Protein AF-0000000082340743 (afdb_homodimer)

Secondary structure (DSSP, 8-state):
--EEEEEEEETTEEEEE-----GGGSSEEEEEESTTSHHHHHHHHHHHT-TTTEEEEEEEESSPPPHHHHHTTGGGGGGEEEEE--TTS-HHHHHHHHHHH-S--SEEEE----PPPP---TTTTT--HHHHHHHHHHHHHHHHHHHHHHT---SEEEEE--GGGGTTTTS---SSBPTTSPP-TTS--THHHHHHHHHHHHHHH--EEEEEE--SEE---SS-TT-HHHHHHHHHHHHHHHT--B--SB-HHHHHS-B--EEHHHHHHHHHHHHH-GGGTTEEEE---SS---HHHHHHHHHHHHT--B-PSP--GGG-EEEE-S-SS-TTSSSPPPEEEES--HHHHHT-HHHHHHHHHHHHHHT----TTSHHHHHHHHHHHHHHHS--S-B-B--HHHHHHT---EE-HHHHHHHHHHHHHHTTSSPPPS-SS-----/--EEEEEEEETTEEEEE-----GGGSSEEEEEESTTSHHHHHHHHHHHT-TTTEEEEEEEESSPPPHHHHHTTGGGGGGEEEEE--TTS-HHHHHHHHHHH-S--SEEEE----PPPP---TTTTT--HHHHHHHHHHHHHHHHHHHHHHT---SEEEEE--GGGGTTTTS---SSBPTTSPP-TTS--THHHHHHHHHHHHHHH--EEEEEE--SEE---SS-TT-HHHHHHHHHHHHHHTT--B--SB-HHHHHS-B--EEHHHHHHHHHHHHH-GGGTTEEEE---SS---HHHHHHHHHHHHT--B-PSPS-GGG-EEEE-S-SS-TTSSSPPPEEEES--HHHHHT-HHHHHHHHHHHHHHT----TTSHHHHHHHHHHHHHHHS--S-B-B--HHHHHHT---EE-HHHHHHHHHHHHHHTTSSPPPS--S-----

Radius of gyration: 28.22 Å; Cα contacts (8 Å, |Δi|>4): 1954; chains: 2; bounding box: 64×89×76 Å

Solvent-accessible surface area (backbone atoms only — not comparable to full-atom values): 45750 Å² total; per-residue (Å²): 129,71,48,74,50,57,26,31,28,51,88,67,32,30,38,30,84,64,76,72,94,42,77,90,51,31,71,34,28,35,39,30,28,23,28,67,34,51,60,19,35,27,32,48,48,50,48,35,72,34,65,74,28,38,55,38,35,39,30,27,28,64,66,80,70,58,80,59,56,51,64,73,40,54,80,27,32,79,35,51,44,80,44,76,43,55,47,85,46,57,33,67,59,43,10,52,59,45,48,74,73,50,89,70,43,42,31,36,38,44,48,64,76,65,82,68,92,64,66,68,36,68,82,32,69,67,64,62,25,61,62,41,22,52,54,40,23,44,34,51,50,26,43,52,48,6,37,56,72,40,67,55,66,41,59,32,42,34,39,61,62,31,49,66,56,49,25,57,83,49,16,48,34,61,42,47,34,52,75,73,57,68,79,46,82,88,53,63,52,32,58,54,56,34,49,51,49,50,51,51,52,25,69,74,68,68,32,33,34,34,39,38,26,33,36,71,45,40,59,61,45,90,70,43,54,77,22,40,63,57,34,50,45,47,52,41,45,42,27,28,73,69,74,37,54,48,70,46,39,17,39,63,58,23,33,58,27,48,44,52,43,14,43,2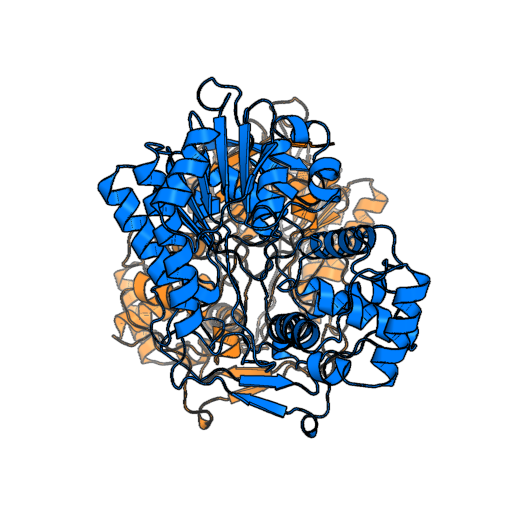2,55,60,51,20,54,50,50,53,49,46,72,75,33,76,90,38,54,68,37,65,40,43,45,49,23,64,58,81,37,21,53,49,55,45,47,58,51,51,21,54,36,40,64,39,45,64,46,74,47,77,83,61,70,87,59,48,44,80,45,67,41,88,40,89,59,18,51,53,72,57,78,68,55,27,52,27,39,28,67,55,46,54,47,64,52,58,67,35,64,71,51,49,54,45,44,52,52,51,32,63,74,64,60,40,76,60,65,61,74,42,77,67,40,27,28,40,23,21,25,42,24,32,44,68,51,32,37,50,63,59,44,44,68,37,46,62,51,47,38,74,74,64,54,55,53,30,33,47,63,68,59,51,49,51,51,27,47,47,47,25,20,72,70,19,57,42,71,69,55,70,49,87,65,85,78,75,80,105,130,72,47,74,50,57,27,30,28,52,88,69,33,30,38,30,85,63,77,74,96,42,78,89,51,31,70,34,26,34,38,31,28,23,27,67,34,51,61,20,35,27,32,48,49,50,48,35,73,34,65,74,31,37,53,39,36,40,30,28,28,64,65,79,69,59,80,60,57,50,64,74,41,54,80,27,31,80,36,51,43,81,44,76,42,56,48,85,45,56,32,67,59,43,9,52,58,45,47,74,74,50,89,71,44,42,31,36,37,44,47,65,76,65,80,69,91,65,67,68,36,69,83,31,69,69,64,61,25,60,60,40,22,52,54,40,22,44,34,50,50,26,44,52,47,6,37,56,71,40,67,55,66,41,60,32,42,34,39,60,61,31,49,65,56,49,25,56,84,50,16,46,35,60,44,46,33,49,74,74,57,68,79,46,81,88,54,63,52,32,58,55,57,36,49,51,50,49,50,52,52,24,70,73,68,68,32,33,34,32,39,37,26,32,39,68,45,41,60,62,46,90,69,41,54,78,22,41,63,57,34,49,45,47,52,40,43,43,28,29,73,70,73,37,54,48,69,47,40,18,39,65,57,22,32,59,27,48,44,51,44,15,43,21,57,59,49,20,54,49,51,53,48,45,72,72,34,75,89,38,54,67,36,65,41,44,45,51,22,65,58,79,36,22,53,48,55,46,47,57,50,49,20,53,34,38,64,38,45,63,45,73,49,76,82,60,69,86,58,48,44,80,46,68,40,88,41,86,60,18,52,53,72,57,80,68,55,26,54,28,40,30,68,54,47,55,47,62,52,58,68,35,66,70,51,48,52,44,43,52,52,50,31,63,75,66,60,41,76,60,66,60,74,43,78,66,41,28,30,41,22,20,25,42,25,30,46,68,51,32,36,50,64,58,44,45,66,35,47,62,53,46,37,74,73,63,55,56,53,30,33,49,64,69,58,52,50,52,52,26,47,48,46,24,19,74,69,20,56,42,70,69,54,69,49,90,66,85,80,74,80,104

pLDDT: mean 94.13, std 7.71, range [50.88, 98.94]

Structure (mmCIF, N/CA/C/O backbone):
data_AF-0000000082340743-model_v1
#
loop_
_entity.id
_entity.type
_entity.pdbx_description
1 polymer 'PRISE-like Rossmann-fold domain-containing protein'
#
loop_
_atom_site.group_PDB
_atom_site.id
_atom_site.type_symbol
_atom_site.label_atom_id
_atom_site.label_alt_id
_atom_site.label_comp_id
_atom_site.label_asym_id
_atom_site.label_entity_id
_atom_site.label_seq_id
_atom_site.pdbx_PDB_ins_code
_atom_site.Cartn_x
_atom_site.Cartn_y
_atom_site.Cartn_z
_atom_site.occupancy
_atom_site.B_iso_or_equiv
_atom_site.auth_seq_id
_atom_site.auth_comp_id
_atom_site.auth_asym_id
_atom_site.auth_atom_id
_atom_site.pdbx_PDB_model_num
ATOM 1 N N . MET A 1 1 ? 18.359 0.864 18.125 1 70.5 1 MET A N 1
ATOM 2 C CA . MET A 1 1 ? 19.406 1.48 17.297 1 70.5 1 MET A CA 1
ATOM 3 C C . MET A 1 1 ? 19.078 1.335 15.812 1 70.5 1 MET A C 1
ATOM 5 O O . MET A 1 1 ? 18.609 0.279 15.375 1 70.5 1 MET A O 1
ATOM 9 N N . ALA A 1 2 ? 19.344 2.42 15.07 1 81.06 2 ALA A N 1
ATOM 10 C CA . ALA A 1 2 ? 19.094 2.426 13.633 1 81.06 2 ALA A CA 1
ATOM 11 C C . ALA A 1 2 ? 20.047 1.472 12.914 1 81.06 2 ALA A C 1
ATOM 13 O O . ALA A 1 2 ? 21.219 1.361 13.273 1 81.06 2 ALA A O 1
ATOM 14 N N . THR A 1 3 ? 19.484 0.617 12 1 92.44 3 THR A N 1
ATOM 15 C CA . THR A 1 3 ? 20.266 -0.291 11.164 1 92.44 3 THR A CA 1
ATOM 16 C C . THR A 1 3 ? 20.25 0.155 9.711 1 92.44 3 THR A C 1
ATOM 18 O O . THR A 1 3 ? 19.25 0.683 9.227 1 92.44 3 THR A O 1
ATOM 21 N N . THR A 1 4 ? 21.422 0.003 9.062 1 96.38 4 THR A N 1
ATOM 22 C CA . THR A 1 4 ? 21.484 0.393 7.656 1 96.38 4 THR A CA 1
ATOM 23 C C . THR A 1 4 ? 21.562 -0.837 6.758 1 96.38 4 THR A C 1
ATOM 25 O O . THR A 1 4 ? 21.938 -1.92 7.207 1 96.38 4 THR A O 1
ATOM 28 N N . GLN A 1 5 ? 21.109 -0.731 5.578 1 96.75 5 GLN A N 1
ATOM 29 C CA . GLN A 1 5 ? 21.266 -1.769 4.566 1 96.75 5 GLN A CA 1
ATOM 30 C C . GLN A 1 5 ? 21.359 -1.161 3.168 1 96.75 5 GLN A C 1
ATOM 32 O O . GLN A 1 5 ? 20.938 -0.029 2.943 1 96.75 5 GLN A O 1
ATOM 37 N N . VAL A 1 6 ? 22 -1.84 2.271 1 97.81 6 VAL A N 1
ATOM 38 C CA . VAL A 1 6 ? 22.125 -1.426 0.877 1 97.81 6 VAL A CA 1
ATOM 39 C C . VAL A 1 6 ? 21.031 -2.105 0.045 1 97.81 6 VAL A C 1
ATOM 41 O O . VAL A 1 6 ? 20.844 -3.32 0.133 1 97.81 6 VAL A O 1
ATOM 44 N N . VAL A 1 7 ? 20.266 -1.368 -0.697 1 98.25 7 VAL A N 1
ATOM 45 C CA . VAL A 1 7 ? 19.234 -1.899 -1.58 1 98.25 7 VAL A CA 1
ATOM 46 C C . VAL A 1 7 ? 19.516 -1.465 -3.018 1 98.25 7 VAL A C 1
ATOM 48 O O . VAL A 1 7 ? 20.359 -0.599 -3.26 1 98.25 7 VAL A O 1
ATOM 51 N N . LYS A 1 8 ? 18.828 -2.104 -3.957 1 97.62 8 LYS A N 1
ATOM 52 C CA . LYS A 1 8 ? 19.047 -1.764 -5.359 1 97.62 8 LYS A CA 1
ATOM 53 C C . LYS A 1 8 ? 17.719 -1.575 -6.094 1 97.62 8 LYS A C 1
ATOM 55 O O . LYS A 1 8 ? 16.688 -2.102 -5.672 1 97.62 8 LYS A O 1
ATOM 60 N N . SER A 1 9 ? 17.719 -0.746 -7.062 1 96.94 9 SER A N 1
ATOM 61 C CA . SER A 1 9 ? 16.594 -0.548 -7.969 1 96.94 9 SER A CA 1
ATOM 62 C C . SER A 1 9 ? 16.922 -1.014 -9.383 1 96.94 9 SER A C 1
ATOM 64 O O . SER A 1 9 ? 18.047 -0.833 -9.852 1 96.94 9 SER A O 1
ATOM 66 N N . ASP A 1 10 ? 15.969 -1.646 -9.977 1 95.06 10 ASP A N 1
ATOM 67 C CA . ASP A 1 10 ? 16.109 -2.15 -11.336 1 95.06 10 ASP A CA 1
ATOM 68 C C . ASP A 1 10 ? 14.805 -2.027 -12.109 1 95.06 10 ASP A C 1
ATOM 70 O O . ASP A 1 10 ? 13.922 -2.879 -11.984 1 95.06 10 ASP A O 1
ATOM 74 N N . GLY A 1 11 ? 14.727 -1.03 -12.961 1 91.75 11 GLY A N 1
ATOM 75 C CA . GLY A 1 11 ? 13.5 -0.811 -13.719 1 91.75 11 GLY A CA 1
ATOM 76 C C . GLY A 1 11 ? 12.297 -0.532 -12.836 1 91.75 11 GLY A C 1
ATOM 77 O O . GLY A 1 11 ? 12.328 0.383 -12.008 1 91.75 11 GLY A O 1
ATOM 78 N N . PRO A 1 12 ? 11.25 -1.41 -12.969 1 93.44 12 PRO A N 1
ATOM 79 C CA . PRO A 1 12 ? 10.023 -1.192 -12.195 1 93.44 12 PRO A CA 1
ATOM 80 C C . PRO A 1 12 ? 10.164 -1.596 -10.734 1 93.44 12 PRO A C 1
ATOM 82 O O . PRO A 1 12 ? 9.234 -1.409 -9.945 1 93.44 12 PRO A O 1
ATOM 85 N N . PHE A 1 13 ? 11.281 -2.123 -10.383 1 97.75 13 PHE A N 1
ATOM 86 C CA . PHE A 1 13 ? 11.477 -2.635 -9.031 1 97.75 13 PHE A CA 1
ATOM 87 C C . PHE A 1 13 ? 12.367 -1.702 -8.219 1 97.75 13 PHE A C 1
ATOM 89 O O . PHE A 1 13 ? 13.453 -1.333 -8.672 1 97.75 13 PHE A O 1
ATOM 96 N N . GLN A 1 14 ? 11.867 -1.305 -7.059 1 98.12 14 GLN A N 1
ATOM 97 C CA . GLN A 1 14 ? 12.641 -0.458 -6.148 1 98.12 14 GLN A CA 1
ATOM 98 C C . GLN A 1 14 ? 12.859 -1.15 -4.809 1 98.12 14 GLN A C 1
ATOM 100 O O . GLN A 1 14 ? 12.016 -1.921 -4.352 1 98.12 14 GLN A O 1
ATOM 105 N N . GLY A 1 15 ? 14.008 -0.91 -4.234 1 98.38 15 GLY A N 1
ATOM 106 C CA . GLY A 1 15 ? 14.273 -1.371 -2.881 1 98.38 15 GLY A CA 1
ATOM 107 C C . GLY A 1 15 ? 14.578 -2.855 -2.807 1 98.38 15 GLY A C 1
ATOM 108 O O . GLY A 1 15 ? 14.336 -3.492 -1.778 1 98.38 15 GLY A O 1
ATOM 109 N N . LEU A 1 16 ? 15.086 -3.48 -3.885 1 98.56 16 LEU A N 1
ATOM 110 C CA . LEU A 1 16 ? 15.43 -4.898 -3.895 1 98.56 16 LEU A CA 1
ATOM 111 C C . LEU A 1 16 ? 16.625 -5.176 -2.977 1 98.56 16 LEU A C 1
ATOM 113 O O . LEU A 1 16 ? 17.484 -4.316 -2.803 1 98.56 16 LEU A O 1
ATOM 117 N N . PRO A 1 17 ? 16.641 -6.375 -2.441 1 97.5 17 PRO A N 1
ATOM 118 C CA . PRO A 1 17 ? 17.75 -6.707 -1.543 1 97.5 17 PRO A CA 1
ATOM 119 C C . PRO A 1 17 ? 19.078 -6.855 -2.279 1 97.5 17 PRO A C 1
ATOM 121 O O . PRO A 1 17 ? 19.109 -7.18 -3.469 1 97.5 17 PRO A O 1
ATOM 124 N N . THR A 1 18 ? 20.109 -6.551 -1.598 1 96.94 18 THR A N 1
ATOM 125 C CA . THR A 1 18 ? 21.469 -6.887 -2.018 1 96.94 18 THR A CA 1
ATOM 126 C C . THR A 1 18 ? 22.109 -7.879 -1.046 1 96.94 18 THR A C 1
ATOM 128 O O . THR A 1 18 ? 21.656 -8.008 0.095 1 96.94 18 THR A O 1
ATOM 131 N N . TYR A 1 19 ? 23.062 -8.609 -1.512 1 96.19 19 TYR A N 1
ATOM 132 C CA . TYR A 1 19 ? 23.734 -9.625 -0.709 1 96.19 19 TYR A CA 1
ATOM 133 C C . TYR A 1 19 ? 25.234 -9.445 -0.757 1 96.19 19 TYR A C 1
ATOM 135 O O . TYR A 1 19 ? 25.812 -9.211 -1.826 1 96.19 19 TYR A O 1
ATOM 143 N N . PRO A 1 20 ? 25.859 -9.484 0.362 1 91.44 20 PRO A N 1
ATOM 144 C CA . PRO A 1 20 ? 27.328 -9.398 0.336 1 91.44 20 PRO A CA 1
ATOM 145 C C . PRO A 1 20 ? 27.969 -10.602 -0.34 1 91.44 20 PRO A C 1
ATOM 147 O O . PRO A 1 20 ? 27.391 -11.688 -0.38 1 91.44 20 PRO A O 1
ATOM 150 N N . ASP A 1 21 ? 29.141 -10.391 -0.856 1 89.5 21 ASP A N 1
ATOM 151 C CA . ASP A 1 21 ? 29.922 -11.484 -1.43 1 89.5 21 ASP A CA 1
ATOM 152 C C . ASP A 1 21 ? 30.688 -12.242 -0.346 1 89.5 21 ASP A C 1
ATOM 154 O O . ASP A 1 21 ? 31.844 -11.922 -0.058 1 89.5 21 ASP A O 1
ATOM 158 N N . THR A 1 22 ? 30.047 -13.117 0.235 1 91.31 22 THR A N 1
ATOM 159 C CA . THR A 1 22 ? 30.641 -13.914 1.297 1 91.31 22 THR A CA 1
ATOM 160 C C . THR A 1 22 ? 30.594 -15.398 0.953 1 91.31 22 THR A C 1
ATOM 162 O O . THR A 1 22 ? 29.844 -15.812 0.073 1 91.31 22 THR A O 1
ATOM 165 N N . GLU A 1 23 ? 31.328 -16.141 1.64 1 90.38 23 GLU A N 1
ATOM 166 C CA . GLU A 1 23 ? 31.391 -17.578 1.412 1 90.38 23 GLU A CA 1
ATOM 167 C C . GLU A 1 23 ? 30.047 -18.25 1.722 1 90.38 23 GLU A C 1
ATOM 169 O O . GLU A 1 23 ? 29.656 -19.203 1.054 1 90.38 23 GLU A O 1
ATOM 174 N N . GLY A 1 24 ? 29.375 -17.703 2.654 1 92.06 24 GLY A N 1
ATOM 175 C CA . GLY A 1 24 ? 28.094 -18.266 3.051 1 92.06 24 GLY A CA 1
ATOM 176 C C . GLY A 1 24 ? 26.984 -18.016 2.043 1 92.06 24 GLY A C 1
ATOM 177 O O . GLY A 1 24 ? 25.953 -18.688 2.059 1 92.06 24 GLY A O 1
ATOM 178 N N . LEU A 1 25 ? 27.219 -17.125 1.175 1 96.38 25 LEU A N 1
ATOM 179 C CA . LEU A 1 25 ? 26.219 -16.766 0.177 1 96.38 25 LEU A CA 1
ATOM 180 C C . LEU A 1 25 ? 26.766 -16.969 -1.234 1 96.38 25 LEU A C 1
ATOM 182 O O . LEU A 1 25 ? 26.438 -16.188 -2.143 1 96.38 25 LEU A O 1
ATOM 186 N N . SER A 1 26 ? 27.625 -17.938 -1.369 1 96.38 26 SER A N 1
ATOM 187 C CA . SER A 1 26 ? 28.203 -18.297 -2.664 1 96.38 26 SER A CA 1
ATOM 188 C C . SER A 1 26 ? 28.109 -19.797 -2.922 1 96.38 26 SER A C 1
ATOM 190 O O . SER A 1 26 ? 28.016 -20.578 -1.979 1 96.38 26 SER A O 1
ATOM 192 N N . ASN A 1 27 ? 28.062 -20.141 -4.184 1 96.69 27 ASN A N 1
ATOM 193 C CA . ASN A 1 27 ? 28.078 -21.531 -4.625 1 96.69 27 ASN A CA 1
ATOM 194 C C . ASN A 1 27 ? 26.891 -22.297 -4.055 1 96.69 27 ASN A C 1
ATOM 196 O O . ASN A 1 27 ? 27.047 -23.438 -3.598 1 96.69 27 ASN A O 1
ATOM 200 N N . LEU A 1 28 ? 25.781 -21.625 -4.008 1 98.31 28 LEU A N 1
ATOM 201 C CA . LEU A 1 28 ? 24.562 -22.234 -3.488 1 98.31 28 LEU A CA 1
ATOM 202 C C . LEU A 1 28 ? 23.844 -23.031 -4.578 1 98.31 28 LEU A C 1
ATOM 204 O O . LEU A 1 28 ? 24.016 -22.75 -5.766 1 98.31 28 LEU A O 1
ATOM 208 N N . THR A 1 29 ? 23.062 -24.016 -4.164 1 98.62 29 THR A N 1
ATOM 209 C CA . THR A 1 29 ? 22.266 -24.828 -5.074 1 98.62 29 THR A CA 1
ATOM 210 C C . THR A 1 29 ? 20.797 -24.812 -4.66 1 98.62 29 THR A C 1
ATOM 212 O O . THR A 1 29 ? 20.484 -24.719 -3.475 1 98.62 29 THR A O 1
ATOM 215 N N . ALA A 1 30 ? 19.922 -24.859 -5.645 1 98.81 30 ALA A N 1
ATOM 216 C CA . ALA A 1 30 ? 18.484 -24.797 -5.355 1 98.81 30 ALA A CA 1
ATOM 217 C C . ALA A 1 30 ? 17.719 -25.781 -6.223 1 98.81 30 ALA A C 1
ATOM 219 O O . ALA A 1 30 ? 18.062 -26 -7.387 1 98.81 30 ALA A O 1
ATOM 220 N N . ILE A 1 31 ? 16.719 -26.406 -5.633 1 98.88 31 ILE A N 1
ATOM 221 C CA . ILE A 1 31 ? 15.703 -27.156 -6.371 1 98.88 31 ILE A CA 1
ATOM 222 C C . ILE A 1 31 ? 14.453 -26.297 -6.527 1 98.88 31 ILE A C 1
ATOM 224 O O . ILE A 1 31 ? 13.93 -25.75 -5.543 1 98.88 31 ILE A O 1
ATOM 228 N N . ILE A 1 32 ? 14.023 -26.125 -7.715 1 98.81 32 ILE A N 1
ATOM 229 C CA . ILE A 1 32 ? 12.789 -25.406 -8.023 1 98.81 32 ILE A CA 1
ATOM 230 C C . ILE A 1 32 ? 11.781 -26.359 -8.648 1 98.81 32 ILE A C 1
ATOM 232 O O . ILE A 1 32 ? 11.945 -26.781 -9.797 1 98.81 32 ILE A O 1
ATOM 236 N N . THR A 1 33 ? 10.703 -26.688 -7.91 1 98.25 33 THR A N 1
ATOM 237 C CA . THR A 1 33 ? 9.641 -27.484 -8.508 1 98.25 33 THR A CA 1
ATOM 238 C C . THR A 1 33 ? 8.633 -26.594 -9.227 1 98.25 33 THR A C 1
ATOM 240 O O . THR A 1 33 ? 8.5 -25.406 -8.914 1 98.25 33 THR A O 1
ATOM 243 N N . GLY A 1 34 ? 7.914 -27.125 -10.172 1 95.44 34 GLY A N 1
ATOM 244 C CA . GLY A 1 34 ? 7.004 -26.312 -10.961 1 95.44 34 GLY A CA 1
ATOM 245 C C . GLY A 1 34 ? 7.707 -25.219 -11.742 1 95.44 34 GLY A C 1
ATOM 246 O O . GLY A 1 34 ? 7.199 -24.094 -11.852 1 95.44 34 GLY A O 1
ATOM 247 N N . ALA A 1 35 ? 8.859 -25.5 -12.289 1 95.25 35 ALA A N 1
ATOM 248 C CA . ALA A 1 35 ? 9.742 -24.5 -12.875 1 95.25 35 ALA A CA 1
ATOM 249 C C . ALA A 1 35 ? 9.164 -23.953 -14.172 1 95.25 35 ALA A C 1
ATOM 251 O O . ALA A 1 35 ? 9.516 -22.844 -14.594 1 95.25 35 ALA A O 1
ATOM 252 N N . ASN A 1 36 ? 8.273 -24.656 -14.789 1 92.62 36 ASN A N 1
ATOM 253 C CA . ASN A 1 36 ? 7.684 -24.219 -16.047 1 92.62 36 ASN A CA 1
ATOM 254 C C . ASN A 1 36 ? 6.543 -23.234 -15.828 1 92.62 36 ASN A C 1
ATOM 256 O O . ASN A 1 36 ? 6.105 -22.562 -16.766 1 92.62 36 ASN A O 1
ATOM 260 N N . GLY A 1 37 ? 6.078 -23.219 -14.586 1 93.19 37 GLY A N 1
ATOM 261 C CA . GLY A 1 37 ? 4.977 -22.328 -14.266 1 93.19 37 GLY A CA 1
ATOM 262 C C . GLY A 1 37 ? 5.418 -20.891 -14.008 1 93.19 37 GLY A C 1
ATOM 263 O O . GLY A 1 37 ? 6.613 -20.594 -14.039 1 93.19 37 GLY A O 1
ATOM 264 N N . MET A 1 38 ? 4.516 -20.109 -13.742 1 94 38 MET A N 1
ATOM 265 C CA . MET A 1 38 ? 4.73 -18.672 -13.57 1 94 38 MET A CA 1
ATOM 266 C C . MET A 1 38 ? 5.676 -18.406 -12.406 1 94 38 MET A C 1
ATOM 268 O O . MET A 1 38 ? 6.695 -17.734 -12.57 1 94 38 MET A O 1
ATOM 272 N N . SER A 1 39 ? 5.344 -18.891 -11.234 1 96.5 39 SER A N 1
ATOM 273 C CA . SER A 1 39 ? 6.168 -18.641 -10.055 1 96.5 39 SER A CA 1
ATOM 274 C C . SER A 1 39 ? 7.535 -19.312 -10.188 1 96.5 39 SER A C 1
ATOM 276 O O . SER A 1 39 ? 8.562 -18.672 -9.93 1 96.5 39 SER A O 1
ATOM 278 N N . GLY A 1 40 ? 7.508 -20.578 -10.648 1 97.12 40 GLY A N 1
ATOM 279 C CA . GLY A 1 40 ? 8.758 -21.328 -10.758 1 97.12 40 GLY A CA 1
ATOM 280 C C . GLY A 1 40 ? 9.734 -20.703 -11.742 1 97.12 40 GLY A C 1
ATOM 281 O O . GLY A 1 40 ? 10.914 -20.531 -11.43 1 97.12 40 GLY A O 1
ATOM 282 N N . TYR A 1 41 ? 9.234 -20.344 -12.883 1 96.88 41 TYR A N 1
ATOM 283 C CA . TYR A 1 41 ? 10.109 -19.812 -13.922 1 96.88 41 TYR A CA 1
ATOM 284 C C . TYR A 1 41 ? 10.727 -18.484 -13.477 1 96.88 41 TYR A C 1
ATOM 286 O O . TYR A 1 41 ? 11.906 -18.234 -13.734 1 96.88 41 TYR A O 1
ATOM 294 N N . HIS A 1 42 ? 9.977 -17.656 -12.867 1 97.75 42 HIS A N 1
ATOM 295 C CA . HIS A 1 42 ? 10.5 -16.359 -12.469 1 97.75 42 HIS A CA 1
ATOM 296 C C . HIS A 1 42 ? 11.477 -16.5 -11.297 1 97.75 42 HIS A C 1
ATOM 298 O O . HIS A 1 42 ? 12.406 -15.695 -11.164 1 97.75 42 HIS A O 1
ATOM 304 N N . MET A 1 43 ? 11.227 -17.531 -10.461 1 98.62 43 MET A N 1
ATOM 305 C CA . MET A 1 43 ? 12.242 -17.844 -9.461 1 98.62 43 MET A CA 1
ATOM 306 C C . MET A 1 43 ? 13.555 -18.25 -10.125 1 98.62 43 MET A C 1
ATOM 308 O O . MET A 1 43 ? 14.625 -17.797 -9.719 1 98.62 43 MET A O 1
ATOM 312 N N . VAL A 1 44 ? 13.461 -19.062 -11.133 1 98.62 44 VAL A N 1
ATOM 313 C CA . VAL A 1 44 ? 14.641 -19.5 -11.867 1 98.62 44 VAL A CA 1
ATOM 314 C C . VAL A 1 44 ? 15.352 -18.297 -12.484 1 98.62 44 VAL A C 1
ATOM 316 O O . VAL A 1 44 ? 16.578 -18.203 -12.445 1 98.62 44 VAL A O 1
ATOM 319 N N . ARG A 1 45 ? 14.578 -17.359 -13.016 1 98.19 45 ARG A N 1
ATOM 320 C CA . ARG A 1 45 ? 15.148 -16.156 -13.617 1 98.19 45 ARG A CA 1
ATOM 321 C C . ARG A 1 45 ? 15.945 -15.352 -12.586 1 98.19 45 ARG A C 1
ATOM 323 O O . ARG A 1 45 ? 17.047 -14.875 -12.875 1 98.19 45 ARG A O 1
ATOM 330 N N . VAL A 1 46 ? 15.406 -15.211 -11.414 1 98.38 46 VAL A N 1
ATOM 331 C CA . VAL A 1 46 ? 16.062 -14.445 -10.359 1 98.38 46 VAL A CA 1
ATOM 332 C C . VAL A 1 46 ? 17.375 -15.133 -9.961 1 98.38 46 VAL A C 1
ATOM 334 O O . VAL A 1 46 ? 18.422 -14.492 -9.883 1 98.38 46 VAL A O 1
ATOM 337 N N . LEU A 1 47 ? 17.312 -16.453 -9.75 1 98.69 47 LEU A N 1
ATOM 338 C CA . LEU A 1 47 ? 18.5 -17.188 -9.312 1 98.69 47 LEU A CA 1
ATOM 339 C C . LEU A 1 47 ? 19.562 -17.219 -10.406 1 98.69 47 LEU A C 1
ATOM 341 O O . LEU A 1 47 ? 20.75 -17.062 -10.133 1 98.69 47 LEU A O 1
ATOM 345 N N . ALA A 1 48 ? 19.109 -17.359 -11.633 1 98.38 48 ALA A N 1
ATOM 346 C CA . ALA A 1 48 ? 20.031 -17.469 -12.766 1 98.38 48 ALA A CA 1
ATOM 347 C C . ALA A 1 48 ? 20.734 -16.141 -13.023 1 98.38 48 ALA A C 1
ATOM 349 O O . ALA A 1 48 ? 21.828 -16.125 -13.602 1 98.38 48 ALA A O 1
ATOM 350 N N . ALA A 1 49 ? 20.188 -15.086 -12.617 1 96.75 49 ALA A N 1
ATOM 351 C CA . ALA A 1 49 ? 20.75 -13.766 -12.836 1 96.75 49 ALA A CA 1
ATOM 352 C C . ALA A 1 49 ? 21.859 -13.461 -11.828 1 96.75 49 ALA A C 1
ATOM 354 O O . ALA A 1 49 ? 22.547 -12.445 -11.93 1 96.75 49 ALA A O 1
ATOM 355 N N . ALA A 1 50 ? 22.125 -14.383 -10.867 1 96.75 50 ALA A N 1
ATOM 356 C CA . ALA A 1 50 ? 23.109 -14.156 -9.828 1 96.75 50 ALA A CA 1
ATOM 357 C C . ALA A 1 50 ? 24.156 -15.281 -9.805 1 96.75 50 ALA A C 1
ATOM 359 O O . ALA A 1 50 ? 24.234 -16.047 -8.844 1 96.75 50 ALA A O 1
ATOM 360 N N . PRO A 1 51 ? 25 -15.297 -10.789 1 96.06 51 PRO A N 1
ATOM 361 C CA . PRO A 1 51 ? 25.969 -16.391 -10.898 1 96.06 51 PRO A CA 1
ATOM 362 C C . PRO A 1 51 ? 26.953 -16.438 -9.727 1 96.06 51 PRO A C 1
ATOM 364 O O . PRO A 1 51 ? 27.5 -17.484 -9.422 1 96.06 51 PRO A O 1
ATOM 367 N N . GLU A 1 52 ? 27.141 -15.32 -9.062 1 94.94 52 GLU A N 1
ATOM 368 C CA . GLU A 1 52 ? 28.047 -15.266 -7.93 1 94.94 52 GLU A CA 1
ATOM 369 C C . GLU A 1 52 ? 27.484 -16.016 -6.723 1 94.94 52 GLU A C 1
ATOM 371 O O . GLU A 1 52 ? 28.234 -16.391 -5.82 1 94.94 52 GLU A O 1
ATOM 376 N N . ARG A 1 53 ? 26.203 -16.25 -6.73 1 97.69 53 ARG A N 1
ATOM 377 C CA . ARG A 1 53 ? 25.547 -16.828 -5.562 1 97.69 53 ARG A CA 1
ATOM 378 C C . ARG A 1 53 ? 25.078 -18.25 -5.844 1 97.69 53 ARG A C 1
ATOM 380 O O . ARG A 1 53 ? 25.234 -19.141 -5 1 97.69 53 ARG A O 1
ATOM 387 N N . TRP A 1 54 ? 24.531 -18.375 -7.008 1 98.19 54 TRP A N 1
ATOM 388 C CA . TRP A 1 54 ? 23.906 -19.656 -7.32 1 98.19 54 TRP A CA 1
ATOM 389 C C . TRP A 1 54 ? 24.719 -20.422 -8.367 1 98.19 54 TRP A C 1
ATOM 391 O O . TRP A 1 54 ? 24.781 -20.016 -9.523 1 98.19 54 TRP A O 1
ATOM 401 N N . SER A 1 55 ? 25.25 -21.609 -7.957 1 97.81 55 SER A N 1
ATOM 402 C CA . SER A 1 55 ? 26.125 -22.359 -8.844 1 97.81 55 SER A CA 1
ATOM 403 C C . SER A 1 55 ? 25.344 -23.375 -9.672 1 97.81 55 SER A C 1
ATOM 405 O O . SER A 1 55 ? 25.734 -23.703 -10.789 1 97.81 55 SER A O 1
ATOM 407 N N . LYS A 1 56 ? 24.203 -23.875 -9.039 1 98.19 56 LYS A N 1
ATOM 408 C CA . LYS A 1 56 ? 23.375 -24.844 -9.742 1 98.19 56 LYS A CA 1
ATOM 409 C C . LYS A 1 56 ? 21.906 -24.672 -9.359 1 98.19 56 LYS A C 1
ATOM 411 O O . LYS A 1 56 ? 21.578 -24.484 -8.188 1 98.19 56 LYS A O 1
ATOM 416 N N . ILE A 1 57 ? 21.078 -24.719 -10.336 1 98.75 57 ILE A N 1
ATOM 417 C CA . ILE A 1 57 ? 19.641 -24.641 -10.164 1 98.75 57 ILE A CA 1
ATOM 418 C C . ILE A 1 57 ? 18.969 -25.828 -10.836 1 98.75 57 ILE A C 1
ATOM 420 O O . ILE A 1 57 ? 19.047 -26 -12.055 1 98.75 57 ILE A O 1
ATOM 424 N N . TYR A 1 58 ? 18.359 -26.672 -10.047 1 98.69 58 TYR A N 1
ATOM 425 C CA . TYR A 1 58 ? 17.688 -27.875 -10.547 1 98.69 58 TYR A CA 1
ATOM 426 C C . TYR A 1 58 ? 16.188 -27.625 -10.695 1 98.69 58 TYR A C 1
ATOM 428 O O . TYR A 1 58 ? 15.484 -27.422 -9.703 1 98.69 58 TYR A O 1
ATOM 436 N N . CYS A 1 59 ? 15.703 -27.703 -11.883 1 98.25 59 CYS A N 1
ATOM 437 C CA . CYS A 1 59 ? 14.305 -27.422 -12.195 1 98.25 59 CYS A CA 1
ATOM 438 C C . CYS A 1 59 ? 13.531 -28.719 -12.391 1 98.25 59 CYS A C 1
ATOM 440 O O . CYS A 1 59 ? 13.844 -29.516 -13.281 1 98.25 59 CYS A O 1
ATOM 442 N N . LEU A 1 60 ? 12.562 -28.906 -11.562 1 97.69 60 LEU A N 1
ATOM 443 C CA . LEU A 1 60 ? 11.75 -30.109 -11.656 1 97.69 60 LEU A CA 1
ATOM 444 C C . LEU A 1 60 ? 10.375 -29.812 -12.234 1 97.69 60 LEU A C 1
ATOM 446 O O . LEU A 1 60 ? 9.68 -28.922 -11.742 1 97.69 60 LEU A O 1
ATOM 450 N N . SER A 1 61 ? 10.016 -30.422 -13.203 1 93.38 61 SER A N 1
ATOM 451 C CA . SER A 1 61 ? 8.68 -30.438 -13.781 1 93.38 61 SER A CA 1
ATOM 452 C C . SER A 1 61 ? 8.43 -31.703 -14.594 1 93.38 61 SER A C 1
ATOM 454 O O . SER A 1 61 ? 9.383 -32.344 -15.047 1 93.38 61 SER A O 1
ATOM 456 N N . ARG A 1 62 ? 7.172 -32.062 -14.727 1 89.19 62 ARG A N 1
ATOM 457 C CA . ARG A 1 62 ? 6.836 -33.25 -15.492 1 89.19 62 ARG A CA 1
ATOM 458 C C . ARG A 1 62 ? 7.164 -33.062 -16.969 1 89.19 62 ARG A C 1
ATOM 460 O O . ARG A 1 62 ? 7.801 -33.906 -17.578 1 89.19 62 ARG A O 1
ATOM 467 N N . ARG A 1 63 ? 6.727 -31.969 -17.531 1 89.31 63 ARG A N 1
ATOM 468 C CA . ARG A 1 63 ? 6.938 -31.641 -18.938 1 89.31 63 ARG A CA 1
ATOM 469 C C . ARG A 1 63 ? 8.258 -30.906 -19.141 1 89.31 63 ARG A C 1
ATOM 471 O O . ARG A 1 63 ? 8.672 -30.125 -18.281 1 89.31 63 ARG A O 1
ATOM 478 N N . PRO A 1 64 ? 8.859 -31.156 -20.266 1 91.56 64 PRO A N 1
ATOM 479 C CA . PRO A 1 64 ? 10.055 -30.375 -20.578 1 91.56 64 PRO A CA 1
ATOM 480 C C . PRO A 1 64 ? 9.773 -28.891 -20.703 1 91.56 64 PRO A C 1
ATOM 482 O O . PRO A 1 64 ? 8.68 -28.5 -21.141 1 91.56 64 PRO A O 1
ATOM 485 N N . PRO A 1 65 ? 10.75 -28.047 -20.359 1 92.69 65 PRO A N 1
ATOM 486 C CA . PRO A 1 65 ? 10.562 -26.609 -20.5 1 92.69 65 PRO A CA 1
ATOM 487 C C . PRO A 1 65 ? 10.359 -26.188 -21.953 1 92.69 65 PRO A C 1
ATOM 489 O O . PRO A 1 65 ? 10.891 -26.828 -22.875 1 92.69 65 PRO A O 1
ATOM 492 N N . PRO A 1 66 ? 9.609 -25.172 -22.141 1 90.44 66 PRO A N 1
ATOM 493 C CA . PRO A 1 66 ? 9.461 -24.656 -23.5 1 90.44 66 PRO A CA 1
ATOM 494 C C . PRO A 1 66 ? 10.758 -24.062 -24.047 1 90.44 66 PRO A C 1
ATOM 496 O O . PRO A 1 66 ? 11.703 -23.828 -23.297 1 90.44 66 PRO A O 1
ATOM 499 N N . SER A 1 67 ? 10.773 -23.812 -25.312 1 86.81 67 SER A N 1
ATOM 500 C CA . SER A 1 67 ? 11.984 -23.406 -26.016 1 86.81 67 SER A CA 1
ATOM 501 C C . SER A 1 67 ? 12.531 -22.094 -25.469 1 86.81 67 SER A C 1
ATOM 503 O O . SER A 1 67 ? 13.742 -21.891 -25.391 1 86.81 67 SER A O 1
ATOM 505 N N . ASN A 1 68 ? 11.703 -21.219 -25.094 1 90.94 68 ASN A N 1
ATOM 506 C CA . ASN A 1 68 ? 12.141 -19.891 -24.656 1 90.94 68 ASN A CA 1
ATOM 507 C C . ASN A 1 68 ? 12.711 -19.938 -23.234 1 90.94 68 ASN A C 1
ATOM 509 O O . ASN A 1 68 ? 13.375 -19 -22.812 1 90.94 68 ASN A O 1
ATOM 513 N N . PHE A 1 69 ? 12.461 -21.016 -22.562 1 93.75 69 PHE A N 1
ATOM 514 C CA . PHE A 1 69 ? 12.836 -21.141 -21.172 1 93.75 69 PHE A CA 1
ATOM 515 C C . PHE A 1 69 ? 14.328 -20.891 -20.984 1 93.75 69 PHE A C 1
ATOM 517 O O . PHE A 1 69 ? 14.727 -19.953 -20.281 1 93.75 69 PHE A O 1
ATOM 524 N N . PHE A 1 70 ? 15.148 -21.625 -21.656 1 95.12 70 PHE A N 1
ATOM 525 C CA . PHE A 1 70 ? 16.594 -21.516 -21.516 1 95.12 70 PHE A CA 1
ATOM 526 C C . PHE A 1 70 ? 17.125 -20.297 -22.266 1 95.12 70 PHE A C 1
ATOM 528 O O . PHE A 1 70 ? 18.047 -19.625 -21.781 1 95.12 70 PHE A O 1
ATOM 535 N N . ALA A 1 71 ? 16.516 -19.969 -23.375 1 94.81 71 ALA A N 1
ATOM 536 C CA . ALA A 1 71 ? 16.953 -18.828 -24.172 1 94.81 71 ALA A CA 1
ATOM 537 C C . ALA A 1 71 ? 16.828 -17.531 -23.391 1 94.81 71 ALA A C 1
ATOM 539 O O . ALA A 1 71 ? 17.703 -16.672 -23.438 1 94.81 71 ALA A O 1
ATOM 540 N N . ASP A 1 72 ? 15.781 -17.406 -22.625 1 94.62 72 ASP A N 1
ATOM 541 C CA . ASP A 1 72 ? 15.492 -16.172 -21.891 1 94.62 72 ASP A CA 1
ATOM 542 C C . ASP A 1 72 ? 16.422 -16.031 -20.688 1 94.62 72 ASP A C 1
ATOM 544 O O . ASP A 1 72 ? 16.547 -14.938 -20.109 1 94.62 72 ASP A O 1
ATOM 548 N N . LEU A 1 73 ? 17.062 -17.109 -20.281 1 97.06 73 LEU A N 1
ATOM 549 C CA . LEU A 1 73 ? 17.938 -17.078 -19.109 1 97.06 73 LEU A CA 1
ATOM 550 C C . LEU A 1 73 ? 19.328 -16.594 -19.484 1 97.06 73 LEU A C 1
ATOM 552 O O . LEU A 1 73 ? 20.172 -16.359 -18.609 1 97.06 73 LEU A O 1
ATOM 556 N N . GLY A 1 74 ? 19.625 -16.5 -20.812 1 96.06 74 GLY A N 1
ATOM 557 C CA . GLY A 1 74 ? 20.938 -16.078 -21.266 1 96.06 74 GLY A CA 1
ATOM 558 C C . GLY A 1 74 ? 22.047 -16.984 -20.766 1 96.06 74 GLY A C 1
ATOM 559 O O . GLY A 1 74 ? 21.953 -18.219 -20.859 1 96.06 74 GLY A O 1
ATOM 560 N N . GLU A 1 75 ? 23.109 -16.406 -20.219 1 96.69 75 GLU A N 1
ATOM 561 C CA . GLU A 1 75 ? 24.266 -17.141 -19.719 1 96.69 75 GLU A CA 1
ATOM 562 C C . GLU A 1 75 ? 23.891 -17.969 -18.484 1 96.69 75 GLU A C 1
ATOM 564 O O . GLU A 1 75 ? 24.531 -19 -18.219 1 96.69 75 GLU A O 1
ATOM 569 N N . GLY A 1 76 ? 22.828 -17.531 -17.859 1 97.25 76 GLY A N 1
ATOM 570 C CA . GLY A 1 76 ? 22.406 -18.234 -16.656 1 97.25 76 GLY A CA 1
ATOM 571 C C . GLY A 1 76 ? 21.891 -19.641 -16.938 1 97.25 76 GLY A C 1
ATOM 572 O O . GLY A 1 76 ? 21.891 -20.5 -16.047 1 97.25 76 GLY A O 1
ATOM 573 N N . ALA A 1 77 ? 21.547 -19.875 -18.188 1 97.5 77 ALA A N 1
ATOM 574 C CA . ALA A 1 77 ? 21.016 -21.172 -18.594 1 97.5 77 ALA A CA 1
ATOM 575 C C . ALA A 1 77 ? 22.016 -22.281 -18.297 1 97.5 77 ALA A C 1
ATOM 577 O O . ALA A 1 77 ? 21.625 -23.422 -18.016 1 97.5 77 ALA A O 1
ATOM 578 N N . GLN A 1 78 ? 23.297 -21.984 -18.297 1 97.5 78 GLN A N 1
ATOM 579 C CA . GLN A 1 78 ? 24.359 -22.984 -18.109 1 97.5 78 GLN A CA 1
ATOM 580 C C . GLN A 1 78 ? 24.312 -23.594 -16.719 1 97.5 78 GLN A C 1
ATOM 582 O O . GLN A 1 78 ? 24.812 -24.688 -16.484 1 97.5 78 GLN A O 1
ATOM 587 N N . ARG A 1 79 ? 23.688 -22.875 -15.805 1 98.06 79 ARG A N 1
ATOM 588 C CA . ARG A 1 79 ? 23.656 -23.328 -14.422 1 98.06 79 ARG A CA 1
ATOM 589 C C . ARG A 1 79 ? 22.297 -23.938 -14.086 1 98.06 79 ARG A C 1
ATOM 591 O O . ARG A 1 79 ? 22.031 -24.281 -12.93 1 98.06 79 ARG A O 1
ATOM 598 N N . VAL A 1 80 ? 21.453 -24.094 -15.086 1 98.19 80 VAL A N 1
ATOM 599 C CA . VAL A 1 80 ? 20.109 -24.625 -14.875 1 98.19 80 VAL A CA 1
ATOM 600 C C . VAL A 1 80 ? 20.016 -26.016 -15.484 1 98.19 80 VAL A C 1
ATOM 602 O O . VAL A 1 80 ? 20.391 -26.234 -16.641 1 98.19 80 VAL A O 1
ATOM 605 N N . THR A 1 81 ? 19.594 -26.953 -14.688 1 97.75 81 THR A N 1
ATOM 606 C CA . THR A 1 81 ? 19.391 -28.328 -15.141 1 97.75 81 THR A CA 1
ATOM 607 C C . THR A 1 81 ? 17.938 -28.75 -14.953 1 97.75 81 THR A C 1
ATOM 609 O O . THR A 1 81 ? 17.391 -28.625 -13.852 1 97.75 81 THR A O 1
ATOM 612 N N . HIS A 1 82 ? 17.344 -29.188 -16 1 97.5 82 HIS A N 1
ATOM 613 C CA . HIS A 1 82 ? 15.984 -29.719 -15.914 1 97.5 82 HIS A CA 1
ATOM 614 C C . HIS A 1 82 ? 15.992 -31.203 -15.562 1 97.5 82 HIS A C 1
ATOM 616 O O . HIS A 1 82 ? 16.781 -31.969 -16.125 1 97.5 82 HIS A O 1
ATOM 622 N N . ILE A 1 83 ? 15.234 -31.609 -14.617 1 97.31 83 ILE A N 1
ATOM 623 C CA . ILE A 1 83 ? 15.016 -33 -14.219 1 97.31 83 ILE A CA 1
ATOM 624 C C . ILE A 1 83 ? 13.539 -33.344 -14.359 1 97.31 83 ILE A C 1
ATOM 626 O O . ILE A 1 83 ? 12.703 -32.844 -13.602 1 97.31 83 ILE A O 1
ATOM 630 N N . PRO A 1 84 ? 13.164 -34.188 -15.312 1 95.88 84 PRO A N 1
ATOM 631 C CA . PRO A 1 84 ? 11.758 -34.594 -15.43 1 95.88 84 PRO A CA 1
ATOM 632 C C . PRO A 1 84 ? 11.289 -35.438 -14.258 1 95.88 84 PRO A C 1
ATOM 634 O O . PRO A 1 84 ? 11.805 -36.531 -14.039 1 95.88 84 PRO A O 1
ATOM 637 N N . VAL A 1 85 ? 10.398 -35 -13.523 1 95.62 85 VAL A N 1
ATOM 638 C CA . VAL A 1 85 ? 9.898 -35.688 -12.352 1 95.62 85 VAL A CA 1
ATOM 639 C C . VAL A 1 85 ? 8.375 -35.625 -12.312 1 95.62 85 VAL A C 1
ATOM 641 O O . VAL A 1 85 ? 7.805 -34.531 -12.492 1 95.62 85 VAL A O 1
ATOM 644 N N . ASP A 1 86 ? 7.723 -36.688 -12.125 1 94.38 86 ASP A N 1
ATOM 645 C CA . ASP A 1 86 ? 6.293 -36.75 -11.844 1 94.38 86 ASP A CA 1
ATOM 646 C C . ASP A 1 86 ? 6.035 -36.938 -10.344 1 94.38 86 ASP A C 1
ATOM 648 O O . ASP A 1 86 ? 6.305 -38 -9.781 1 94.38 86 ASP A O 1
ATOM 652 N N . PHE A 1 87 ? 5.402 -35.938 -9.727 1 94.31 87 PHE A N 1
ATOM 653 C CA . PHE A 1 87 ? 5.25 -35.969 -8.273 1 94.31 87 PHE A CA 1
ATOM 654 C C . PHE A 1 87 ? 4.082 -36.844 -7.867 1 94.31 87 PHE A C 1
ATOM 656 O O . PHE A 1 87 ? 3.867 -37.094 -6.68 1 94.31 87 PHE A O 1
ATOM 663 N N . LEU A 1 88 ? 3.367 -37.375 -8.852 1 92.69 88 LEU A N 1
ATOM 664 C CA . LEU A 1 88 ? 2.326 -38.344 -8.539 1 92.69 88 LEU A CA 1
ATOM 665 C C . LEU A 1 88 ? 2.871 -39.75 -8.609 1 92.69 88 LEU A C 1
ATOM 667 O O . LEU A 1 88 ? 2.17 -40.719 -8.273 1 92.69 88 LEU A O 1
ATOM 671 N N . ALA A 1 89 ? 4.09 -39.875 -9.023 1 91.94 89 ALA A N 1
ATOM 672 C CA . ALA A 1 89 ? 4.754 -41.156 -9.031 1 91.94 89 ALA A CA 1
ATOM 673 C C . ALA A 1 89 ? 5.125 -41.594 -7.613 1 91.94 89 ALA A C 1
ATOM 675 O O . ALA A 1 89 ? 4.977 -40.812 -6.66 1 91.94 89 ALA A O 1
ATOM 676 N N . ASP A 1 90 ? 5.625 -42.875 -7.559 1 94 90 ASP A N 1
ATOM 677 C CA . ASP A 1 90 ? 6.113 -43.375 -6.289 1 94 90 ASP A CA 1
ATOM 678 C C . ASP A 1 90 ? 7.305 -42.594 -5.777 1 94 90 ASP A C 1
ATOM 680 O O . ASP A 1 90 ? 8.18 -42.188 -6.555 1 94 90 ASP A O 1
ATOM 684 N N . SER A 1 91 ? 7.305 -42.344 -4.438 1 96 91 SER A N 1
ATOM 685 C CA . SER A 1 91 ? 8.359 -41.531 -3.824 1 96 91 SER A CA 1
ATOM 686 C C . SER A 1 91 ? 9.734 -42.125 -4.121 1 96 91 SER A C 1
ATOM 688 O O . SER A 1 91 ? 10.711 -41.375 -4.258 1 96 91 SER A O 1
ATOM 690 N N . ALA A 1 92 ? 9.836 -43.438 -4.273 1 96.75 92 ALA A N 1
ATOM 691 C CA . ALA A 1 92 ? 11.117 -44.062 -4.59 1 96.75 92 ALA A CA 1
ATOM 692 C C . ALA A 1 92 ? 11.602 -43.656 -5.977 1 96.75 92 ALA A C 1
ATOM 694 O O . ALA A 1 92 ? 12.805 -43.5 -6.195 1 96.75 92 ALA A O 1
ATOM 695 N N . GLU A 1 93 ? 10.688 -43.562 -6.871 1 96.88 93 GLU A N 1
ATOM 696 C CA . GLU A 1 93 ? 11.023 -43.125 -8.211 1 96.88 93 GLU A CA 1
ATOM 697 C C . GLU A 1 93 ? 11.508 -41.656 -8.195 1 96.88 93 GLU A C 1
ATOM 699 O O . GLU A 1 93 ? 12.469 -41.312 -8.883 1 96.88 93 GLU A O 1
ATOM 704 N N . ILE A 1 94 ? 10.797 -40.844 -7.449 1 97.56 94 ILE A N 1
ATOM 705 C CA . ILE A 1 94 ? 11.203 -39.469 -7.293 1 97.56 94 ILE A CA 1
ATOM 706 C C . ILE A 1 94 ? 12.609 -39.375 -6.703 1 97.56 94 ILE A C 1
ATOM 708 O O . ILE A 1 94 ? 13.469 -38.656 -7.211 1 97.56 94 ILE A O 1
ATOM 712 N N . ALA A 1 95 ? 12.867 -40.156 -5.695 1 97.81 95 ALA A N 1
ATOM 713 C CA . ALA A 1 95 ? 14.164 -40.219 -5.023 1 97.81 95 ALA A CA 1
ATOM 714 C C . ALA A 1 95 ? 15.273 -40.594 -5.996 1 97.81 95 ALA A C 1
ATOM 716 O O . ALA A 1 95 ? 16.359 -40 -5.984 1 97.81 95 ALA A O 1
ATOM 717 N N . ASP A 1 96 ? 15.016 -41.594 -6.801 1 97.19 96 ASP A N 1
ATOM 718 C CA . ASP A 1 96 ? 16 -42.094 -7.758 1 97.19 96 ASP A CA 1
ATOM 719 C C . ASP A 1 96 ? 16.375 -41 -8.766 1 97.19 96 ASP A C 1
ATOM 721 O O . ASP A 1 96 ? 17.547 -40.844 -9.109 1 97.19 96 ASP A O 1
ATOM 725 N N . LYS A 1 97 ? 15.367 -40.281 -9.211 1 96.81 97 LYS A N 1
ATOM 726 C CA . LYS A 1 97 ? 15.602 -39.219 -10.164 1 96.81 97 LYS A CA 1
ATOM 727 C C . LYS A 1 97 ? 16.438 -38.094 -9.539 1 96.81 97 LYS A C 1
ATOM 729 O O . LYS A 1 97 ? 17.344 -37.562 -10.18 1 96.81 97 LYS A O 1
ATOM 734 N N . LEU A 1 98 ? 16.141 -37.75 -8.336 1 97.56 98 LEU A N 1
ATOM 735 C CA . LEU A 1 98 ? 16.859 -36.688 -7.641 1 97.56 98 LEU A CA 1
ATOM 736 C C . LEU A 1 98 ? 18.312 -37.094 -7.383 1 97.56 98 LEU A C 1
ATOM 738 O O . LEU A 1 98 ? 19.234 -36.312 -7.676 1 97.56 98 LEU A O 1
ATOM 742 N N . LYS A 1 99 ? 18.484 -38.25 -6.883 1 95 99 LYS A N 1
ATOM 743 C CA . LYS A 1 99 ? 19.797 -38.719 -6.473 1 95 99 LYS A CA 1
ATOM 744 C C . LYS A 1 99 ? 20.719 -38.906 -7.68 1 95 99 LYS A C 1
ATOM 746 O O . LYS A 1 99 ? 21.938 -38.75 -7.574 1 95 99 LYS A O 1
ATOM 751 N N . SER A 1 100 ? 20.125 -39.219 -8.789 1 96.06 100 SER A N 1
ATOM 752 C CA . SER A 1 100 ? 20.906 -39.469 -9.992 1 96.06 100 SER A CA 1
ATOM 753 C C . SER A 1 100 ? 21.531 -38.219 -10.531 1 96.06 100 SER A C 1
ATOM 755 O O . SER A 1 100 ? 22.531 -38.25 -11.258 1 96.06 100 SER A O 1
ATOM 757 N N . VAL A 1 101 ? 21.016 -37.062 -10.172 1 96.62 101 VAL A N 1
ATOM 758 C CA . VAL A 1 101 ? 21.453 -35.812 -10.797 1 96.62 101 VAL A CA 1
ATOM 759 C C . VAL A 1 101 ? 22 -34.875 -9.727 1 96.62 101 VAL A C 1
ATOM 761 O O . VAL A 1 101 ? 22.969 -34.156 -9.961 1 96.62 101 VAL A O 1
ATOM 764 N N . ILE A 1 102 ? 21.406 -34.875 -8.562 1 97.62 102 ILE A N 1
ATOM 765 C CA . ILE A 1 102 ? 21.688 -33.844 -7.566 1 97.62 102 ILE A CA 1
ATOM 766 C C . ILE A 1 102 ? 22.625 -34.406 -6.496 1 97.62 102 ILE A C 1
ATOM 768 O O . ILE A 1 102 ? 22.281 -35.375 -5.82 1 97.62 102 ILE A O 1
ATOM 772 N N . GLU A 1 103 ? 23.734 -33.781 -6.32 1 94.56 103 GLU A N 1
ATOM 773 C CA . GLU A 1 103 ? 24.688 -34.188 -5.293 1 94.56 103 GLU A CA 1
ATOM 774 C C . GLU A 1 103 ? 24.391 -33.531 -3.961 1 94.56 103 GLU A C 1
ATOM 776 O O . GLU A 1 103 ? 24.484 -34.156 -2.904 1 94.56 103 GLU A O 1
ATOM 781 N N . LYS A 1 104 ? 24.094 -32.281 -4.062 1 94.75 104 LYS A N 1
ATOM 782 C CA . LYS A 1 104 ? 23.812 -31.469 -2.881 1 94.75 104 LYS A CA 1
ATOM 783 C C . LYS A 1 104 ? 22.75 -30.406 -3.182 1 94.75 104 LYS A C 1
ATOM 785 O O . LYS A 1 104 ? 22.656 -29.922 -4.312 1 94.75 104 LYS A O 1
ATOM 790 N N . VAL A 1 105 ? 22.016 -30.125 -2.107 1 97.56 105 VAL A N 1
ATOM 791 C CA . VAL A 1 105 ? 21.016 -29.078 -2.285 1 97.56 105 VAL A CA 1
ATOM 792 C C . VAL A 1 105 ? 21 -28.172 -1.061 1 97.56 105 VAL A C 1
ATOM 794 O O . VAL A 1 105 ? 21 -28.641 0.077 1 97.56 105 VAL A O 1
ATOM 797 N N . ASP A 1 106 ? 21.047 -26.859 -1.232 1 98.56 106 ASP A N 1
ATOM 798 C CA . ASP A 1 106 ? 21 -25.891 -0.141 1 98.56 106 ASP A CA 1
ATOM 799 C C . ASP A 1 106 ? 19.562 -25.438 0.116 1 98.56 106 ASP A C 1
ATOM 801 O O . ASP A 1 106 ? 19.141 -25.281 1.268 1 98.56 106 ASP A O 1
ATOM 805 N N . TYR A 1 107 ? 18.828 -25.234 -0.929 1 98.88 107 TYR A N 1
ATOM 806 C CA . TYR A 1 107 ? 17.484 -24.672 -0.781 1 98.88 107 TYR A CA 1
ATOM 807 C C . TYR A 1 107 ? 16.5 -25.359 -1.719 1 98.88 107 TYR A C 1
ATOM 809 O O . TYR A 1 107 ? 16.875 -25.812 -2.803 1 98.88 107 TYR A O 1
ATOM 817 N N . VAL A 1 108 ? 15.25 -25.469 -1.288 1 98.88 108 VAL A N 1
ATOM 818 C CA . VAL A 1 108 ? 14.156 -26.031 -2.084 1 98.88 108 VAL A CA 1
ATOM 819 C C . VAL A 1 108 ? 13.008 -25.031 -2.145 1 98.88 108 VAL A C 1
ATOM 821 O O . VAL A 1 108 ? 12.617 -24.469 -1.121 1 98.88 108 VAL A O 1
ATOM 824 N N . CYS A 1 109 ? 12.516 -24.781 -3.316 1 98.94 109 CYS A N 1
ATOM 825 C CA . CYS A 1 109 ? 11.297 -24.016 -3.521 1 98.94 109 CYS A CA 1
ATOM 826 C C . CYS A 1 109 ? 10.227 -24.844 -4.211 1 98.94 109 CYS A C 1
ATOM 828 O O . CYS A 1 109 ? 10.445 -25.359 -5.312 1 98.94 109 CYS A O 1
ATOM 830 N N . PHE A 1 110 ? 9.133 -24.984 -3.598 1 98.81 110 PHE A N 1
ATOM 831 C CA . PHE A 1 110 ? 8.047 -25.781 -4.133 1 98.81 110 PHE A CA 1
ATOM 832 C C . PHE A 1 110 ? 6.949 -24.891 -4.715 1 98.81 110 PHE A C 1
ATOM 834 O O . PHE A 1 110 ? 6.238 -24.219 -3.973 1 98.81 110 PHE A O 1
ATOM 841 N N . PHE A 1 111 ? 6.758 -24.953 -6.051 1 97.25 111 PHE A N 1
ATOM 842 C CA . PHE A 1 111 ? 5.773 -24.141 -6.758 1 97.25 111 PHE A CA 1
ATOM 843 C C . PHE A 1 111 ? 4.793 -25.031 -7.52 1 97.25 111 PHE A C 1
ATOM 845 O O . PHE A 1 111 ? 3.904 -24.516 -8.211 1 97.25 111 PHE A O 1
ATOM 852 N N . SER A 1 112 ? 4.918 -26.312 -7.414 1 95.5 112 SER A N 1
ATOM 853 C CA . SER A 1 112 ? 4.094 -27.234 -8.195 1 95.5 112 SER A CA 1
ATOM 854 C C . SER A 1 112 ? 2.629 -27.141 -7.777 1 95.5 112 SER A C 1
ATOM 856 O O . SER A 1 112 ? 2.324 -27.016 -6.59 1 95.5 112 SER A O 1
ATOM 858 N N . TYR A 1 113 ? 1.854 -27.125 -8.703 1 90.44 113 TYR A N 1
ATOM 859 C CA . TYR A 1 113 ? 0.408 -27.047 -8.531 1 90.44 113 TYR A CA 1
ATOM 860 C C . TYR A 1 113 ? -0.312 -27.797 -9.641 1 90.44 113 TYR A C 1
ATOM 862 O O . TYR A 1 113 ? 0.097 -27.75 -10.805 1 90.44 113 TYR A O 1
ATOM 870 N N . MET A 1 114 ? -1.238 -28.531 -9.328 1 86.25 114 MET A N 1
ATOM 871 C CA . MET A 1 114 ? -2.092 -29.203 -10.312 1 86.25 114 MET A CA 1
ATOM 872 C C . MET A 1 114 ? -3.547 -28.781 -10.141 1 86.25 114 MET A C 1
ATOM 874 O O . MET A 1 114 ? -4.102 -28.891 -9.047 1 86.25 114 MET A O 1
ATOM 878 N N . GLN A 1 115 ? -4.074 -28.25 -11.234 1 79.5 115 GLN A N 1
ATOM 879 C CA . GLN A 1 115 ? -5.469 -27.828 -11.242 1 79.5 115 GLN A CA 1
ATOM 880 C C . GLN A 1 115 ? -6.379 -28.922 -11.781 1 79.5 115 GLN A C 1
ATOM 882 O O . GLN A 1 115 ? -6.25 -29.328 -12.938 1 79.5 115 GLN A O 1
ATOM 887 N N . PRO A 1 116 ? -7.309 -29.359 -10.945 1 73.5 116 PRO A N 1
ATOM 888 C CA . PRO A 1 116 ? -8.312 -30.266 -11.5 1 73.5 116 PRO A CA 1
ATOM 889 C C . PRO A 1 116 ? -9.242 -29.578 -12.492 1 73.5 116 PRO A C 1
ATOM 891 O O . PRO A 1 116 ? -9.336 -28.344 -12.508 1 73.5 116 PRO A O 1
ATOM 894 N N . PRO A 1 117 ? -9.82 -30.375 -13.406 1 67.56 117 PRO A N 1
ATOM 895 C CA . PRO A 1 117 ? -10.75 -29.781 -14.375 1 67.56 117 PRO A CA 1
ATOM 896 C C . PRO A 1 117 ? -11.812 -28.906 -13.719 1 67.56 117 PRO A C 1
ATOM 898 O O . PRO A 1 117 ? -12.32 -29.25 -12.641 1 67.56 117 PRO A O 1
ATOM 901 N N . GLN A 1 118 ? -11.844 -27.672 -14.258 1 63.75 118 GLN A N 1
ATOM 902 C CA . GLN A 1 118 ? -12.742 -26.688 -13.664 1 63.75 118 GLN A CA 1
ATOM 903 C C . GLN A 1 118 ? -14.023 -26.547 -14.484 1 63.75 118 GLN A C 1
ATOM 905 O O . GLN A 1 118 ? -14.008 -26.719 -15.703 1 63.75 118 GLN A O 1
ATOM 910 N N . GLU A 1 119 ? -15.125 -26.578 -13.734 1 59.41 119 GLU A N 1
ATOM 911 C CA . GLU A 1 119 ? -16.359 -26.172 -14.391 1 59.41 119 GLU A CA 1
ATOM 912 C C . GLU A 1 119 ? -16.531 -24.656 -14.375 1 59.41 119 GLU A C 1
ATOM 914 O O . GLU A 1 119 ? -16.078 -23.984 -13.438 1 59.41 119 GLU A O 1
ATOM 919 N N . GLY A 1 120 ? -16.438 -23.875 -15.359 1 55.78 120 GLY A N 1
ATOM 920 C CA . GLY A 1 120 ? -16.531 -22.453 -15.633 1 55.78 120 GLY A CA 1
ATOM 921 C C . GLY A 1 120 ? -17.688 -21.781 -14.914 1 55.78 120 GLY A C 1
ATOM 922 O O . GLY A 1 120 ? -18.812 -22.281 -14.93 1 55.78 120 GLY A O 1
ATOM 923 N N . ASN A 1 121 ? -17.484 -21.016 -13.602 1 58.69 121 ASN A N 1
ATOM 924 C CA . ASN A 1 121 ? -18.422 -20.078 -12.969 1 58.69 121 ASN A CA 1
ATOM 925 C C . ASN A 1 121 ? -17.672 -19.016 -12.164 1 58.69 121 ASN A C 1
ATOM 927 O O . ASN A 1 121 ? -16.562 -19.25 -11.688 1 58.69 121 ASN A O 1
ATOM 931 N N . ILE A 1 122 ? -18.219 -17.734 -12.242 1 52.22 122 ILE A N 1
ATOM 932 C CA . ILE A 1 122 ? -17.609 -16.547 -11.648 1 52.22 122 ILE A CA 1
ATOM 933 C C . ILE A 1 122 ? -17.125 -16.875 -10.234 1 52.22 122 ILE A C 1
ATOM 935 O O . ILE A 1 122 ? -16.062 -16.422 -9.812 1 52.22 122 ILE A O 1
ATOM 939 N N . LEU A 1 123 ? -17.781 -17.516 -9.508 1 55.28 123 LEU A N 1
ATOM 940 C CA . LEU A 1 123 ? -17.406 -17.844 -8.141 1 55.28 123 LEU A CA 1
ATOM 941 C C . LEU A 1 123 ? -17.125 -19.328 -7.988 1 55.28 123 LEU A C 1
ATOM 943 O O . LEU A 1 123 ? -16.953 -19.828 -6.875 1 55.28 123 LEU A O 1
ATOM 947 N N . GLY A 1 124 ? -16.922 -19.922 -9.133 1 57.56 124 GLY A N 1
ATOM 948 C CA . GLY A 1 124 ? -16.891 -21.375 -9.078 1 57.56 124 GLY A CA 1
ATOM 949 C C . GLY A 1 124 ? -15.5 -21.953 -9.305 1 57.56 124 GLY A C 1
ATOM 950 O O . GLY A 1 124 ? -15.289 -23.156 -9.133 1 57.56 124 GLY A O 1
ATOM 951 N N . MET A 1 125 ? -14.602 -21.156 -9.656 1 53.56 125 MET A N 1
ATOM 952 C CA . MET A 1 125 ? -13.297 -21.672 -10.078 1 53.56 125 MET A CA 1
ATOM 953 C C . MET A 1 125 ? -12.703 -22.578 -9.016 1 53.56 125 MET A C 1
ATOM 955 O O . MET A 1 125 ? -12.016 -23.547 -9.344 1 53.56 125 MET A O 1
ATOM 959 N N . TRP A 1 126 ? -13.086 -22.375 -7.77 1 57.72 126 TRP A N 1
ATOM 960 C CA . TRP A 1 126 ? -12.438 -23.141 -6.707 1 57.72 126 TRP A CA 1
ATOM 961 C C . TRP A 1 126 ? -13.438 -24.047 -5.992 1 57.72 126 TRP A C 1
ATOM 963 O O . TRP A 1 126 ? -13.289 -24.328 -4.801 1 57.72 126 TRP A O 1
ATOM 973 N N . SER A 1 127 ? -14.328 -24.5 -6.77 1 61.06 127 SER A N 1
ATOM 974 C CA . SER A 1 127 ? -15.484 -25.172 -6.172 1 61.06 127 SER A CA 1
ATOM 975 C C . SER A 1 127 ? -15.141 -26.594 -5.734 1 61.06 127 SER A C 1
ATOM 977 O O . SER A 1 127 ? -15.688 -27.094 -4.75 1 61.06 127 SER A O 1
ATOM 979 N N . ASP A 1 128 ? -14.227 -27.188 -6.457 1 75.12 128 ASP A N 1
ATOM 980 C CA . ASP A 1 128 ? -13.898 -28.531 -5.988 1 75.12 128 ASP A CA 1
ATOM 981 C C . ASP A 1 128 ? -12.727 -28.5 -5.008 1 75.12 128 ASP A C 1
ATOM 983 O O . ASP A 1 128 ? -11.68 -29.109 -5.258 1 75.12 128 ASP A O 1
ATOM 987 N N . ALA A 1 129 ? -12.93 -28.016 -3.877 1 80.88 129 ALA A N 1
ATOM 988 C CA . ALA A 1 129 ? -11.922 -27.703 -2.871 1 80.88 129 ALA A CA 1
ATOM 989 C C . ALA A 1 129 ? -11.305 -28.969 -2.295 1 80.88 129 ALA A C 1
ATOM 991 O O . ALA A 1 129 ? -10.102 -29.031 -2.039 1 80.88 129 ALA A O 1
ATOM 992 N N . ALA A 1 130 ? -12.07 -30 -2.131 1 84.06 130 ALA A N 1
ATOM 993 C CA . ALA A 1 130 ? -11.578 -31.234 -1.542 1 84.06 130 ALA A CA 1
ATOM 994 C C . ALA A 1 130 ? -10.602 -31.938 -2.482 1 84.06 130 ALA A C 1
ATOM 996 O O . ALA A 1 130 ? -9.562 -32.438 -2.051 1 84.06 130 ALA A O 1
ATOM 997 N N . GLU A 1 131 ? -10.969 -31.953 -3.715 1 84.62 131 GLU A N 1
ATOM 998 C CA . GLU A 1 131 ? -10.094 -32.594 -4.695 1 84.62 131 GLU A CA 1
ATOM 999 C C . GLU A 1 131 ? -8.805 -31.812 -4.887 1 84.62 131 GLU A C 1
ATOM 1001 O O . GLU A 1 131 ? -7.73 -32.406 -5.043 1 84.62 131 GLU A O 1
ATOM 1006 N N . LEU A 1 132 ? -8.922 -30.516 -4.848 1 85.88 132 LEU A N 1
ATOM 1007 C CA . LEU A 1 132 ? -7.75 -29.656 -4.918 1 85.88 132 LEU A CA 1
ATOM 1008 C C . LEU A 1 132 ? -6.812 -29.922 -3.744 1 85.88 132 LEU A C 1
ATOM 1010 O O . LEU A 1 132 ? -5.594 -29.984 -3.922 1 85.88 132 LEU A O 1
ATOM 1014 N N . ALA A 1 133 ? -7.391 -30.125 -2.609 1 88.56 133 ALA A N 1
ATOM 1015 C CA . ALA A 1 133 ? -6.605 -30.359 -1.4 1 88.56 133 ALA A CA 1
ATOM 1016 C C . ALA A 1 133 ? -5.91 -31.719 -1.453 1 88.56 133 ALA A C 1
ATOM 1018 O O . ALA A 1 133 ? -4.738 -31.828 -1.085 1 88.56 133 ALA A O 1
ATOM 1019 N N . ARG A 1 134 ? -6.594 -32.656 -1.93 1 89.88 134 ARG A N 1
ATOM 1020 C CA . ARG A 1 134 ? -6.043 -34.031 -2.004 1 89.88 134 ARG A CA 1
ATOM 1021 C C . ARG A 1 134 ? -4.871 -34.062 -2.979 1 89.88 134 ARG A C 1
ATOM 1023 O O . ARG A 1 134 ? -3.775 -34.5 -2.615 1 89.88 134 ARG A O 1
ATOM 1030 N N . VAL A 1 135 ? -5.078 -33.562 -4.145 1 90.5 135 VAL A N 1
ATOM 1031 C CA . VAL A 1 135 ? -4.098 -33.719 -5.211 1 90.5 135 VAL A CA 1
ATOM 1032 C C . VAL A 1 135 ? -2.857 -32.875 -4.887 1 90.5 135 VAL A C 1
ATOM 1034 O O . VAL A 1 135 ? -1.731 -33.375 -4.973 1 90.5 135 VAL A O 1
ATOM 1037 N N . ASN A 1 136 ? -3.055 -31.672 -4.492 1 92.94 136 ASN A N 1
ATOM 1038 C CA . ASN A 1 136 ? -1.914 -30.781 -4.254 1 92.94 136 ASN A CA 1
ATOM 1039 C C . ASN A 1 136 ? -1.195 -31.141 -2.955 1 92.94 136 ASN A C 1
ATOM 1041 O O . ASN A 1 136 ? 0.021 -30.984 -2.848 1 92.94 136 ASN A O 1
ATOM 1045 N N . GLY A 1 137 ? -1.939 -31.656 -1.973 1 94.25 137 GLY A N 1
ATOM 1046 C CA . GLY A 1 137 ? -1.284 -32.219 -0.8 1 94.25 137 GLY A CA 1
ATOM 1047 C C . GLY A 1 137 ? -0.396 -33.406 -1.12 1 94.25 137 GLY A C 1
ATOM 1048 O O . GLY A 1 137 ? 0.717 -33.5 -0.601 1 94.25 137 GLY A O 1
ATOM 1049 N N . THR A 1 138 ? -0.912 -34.219 -1.986 1 94.44 138 THR A N 1
ATOM 1050 C CA . THR A 1 138 ? -0.189 -35.438 -2.379 1 94.44 138 THR A CA 1
ATOM 1051 C C . THR A 1 138 ? 1.1 -35.062 -3.113 1 94.44 138 THR A C 1
ATOM 1053 O O . THR A 1 138 ? 2.141 -35.688 -2.891 1 94.44 138 THR A O 1
ATOM 1056 N N . LEU A 1 139 ? 1.037 -34.062 -3.965 1 95.94 139 LEU A N 1
ATOM 1057 C CA . LEU A 1 139 ? 2.219 -33.625 -4.707 1 95.94 139 LEU A CA 1
ATOM 1058 C C . LEU A 1 139 ? 3.359 -33.281 -3.756 1 95.94 139 LEU A C 1
ATOM 1060 O O . LEU A 1 139 ? 4.488 -33.75 -3.938 1 95.94 139 LEU A O 1
ATOM 1064 N N . LEU A 1 140 ? 3.031 -32.5 -2.746 1 97.75 140 LEU A N 1
ATOM 1065 C CA . LEU A 1 140 ? 4.07 -32.031 -1.823 1 97.75 140 LEU A CA 1
ATOM 1066 C C . LEU A 1 140 ? 4.562 -33.188 -0.958 1 97.75 140 LEU A C 1
ATOM 1068 O O . LEU A 1 140 ? 5.762 -33.344 -0.725 1 97.75 140 LEU A O 1
ATOM 1072 N N . LYS A 1 141 ? 3.686 -34.031 -0.486 1 97.5 141 LYS A N 1
ATOM 1073 C CA . LYS A 1 141 ? 4.059 -35.156 0.356 1 97.5 141 LYS A CA 1
ATOM 1074 C C . LYS A 1 141 ? 4.977 -36.125 -0.39 1 97.5 141 LYS A C 1
ATOM 1076 O O . LYS A 1 141 ? 5.953 -36.625 0.174 1 97.5 141 LYS A O 1
ATOM 1081 N N . ASN A 1 142 ? 4.617 -36.406 -1.63 1 97.69 142 ASN A N 1
ATOM 1082 C CA . ASN A 1 142 ? 5.449 -37.281 -2.447 1 97.69 142 ASN A CA 1
ATOM 1083 C C . ASN A 1 142 ? 6.84 -36.688 -2.66 1 97.69 142 ASN A C 1
ATOM 1085 O O . ASN A 1 142 ? 7.84 -37.406 -2.588 1 97.69 142 ASN A O 1
ATOM 1089 N N . PHE A 1 143 ? 6.855 -35.438 -2.951 1 98.19 143 PHE A N 1
ATOM 1090 C CA . PHE A 1 143 ? 8.141 -34.781 -3.145 1 98.19 143 PHE A CA 1
ATOM 1091 C C . PHE A 1 143 ? 8.984 -34.875 -1.878 1 98.19 143 PHE A C 1
ATOM 1093 O O . PHE A 1 143 ? 10.172 -35.188 -1.936 1 98.19 143 PHE A O 1
ATOM 1100 N N . ILE A 1 144 ? 8.375 -34.531 -0.714 1 98.5 144 ILE A N 1
ATOM 1101 C CA . ILE A 1 144 ? 9.07 -34.562 0.567 1 98.5 144 ILE A CA 1
ATOM 1102 C C . ILE A 1 144 ? 9.594 -35.969 0.816 1 98.5 144 ILE A C 1
ATOM 1104 O O . ILE A 1 144 ? 10.75 -36.156 1.214 1 98.5 144 ILE A O 1
ATOM 1108 N N . ALA A 1 145 ? 8.789 -36.969 0.541 1 98.06 145 ALA A N 1
ATOM 1109 C CA . ALA A 1 145 ? 9.203 -38.375 0.717 1 98.06 145 ALA A CA 1
ATOM 1110 C C . ALA A 1 145 ? 10.383 -38.719 -0.195 1 98.06 145 ALA A C 1
ATOM 1112 O O . ALA A 1 145 ? 11.336 -39.375 0.229 1 98.06 145 ALA A O 1
ATOM 1113 N N . GLY A 1 146 ? 10.234 -38.281 -1.451 1 97.94 146 GLY A N 1
ATOM 1114 C CA . GLY A 1 146 ? 11.328 -38.469 -2.389 1 97.94 146 GLY A CA 1
ATOM 1115 C C . GLY A 1 146 ? 12.609 -37.781 -1.962 1 97.94 146 GLY A C 1
ATOM 1116 O O . GLY A 1 146 ? 13.695 -38.375 -2.094 1 97.94 146 GLY A O 1
ATOM 1117 N N . LEU A 1 147 ? 12.453 -36.562 -1.492 1 97.81 147 LEU A N 1
ATOM 1118 C CA . LEU A 1 147 ? 13.594 -35.812 -0.999 1 97.81 147 LEU A CA 1
ATOM 1119 C C . LEU A 1 147 ? 14.281 -36.531 0.151 1 97.81 147 LEU A C 1
ATOM 1121 O O . LEU A 1 147 ? 15.508 -36.656 0.166 1 97.81 147 LEU A O 1
ATOM 1125 N N . GLN A 1 148 ? 13.523 -37.031 1.062 1 97.31 148 GLN A N 1
ATOM 1126 C CA . GLN A 1 148 ? 14.047 -37.75 2.215 1 97.31 148 GLN A CA 1
ATOM 1127 C C . GLN A 1 148 ? 14.75 -39.031 1.783 1 97.31 148 GLN A C 1
ATOM 1129 O O . GLN A 1 148 ? 15.844 -39.344 2.258 1 97.31 148 GLN A O 1
ATOM 1134 N N . GLN A 1 149 ? 14.133 -39.781 0.889 1 97.62 149 GLN A N 1
ATOM 1135 C CA . GLN A 1 149 ? 14.656 -41.062 0.432 1 97.62 149 GLN A CA 1
ATOM 1136 C C . GLN A 1 149 ? 15.93 -40.875 -0.392 1 97.62 149 GLN A C 1
ATOM 1138 O O . GLN A 1 149 ? 16.75 -41.781 -0.484 1 97.62 149 GLN A O 1
ATOM 1143 N N . SER A 1 150 ? 16.078 -39.719 -1.012 1 97.19 150 SER A N 1
ATOM 1144 C CA . SER A 1 150 ? 17.266 -39.438 -1.819 1 97.19 150 SER A CA 1
ATOM 1145 C C . SER A 1 150 ? 18.469 -39.094 -0.942 1 97.19 150 SER A C 1
ATOM 1147 O O . SER A 1 150 ? 19.609 -39.094 -1.414 1 97.19 150 SER A O 1
ATOM 1149 N N . GLY A 1 151 ? 18.234 -38.781 0.304 1 96.06 151 GLY A N 1
ATOM 1150 C CA . GLY A 1 151 ? 19.297 -38.375 1.214 1 96.06 151 GLY A CA 1
ATOM 1151 C C . GLY A 1 151 ? 19.656 -36.906 1.114 1 96.06 151 GLY A C 1
ATOM 1152 O O . GLY A 1 151 ? 20.547 -36.438 1.815 1 96.06 151 GLY A O 1
ATOM 1153 N N . LEU A 1 152 ? 18.922 -36.156 0.313 1 97.38 152 LEU A N 1
ATOM 1154 C CA . LEU A 1 152 ? 19.141 -34.719 0.182 1 97.38 152 LEU A CA 1
ATOM 1155 C C . LEU A 1 152 ? 18.453 -33.969 1.314 1 97.38 152 LEU A C 1
ATOM 1157 O O . LEU A 1 152 ? 17.297 -34.25 1.642 1 97.38 152 LEU A O 1
ATOM 1161 N N . GLN A 1 153 ? 19.109 -33.094 1.937 1 97.69 153 GLN A N 1
ATOM 1162 C CA . GLN A 1 153 ? 18.547 -32.281 3.014 1 97.69 153 GLN A CA 1
ATOM 1163 C C . GLN A 1 153 ? 18.891 -30.797 2.828 1 97.69 153 GLN A C 1
ATOM 1165 O O . GLN A 1 153 ? 20.031 -30.391 3.068 1 97.69 153 GLN A O 1
ATOM 1170 N N . PRO A 1 154 ? 17.953 -30.016 2.473 1 98.56 154 PRO A N 1
ATOM 1171 C CA . PRO A 1 154 ? 18.203 -28.594 2.299 1 98.56 154 PRO A CA 1
ATOM 1172 C C . PRO A 1 154 ? 18.328 -27.844 3.629 1 98.56 154 PRO A C 1
ATOM 1174 O O . PRO A 1 154 ? 17.984 -28.406 4.68 1 98.56 154 PRO A O 1
ATOM 1177 N N . LYS A 1 155 ? 18.875 -26.578 3.527 1 98.19 155 LYS A N 1
ATOM 1178 C CA . LYS A 1 155 ? 18.891 -25.688 4.676 1 98.19 155 LYS A CA 1
ATOM 1179 C C . LYS A 1 155 ? 17.516 -25.094 4.93 1 98.19 155 LYS A C 1
ATOM 1181 O O . LYS A 1 155 ? 17.125 -24.875 6.078 1 98.19 155 LYS A O 1
ATOM 1186 N N . ARG A 1 156 ? 16.797 -24.781 3.924 1 98.62 156 ARG A N 1
ATOM 1187 C CA . ARG A 1 156 ? 15.492 -24.141 3.959 1 98.62 156 ARG A CA 1
ATOM 1188 C C . ARG A 1 156 ? 14.586 -24.688 2.867 1 98.62 156 ARG A C 1
ATOM 1190 O O . ARG A 1 156 ? 15.039 -24.969 1.755 1 98.62 156 ARG A O 1
ATOM 1197 N N . PHE A 1 157 ? 13.359 -24.938 3.205 1 98.94 157 PHE A N 1
ATOM 1198 C CA . PHE A 1 157 ? 12.305 -25.359 2.297 1 98.94 157 PHE A CA 1
ATOM 1199 C C . PHE A 1 157 ? 11.219 -24.297 2.191 1 98.94 157 PHE A C 1
ATOM 1201 O O . PHE A 1 157 ? 10.508 -24.031 3.164 1 98.94 157 PHE A O 1
ATOM 1208 N N . LEU A 1 158 ? 11.102 -23.719 1.01 1 98.94 158 LEU A N 1
ATOM 1209 C CA . LEU A 1 158 ? 10.102 -22.688 0.792 1 98.94 158 LEU A CA 1
ATOM 1210 C C . LEU A 1 158 ? 8.898 -23.234 0.043 1 98.94 158 LEU A C 1
ATOM 1212 O O . LEU A 1 158 ? 9.047 -23.875 -1.003 1 98.94 158 LEU A O 1
ATOM 1216 N N . LEU A 1 159 ? 7.715 -23.047 0.602 1 98.94 159 LEU A N 1
ATOM 1217 C CA . LEU A 1 159 ? 6.434 -23.375 -0.009 1 98.94 159 LEU A CA 1
ATOM 1218 C C . LEU A 1 159 ? 5.66 -22.109 -0.372 1 98.94 159 LEU A C 1
ATOM 1220 O O . LEU A 1 159 ? 5.426 -21.266 0.484 1 98.94 159 LEU A O 1
ATOM 1224 N N . GLN A 1 160 ? 5.312 -22 -1.647 1 98.69 160 GLN A N 1
ATOM 1225 C CA . GLN A 1 160 ? 4.426 -20.891 -2.021 1 98.69 160 GLN A CA 1
ATOM 1226 C C . GLN A 1 160 ? 2.963 -21.328 -1.952 1 98.69 160 GLN A C 1
ATOM 1228 O O . GLN A 1 160 ? 2.574 -22.328 -2.561 1 98.69 160 GLN A O 1
ATOM 1233 N N . THR A 1 161 ? 2.225 -20.641 -1.211 1 98 161 THR A N 1
ATOM 1234 C CA . THR A 1 161 ? 0.771 -20.75 -1.192 1 98 161 THR A CA 1
ATOM 1235 C C . THR A 1 161 ? 0.122 -19.516 -1.807 1 98 161 THR A C 1
ATOM 1237 O O . THR A 1 161 ? 0.282 -19.25 -3 1 98 161 THR A O 1
ATOM 1240 N N . GLY A 1 162 ? -0.751 -18.828 -0.974 1 96.94 162 GLY A N 1
ATOM 1241 C CA . GLY A 1 162 ? -1.353 -17.625 -1.54 1 96.94 162 GLY A CA 1
ATOM 1242 C C . GLY A 1 162 ? -2.428 -17.031 -0.656 1 96.94 162 GLY A C 1
ATOM 1243 O O . GLY A 1 162 ? -2.639 -17.484 0.471 1 96.94 162 GLY A O 1
ATOM 1244 N N . ALA A 1 163 ? -3.125 -16.078 -1.184 1 95.44 163 ALA A N 1
ATOM 1245 C CA . ALA A 1 163 ? -4.07 -15.273 -0.424 1 95.44 163 ALA A CA 1
ATOM 1246 C C . ALA A 1 163 ? -5.328 -16.062 -0.084 1 95.44 163 ALA A C 1
ATOM 1248 O O . ALA A 1 163 ? -6.105 -15.672 0.787 1 95.44 163 ALA A O 1
ATOM 1249 N N . LYS A 1 164 ? -5.598 -17.188 -0.766 1 93.81 164 LYS A N 1
ATOM 1250 C CA . LYS A 1 164 ? -6.723 -18.047 -0.402 1 93.81 164 LYS A CA 1
ATOM 1251 C C . LYS A 1 164 ? -6.617 -18.5 1.052 1 93.81 164 LYS A C 1
ATOM 1253 O O . LYS A 1 164 ? -7.609 -18.953 1.641 1 93.81 164 LYS A O 1
ATOM 1258 N N . HIS A 1 165 ? -5.402 -18.438 1.554 1 96.81 165 HIS A N 1
ATOM 1259 C CA . HIS A 1 165 ? -5.16 -18.766 2.955 1 96.81 165 HIS A CA 1
ATOM 1260 C C . HIS A 1 165 ? -6.141 -18.031 3.867 1 96.81 165 HIS A C 1
ATOM 1262 O O . HIS A 1 165 ? -6.559 -18.578 4.898 1 96.81 165 HIS A O 1
ATOM 1268 N N . TYR A 1 166 ? -6.559 -16.844 3.436 1 96.5 166 TYR A N 1
ATOM 1269 C CA . TYR A 1 166 ? -7.336 -15.961 4.305 1 96.5 166 TYR A CA 1
ATOM 1270 C C . TYR A 1 166 ? -8.812 -16.016 3.955 1 96.5 166 TYR A C 1
ATOM 1272 O O . TYR A 1 166 ? -9.633 -15.328 4.57 1 96.5 166 TYR A O 1
ATOM 1280 N N . GLY A 1 167 ? -9.164 -16.734 2.91 1 92.88 167 GLY A N 1
ATOM 1281 C CA . GLY A 1 167 ? -10.562 -16.984 2.594 1 92.88 167 GLY A CA 1
ATOM 1282 C C . GLY A 1 167 ? -11.18 -15.906 1.727 1 92.88 167 GLY A C 1
ATOM 1283 O O . GLY A 1 167 ? -12.406 -15.781 1.649 1 92.88 167 GLY A O 1
ATOM 1284 N N . PHE A 1 168 ? -10.438 -15.133 0.99 1 90.06 168 PHE A N 1
ATOM 1285 C CA . PHE A 1 168 ? -10.961 -14.047 0.177 1 90.06 168 PHE A CA 1
ATOM 1286 C C . PHE A 1 168 ? -11.836 -14.578 -0.949 1 90.06 168 PHE A C 1
ATOM 1288 O O . PHE A 1 168 ? -12.695 -13.867 -1.462 1 90.06 168 PHE A O 1
ATOM 1295 N N . HIS A 1 169 ? -11.625 -15.828 -1.36 1 86.75 169 HIS A N 1
ATOM 1296 C CA . HIS A 1 169 ? -12.359 -16.406 -2.482 1 86.75 169 HIS A CA 1
ATOM 1297 C C . HIS A 1 169 ? -13.766 -16.812 -2.072 1 86.75 169 HIS A C 1
ATOM 1299 O O . HIS A 1 169 ? -14.602 -17.125 -2.926 1 86.75 169 HIS A O 1
ATOM 1305 N N . ILE A 1 170 ? -14.078 -16.75 -0.755 1 88.06 170 ILE A N 1
ATOM 1306 C CA . ILE A 1 170 ? -15.406 -17.219 -0.352 1 88.06 170 ILE A CA 1
ATOM 1307 C C . ILE A 1 170 ? -16.188 -16.062 0.254 1 88.06 170 ILE A C 1
ATOM 1309 O O . ILE A 1 170 ? -17.359 -16.219 0.611 1 88.06 170 ILE A O 1
ATOM 1313 N N . GLY A 1 171 ? -15.609 -14.906 0.487 1 90.56 171 GLY A N 1
ATOM 1314 C CA . GLY A 1 171 ? -16.328 -13.75 1.008 1 90.56 171 GLY A CA 1
ATOM 1315 C C . GLY A 1 171 ? -15.406 -12.734 1.669 1 90.56 171 GLY A C 1
ATOM 1316 O O . GLY A 1 171 ? -14.18 -12.852 1.591 1 90.56 171 GLY A O 1
ATOM 1317 N N . PRO A 1 172 ? -16.047 -11.68 2.262 1 93.25 172 PRO A N 1
ATOM 1318 C CA . PRO A 1 172 ? -15.25 -10.672 2.965 1 93.25 172 PRO A CA 1
ATOM 1319 C C . PRO A 1 172 ? -14.398 -11.258 4.09 1 93.25 172 PRO A C 1
ATOM 1321 O O . PRO A 1 172 ? -14.938 -11.891 5.008 1 93.25 172 PRO A O 1
ATOM 1324 N N . ALA A 1 173 ? -13.125 -11.117 3.984 1 94.38 173 ALA A N 1
ATOM 1325 C CA . ALA A 1 173 ? -12.148 -11.594 4.961 1 94.38 173 ALA A CA 1
ATOM 1326 C C . ALA A 1 173 ? -11.539 -10.422 5.738 1 94.38 173 ALA A C 1
ATOM 1328 O O . ALA A 1 173 ? -11.812 -9.258 5.438 1 94.38 173 ALA A O 1
ATOM 1329 N N . THR A 1 174 ? -10.812 -10.766 6.766 1 95.12 174 THR A N 1
ATOM 1330 C CA . THR A 1 174 ? -10.102 -9.719 7.484 1 95.12 174 THR A CA 1
ATOM 1331 C C . THR A 1 174 ? -9.109 -9.008 6.566 1 95.12 174 THR A C 1
ATOM 1333 O O . THR A 1 174 ? -8.266 -9.656 5.938 1 95.12 174 THR A O 1
ATOM 1336 N N . ASN A 1 175 ? -9.258 -7.676 6.41 1 95.81 175 ASN A N 1
ATOM 1337 C CA . ASN A 1 175 ? -8.484 -6.859 5.484 1 95.81 175 ASN A CA 1
ATOM 1338 C C . ASN A 1 175 ? -7.895 -5.633 6.18 1 95.81 175 ASN A C 1
ATOM 1340 O O . ASN A 1 175 ? -8.594 -4.949 6.934 1 95.81 175 ASN A O 1
ATOM 1344 N N . PRO A 1 176 ? -6.605 -5.34 5.988 1 96.88 176 PRO A N 1
ATOM 1345 C CA . PRO A 1 176 ? -5.609 -6.211 5.355 1 96.88 176 PRO A CA 1
ATOM 1346 C C . PRO A 1 176 ? -5.336 -7.48 6.16 1 96.88 176 PRO A C 1
ATOM 1348 O O . PRO A 1 176 ? -5.453 -7.473 7.387 1 96.88 176 PRO A O 1
ATOM 1351 N N . SER A 1 177 ? -4.953 -8.531 5.449 1 97.69 177 SER A N 1
ATOM 1352 C CA . SER A 1 177 ? -4.656 -9.789 6.117 1 97.69 177 SER A CA 1
ATOM 1353 C C . SER A 1 177 ? -3.238 -9.797 6.684 1 97.69 177 SER A C 1
ATOM 1355 O O . SER A 1 177 ? -2.305 -9.32 6.035 1 97.69 177 SER A O 1
ATOM 1357 N N . PHE A 1 178 ? -3.131 -10.273 7.902 1 97.56 178 PHE A N 1
ATOM 1358 C CA . PHE A 1 178 ? -1.845 -10.484 8.562 1 97.56 178 PHE A CA 1
ATOM 1359 C C . PHE A 1 178 ? -1.462 -11.953 8.555 1 97.56 178 PHE A C 1
ATOM 1361 O O . PHE A 1 178 ? -2.332 -12.828 8.586 1 97.56 178 PHE A O 1
ATOM 1368 N N . GLU A 1 179 ? -0.147 -12.234 8.555 1 97.88 179 GLU A N 1
ATOM 1369 C CA . GLU A 1 179 ? 0.315 -13.617 8.516 1 97.88 179 GLU A CA 1
ATOM 1370 C C . GLU A 1 179 ? -0.138 -14.383 9.75 1 97.88 179 GLU A C 1
ATOM 1372 O O . GLU A 1 179 ? -0.275 -15.609 9.719 1 97.88 179 GLU A O 1
ATOM 1377 N N . SER A 1 180 ? -0.487 -13.641 10.805 1 96.38 180 SER A N 1
ATOM 1378 C CA . SER A 1 180 ? -0.893 -14.258 12.062 1 96.38 180 SER A CA 1
ATOM 1379 C C . SER A 1 180 ? -2.385 -14.578 12.07 1 96.38 180 SER A C 1
ATOM 1381 O O . SER A 1 180 ? -2.881 -15.234 12.984 1 96.38 180 SER A O 1
ATOM 1383 N N . ASP A 1 181 ? -3.141 -14.102 11.062 1 96.81 181 ASP A N 1
ATOM 1384 C CA . ASP A 1 181 ? -4.566 -14.406 11.016 1 96.81 181 ASP A CA 1
ATOM 1385 C C . ASP A 1 181 ? -4.797 -15.914 10.938 1 96.81 181 ASP A C 1
ATOM 1387 O O . ASP A 1 181 ? -4.02 -16.641 10.312 1 96.81 181 ASP A O 1
ATOM 1391 N N . PRO A 1 182 ? -5.863 -16.375 11.492 1 95.31 182 PRO A N 1
ATOM 1392 C CA . PRO A 1 182 ? -6.094 -17.812 11.547 1 95.31 182 PRO A CA 1
ATOM 1393 C C . PRO A 1 182 ? -6.496 -18.406 10.195 1 95.31 182 PRO A C 1
ATOM 1395 O O . PRO A 1 182 ? -6.969 -17.672 9.32 1 95.31 182 PRO A O 1
ATOM 1398 N N . ARG A 1 183 ? -6.277 -19.703 10.07 1 96.56 183 ARG A N 1
ATOM 1399 C CA . ARG A 1 183 ? -6.82 -20.453 8.945 1 96.56 183 ARG A CA 1
ATOM 1400 C C . ARG A 1 183 ? -8.336 -20.344 8.898 1 96.56 183 ARG A C 1
ATOM 1402 O O . ARG A 1 183 ? -8.984 -20.125 9.922 1 96.56 183 ARG A O 1
ATOM 1409 N N . ILE A 1 184 ? -8.875 -20.391 7.762 1 95.12 184 ILE A N 1
ATOM 1410 C CA . ILE A 1 184 ? -10.312 -20.359 7.551 1 95.12 184 ILE A CA 1
ATOM 1411 C C . ILE A 1 184 ? -10.82 -21.766 7.238 1 95.12 184 ILE A C 1
ATOM 1413 O O . ILE A 1 184 ? -10.664 -22.25 6.113 1 95.12 184 ILE A O 1
ATOM 1417 N N . ASP A 1 185 ? -11.555 -22.359 8.117 1 91.19 185 ASP A N 1
ATOM 1418 C CA . ASP A 1 185 ? -11.906 -23.781 7.992 1 91.19 185 ASP A CA 1
ATOM 1419 C C . ASP A 1 185 ? -13.328 -23.938 7.465 1 91.19 185 ASP A C 1
ATOM 1421 O O . ASP A 1 185 ? -13.961 -24.984 7.684 1 91.19 185 ASP A O 1
ATOM 1425 N N . LEU A 1 186 ? -13.797 -22.938 6.844 1 89 186 LEU A N 1
ATOM 1426 C CA . LEU A 1 186 ? -15.148 -23.016 6.301 1 89 186 LEU A CA 1
ATOM 1427 C C . LEU A 1 186 ? -15.211 -23.984 5.129 1 89 186 LEU A C 1
ATOM 1429 O O . LEU A 1 186 ? -16.281 -24.516 4.812 1 89 186 LEU A O 1
ATOM 1433 N N . GLU A 1 187 ? -14.094 -24.188 4.398 1 86.69 187 GLU A N 1
ATOM 1434 C CA . GLU A 1 187 ? -13.93 -25.172 3.334 1 86.69 187 GLU A CA 1
ATOM 1435 C C . GLU A 1 187 ? -12.5 -25.703 3.271 1 86.69 187 GLU A C 1
ATOM 1437 O O . GLU A 1 187 ? -11.594 -25.125 3.875 1 86.69 187 GLU A O 1
ATOM 1442 N N . ALA A 1 188 ? -12.43 -26.781 2.549 1 88.81 188 ALA A N 1
ATOM 1443 C CA . ALA A 1 188 ? -11.086 -27.344 2.389 1 88.81 188 ALA A CA 1
ATOM 1444 C C . ALA A 1 188 ? -10.172 -26.375 1.643 1 88.81 188 ALA A C 1
ATOM 1446 O O . ALA A 1 188 ? -10.602 -25.719 0.684 1 88.81 188 ALA A O 1
ATOM 1447 N N . ASN A 1 189 ? -9.031 -26.203 2.143 1 92.5 189 ASN A N 1
ATOM 1448 C CA . ASN A 1 189 ? -7.977 -25.406 1.52 1 92.5 189 ASN A CA 1
ATOM 1449 C C . ASN A 1 189 ? -6.688 -26.219 1.354 1 92.5 189 ASN A C 1
ATOM 1451 O O . ASN A 1 189 ? -6.082 -26.625 2.342 1 92.5 189 ASN A O 1
ATOM 1455 N N . PHE A 1 190 ? -6.254 -26.406 0.147 1 92.75 190 PHE A N 1
ATOM 1456 C CA . PHE A 1 190 ? -5.133 -27.297 -0.113 1 92.75 190 PHE A CA 1
ATOM 1457 C C . PHE A 1 190 ? -3.844 -26.734 0.466 1 92.75 190 PHE A C 1
ATOM 1459 O O . PHE A 1 190 ? -2.863 -27.469 0.638 1 92.75 190 PHE A O 1
ATOM 1466 N N . TYR A 1 191 ? -3.805 -25.453 0.794 1 96.44 191 TYR A N 1
ATOM 1467 C CA . TYR A 1 191 ? -2.635 -24.859 1.429 1 96.44 191 TYR A CA 1
ATOM 1468 C C . TYR A 1 191 ? -2.355 -25.5 2.779 1 96.44 191 TYR A C 1
ATOM 1470 O O . TYR A 1 191 ? -1.197 -25.672 3.166 1 96.44 191 TYR A O 1
ATOM 1478 N N . TYR A 1 192 ? -3.451 -25.859 3.469 1 96.31 192 TYR A N 1
ATOM 1479 C CA . TYR A 1 192 ? -3.311 -26.266 4.859 1 96.31 192 TYR A CA 1
ATOM 1480 C C . TYR A 1 192 ? -2.654 -27.641 4.953 1 96.31 192 TYR A C 1
ATOM 1482 O O . TYR A 1 192 ? -1.658 -27.812 5.66 1 96.31 192 TYR A O 1
ATOM 1490 N N . PRO A 1 193 ? -3.09 -28.609 4.207 1 95.81 193 PRO A N 1
ATOM 1491 C CA . PRO A 1 193 ? -2.381 -29.891 4.25 1 95.81 193 PRO A CA 1
ATOM 1492 C C . PRO A 1 193 ? -0.945 -29.781 3.742 1 95.81 193 PRO A C 1
ATOM 1494 O O . PRO A 1 193 ? -0.067 -30.516 4.215 1 95.81 193 PRO A O 1
ATOM 1497 N N . GLN A 1 194 ? -0.688 -28.922 2.807 1 98.25 194 GLN A N 1
ATOM 1498 C CA . GLN A 1 194 ? 0.677 -28.703 2.338 1 98.25 194 GLN A CA 1
ATOM 1499 C C . GLN A 1 194 ? 1.555 -28.125 3.441 1 98.25 194 GLN A C 1
ATOM 1501 O O . GLN A 1 194 ? 2.67 -28.594 3.67 1 98.25 194 GLN A O 1
ATOM 1506 N N . GLU A 1 195 ? 1.049 -27.125 4.082 1 98.44 195 GLU A N 1
ATOM 1507 C CA . GLU A 1 195 ? 1.785 -26.531 5.195 1 98.44 195 GLU A CA 1
ATOM 1508 C C . GLU A 1 195 ? 2.039 -27.562 6.301 1 98.44 195 GLU A C 1
ATOM 1510 O O . GLU A 1 195 ? 3.143 -27.625 6.844 1 98.44 195 GLU A O 1
ATOM 1515 N N . ASP A 1 196 ? 1.006 -28.312 6.609 1 98 196 ASP A N 1
ATOM 1516 C CA . ASP A 1 196 ? 1.148 -29.312 7.66 1 98 196 ASP A CA 1
ATOM 1517 C C . ASP A 1 196 ? 2.248 -30.312 7.312 1 98 196 ASP A C 1
ATOM 1519 O O . ASP A 1 196 ? 3.066 -30.672 8.164 1 98 196 ASP A O 1
ATOM 1523 N N . ALA A 1 197 ? 2.24 -30.766 6.07 1 98.38 197 ALA A N 1
ATOM 1524 C CA . ALA A 1 197 ? 3.268 -31.703 5.617 1 98.38 197 ALA A CA 1
ATOM 1525 C C . ALA A 1 197 ? 4.656 -31.062 5.695 1 98.38 197 ALA A C 1
ATOM 1527 O O . ALA A 1 197 ? 5.617 -31.719 6.117 1 98.38 197 ALA A O 1
ATOM 1528 N N . LEU A 1 198 ? 4.738 -29.844 5.289 1 98.81 198 LEU A N 1
ATOM 1529 C CA . LEU A 1 198 ? 5.996 -29.109 5.348 1 98.81 198 LEU A CA 1
ATOM 1530 C C . LEU A 1 198 ? 6.496 -29 6.785 1 98.81 198 LEU A C 1
ATOM 1532 O O . LEU A 1 198 ? 7.668 -29.25 7.062 1 98.81 198 LEU A O 1
ATOM 1536 N N . PHE A 1 199 ? 5.629 -28.609 7.707 1 98.75 199 PHE A N 1
ATOM 1537 C CA . PHE A 1 199 ? 5.996 -28.406 9.109 1 98.75 199 PHE A CA 1
ATOM 1538 C C . PHE A 1 199 ? 6.449 -29.719 9.734 1 98.75 199 PHE A C 1
ATOM 1540 O O . PHE A 1 199 ? 7.418 -29.75 10.492 1 98.75 199 PHE A O 1
ATOM 1547 N N . GLU A 1 200 ? 5.738 -30.75 9.406 1 98.56 200 GLU A N 1
ATOM 1548 C CA . GLU A 1 200 ? 6.113 -32.062 9.914 1 98.56 200 GLU A CA 1
ATOM 1549 C C . GLU A 1 200 ? 7.512 -32.469 9.453 1 98.56 200 GLU A C 1
ATOM 1551 O O . GLU A 1 200 ? 8.336 -32.906 10.258 1 98.56 200 GLU A O 1
ATOM 1556 N N . TYR A 1 201 ? 7.785 -32.312 8.219 1 98.62 201 TYR A N 1
ATOM 1557 C CA . TYR A 1 201 ? 9.094 -32.625 7.645 1 98.62 201 TYR A CA 1
ATOM 1558 C C . TYR A 1 201 ? 10.188 -31.797 8.32 1 98.62 201 TYR A C 1
ATOM 1560 O O . TYR A 1 201 ? 11.227 -32.344 8.711 1 98.62 201 TYR A O 1
ATOM 1568 N N . CYS A 1 202 ? 9.922 -30.484 8.422 1 98.75 202 CYS A N 1
ATOM 1569 C CA . CYS A 1 202 ? 10.906 -29.562 8.977 1 98.75 202 CYS A CA 1
ATOM 1570 C C . CYS A 1 202 ? 11.164 -29.859 10.445 1 98.75 202 CYS A C 1
ATOM 1572 O O . CYS A 1 202 ? 12.297 -29.797 10.914 1 98.75 202 CYS A O 1
ATOM 1574 N N . ASN A 1 203 ? 10.086 -30.203 11.172 1 98.38 203 ASN A N 1
ATOM 1575 C CA . ASN A 1 203 ? 10.234 -30.562 12.578 1 98.38 203 ASN A CA 1
ATOM 1576 C C . ASN A 1 203 ? 11.078 -31.828 12.742 1 98.38 203 ASN A C 1
ATOM 1578 O O . ASN A 1 203 ? 11.859 -31.938 13.68 1 98.38 203 ASN A O 1
ATOM 1582 N N . ALA A 1 204 ? 10.953 -32.719 11.844 1 98 204 ALA A N 1
ATOM 1583 C CA . ALA A 1 204 ? 11.617 -34.031 11.938 1 98 204 ALA A CA 1
ATOM 1584 C C . ALA A 1 204 ? 13.078 -33.906 11.531 1 98 204 ALA A C 1
ATOM 1586 O O . ALA A 1 204 ? 13.922 -34.688 12 1 98 204 ALA A O 1
ATOM 1587 N N . THR A 1 205 ? 13.445 -33 10.711 1 98.31 205 THR A N 1
ATOM 1588 C CA . THR A 1 205 ? 14.758 -33.031 10.078 1 98.31 205 THR A CA 1
ATOM 1589 C C . THR A 1 205 ? 15.609 -31.859 10.555 1 98.31 205 THR A C 1
ATOM 1591 O O . THR A 1 205 ? 16.828 -31.859 10.375 1 98.31 205 THR A O 1
ATOM 1594 N N . GLY A 1 206 ? 14.984 -30.812 11.07 1 98.06 206 GLY A N 1
ATOM 1595 C CA . GLY A 1 206 ? 15.695 -29.594 11.445 1 98.06 206 GLY A CA 1
ATOM 1596 C C . GLY A 1 206 ? 15.805 -28.594 10.312 1 98.06 206 GLY A C 1
ATOM 1597 O O . GLY A 1 206 ? 16.281 -27.484 10.508 1 98.06 206 GLY A O 1
ATOM 1598 N N . VAL A 1 207 ? 15.375 -29.016 9.094 1 98.75 207 VAL A N 1
ATOM 1599 C CA . VAL A 1 207 ? 15.273 -28.094 7.977 1 98.75 207 VAL A CA 1
ATOM 1600 C C . VAL A 1 207 ? 14.336 -26.938 8.344 1 98.75 207 VAL A C 1
ATOM 1602 O O . VAL A 1 207 ? 13.289 -27.156 8.969 1 98.75 207 VAL A O 1
ATOM 1605 N N . THR A 1 208 ? 14.734 -25.641 8.062 1 98.88 208 THR A N 1
ATOM 1606 C CA . THR A 1 208 ? 13.844 -24.516 8.312 1 98.88 208 THR A CA 1
ATOM 1607 C C . THR A 1 208 ? 12.914 -24.281 7.125 1 98.88 208 THR A C 1
ATOM 1609 O O . THR A 1 208 ? 13.125 -24.844 6.047 1 98.88 208 THR A O 1
ATOM 1612 N N . TRP A 1 209 ? 11.836 -23.516 7.355 1 98.88 209 TRP A N 1
ATOM 1613 C CA . TRP A 1 209 ? 10.844 -23.375 6.301 1 98.88 209 TRP A CA 1
ATOM 1614 C C . TRP A 1 209 ? 10.453 -21.906 6.102 1 98.88 209 TRP A C 1
ATOM 1616 O O . TRP A 1 209 ? 10.68 -21.078 6.98 1 98.88 209 TRP A O 1
ATOM 1626 N N . ASN A 1 210 ? 9.977 -21.609 4.969 1 98.94 210 ASN A N 1
ATOM 1627 C CA . ASN A 1 210 ? 9.195 -20.422 4.668 1 98.94 210 ASN A CA 1
ATOM 1628 C C . ASN A 1 210 ? 7.891 -20.766 3.959 1 98.94 210 ASN A C 1
ATOM 1630 O O . ASN A 1 210 ? 7.855 -21.688 3.127 1 98.94 210 ASN A O 1
ATOM 1634 N N . VAL A 1 211 ? 6.828 -20.141 4.336 1 98.88 211 VAL A N 1
ATOM 1635 C CA . VAL A 1 211 ? 5.602 -20.094 3.549 1 98.88 211 VAL A CA 1
ATOM 1636 C C . VAL A 1 211 ? 5.375 -18.688 3.012 1 98.88 211 VAL A C 1
ATOM 1638 O O . VAL A 1 211 ? 5.367 -17.719 3.775 1 98.88 211 VAL A O 1
ATOM 1641 N N . VAL A 1 212 ? 5.266 -18.562 1.7 1 98.88 212 VAL A N 1
ATOM 1642 C CA . VAL A 1 212 ? 5.055 -17.25 1.085 1 98.88 212 VAL A CA 1
ATOM 1643 C C . VAL A 1 212 ? 3.668 -17.203 0.443 1 98.88 212 VAL A C 1
ATOM 1645 O O . VAL A 1 212 ? 3.275 -18.125 -0.275 1 98.88 212 VAL A O 1
ATOM 1648 N N . ARG A 1 213 ? 2.936 -16.172 0.714 1 98.75 213 ARG A N 1
ATOM 1649 C CA . ARG A 1 213 ? 1.536 -16.062 0.316 1 98.75 213 ARG A CA 1
ATOM 1650 C C . ARG A 1 213 ? 1.323 -14.867 -0.616 1 98.75 213 ARG A C 1
ATOM 1652 O O . ARG A 1 213 ? 0.954 -13.781 -0.169 1 98.75 213 ARG A O 1
ATOM 1659 N N . PRO A 1 214 ? 1.551 -15.055 -1.907 1 98.12 214 PRO A N 1
ATOM 1660 C CA . PRO A 1 214 ? 1.199 -14.016 -2.881 1 98.12 214 PRO A CA 1
ATOM 1661 C C . PRO A 1 214 ? -0.29 -14.008 -3.217 1 98.12 214 PRO A C 1
ATOM 1663 O O . PRO A 1 214 ? -1.039 -14.867 -2.752 1 98.12 214 PRO A O 1
ATOM 1666 N N . SER A 1 215 ? -0.659 -12.969 -3.902 1 95.88 215 SER A N 1
ATOM 1667 C CA . SER A 1 215 ? -2.002 -12.859 -4.461 1 95.88 215 SER A CA 1
ATOM 1668 C C . SER A 1 215 ? -1.977 -12.914 -5.984 1 95.88 215 SER A C 1
ATOM 1670 O O . SER A 1 215 ? -0.982 -13.336 -6.578 1 95.88 215 SER A O 1
ATOM 1672 N N . TYR A 1 216 ? -2.998 -12.852 -6.711 1 94.62 216 TYR A N 1
ATOM 1673 C CA . TYR A 1 216 ? -3.139 -12.828 -8.164 1 94.62 216 TYR A CA 1
ATOM 1674 C C . TYR A 1 216 ? -1.8 -12.555 -8.836 1 94.62 216 TYR A C 1
ATOM 1676 O O . TYR A 1 216 ? -1.522 -11.422 -9.242 1 94.62 216 TYR A O 1
ATOM 1684 N N . ILE A 1 217 ? -1.002 -13.625 -9.055 1 97 217 ILE A N 1
ATOM 1685 C CA . ILE A 1 217 ? 0.354 -13.516 -9.586 1 97 217 ILE A CA 1
ATOM 1686 C C . ILE A 1 217 ? 0.301 -13.219 -11.078 1 97 217 ILE A C 1
ATOM 1688 O O . ILE A 1 217 ? -0.466 -13.836 -11.82 1 97 217 ILE A O 1
ATOM 1692 N N . ILE A 1 218 ? 1.072 -12.227 -11.508 1 97.56 218 ILE A N 1
ATOM 1693 C CA . ILE A 1 218 ? 1.157 -11.93 -12.938 1 97.56 218 ILE A CA 1
ATOM 1694 C C . ILE A 1 218 ? 2.594 -12.125 -13.414 1 97.56 218 ILE A C 1
ATOM 1696 O O . ILE A 1 218 ? 3.543 -11.922 -12.656 1 97.56 218 ILE A O 1
ATOM 1700 N N . GLY A 1 219 ? 2.77 -12.555 -14.539 1 96.75 219 GLY A N 1
ATOM 1701 C CA . GLY A 1 219 ? 4.031 -12.828 -15.211 1 96.75 219 GLY A CA 1
ATOM 1702 C C . GLY A 1 219 ? 3.854 -13.477 -16.562 1 96.75 219 GLY A C 1
ATOM 1703 O O . GLY A 1 219 ? 2.754 -13.914 -16.906 1 96.75 219 GLY A O 1
ATOM 1704 N N . ALA A 1 220 ? 4.867 -13.5 -17.312 1 95.5 220 ALA A N 1
ATOM 1705 C CA . ALA A 1 220 ? 4.754 -14 -18.688 1 95.5 220 ALA A CA 1
ATOM 1706 C C . ALA A 1 220 ? 5.387 -15.383 -18.812 1 95.5 220 ALA A C 1
ATOM 1708 O O . ALA A 1 220 ? 6.598 -15.539 -18.641 1 95.5 220 ALA A O 1
ATOM 1709 N N . VAL A 1 221 ? 4.602 -16.312 -18.984 1 93.5 221 VAL A N 1
ATOM 1710 C CA . VAL A 1 221 ? 4.988 -17.656 -19.375 1 93.5 221 VAL A CA 1
ATOM 1711 C C . VAL A 1 221 ? 4.016 -18.188 -20.422 1 93.5 221 VAL A C 1
ATOM 1713 O O . VAL A 1 221 ? 2.91 -17.656 -20.578 1 93.5 221 VAL A O 1
ATOM 1716 N N . ARG A 1 222 ? 4.363 -19.188 -21.141 1 86.38 222 ARG A N 1
ATOM 1717 C CA . ARG A 1 222 ? 3.523 -19.719 -22.203 1 86.38 222 ARG A CA 1
ATOM 1718 C C . ARG A 1 222 ? 2.307 -20.453 -21.641 1 86.38 222 ARG A C 1
ATOM 1720 O O . ARG A 1 222 ? 1.203 -20.328 -22.172 1 86.38 222 ARG A O 1
ATOM 1727 N N . ASP A 1 223 ? 2.574 -21.188 -20.547 1 78.25 223 ASP A N 1
ATOM 1728 C CA . ASP A 1 223 ? 1.454 -21.844 -19.875 1 78.25 223 ASP A CA 1
ATOM 1729 C C . ASP A 1 223 ? 0.916 -20.984 -18.734 1 78.25 223 ASP A C 1
ATOM 1731 O O . ASP A 1 223 ? 1.292 -21.156 -17.578 1 78.25 223 ASP A O 1
ATOM 1735 N N . SER A 1 224 ? 0.056 -20.031 -19.094 1 66.31 224 SER A N 1
ATOM 1736 C CA . SER A 1 224 ? -0.291 -18.938 -18.203 1 66.31 224 SER A CA 1
ATOM 1737 C C . SER A 1 224 ? -1.769 -18.969 -17.828 1 66.31 224 SER A C 1
ATOM 1739 O O . SER A 1 224 ? -2.385 -17.938 -17.594 1 66.31 224 SER A O 1
ATOM 1741 N N . ALA A 1 225 ? -2.312 -20.062 -17.547 1 68.06 225 ALA A N 1
ATOM 1742 C CA . ALA A 1 225 ? -3.771 -20.125 -17.484 1 68.06 225 ALA A CA 1
ATOM 1743 C C . ALA A 1 225 ? -4.289 -19.453 -16.203 1 68.06 225 ALA A C 1
ATOM 1745 O O . ALA A 1 225 ? -5.43 -18.984 -16.172 1 68.06 225 ALA A O 1
ATOM 1746 N N . LEU A 1 226 ? -3.525 -19.281 -15.156 1 76.88 226 LEU A N 1
ATOM 1747 C CA . LEU A 1 226 ? -4.008 -18.656 -13.93 1 76.88 226 LEU A CA 1
ATOM 1748 C C . LEU A 1 226 ? -3.547 -17.203 -13.844 1 76.88 226 LEU A C 1
ATOM 1750 O O . LEU A 1 226 ? -3.518 -16.609 -12.758 1 76.88 226 LEU A O 1
ATOM 1754 N N . ASN A 1 227 ? -3.281 -16.609 -14.961 1 91.19 227 ASN A N 1
ATOM 1755 C CA . ASN A 1 227 ? -2.855 -15.227 -15.109 1 91.19 227 ASN A CA 1
ATOM 1756 C C . ASN A 1 227 ? -3.967 -14.352 -15.68 1 91.19 227 ASN A C 1
ATOM 1758 O O . ASN A 1 227 ? -4.27 -14.438 -16.875 1 91.19 227 ASN A O 1
ATOM 1762 N N . HIS A 1 228 ? -4.52 -13.453 -14.914 1 95.5 228 HIS A N 1
ATOM 1763 C CA . HIS A 1 228 ? -5.668 -12.672 -15.359 1 95.5 228 HIS A CA 1
ATOM 1764 C C . HIS A 1 228 ? -5.254 -11.617 -16.375 1 95.5 228 HIS A C 1
ATOM 1766 O O . HIS A 1 228 ? -6.105 -11.039 -17.062 1 95.5 228 HIS A O 1
ATOM 1772 N N . MET A 1 229 ? -3.941 -11.422 -16.609 1 97.19 229 MET A N 1
ATOM 1773 C CA . MET A 1 229 ? -3.48 -10.508 -17.641 1 97.19 229 MET A CA 1
ATOM 1774 C C . MET A 1 229 ? -3.793 -11.055 -19.031 1 97.19 229 MET A C 1
ATOM 1776 O O . MET A 1 229 ? -3.994 -10.281 -19.969 1 97.19 229 MET A O 1
ATOM 1780 N N . VAL A 1 230 ? -3.83 -12.398 -19.156 1 97.25 230 VAL A N 1
ATOM 1781 C CA . VAL A 1 230 ? -4.094 -13.023 -20.453 1 97.25 230 VAL A CA 1
ATOM 1782 C C . VAL A 1 230 ? -5.52 -12.695 -20.906 1 97.25 230 VAL A C 1
ATOM 1784 O O . VAL A 1 230 ? -5.73 -12.195 -22.016 1 97.25 230 VAL A O 1
ATOM 1787 N N . GLY A 1 231 ? -6.488 -12.953 -20 1 97.25 231 GLY A N 1
ATOM 1788 C CA . GLY A 1 231 ? -7.871 -12.648 -20.328 1 97.25 231 GLY A CA 1
ATOM 1789 C C . GLY A 1 231 ? -8.109 -11.172 -20.594 1 97.25 231 GLY A C 1
ATOM 1790 O O . GLY A 1 231 ? -8.867 -10.812 -21.5 1 97.25 231 GLY A O 1
ATOM 1791 N N . LEU A 1 232 ? -7.469 -10.344 -19.859 1 98.38 232 LEU A N 1
ATOM 1792 C CA . LEU A 1 232 ? -7.633 -8.906 -20.016 1 98.38 232 LEU A CA 1
ATOM 1793 C C . LEU A 1 232 ? -7.043 -8.438 -21.344 1 98.38 232 LEU A C 1
ATOM 1795 O O . LEU A 1 232 ? -7.605 -7.562 -22 1 98.38 232 LEU A O 1
ATOM 1799 N N . SER A 1 233 ? -5.887 -8.992 -21.703 1 98.25 233 SER A N 1
ATOM 1800 C CA . SER A 1 233 ? -5.258 -8.648 -22.984 1 98.25 233 SER A CA 1
ATOM 1801 C C . SER A 1 233 ? -6.129 -9.062 -24.156 1 98.25 233 SER A C 1
ATOM 1803 O O . SER A 1 233 ? -6.258 -8.32 -25.141 1 98.25 233 SER A O 1
ATOM 1805 N N . ILE A 1 234 ? -6.691 -10.242 -24.031 1 98.12 234 ILE A N 1
ATOM 1806 C CA . ILE A 1 234 ? -7.559 -10.742 -25.094 1 98.12 234 ILE A CA 1
ATOM 1807 C C . ILE A 1 234 ? -8.797 -9.859 -25.219 1 98.12 234 ILE A C 1
ATOM 1809 O O . ILE A 1 234 ? -9.164 -9.438 -26.312 1 98.12 234 ILE A O 1
ATOM 1813 N N . TYR A 1 235 ? -9.438 -9.57 -24.109 1 98.69 235 TYR A N 1
ATOM 1814 C CA . TYR A 1 235 ? -10.617 -8.719 -24.078 1 98.69 235 TYR A CA 1
ATOM 1815 C C . TYR A 1 235 ? -10.328 -7.363 -24.719 1 98.69 235 TYR A C 1
ATOM 1817 O O . TYR A 1 235 ? -11.062 -6.91 -25.594 1 98.69 235 TYR A O 1
ATOM 1825 N N . ALA A 1 236 ? -9.219 -6.738 -24.328 1 98.88 236 ALA A N 1
ATOM 1826 C CA . ALA A 1 236 ? -8.883 -5.395 -24.797 1 98.88 236 ALA A CA 1
ATOM 1827 C C . ALA A 1 236 ? -8.57 -5.391 -26.297 1 98.88 236 ALA A C 1
ATOM 1829 O O . ALA A 1 236 ? -9 -4.496 -27.016 1 98.88 236 ALA A O 1
ATOM 1830 N N . SER A 1 237 ? -7.836 -6.371 -26.766 1 98.75 237 SER A N 1
ATOM 1831 C CA . SER A 1 237 ? -7.445 -6.418 -28.172 1 98.75 237 SER A CA 1
ATOM 1832 C C . SER A 1 237 ? -8.648 -6.684 -29.062 1 98.75 237 SER A C 1
ATOM 1834 O O . SER A 1 237 ? -8.758 -6.098 -30.156 1 98.75 237 SER A O 1
ATOM 1836 N N . VAL A 1 238 ? -9.508 -7.57 -28.625 1 98.81 238 VAL A N 1
ATOM 1837 C CA . VAL A 1 238 ? -10.695 -7.887 -29.406 1 98.81 238 VAL A CA 1
ATOM 1838 C C . VAL A 1 238 ? -11.609 -6.668 -29.469 1 98.81 238 VAL A C 1
ATOM 1840 O O . VAL A 1 238 ? -12.125 -6.32 -30.531 1 98.81 238 VAL A O 1
ATOM 1843 N N . GLN A 1 239 ? -11.836 -6.016 -28.281 1 98.81 239 GLN A N 1
ATOM 1844 C CA . GLN A 1 239 ? -12.664 -4.812 -28.266 1 98.81 239 GLN A CA 1
ATOM 1845 C C . GLN A 1 239 ? -12.094 -3.74 -29.172 1 98.81 239 GLN A C 1
ATOM 1847 O O . GLN A 1 239 ? -12.844 -3.059 -29.891 1 98.81 239 GLN A O 1
ATOM 1852 N N . ALA A 1 240 ? -10.805 -3.582 -29.125 1 98.81 240 ALA A N 1
ATOM 1853 C CA . ALA A 1 240 ? -10.156 -2.619 -30.016 1 98.81 240 ALA A CA 1
ATOM 1854 C C . ALA A 1 240 ? -10.406 -2.975 -31.484 1 98.81 240 ALA A C 1
ATOM 1856 O O . ALA A 1 240 ? -10.711 -2.102 -32.281 1 98.81 240 ALA A O 1
ATOM 1857 N N . HIS A 1 241 ? -10.258 -4.258 -31.812 1 98.69 241 HIS A N 1
ATOM 1858 C CA . HIS A 1 241 ? -10.461 -4.746 -33.156 1 98.69 241 HIS A CA 1
ATOM 1859 C C . HIS A 1 241 ? -11.898 -4.504 -33.625 1 98.69 241 HIS A C 1
ATOM 1861 O O . HIS A 1 241 ? -12.133 -4.18 -34.781 1 98.69 241 HIS A O 1
ATOM 1867 N N . LEU A 1 242 ? -12.844 -4.652 -32.719 1 98.62 242 LEU A N 1
ATOM 1868 C CA . LEU A 1 242 ? -14.266 -4.492 -33.031 1 98.62 242 LEU A CA 1
ATOM 1869 C C . LEU A 1 242 ? -14.688 -3.033 -32.906 1 98.62 242 LEU A C 1
ATOM 1871 O O . LEU A 1 242 ? -15.852 -2.697 -33.156 1 98.62 242 LEU A O 1
ATOM 1875 N N . LYS A 1 243 ? -13.797 -2.139 -32.5 1 98.38 243 LYS A N 1
ATOM 1876 C CA . LYS A 1 243 ? -14.055 -0.714 -32.281 1 98.38 243 LYS A CA 1
ATOM 1877 C C . LYS A 1 243 ? -15.133 -0.491 -31.234 1 98.38 243 LYS A C 1
ATOM 1879 O O . LYS A 1 243 ? -16.047 0.305 -31.438 1 98.38 243 LYS A O 1
ATOM 1884 N N . GLU A 1 244 ? -15.023 -1.251 -30.234 1 98.44 244 GLU A N 1
ATOM 1885 C CA . GLU A 1 244 ? -15.906 -1.149 -29.078 1 98.44 244 GLU A CA 1
ATOM 1886 C C . GLU A 1 244 ? -15.133 -0.751 -27.812 1 98.44 244 GLU A C 1
ATOM 1888 O O . GLU A 1 244 ? -13.961 -1.089 -27.672 1 98.44 244 GLU A O 1
ATOM 1893 N N . PRO A 1 245 ? -15.727 -0.042 -26.891 1 98.56 245 PRO A N 1
ATOM 1894 C CA . PRO A 1 245 ? -15.047 0.322 -25.641 1 98.56 245 PRO A CA 1
ATOM 1895 C C . PRO A 1 245 ? -14.875 -0.864 -24.703 1 98.56 245 PRO A C 1
ATOM 1897 O O . PRO A 1 245 ? -15.578 -1.869 -24.828 1 98.56 245 PRO A O 1
ATOM 1900 N N . LEU A 1 246 ? -13.945 -0.74 -23.812 1 98.69 246 LEU A N 1
ATOM 1901 C CA . LEU A 1 246 ? -13.828 -1.696 -22.719 1 98.69 246 LEU A CA 1
ATOM 1902 C C . LEU A 1 246 ? -14.883 -1.43 -21.641 1 98.69 246 LEU A C 1
ATOM 1904 O O . LEU A 1 246 ? -14.664 -0.626 -20.734 1 98.69 246 LEU A O 1
ATOM 1908 N N . ALA A 1 247 ? -15.945 -2.15 -21.734 1 98.44 247 ALA A N 1
ATOM 1909 C CA . ALA A 1 247 ? -16.938 -2.102 -20.672 1 98.44 247 ALA A CA 1
ATOM 1910 C C . ALA A 1 247 ? -16.438 -2.834 -19.422 1 98.44 247 ALA A C 1
ATOM 1912 O O . ALA A 1 247 ? -15.789 -3.879 -19.531 1 98.44 247 ALA A O 1
ATOM 1913 N N . PHE A 1 248 ? -16.672 -2.285 -18.25 1 98.12 248 PHE A N 1
ATOM 1914 C CA . PHE A 1 248 ? -16.312 -2.926 -17 1 98.12 248 PHE A CA 1
ATOM 1915 C C . PHE A 1 248 ? -17.422 -3.85 -16.516 1 98.12 248 PHE A C 1
ATOM 1917 O O . PHE A 1 248 ? -18.578 -3.43 -16.391 1 98.12 248 PHE A O 1
ATOM 1924 N N . PRO A 1 249 ? -17.094 -5.078 -16.297 1 97.75 249 PRO A N 1
ATOM 1925 C CA . PRO A 1 249 ? -18.156 -6.035 -15.984 1 97.75 249 PRO A CA 1
ATOM 1926 C C . PRO A 1 249 ? -18.719 -5.855 -14.57 1 97.75 249 PRO A C 1
ATOM 1928 O O . PRO A 1 249 ? -19.859 -6.234 -14.305 1 97.75 249 PRO A O 1
ATOM 1931 N N . GLY A 1 250 ? -17.938 -5.352 -13.641 1 96.94 250 GLY A N 1
ATOM 1932 C CA . GLY A 1 250 ? -18.359 -5.195 -12.25 1 96.94 250 GLY A CA 1
ATOM 1933 C C . GLY A 1 250 ? -18.984 -3.85 -11.969 1 96.94 250 GLY A C 1
ATOM 1934 O O . GLY A 1 250 ? -19.219 -3.061 -12.883 1 96.94 250 GLY A O 1
ATOM 1935 N N . ASP A 1 251 ? -19.406 -3.596 -10.68 1 96.25 251 ASP A N 1
ATOM 1936 C CA . ASP A 1 251 ? -20 -2.332 -10.25 1 96.25 251 ASP A CA 1
ATOM 1937 C C . ASP A 1 251 ? -18.938 -1.411 -9.648 1 96.25 251 ASP A C 1
ATOM 1939 O O . ASP A 1 251 ? -17.734 -1.645 -9.812 1 96.25 251 ASP A O 1
ATOM 1943 N N . TYR A 1 252 ? -19.375 -0.324 -9.008 1 94.19 252 TYR A N 1
ATOM 1944 C CA . TYR A 1 252 ? -18.438 0.671 -8.5 1 94.19 252 TYR A CA 1
ATOM 1945 C C . TYR A 1 252 ? -17.719 0.154 -7.262 1 94.19 252 TYR A C 1
ATOM 1947 O O . TYR A 1 252 ? -16.625 0.64 -6.918 1 94.19 252 TYR A O 1
ATOM 1955 N N . ALA A 1 253 ? -18.312 -0.856 -6.504 1 93.19 253 ALA A N 1
ATOM 1956 C CA . ALA A 1 253 ? -17.578 -1.5 -5.43 1 93.19 253 ALA A CA 1
ATOM 1957 C C . ALA A 1 253 ? -16.328 -2.191 -5.965 1 93.19 253 ALA A C 1
ATOM 1959 O O . ALA A 1 253 ? -15.242 -2.066 -5.391 1 93.19 253 ALA A O 1
ATOM 1960 N N . ALA A 1 254 ? -16.5 -2.875 -7.078 1 95.56 254 ALA A N 1
ATOM 1961 C CA . ALA A 1 254 ? -15.375 -3.553 -7.715 1 95.56 254 ALA A CA 1
ATOM 1962 C C . ALA A 1 254 ? -14.422 -2.549 -8.344 1 95.56 254 ALA A C 1
ATOM 1964 O O . ALA A 1 254 ? -13.195 -2.719 -8.281 1 95.56 254 ALA A O 1
ATOM 1965 N N . TRP A 1 255 ? -14.945 -1.467 -8.906 1 96.56 255 TRP A N 1
ATOM 1966 C CA . TRP A 1 255 ? -14.203 -0.431 -9.609 1 96.56 255 TRP A CA 1
ATOM 1967 C C . TRP A 1 255 ? -13.242 0.287 -8.664 1 96.56 255 TRP A C 1
ATOM 1969 O O . TRP A 1 255 ? -12.102 0.572 -9.031 1 96.56 255 TRP A O 1
ATOM 1979 N N . ASP A 1 256 ? -13.688 0.458 -7.414 1 94.31 256 ASP A N 1
ATOM 1980 C CA . ASP A 1 256 ? -12.992 1.374 -6.512 1 94.31 256 ASP A CA 1
ATOM 1981 C C . ASP A 1 256 ? -12.234 0.611 -5.43 1 94.31 256 ASP A C 1
ATOM 1983 O O . ASP A 1 256 ? -11.398 1.187 -4.727 1 94.31 256 ASP A O 1
ATOM 1987 N N . ARG A 1 257 ? -12.43 -0.664 -5.305 1 94.25 257 ARG A N 1
ATOM 1988 C CA . ARG A 1 257 ? -11.797 -1.393 -4.211 1 94.25 257 ARG A CA 1
ATOM 1989 C C . ARG A 1 257 ? -10.289 -1.499 -4.426 1 94.25 257 ARG A C 1
ATOM 1991 O O . ARG A 1 257 ? -9.828 -1.632 -5.562 1 94.25 257 ARG A O 1
ATOM 1998 N N . GLU A 1 258 ? -9.578 -1.469 -3.293 1 95.38 258 GLU A N 1
ATOM 1999 C CA . GLU A 1 258 ? -8.164 -1.82 -3.379 1 95.38 258 GLU A CA 1
ATOM 2000 C C . GLU A 1 258 ? -7.977 -3.303 -3.691 1 95.38 258 GLU A C 1
ATOM 2002 O O . GLU A 1 258 ? -8.727 -4.145 -3.188 1 95.38 258 GLU A O 1
ATOM 2007 N N . PHE A 1 259 ? -7.062 -3.557 -4.539 1 95.25 259 PHE A N 1
ATOM 2008 C CA . PHE A 1 259 ? -6.691 -4.895 -4.988 1 95.25 259 PHE A CA 1
ATOM 2009 C C . PHE A 1 259 ? -5.176 -5.055 -5.016 1 95.25 259 PHE A C 1
ATOM 2011 O O . PHE A 1 259 ? -4.457 -4.129 -5.395 1 95.25 259 PHE A O 1
ATOM 2018 N N . CYS A 1 260 ? -4.695 -6.117 -4.418 1 95.06 260 CYS A N 1
ATOM 2019 C CA . CYS A 1 260 ? -3.244 -6.258 -4.457 1 95.06 260 CYS A CA 1
ATOM 2020 C C . CYS A 1 260 ? -2.82 -7.27 -5.516 1 95.06 260 CYS A C 1
ATOM 2022 O O . CYS A 1 260 ? -3.5 -8.273 -5.723 1 95.06 260 CYS A O 1
ATOM 2024 N N . GLN A 1 261 ? -1.805 -6.91 -6.262 1 96.12 261 GLN A N 1
ATOM 2025 C CA . GLN A 1 261 ? -1.166 -7.727 -7.289 1 96.12 261 GLN A CA 1
ATOM 2026 C C . GLN A 1 261 ? 0.211 -8.203 -6.836 1 96.12 261 GLN A C 1
ATOM 2028 O O . GLN A 1 261 ? 0.905 -7.5 -6.098 1 96.12 261 GLN A O 1
ATOM 2033 N N . SER A 1 262 ? 0.521 -9.422 -7.168 1 97.94 262 SER A N 1
ATOM 2034 C CA . SER A 1 262 ? 1.856 -9.961 -6.926 1 97.94 262 SER A CA 1
ATOM 2035 C C . SER A 1 262 ? 2.58 -10.25 -8.234 1 97.94 262 SER A C 1
ATOM 2037 O O . SER A 1 262 ? 2.213 -11.18 -8.961 1 97.94 262 SER A O 1
ATOM 2039 N N . THR A 1 263 ? 3.578 -9.43 -8.516 1 98.38 263 THR A N 1
ATOM 2040 C CA . THR A 1 263 ? 4.398 -9.625 -9.703 1 98.38 263 THR A CA 1
ATOM 2041 C C . THR A 1 263 ? 5.371 -10.789 -9.508 1 98.38 263 THR A C 1
ATOM 2043 O O . THR A 1 263 ? 6.156 -10.789 -8.555 1 98.38 263 THR A O 1
ATOM 2046 N N . ALA A 1 264 ? 5.336 -11.734 -10.438 1 98.06 264 ALA A N 1
ATOM 2047 C CA . ALA A 1 264 ? 6.074 -12.984 -10.273 1 98.06 264 ALA A CA 1
ATOM 2048 C C . ALA A 1 264 ? 7.559 -12.719 -10.047 1 98.06 264 ALA A C 1
ATOM 2050 O O . ALA A 1 264 ? 8.195 -13.367 -9.211 1 98.06 264 ALA A O 1
ATOM 2051 N N . LEU A 1 265 ? 8.109 -11.805 -10.797 1 98.31 265 LEU A N 1
ATOM 2052 C CA . LEU A 1 265 ? 9.531 -11.508 -10.664 1 98.31 265 LEU A CA 1
ATOM 2053 C C . LEU A 1 265 ? 9.836 -10.914 -9.289 1 98.31 265 LEU A C 1
ATOM 2055 O O . LEU A 1 265 ? 10.844 -11.258 -8.672 1 98.31 265 LEU A O 1
ATOM 2059 N N . LEU A 1 266 ? 8.984 -9.984 -8.812 1 98.75 266 LEU A N 1
ATOM 2060 C CA . LEU A 1 266 ? 9.172 -9.453 -7.473 1 98.75 266 LEU A CA 1
ATOM 2061 C C . LEU A 1 266 ? 9.062 -10.562 -6.43 1 98.75 266 LEU A C 1
ATOM 2063 O O . LEU A 1 266 ? 9.805 -10.57 -5.441 1 98.75 266 LEU A O 1
ATOM 2067 N N . ASN A 1 267 ? 8.062 -11.461 -6.629 1 98.81 267 ASN A N 1
ATOM 2068 C CA . ASN A 1 267 ? 7.961 -12.617 -5.742 1 98.81 267 ASN A CA 1
ATOM 2069 C C . ASN A 1 267 ? 9.273 -13.398 -5.691 1 98.81 267 ASN A C 1
ATOM 2071 O O . ASN A 1 267 ? 9.688 -13.859 -4.625 1 98.81 267 ASN A O 1
ATOM 2075 N N . GLY A 1 268 ? 9.883 -13.578 -6.883 1 98.75 268 GLY A N 1
ATOM 2076 C CA . GLY A 1 268 ? 11.164 -14.266 -6.93 1 98.75 268 GLY A CA 1
ATOM 2077 C C . GLY A 1 268 ? 12.234 -13.594 -6.082 1 98.75 268 GLY A C 1
ATOM 2078 O O . GLY A 1 268 ? 12.938 -14.258 -5.324 1 98.75 268 GLY A O 1
ATOM 2079 N N . TYR A 1 269 ? 12.352 -12.234 -6.203 1 98.75 269 TYR A N 1
ATOM 2080 C CA . TYR A 1 269 ? 13.312 -11.484 -5.395 1 98.75 269 TYR A CA 1
ATOM 2081 C C . TYR A 1 269 ? 13.016 -11.641 -3.91 1 98.75 269 TYR A C 1
ATOM 2083 O O . TYR A 1 269 ? 13.93 -11.789 -3.098 1 98.75 269 TYR A O 1
ATOM 2091 N N . PHE A 1 270 ? 11.797 -11.617 -3.578 1 98.88 270 PHE A N 1
ATOM 2092 C CA . PHE A 1 270 ? 11.359 -11.75 -2.195 1 98.88 270 PHE A CA 1
ATOM 2093 C C . PHE A 1 270 ? 11.711 -13.133 -1.65 1 98.88 270 PHE A C 1
ATOM 2095 O O . PHE A 1 270 ? 12.203 -13.258 -0.527 1 98.88 270 PHE A O 1
ATOM 2102 N N . GLU A 1 271 ? 11.352 -14.125 -2.424 1 98.94 271 GLU A N 1
ATOM 2103 C CA . GLU A 1 271 ? 11.562 -15.5 -1.984 1 98.94 271 GLU A CA 1
ATOM 2104 C C . GLU A 1 271 ? 13.055 -15.812 -1.865 1 98.94 271 GLU A C 1
ATOM 2106 O O . GLU A 1 271 ? 13.461 -16.547 -0.966 1 98.94 271 GLU A O 1
ATOM 2111 N N . GLU A 1 272 ? 13.891 -15.305 -2.787 1 98.88 272 GLU A N 1
ATOM 2112 C CA . GLU A 1 272 ? 15.328 -15.43 -2.598 1 98.88 272 GLU A CA 1
ATOM 2113 C C . GLU A 1 272 ? 15.773 -14.789 -1.285 1 98.88 272 GLU A C 1
ATOM 2115 O O . GLU A 1 272 ? 16.562 -15.367 -0.541 1 98.88 272 GLU A O 1
ATOM 2120 N N . TRP A 1 273 ? 15.25 -13.57 -1.016 1 98.81 273 TRP A N 1
ATOM 2121 C CA . TRP A 1 273 ? 15.547 -12.875 0.23 1 98.81 273 TRP A CA 1
ATOM 2122 C C . TRP A 1 273 ? 15.148 -13.719 1.437 1 98.81 273 TRP A C 1
ATOM 2124 O O . TRP A 1 273 ? 15.898 -13.82 2.406 1 98.81 273 TRP A O 1
ATOM 2134 N N . ALA A 1 274 ? 13.953 -14.297 1.406 1 98.81 274 ALA A N 1
ATOM 2135 C CA . ALA A 1 274 ? 13.469 -15.109 2.514 1 98.81 274 ALA A CA 1
ATOM 2136 C C . ALA A 1 274 ? 14.375 -16.312 2.752 1 98.81 274 ALA A C 1
ATOM 2138 O O . ALA A 1 274 ? 14.633 -16.688 3.898 1 98.81 274 ALA A O 1
ATOM 2139 N N . LEU A 1 275 ? 14.859 -16.922 1.674 1 98.62 275 LEU A N 1
ATOM 2140 C CA . LEU A 1 275 ? 15.75 -18.078 1.77 1 98.62 275 LEU A CA 1
ATOM 2141 C C . LEU A 1 275 ? 17.062 -17.688 2.447 1 98.62 275 LEU A C 1
ATOM 2143 O O . LEU A 1 275 ? 17.594 -18.453 3.264 1 98.62 275 LEU A O 1
ATOM 2147 N N . LEU A 1 276 ? 17.594 -16.531 2.148 1 98.25 276 LEU A N 1
ATOM 2148 C CA . LEU A 1 276 ? 18.969 -16.188 2.475 1 98.25 276 LEU A CA 1
ATOM 2149 C C . LEU A 1 276 ? 19.031 -15.391 3.771 1 98.25 276 LEU A C 1
ATOM 2151 O O . LEU A 1 276 ? 20.125 -15.125 4.281 1 98.25 276 LEU A O 1
ATOM 2155 N N . THR A 1 277 ? 17.875 -14.992 4.324 1 97.25 277 THR A N 1
ATOM 2156 C CA . THR A 1 277 ? 17.828 -14.195 5.543 1 97.25 277 THR A CA 1
ATOM 2157 C C . THR A 1 277 ? 17.625 -15.086 6.762 1 97.25 277 THR A C 1
ATOM 2159 O O . THR A 1 277 ? 16.547 -15.664 6.938 1 97.25 277 THR A O 1
ATOM 2162 N N . ASP A 1 278 ? 18.562 -15.141 7.621 1 97 278 ASP A N 1
ATOM 2163 C CA . ASP A 1 278 ? 18.516 -16.016 8.781 1 97 278 ASP A CA 1
ATOM 2164 C C . ASP A 1 278 ? 17.281 -15.719 9.641 1 97 278 ASP A C 1
ATOM 2166 O O . ASP A 1 278 ? 16.594 -16.641 10.078 1 97 278 ASP A O 1
ATOM 2170 N N . ALA A 1 279 ? 16.969 -14.453 9.797 1 96.94 279 ALA A N 1
ATOM 2171 C CA . ALA A 1 279 ? 15.859 -14.047 10.664 1 96.94 279 ALA A CA 1
ATOM 2172 C C . ALA A 1 279 ? 14.516 -14.445 10.055 1 96.94 279 ALA A C 1
ATOM 2174 O O . ALA A 1 279 ? 13.484 -14.43 10.742 1 96.94 279 ALA A O 1
ATOM 2175 N N . ALA A 1 280 ? 14.484 -14.852 8.789 1 98.19 280 ALA A N 1
ATOM 2176 C CA . ALA A 1 280 ? 13.242 -15.219 8.109 1 98.19 280 ALA A CA 1
ATOM 2177 C C . ALA A 1 280 ? 12.938 -16.703 8.289 1 98.19 280 ALA A C 1
ATOM 2179 O O . ALA A 1 280 ? 11.883 -17.172 7.875 1 98.19 280 ALA A O 1
ATOM 2180 N N . ALA A 1 281 ? 13.828 -17.453 8.922 1 98.56 281 ALA A N 1
ATOM 2181 C CA . ALA A 1 281 ? 13.633 -18.891 9.102 1 98.56 281 ALA A CA 1
ATOM 2182 C C . ALA A 1 281 ? 12.359 -19.172 9.891 1 98.56 281 ALA A C 1
ATOM 2184 O O . ALA A 1 281 ? 12.086 -18.516 10.891 1 98.56 281 ALA A O 1
ATOM 2185 N N . ASN A 1 282 ? 11.594 -20.109 9.406 1 98.56 282 ASN A N 1
ATOM 2186 C CA . ASN A 1 282 ? 10.375 -20.609 10.039 1 98.56 282 ASN A CA 1
ATOM 2187 C C . ASN A 1 282 ? 9.32 -19.5 10.164 1 98.56 282 ASN A C 1
ATOM 2189 O O . ASN A 1 282 ? 8.711 -19.344 11.219 1 98.56 282 ASN A O 1
ATOM 2193 N N . GLU A 1 283 ? 9.219 -18.719 9.062 1 98.38 283 GLU A N 1
ATOM 2194 C CA . GLU A 1 283 ? 8.227 -17.641 9.016 1 98.38 283 GLU A CA 1
ATOM 2195 C C . GLU A 1 283 ? 7.363 -17.75 7.758 1 98.38 283 GLU A C 1
ATOM 2197 O O . GLU A 1 283 ? 7.855 -18.125 6.691 1 98.38 283 GLU A O 1
ATOM 2202 N N . ALA A 1 284 ? 6.078 -17.422 7.895 1 98.62 284 ALA A N 1
ATOM 2203 C CA . ALA A 1 284 ? 5.199 -17.156 6.758 1 98.62 284 ALA A CA 1
ATOM 2204 C C . ALA A 1 284 ? 5.18 -15.672 6.41 1 98.62 284 ALA A C 1
ATOM 2206 O O . ALA A 1 284 ? 5.262 -14.82 7.301 1 98.62 284 ALA A O 1
ATOM 2207 N N . PHE A 1 285 ? 5.137 -15.383 5.145 1 98.75 285 PHE A N 1
ATOM 2208 C CA . PHE A 1 285 ? 5.125 -13.992 4.703 1 98.75 285 PHE A CA 1
ATOM 2209 C C . PHE A 1 285 ? 4.059 -13.766 3.639 1 98.75 285 PHE A C 1
ATOM 2211 O O . PHE A 1 285 ? 3.85 -14.617 2.773 1 98.75 285 PHE A O 1
ATOM 2218 N N . ASN A 1 286 ? 3.354 -12.648 3.748 1 98.62 286 ASN A N 1
ATOM 2219 C CA . ASN A 1 286 ? 2.615 -12.102 2.613 1 98.62 286 ASN A CA 1
ATOM 2220 C C . ASN A 1 286 ? 3.545 -11.406 1.621 1 98.62 286 ASN A C 1
ATOM 2222 O O . ASN A 1 286 ? 4.574 -10.852 2.01 1 98.62 286 ASN A O 1
ATOM 2226 N N . ILE A 1 287 ? 3.191 -11.492 0.34 1 98.69 287 ILE A N 1
ATOM 2227 C CA . ILE A 1 287 ? 3.949 -10.711 -0.636 1 98.69 287 ILE A CA 1
ATOM 2228 C C . ILE A 1 287 ? 3.002 -10.133 -1.683 1 98.69 287 ILE A C 1
ATOM 2230 O O . ILE A 1 287 ? 2.127 -10.836 -2.195 1 98.69 287 ILE A O 1
ATOM 2234 N N . GLN A 1 288 ? 2.992 -8.898 -1.898 1 98.12 288 GLN A N 1
ATOM 2235 C CA . GLN A 1 288 ? 2.344 -8.156 -2.979 1 98.12 288 GLN A CA 1
ATOM 2236 C C . GLN A 1 288 ? 3.209 -6.996 -3.449 1 98.12 288 GLN A C 1
ATOM 2238 O O . GLN A 1 288 ? 4.289 -6.758 -2.902 1 98.12 288 GLN A O 1
ATOM 2243 N N . ASP A 1 289 ? 2.828 -6.254 -4.398 1 98 289 ASP A N 1
ATOM 2244 C CA . ASP A 1 289 ? 3.668 -5.301 -5.113 1 98 289 ASP A CA 1
ATOM 2245 C C . ASP A 1 289 ? 4.035 -4.117 -4.227 1 98 289 ASP A C 1
ATOM 2247 O O . ASP A 1 289 ? 5.039 -3.439 -4.465 1 98 289 ASP A O 1
ATOM 2251 N N . GLY A 1 290 ? 3.258 -3.703 -3.242 1 96.06 290 GLY A N 1
ATOM 2252 C CA . GLY A 1 290 ? 3.648 -2.723 -2.24 1 96.06 290 GLY A CA 1
ATOM 2253 C C . GLY A 1 290 ? 3.1 -1.336 -2.518 1 96.06 290 GLY A C 1
ATOM 2254 O O . GLY A 1 290 ? 3.414 -0.384 -1.802 1 96.06 290 GLY A O 1
ATOM 2255 N N . LEU A 1 291 ? 2.275 -1.181 -3.584 1 95.62 291 LEU A N 1
ATOM 2256 C CA . LEU A 1 291 ? 1.683 0.104 -3.941 1 95.62 291 LEU A CA 1
ATOM 2257 C C . LEU A 1 291 ? 0.19 -0.045 -4.219 1 95.62 291 LEU A C 1
ATOM 2259 O O . LEU A 1 291 ? -0.264 -1.109 -4.645 1 95.62 291 LEU A O 1
ATOM 2263 N N . PRO A 1 292 ? -0.591 1.007 -3.996 1 96.25 292 PRO A N 1
ATOM 2264 C CA . PRO A 1 292 ? -2.039 0.907 -4.191 1 96.25 292 PRO A CA 1
ATOM 2265 C C . PRO A 1 292 ? -2.424 0.652 -5.645 1 96.25 292 PRO A C 1
ATOM 2267 O O . PRO A 1 292 ? -1.769 1.162 -6.559 1 96.25 292 PRO A O 1
ATOM 2270 N N . PHE A 1 293 ? -3.422 -0.068 -5.82 1 97.06 293 PHE A N 1
ATOM 2271 C CA . PHE A 1 293 ? -3.928 -0.461 -7.129 1 97.06 293 PHE A CA 1
ATOM 2272 C C . PHE A 1 293 ? -5.445 -0.614 -7.098 1 97.06 293 PHE A C 1
ATOM 2274 O O . PHE A 1 293 ? -6 -1.172 -6.152 1 97.06 293 PHE A O 1
ATOM 2281 N N . THR A 1 294 ? -6.164 -0.148 -8.125 1 97.25 294 THR A N 1
ATOM 2282 C CA . THR A 1 294 ? -7.586 -0.384 -8.352 1 97.25 294 THR A CA 1
ATOM 2283 C C . THR A 1 294 ? -7.844 -0.742 -9.812 1 97.25 294 THR A C 1
ATOM 2285 O O . THR A 1 294 ? -7.082 -0.345 -10.703 1 97.25 294 THR A O 1
ATOM 2288 N N . TRP A 1 295 ? -8.898 -1.465 -10.039 1 97.75 295 TRP A N 1
ATOM 2289 C CA . TRP A 1 295 ? -9.281 -1.809 -11.406 1 97.7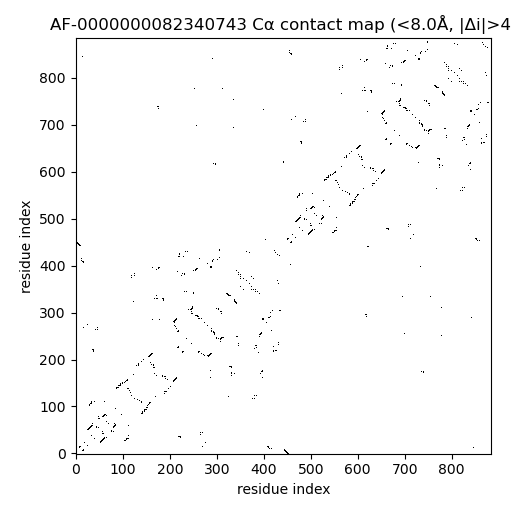5 295 TRP A CA 1
ATOM 2290 C C . TRP A 1 295 ? -9.719 -0.568 -12.18 1 97.75 295 TRP A C 1
ATOM 2292 O O . TRP A 1 295 ? -9.484 -0.468 -13.383 1 97.75 295 TRP A O 1
ATOM 2302 N N . GLY A 1 296 ? -10.336 0.363 -11.484 1 96.88 296 GLY A N 1
ATOM 2303 C CA . GLY A 1 296 ? -10.742 1.593 -12.148 1 96.88 296 GLY A CA 1
ATOM 2304 C C . GLY A 1 296 ? -9.586 2.33 -12.789 1 96.88 296 GLY A C 1
ATOM 2305 O O . GLY A 1 296 ? -9.672 2.742 -13.953 1 96.88 296 GLY A O 1
ATOM 2306 N N . ARG A 1 297 ? -8.547 2.51 -12.039 1 96.06 297 ARG A N 1
ATOM 2307 C CA . ARG A 1 297 ? -7.359 3.158 -12.578 1 96.06 297 ARG A CA 1
ATOM 2308 C C . ARG A 1 297 ? -6.73 2.309 -13.68 1 96.06 297 ARG A C 1
ATOM 2310 O O . ARG A 1 297 ? -6.312 2.832 -14.711 1 96.06 297 ARG A O 1
ATOM 2317 N N . PHE A 1 298 ? -6.648 1.03 -13.531 1 97.69 298 PHE A N 1
ATOM 2318 C CA . PHE A 1 298 ? -6.035 0.114 -14.484 1 97.69 298 PHE A CA 1
ATOM 2319 C C . PHE A 1 298 ? -6.809 0.105 -15.797 1 97.69 298 PHE A C 1
ATOM 2321 O O . PHE A 1 298 ? -6.215 0.004 -16.875 1 97.69 298 PHE A O 1
ATOM 2328 N N . TRP A 1 299 ? -8.117 0.18 -15.641 1 98.31 299 TRP A N 1
ATOM 2329 C CA . TRP A 1 299 ? -8.992 0.024 -16.797 1 98.31 299 TRP A CA 1
ATOM 2330 C C . TRP A 1 299 ? -8.703 1.096 -17.844 1 98.31 29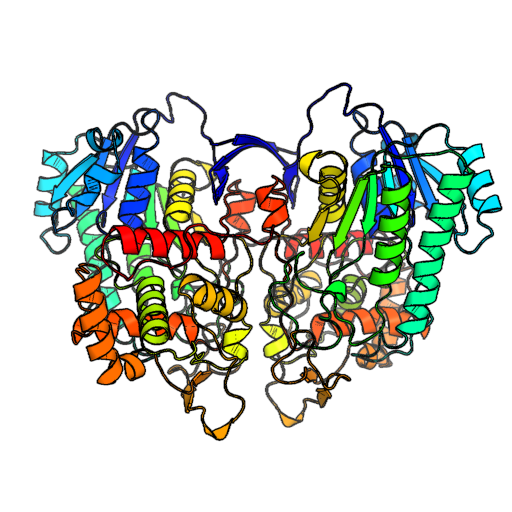9 TRP A C 1
ATOM 2332 O O . TRP A 1 299 ? -8.711 0.817 -19.047 1 98.31 299 TRP A O 1
ATOM 2342 N N . THR A 1 300 ? -8.414 2.283 -17.422 1 96.06 300 THR A N 1
ATOM 2343 C CA . THR A 1 300 ? -8.094 3.381 -18.344 1 96.06 300 THR A CA 1
ATOM 2344 C C . THR A 1 300 ? -6.762 3.135 -19.031 1 96.06 300 THR A C 1
ATOM 2346 O O . THR A 1 300 ? -6.621 3.4 -20.234 1 96.06 300 THR A O 1
ATOM 2349 N N . TYR A 1 301 ? -5.793 2.598 -18.359 1 97.12 301 TYR A N 1
ATOM 2350 C CA . TYR A 1 301 ? -4.496 2.238 -18.922 1 97.12 301 TYR A CA 1
ATOM 2351 C C . TYR A 1 301 ? -4.645 1.12 -19.953 1 97.12 301 TYR A C 1
ATOM 2353 O O . TYR A 1 301 ? -4.055 1.182 -21.031 1 97.12 301 TYR A O 1
ATOM 2361 N N . LEU A 1 302 ? -5.477 0.155 -19.531 1 98.5 302 LEU A N 1
ATOM 2362 C CA . LEU A 1 302 ? -5.672 -0.988 -20.422 1 98.5 302 LEU A CA 1
ATOM 2363 C C . LEU A 1 302 ? -6.223 -0.541 -21.781 1 98.5 302 LEU A C 1
ATOM 2365 O O . LEU A 1 302 ? -5.75 -0.99 -22.828 1 98.5 302 LEU A O 1
ATOM 2369 N N . ALA A 1 303 ? -7.238 0.319 -21.719 1 98.5 303 ALA A N 1
ATOM 2370 C CA . ALA A 1 303 ? -7.82 0.846 -22.953 1 98.5 303 ALA A CA 1
ATOM 2371 C C . ALA A 1 303 ? -6.777 1.588 -23.781 1 98.5 303 ALA A C 1
ATOM 2373 O O . ALA A 1 303 ? -6.672 1.375 -25 1 98.5 303 ALA A O 1
ATOM 2374 N N . GLU A 1 304 ? -6.016 2.389 -23.125 1 97.44 304 GLU A N 1
ATOM 2375 C CA . GLU A 1 304 ? -4.977 3.16 -23.812 1 97.44 304 GLU A CA 1
ATOM 2376 C C . GLU A 1 304 ? -3.926 2.242 -24.422 1 97.44 304 GLU A C 1
ATOM 2378 O O . GLU A 1 304 ? -3.488 2.469 -25.562 1 97.44 304 GLU A O 1
ATOM 2383 N N . TRP A 1 305 ? -3.51 1.229 -23.719 1 98.38 305 TRP A N 1
ATOM 2384 C CA . TRP A 1 305 ? -2.445 0.328 -24.156 1 98.38 305 TRP A CA 1
ATOM 2385 C C . TRP A 1 305 ? -2.844 -0.412 -25.438 1 98.38 305 TRP A C 1
ATOM 2387 O O . TRP A 1 305 ? -1.989 -0.748 -26.25 1 98.38 305 TRP A O 1
ATOM 2397 N N . TYR A 1 306 ? -4.145 -0.644 -25.641 1 98.62 306 TYR A N 1
ATOM 2398 C CA . TYR A 1 306 ? -4.586 -1.413 -26.797 1 98.62 306 TYR A CA 1
ATOM 2399 C C . TYR A 1 306 ? -5.266 -0.514 -27.828 1 98.62 306 TYR A C 1
ATOM 2401 O O . TYR A 1 306 ? -5.73 -0.988 -28.859 1 98.62 306 TYR A O 1
ATOM 2409 N N . GLY A 1 307 ? -5.316 0.764 -27.516 1 98 307 GLY A N 1
ATOM 2410 C CA . GLY A 1 307 ? -5.797 1.739 -28.484 1 98 307 GLY A CA 1
ATOM 2411 C C . GLY A 1 307 ? -7.305 1.745 -28.625 1 98 307 GLY A C 1
ATOM 2412 O O . GLY A 1 307 ? -7.824 1.835 -29.734 1 98 307 GLY A O 1
ATOM 2413 N N . THR A 1 308 ? -8.055 1.558 -27.594 1 98.44 308 THR A N 1
ATOM 2414 C CA . THR A 1 308 ? -9.508 1.674 -27.594 1 98.44 308 THR A CA 1
ATOM 2415 C C . THR A 1 308 ? -9.969 2.59 -26.453 1 98.44 308 THR A C 1
ATOM 2417 O O . THR A 1 308 ? -9.164 3.33 -25.891 1 98.44 308 THR A O 1
ATOM 2420 N N . THR A 1 309 ? -11.258 2.715 -26.188 1 98.44 309 THR A N 1
ATOM 2421 C CA . THR A 1 309 ? -11.836 3.535 -25.125 1 98.44 309 THR A CA 1
ATOM 2422 C C . THR A 1 309 ? -12.445 2.658 -24.031 1 98.44 309 THR A C 1
ATOM 2424 O O . THR A 1 309 ? -12.336 1.432 -24.078 1 98.44 309 THR A O 1
ATOM 2427 N N . TRP A 1 310 ? -12.891 3.262 -23 1 98.38 310 TRP A N 1
ATOM 2428 C CA . TRP A 1 310 ? -13.5 2.525 -21.906 1 98.38 310 TRP A CA 1
ATOM 2429 C C . TRP A 1 310 ? -14.773 3.217 -21.422 1 98.38 310 TRP A C 1
ATOM 2431 O O . TRP A 1 310 ? -15.016 4.383 -21.75 1 98.38 310 TRP A O 1
ATOM 2441 N N . THR A 1 311 ? -15.625 2.494 -20.75 1 98 311 THR A N 1
ATOM 2442 C CA . THR A 1 311 ? -16.781 3.049 -20.062 1 98 311 THR A CA 1
ATOM 2443 C C . THR A 1 311 ? -16.734 2.744 -18.562 1 98 311 THR A C 1
ATOM 2445 O O . THR A 1 311 ? -16.234 1.686 -18.156 1 98 311 THR A O 1
ATOM 2448 N N . PRO A 1 312 ? -17.141 3.688 -17.719 1 96.62 312 PRO A N 1
ATOM 2449 C CA . PRO A 1 312 ? -17.281 3.361 -16.297 1 96.62 312 PRO A CA 1
ATOM 2450 C C . PRO A 1 312 ? -18.359 2.314 -16.031 1 96.62 312 PRO A C 1
ATOM 2452 O O . PRO A 1 312 ? -19.062 1.896 -16.953 1 96.62 312 PRO A O 1
ATOM 2455 N N . PRO A 1 313 ? -18.438 1.869 -14.789 1 97.06 313 PRO A N 1
ATOM 2456 C CA . PRO A 1 313 ? -19.484 0.884 -14.469 1 97.06 313 PRO A CA 1
ATOM 2457 C C . PRO A 1 313 ? -20.875 1.349 -14.867 1 97.06 313 PRO A C 1
ATOM 2459 O O . PRO A 1 313 ? -21.156 2.549 -14.844 1 97.06 313 PRO A O 1
ATOM 2462 N N . GLU A 1 314 ? -21.688 0.377 -15.18 1 96.31 314 GLU A N 1
ATOM 2463 C CA . GLU A 1 314 ? -23.062 0.591 -15.625 1 96.31 314 GLU A CA 1
ATOM 2464 C C . GLU A 1 314 ? -23.859 1.38 -14.594 1 96.31 314 GLU A C 1
ATOM 2466 O O . GLU A 1 314 ? -23.734 1.15 -13.391 1 96.31 314 GLU A O 1
ATOM 2471 N N . THR A 1 315 ? -24.656 2.373 -15.062 1 92.69 315 THR A N 1
ATOM 2472 C CA . THR A 1 315 ? -25.422 3.219 -14.164 1 92.69 315 THR A CA 1
ATOM 2473 C C . THR A 1 315 ? -26.812 2.621 -13.922 1 92.69 315 THR A C 1
ATOM 2475 O O . THR A 1 315 ? -27.422 2.869 -12.875 1 92.69 315 THR A O 1
ATOM 2478 N N . ASP A 1 316 ? -27.328 1.851 -14.883 1 95.25 316 ASP A N 1
ATOM 2479 C CA . ASP A 1 316 ? -28.641 1.226 -14.758 1 95.25 316 ASP A CA 1
ATOM 2480 C C . ASP A 1 316 ? -28.594 0.03 -13.805 1 95.25 316 ASP A C 1
ATOM 2482 O O . ASP A 1 316 ? -28.172 -1.062 -14.195 1 95.25 316 ASP A O 1
ATOM 2486 N N . GLU A 1 317 ? -29.156 0.162 -12.703 1 94.19 317 GLU A N 1
ATOM 2487 C CA . GLU A 1 317 ? -29.125 -0.841 -11.641 1 94.19 317 GLU A CA 1
ATOM 2488 C C . GLU A 1 317 ? -29.828 -2.123 -12.07 1 94.19 317 GLU A C 1
ATOM 2490 O O . GLU A 1 317 ? -29.469 -3.215 -11.633 1 94.19 317 GLU A O 1
ATOM 2495 N N . ALA A 1 318 ? -30.797 -1.987 -12.945 1 96.38 318 ALA A N 1
ATOM 2496 C CA . ALA A 1 318 ? -31.625 -3.117 -13.359 1 96.38 318 ALA A CA 1
ATOM 2497 C C . ALA A 1 318 ? -30.828 -4.098 -14.211 1 96.38 318 ALA A C 1
ATOM 2499 O O . ALA A 1 318 ? -31.234 -5.254 -14.383 1 96.38 318 ALA A O 1
ATOM 2500 N N . LYS A 1 319 ? -29.656 -3.66 -14.68 1 97.12 319 LYS A N 1
ATOM 2501 C CA . LYS A 1 319 ? -28.859 -4.496 -15.578 1 97.12 319 LYS A CA 1
ATOM 2502 C C . LYS A 1 319 ? -27.922 -5.414 -14.797 1 97.12 319 LYS A C 1
ATOM 2504 O O . LYS A 1 319 ? -27.344 -6.344 -15.359 1 97.12 319 LYS A O 1
ATOM 2509 N N . TYR A 1 320 ? -27.766 -5.199 -13.516 1 97.44 320 TYR A N 1
ATOM 2510 C CA . TYR A 1 320 ? -26.828 -5.98 -12.711 1 97.44 320 TYR A CA 1
ATOM 2511 C C . TYR A 1 320 ? -27.469 -7.289 -12.258 1 97.44 320 TYR A C 1
ATOM 2513 O O . TYR A 1 320 ? -28.625 -7.309 -11.828 1 97.44 320 TYR A O 1
ATOM 2521 N N . ARG A 1 321 ? -26.75 -8.305 -12.43 1 95.56 321 ARG A N 1
ATOM 2522 C CA . ARG A 1 321 ? -27.031 -9.562 -11.75 1 95.56 321 ARG A CA 1
ATOM 2523 C C . ARG A 1 321 ? -26.234 -9.664 -10.445 1 95.56 321 ARG A C 1
ATOM 2525 O O . ARG A 1 321 ? -25.062 -9.281 -10.391 1 95.56 321 ARG A O 1
ATOM 2532 N N . VAL A 1 322 ? -26.891 -10.219 -9.422 1 93.38 322 VAL A N 1
ATOM 2533 C CA . VAL A 1 322 ? -26.266 -10.312 -8.102 1 93.38 322 VAL A CA 1
ATOM 2534 C C . VAL A 1 322 ? -25.938 -11.773 -7.793 1 93.38 322 VAL A C 1
ATOM 2536 O O . VAL A 1 322 ? -26.766 -12.664 -7.973 1 93.38 322 VAL A O 1
ATOM 2539 N N . SER A 1 323 ? -24.672 -11.984 -7.473 1 88.44 323 SER A N 1
ATOM 2540 C CA . SER A 1 323 ? -24.234 -13.289 -7 1 88.44 323 SER A CA 1
ATOM 2541 C C . SER A 1 323 ? -23.797 -13.227 -5.539 1 88.44 323 SER A C 1
ATOM 2543 O O . SER A 1 323 ? -23.078 -12.297 -5.137 1 88.44 323 SER A O 1
ATOM 2545 N N . THR A 1 324 ? -24.266 -14.188 -4.77 1 87.81 324 THR A N 1
ATOM 2546 C CA . THR A 1 324 ? -23.922 -14.234 -3.352 1 87.81 324 THR A CA 1
ATOM 2547 C C . THR A 1 324 ? -22.969 -15.383 -3.066 1 87.81 324 THR A C 1
ATOM 2549 O O . THR A 1 324 ? -23.078 -16.453 -3.664 1 87.81 324 THR A O 1
ATOM 2552 N N . SER A 1 325 ? -22.062 -15.078 -2.158 1 80.38 325 SER A N 1
ATOM 2553 C CA . SER A 1 325 ? -21.078 -16.094 -1.777 1 80.38 325 SER A CA 1
ATOM 2554 C C . SER A 1 325 ? -21.781 -17.344 -1.227 1 80.38 325 SER A C 1
ATOM 2556 O O . SER A 1 325 ? -22.875 -17.25 -0.674 1 80.38 325 SER A O 1
ATOM 2558 N N . ARG A 1 326 ? -21.219 -18.438 -1.43 1 72.5 326 ARG A N 1
ATOM 2559 C CA . ARG A 1 326 ? -21.797 -19.75 -1.118 1 72.5 326 ARG A CA 1
ATOM 2560 C C . ARG A 1 326 ? -21.875 -19.953 0.389 1 72.5 326 ARG A C 1
ATOM 2562 O O . ARG A 1 326 ? -22.688 -20.75 0.863 1 72.5 326 ARG A O 1
ATOM 2569 N N . TYR A 1 327 ? -21.062 -19.281 1.133 1 72.31 327 TYR A N 1
ATOM 2570 C CA . TYR A 1 327 ? -21.016 -19.609 2.553 1 72.31 327 TYR A CA 1
ATOM 2571 C C . TYR A 1 327 ? -21.891 -18.672 3.365 1 72.31 327 TYR A C 1
ATOM 2573 O O . TYR A 1 327 ? -22.016 -17.484 3.029 1 72.31 327 TYR A O 1
ATOM 2581 N N . VAL A 1 328 ? -22.344 -19.359 4.352 1 67.75 328 VAL A N 1
ATOM 2582 C CA . VAL A 1 328 ? -23.266 -18.656 5.234 1 67.75 328 VAL A CA 1
ATOM 2583 C C . VAL A 1 328 ? -22.5 -17.734 6.176 1 67.75 328 VAL A C 1
ATOM 2585 O O . VAL A 1 328 ? -23 -16.703 6.605 1 67.75 328 VAL A O 1
ATOM 2588 N N . GLU A 1 329 ? -21.281 -18.109 6.355 1 86.5 329 GLU A N 1
ATOM 2589 C CA . GLU A 1 329 ? -20.438 -17.281 7.219 1 86.5 329 GLU A CA 1
ATOM 2590 C C . GLU A 1 329 ? -19.312 -16.641 6.43 1 86.5 329 GLU A C 1
ATOM 2592 O O . GLU A 1 329 ? -18.875 -17.172 5.41 1 86.5 329 GLU A O 1
ATOM 2597 N N . THR A 1 330 ? -19.016 -15.477 6.906 1 91.06 330 THR A N 1
ATOM 2598 C CA . THR A 1 330 ? -17.875 -14.812 6.277 1 91.06 330 THR A CA 1
ATOM 2599 C C . THR A 1 330 ? -16.562 -15.336 6.844 1 91.06 330 THR A C 1
ATOM 2601 O O . THR A 1 330 ? -16.5 -15.758 8 1 91.06 330 THR A O 1
ATOM 2604 N N . PRO A 1 331 ? -15.5 -15.305 6.031 1 92.88 331 PRO A N 1
ATOM 2605 C CA . PRO A 1 331 ? -14.188 -15.727 6.531 1 92.88 331 PRO A CA 1
ATOM 2606 C C . PRO A 1 331 ? -13.734 -14.914 7.75 1 92.88 331 PRO A C 1
ATOM 2608 O O . PRO A 1 331 ? -13.031 -15.445 8.617 1 92.88 331 PRO A O 1
ATOM 2611 N N . ARG A 1 332 ? -14.133 -13.664 7.859 1 94.06 332 ARG A N 1
ATOM 2612 C CA . ARG A 1 332 ? -13.703 -12.852 8.992 1 94.06 332 ARG A CA 1
ATOM 2613 C C . ARG A 1 332 ? -14.531 -13.164 10.234 1 94.06 332 ARG A C 1
ATOM 2615 O O . ARG A 1 332 ? -14.227 -12.68 11.328 1 94.06 332 ARG A O 1
ATOM 2622 N N . GLY A 1 333 ? -15.617 -13.922 10.141 1 92.75 333 GLY A N 1
ATOM 2623 C CA . GLY A 1 333 ? -16.359 -14.406 11.289 1 92.75 333 GLY A CA 1
ATOM 2624 C C . GLY A 1 333 ? -17.531 -13.516 11.664 1 92.75 333 GLY A C 1
ATOM 2625 O O . GLY A 1 333 ? -18.266 -13.82 12.602 1 92.75 333 GLY A O 1
ATOM 2626 N N . TYR A 1 334 ? -17.719 -12.367 10.969 1 92.94 334 TYR A N 1
ATOM 2627 C CA . TYR A 1 334 ? -18.844 -11.477 11.227 1 92.94 334 TYR A CA 1
ATOM 2628 C C . TYR A 1 334 ? -19.219 -10.695 9.969 1 92.94 334 TYR A C 1
ATOM 2630 O O . TYR A 1 334 ? -18.484 -10.711 8.977 1 92.94 334 TYR A O 1
ATOM 2638 N N . GLY A 1 335 ? -20.375 -10.086 10.023 1 91.5 335 GLY A N 1
ATOM 2639 C CA . GLY A 1 335 ? -20.812 -9.258 8.914 1 91.5 335 GLY A CA 1
ATOM 2640 C C . GLY A 1 335 ? -21.641 -10.008 7.895 1 91.5 335 GLY A C 1
ATOM 2641 O O . GLY A 1 335 ? -21.984 -11.18 8.102 1 91.5 335 GLY A O 1
ATOM 2642 N N . THR A 1 336 ? -21.891 -9.344 6.805 1 87.94 336 THR A N 1
ATOM 2643 C CA . THR A 1 336 ? -22.766 -9.891 5.773 1 87.94 336 THR A CA 1
ATOM 2644 C C . THR A 1 336 ? -21.984 -10.734 4.781 1 87.94 336 THR A C 1
ATOM 2646 O O . THR A 1 336 ? -20.781 -10.508 4.578 1 87.94 336 THR A O 1
ATOM 2649 N N . VAL A 1 337 ? -22.672 -11.664 4.195 1 88.56 337 VAL A N 1
ATOM 2650 C CA . VAL A 1 337 ? -22.047 -12.523 3.189 1 88.56 337 VAL A CA 1
ATOM 2651 C C . VAL A 1 337 ? -21.625 -11.68 1.988 1 88.56 337 VAL A C 1
ATOM 2653 O O . VAL A 1 337 ? -22.141 -10.586 1.773 1 88.56 337 VAL A O 1
ATOM 2656 N N . GLY A 1 338 ? -20.672 -12.242 1.256 1 87.69 338 GLY A N 1
ATOM 2657 C CA . GLY A 1 338 ? -20.172 -11.523 0.094 1 87.69 338 GLY A CA 1
ATOM 2658 C C . GLY A 1 338 ? -21.156 -11.5 -1.063 1 87.69 338 GLY A C 1
ATOM 2659 O O . GLY A 1 338 ? -21.797 -12.508 -1.357 1 87.69 338 GLY A O 1
ATOM 2660 N N . THR A 1 339 ? -21.281 -10.352 -1.618 1 89.44 339 THR A N 1
ATOM 2661 C CA . THR A 1 339 ? -22.109 -10.203 -2.816 1 89.44 339 THR A CA 1
ATOM 2662 C C . THR A 1 339 ? -21.297 -9.555 -3.941 1 89.44 339 THR A C 1
ATOM 2664 O O . THR A 1 339 ? -20.5 -8.656 -3.699 1 89.44 339 THR A O 1
ATOM 2667 N N . THR A 1 340 ? -21.438 -10.062 -5.133 1 91.06 340 THR A N 1
ATOM 2668 C CA . THR A 1 340 ? -20.828 -9.5 -6.332 1 91.06 340 THR A CA 1
ATOM 2669 C C . THR A 1 340 ? -21.891 -9.133 -7.363 1 91.06 340 THR A C 1
ATOM 2671 O O . THR A 1 340 ? -22.891 -9.844 -7.504 1 91.06 340 THR A O 1
ATOM 2674 N N . ARG A 1 341 ? -21.734 -8.047 -7.992 1 94.75 341 ARG A N 1
ATOM 2675 C CA . ARG A 1 341 ? -22.656 -7.578 -9.023 1 94.75 341 ARG A CA 1
ATOM 2676 C C . ARG A 1 341 ? -21.953 -7.457 -10.367 1 94.75 341 ARG A C 1
ATOM 2678 O O . ARG A 1 341 ? -20.828 -6.953 -10.445 1 94.75 341 ARG A O 1
ATOM 2685 N N . SER A 1 342 ? -22.547 -7.941 -11.398 1 96.88 342 SER A N 1
ATOM 2686 C CA . SER A 1 342 ? -21.953 -7.891 -12.734 1 96.88 342 SER A CA 1
ATOM 2687 C C . SER A 1 342 ? -23.031 -7.742 -13.805 1 96.88 342 SER A C 1
ATOM 2689 O O . SER A 1 342 ? -24.156 -8.203 -13.633 1 96.88 342 SER A O 1
ATOM 2691 N N . THR A 1 343 ? -22.734 -7.043 -14.883 1 97.81 343 THR A N 1
ATOM 2692 C CA . THR A 1 343 ? -23.641 -6.918 -16.016 1 97.81 343 THR A CA 1
ATOM 2693 C C . THR A 1 343 ? -23.312 -7.961 -17.078 1 97.81 343 THR A C 1
ATOM 2695 O O . THR A 1 343 ? -24.141 -8.242 -17.953 1 97.81 343 THR A O 1
ATOM 2698 N N . PHE A 1 344 ? -22.125 -8.484 -17.078 1 97.12 344 PHE A N 1
ATOM 2699 C CA . PHE A 1 344 ? -21.641 -9.594 -17.906 1 97.12 344 PHE A CA 1
ATOM 2700 C C . PHE A 1 344 ? -20.375 -10.188 -17.312 1 97.12 344 PHE A C 1
ATOM 2702 O O . PHE A 1 344 ? -19.859 -9.688 -16.297 1 97.12 344 PHE A O 1
ATOM 2709 N N . SER A 1 345 ? -19.953 -11.336 -17.766 1 96.19 345 SER A N 1
ATOM 2710 C CA . SER A 1 345 ? -18.656 -11.898 -17.469 1 96.19 345 SER A CA 1
ATOM 2711 C C . SER A 1 345 ? -17.812 -12.062 -18.719 1 96.19 345 SER A C 1
ATOM 2713 O O . SER A 1 345 ? -18.344 -12.148 -19.828 1 96.19 345 SER A O 1
ATOM 2715 N N . LEU A 1 346 ? -16.562 -12.023 -18.547 1 96.69 346 LEU A N 1
ATOM 2716 C CA . LEU A 1 346 ? -15.695 -12.242 -19.703 1 96.69 346 LEU A CA 1
ATOM 2717 C C . LEU A 1 346 ? -15.875 -13.648 -20.266 1 96.69 346 LEU A C 1
ATOM 2719 O O . LEU A 1 346 ? -15.719 -13.867 -21.469 1 96.69 346 LEU A O 1
ATOM 2723 N N . GLN A 1 347 ? -16.219 -14.57 -19.406 1 94.56 347 GLN A N 1
ATOM 2724 C CA . GLN A 1 347 ? -16.547 -15.906 -19.891 1 94.56 347 GLN A CA 1
ATOM 2725 C C . GLN A 1 347 ? -17.734 -15.852 -20.859 1 94.56 347 GLN A C 1
ATOM 2727 O O . GLN A 1 347 ? -17.672 -16.438 -21.953 1 94.56 347 GLN A O 1
ATOM 2732 N N . GLU A 1 348 ? -18.797 -15.164 -20.469 1 95.19 348 GLU A N 1
ATOM 2733 C CA . GLU A 1 348 ? -19.953 -14.984 -21.328 1 95.19 348 GLU A CA 1
ATOM 2734 C C . GLU A 1 348 ? -19.562 -14.242 -22.609 1 95.19 348 GLU A C 1
ATOM 2736 O O . GLU A 1 348 ? -19.984 -14.625 -23.703 1 95.19 348 GLU A O 1
ATOM 2741 N N . TRP A 1 349 ? -18.812 -13.219 -22.406 1 97.5 349 TRP A N 1
ATOM 2742 C CA . TRP A 1 349 ? -18.328 -12.422 -23.531 1 97.5 349 TRP A CA 1
ATOM 2743 C C . TRP A 1 349 ? -17.578 -13.289 -24.531 1 97.5 349 TRP A C 1
ATOM 2745 O O . TRP A 1 349 ? -17.766 -13.148 -25.734 1 97.5 349 TRP A O 1
ATOM 2755 N N . SER A 1 350 ? -16.812 -14.203 -24.078 1 96.81 350 SER A N 1
ATOM 2756 C CA . SER A 1 350 ? -15.953 -15.039 -24.906 1 96.81 350 SER A CA 1
ATOM 2757 C C . SER A 1 350 ? -16.781 -16.016 -25.766 1 96.81 350 SER A C 1
ATOM 2759 O O . SER A 1 350 ? -16.266 -16.594 -26.719 1 96.81 350 SER A O 1
ATOM 2761 N N . GLU A 1 351 ? -18 -16.172 -25.438 1 95.88 351 GLU A N 1
ATOM 2762 C CA . GLU A 1 351 ? -18.859 -17.125 -26.141 1 95.88 351 GLU A CA 1
ATOM 2763 C C . GLU A 1 351 ? -19.484 -16.484 -27.375 1 95.88 351 GLU A C 1
ATOM 2765 O O . GLU A 1 351 ? -20.031 -17.188 -28.234 1 95.88 351 GLU A O 1
ATOM 2770 N N . ARG A 1 352 ? -19.344 -15.219 -27.516 1 97.25 352 ARG A N 1
ATOM 2771 C CA . ARG A 1 352 ? -19.953 -14.516 -28.641 1 97.25 352 ARG A CA 1
ATOM 2772 C C . ARG A 1 352 ? -19.234 -14.836 -29.938 1 97.25 352 ARG A C 1
ATOM 2774 O O . ARG A 1 352 ? -18.016 -14.867 -29.984 1 97.25 352 ARG A O 1
ATOM 2781 N N . ARG A 1 353 ? -20.016 -15.016 -31 1 97.44 353 ARG A N 1
ATOM 2782 C CA . ARG A 1 353 ? -19.453 -15.398 -32.281 1 97.44 353 ARG A CA 1
ATOM 2783 C C . ARG A 1 353 ? -18.547 -14.312 -32.844 1 97.44 353 ARG A C 1
ATOM 2785 O O . ARG A 1 353 ? -17.469 -14.602 -33.375 1 97.44 353 ARG A O 1
ATOM 2792 N N . GLU A 1 354 ? -19 -13.109 -32.719 1 98 354 GLU A N 1
ATOM 2793 C CA . GLU A 1 354 ? -18.219 -12 -33.25 1 98 354 GLU A CA 1
ATOM 2794 C C . GLU A 1 354 ? -16.875 -11.883 -32.531 1 98 354 GLU A C 1
ATOM 2796 O O . GLU A 1 354 ? -15.875 -11.477 -33.125 1 98 354 GLU A O 1
ATOM 2801 N N . VAL A 1 355 ? -16.859 -12.242 -31.266 1 98.44 355 VAL A N 1
ATOM 2802 C CA . VAL A 1 355 ? -15.648 -12.211 -30.453 1 98.44 355 VAL A CA 1
ATOM 2803 C C . VAL A 1 355 ? -14.688 -13.297 -30.938 1 98.44 355 VAL A C 1
ATOM 2805 O O . VAL A 1 355 ? -13.5 -13.039 -31.125 1 98.44 355 VAL A O 1
ATOM 2808 N N . GLN A 1 356 ? -15.188 -14.445 -31.172 1 97.75 356 GLN A N 1
ATOM 2809 C CA . GLN A 1 356 ? -14.367 -15.57 -31.625 1 97.75 356 GLN A CA 1
ATOM 2810 C C . GLN A 1 356 ? -13.805 -15.312 -33.031 1 97.75 356 GLN A C 1
ATOM 2812 O O . GLN A 1 356 ? -12.648 -15.633 -33.312 1 97.75 356 GLN A O 1
ATOM 2817 N N . ASP A 1 357 ? -14.633 -14.766 -33.875 1 98.06 357 ASP A N 1
ATOM 2818 C CA . ASP A 1 357 ? -14.18 -14.438 -35.219 1 98.06 357 ASP A CA 1
ATOM 2819 C C . ASP A 1 357 ? -13.078 -13.383 -35.188 1 98.06 357 ASP A C 1
ATOM 2821 O O . ASP A 1 357 ? -12.094 -13.484 -35.938 1 98.06 357 ASP A O 1
ATOM 2825 N N . ALA A 1 358 ? -13.305 -12.406 -34.344 1 98.5 358 ALA A N 1
ATOM 2826 C CA . ALA A 1 358 ? -12.297 -11.352 -34.219 1 98.5 358 ALA A CA 1
ATOM 2827 C C . ALA A 1 358 ? -10.961 -11.914 -33.75 1 98.5 358 ALA A C 1
ATOM 2829 O O . ALA A 1 358 ? -9.906 -11.547 -34.25 1 98.5 358 ALA A O 1
ATOM 2830 N N . TRP A 1 359 ? -10.984 -12.805 -32.781 1 98.31 359 TRP A N 1
ATOM 2831 C CA . TRP A 1 359 ? -9.75 -13.383 -32.281 1 98.31 359 TRP A CA 1
ATOM 2832 C C . TRP A 1 359 ? -9.055 -14.211 -33.344 1 98.31 359 TRP A C 1
ATOM 2834 O O . TRP A 1 359 ? -7.824 -14.203 -33.438 1 98.31 359 TRP A O 1
ATOM 2844 N N . LYS A 1 360 ? -9.852 -14.945 -34.094 1 97.31 360 LYS A N 1
ATOM 2845 C CA . LYS A 1 360 ? -9.273 -15.734 -35.188 1 97.31 360 LYS A CA 1
ATOM 2846 C C . LYS A 1 360 ? -8.477 -14.867 -36.156 1 97.31 360 LYS A C 1
ATOM 2848 O O . LYS A 1 360 ? -7.387 -15.242 -36.562 1 97.31 360 LYS A O 1
ATOM 2853 N N . GLU A 1 361 ? -9.039 -13.766 -36.438 1 98.38 361 GLU A N 1
ATOM 2854 C CA . GLU A 1 361 ? -8.352 -12.828 -37.312 1 98.38 361 GLU A CA 1
ATOM 2855 C C . GLU A 1 361 ? -7.07 -12.305 -36.688 1 98.38 361 GLU A C 1
ATOM 2857 O O . GLU A 1 361 ? -6.023 -12.242 -37.312 1 98.38 361 GLU A O 1
ATOM 2862 N N . LEU A 1 362 ? -7.184 -11.922 -35.438 1 98.56 362 LEU A N 1
ATOM 2863 C CA . LEU A 1 362 ? -6.043 -11.383 -34.688 1 98.56 362 LEU A CA 1
ATOM 2864 C C . LEU A 1 362 ? -4.949 -12.43 -34.531 1 98.56 362 LEU A C 1
ATOM 2866 O O . LEU A 1 362 ? -3.764 -12.125 -34.688 1 98.56 362 LEU A O 1
ATOM 2870 N N . ALA A 1 363 ? -5.379 -13.648 -34.25 1 98 363 ALA A N 1
ATOM 2871 C CA . ALA A 1 363 ? -4.43 -14.742 -34.062 1 98 363 ALA A CA 1
ATOM 2872 C C . ALA A 1 363 ? -3.654 -15.016 -35.344 1 98 363 ALA A C 1
ATOM 2874 O O . ALA A 1 363 ? -2.447 -15.266 -35.312 1 98 363 ALA A O 1
ATOM 2875 N N . ALA A 1 364 ? -4.363 -14.984 -36.469 1 98 364 ALA A N 1
ATOM 2876 C CA . ALA A 1 364 ? -3.725 -15.18 -37.75 1 98 364 ALA A CA 1
ATOM 2877 C C . ALA A 1 364 ? -2.756 -14.039 -38.062 1 98 364 ALA A C 1
ATOM 2879 O O . ALA A 1 364 ? -1.631 -14.281 -38.5 1 98 364 ALA A O 1
ATOM 2880 N N . LYS A 1 365 ? -3.176 -12.891 -37.812 1 98.25 365 LYS A N 1
ATOM 2881 C CA . LYS A 1 365 ? -2.389 -11.703 -38.125 1 98.25 365 LYS A CA 1
ATOM 2882 C C . LYS A 1 365 ? -1.095 -11.672 -37.312 1 98.25 365 LYS A C 1
ATOM 2884 O O . LYS A 1 365 ? -0.052 -11.25 -37.812 1 98.25 365 LYS A O 1
ATOM 2889 N N . HIS A 1 366 ? -1.155 -12.102 -36.094 1 98 366 HIS A N 1
ATOM 2890 C CA . HIS A 1 366 ? -0.018 -11.922 -35.188 1 98 366 HIS A CA 1
ATOM 2891 C C . HIS A 1 366 ? 0.677 -13.242 -34.906 1 98 366 HIS A C 1
ATOM 2893 O O . HIS A 1 366 ? 1.617 -13.297 -34.094 1 98 366 HIS A O 1
ATOM 2899 N N . GLY A 1 367 ? 0.232 -14.312 -35.469 1 97.38 367 GLY A N 1
ATOM 2900 C CA . GLY A 1 367 ? 0.852 -15.609 -35.281 1 97.38 367 GLY A CA 1
ATOM 2901 C C . GLY A 1 367 ? 0.759 -16.109 -33.844 1 97.38 367 GLY A C 1
ATOM 2902 O O . GLY A 1 367 ? 1.753 -16.562 -33.281 1 97.38 367 GLY A O 1
ATOM 2903 N N . LEU A 1 368 ? -0.436 -16.016 -33.281 1 96.31 368 LEU A N 1
ATOM 2904 C CA . LEU A 1 368 ? -0.607 -16.359 -31.875 1 96.31 368 LEU A CA 1
ATOM 2905 C C . LEU A 1 368 ? -0.729 -17.859 -31.688 1 96.31 368 LEU A C 1
ATOM 2907 O O . LEU A 1 368 ? -1.273 -18.562 -32.531 1 96.31 368 LEU A O 1
ATOM 2911 N N . SER A 1 369 ? -0.259 -18.359 -30.562 1 89.5 369 SER A N 1
ATOM 2912 C CA . SER A 1 369 ? -0.189 -19.797 -30.281 1 89.5 369 SER A CA 1
ATOM 2913 C C . SER A 1 369 ? -1.359 -20.234 -29.406 1 89.5 369 SER A C 1
ATOM 2915 O O . SER A 1 369 ? -1.686 -21.422 -29.375 1 89.5 369 SER A O 1
ATOM 2917 N N . LEU A 1 370 ? -2.01 -19.375 -28.781 1 90.62 370 LEU A N 1
ATOM 2918 C CA . LEU A 1 370 ? -3.047 -19.703 -27.812 1 90.62 370 LEU A CA 1
ATOM 2919 C C . LEU A 1 370 ? -4.422 -19.719 -28.469 1 90.62 370 LEU A C 1
ATOM 2921 O O . LEU A 1 370 ? -4.758 -18.812 -29.234 1 90.62 370 LEU A O 1
ATOM 2925 N N . ASP A 1 371 ? -5.172 -20.734 -28.266 1 92.31 371 ASP A N 1
ATOM 2926 C CA . ASP A 1 371 ? -6.609 -20.703 -28.5 1 92.31 371 ASP A CA 1
ATOM 2927 C C . ASP A 1 371 ? -7.387 -20.547 -27.203 1 92.31 371 ASP A C 1
ATOM 2929 O O . ASP A 1 371 ? -7.645 -21.531 -26.5 1 92.31 371 ASP A O 1
ATOM 2933 N N . PRO A 1 372 ? -7.805 -19.359 -26.953 1 93.94 372 PRO A N 1
ATOM 2934 C CA . PRO A 1 372 ? -8.422 -19.109 -25.656 1 93.94 372 PRO A CA 1
ATOM 2935 C C . PRO A 1 372 ? -9.859 -19.609 -25.578 1 93.94 372 PRO A C 1
ATOM 2937 O O . PRO A 1 372 ? -10.453 -19.625 -24.484 1 93.94 372 PRO A O 1
ATOM 2940 N N . PHE A 1 373 ? -10.375 -20.125 -26.672 1 93.88 373 PHE A N 1
ATOM 2941 C CA . PHE A 1 373 ? -11.82 -20.359 -26.688 1 93.88 373 PHE A CA 1
ATOM 2942 C C . PHE A 1 373 ? -12.133 -21.844 -26.703 1 93.88 373 PHE A C 1
ATOM 2944 O O . PHE A 1 373 ? -13.297 -22.234 -26.844 1 93.88 373 PHE A O 1
ATOM 2951 N N . THR A 1 374 ? -11.078 -22.719 -26.531 1 90.31 374 THR A N 1
ATOM 2952 C CA . THR A 1 374 ? -11.414 -24.109 -26.219 1 90.31 374 THR A CA 1
ATOM 2953 C C . THR A 1 374 ? -12.18 -24.203 -24.906 1 90.31 374 THR A C 1
ATOM 2955 O O . THR A 1 374 ? -12.078 -23.312 -24.047 1 90.31 374 THR A O 1
ATOM 2958 N N . PRO A 1 375 ? -12.977 -25.234 -24.719 1 84.75 375 PRO A N 1
ATOM 2959 C CA . PRO A 1 375 ? -13.742 -25.328 -23.469 1 84.75 375 PRO A CA 1
ATOM 2960 C C . PRO A 1 375 ? -12.852 -25.219 -22.219 1 84.75 375 PRO A C 1
ATOM 2962 O O . PRO A 1 375 ? -13.195 -24.516 -21.281 1 84.75 375 PRO A O 1
ATOM 2965 N N . LYS A 1 376 ? -11.734 -25.797 -22.281 1 84.31 376 LYS A N 1
ATOM 2966 C CA . LYS A 1 376 ? -10.82 -25.797 -21.141 1 84.31 376 LYS A CA 1
ATOM 2967 C C . LYS A 1 376 ? -10.211 -24.406 -20.938 1 84.31 376 LYS A C 1
ATOM 2969 O O . LYS A 1 376 ? -10.258 -23.859 -19.844 1 84.31 376 LYS A O 1
ATOM 2974 N N . ASN A 1 377 ? -9.695 -23.859 -22.016 1 89.5 377 ASN A N 1
ATOM 2975 C CA . ASN A 1 377 ? -9 -22.578 -21.922 1 89.5 377 ASN A CA 1
ATOM 2976 C C . ASN A 1 377 ? -9.961 -21.453 -21.547 1 89.5 377 ASN A C 1
ATOM 2978 O O . ASN A 1 377 ? -9.609 -20.562 -20.781 1 89.5 377 ASN A O 1
ATOM 2982 N N . ARG A 1 378 ? -11.164 -21.594 -22.078 1 91.5 378 ARG A N 1
ATOM 2983 C CA . ARG A 1 378 ? -12.141 -20.531 -21.859 1 91.5 378 ARG A CA 1
ATOM 2984 C C . ARG A 1 378 ? -12.484 -20.391 -20.391 1 91.5 378 ARG A C 1
ATOM 2986 O O . ARG A 1 378 ? -12.438 -19.297 -19.828 1 91.5 378 ARG A O 1
ATOM 2993 N N . ALA A 1 379 ? -12.758 -21.531 -19.812 1 88.12 379 ALA A N 1
ATOM 2994 C CA . ALA A 1 379 ? -13.141 -21.547 -18.406 1 88.12 379 ALA A CA 1
ATOM 2995 C C . ALA A 1 379 ? -11.984 -21.078 -17.516 1 88.12 379 ALA A C 1
ATOM 2997 O O . ALA A 1 379 ? -12.18 -20.312 -16.578 1 88.12 379 ALA A O 1
ATOM 2998 N N . GLN A 1 380 ? -10.82 -21.5 -17.828 1 88.69 380 GLN A N 1
ATOM 2999 C CA . GLN A 1 380 ? -9.656 -21.188 -17 1 88.69 380 GLN A CA 1
ATOM 3000 C C . GLN A 1 380 ? -9.25 -19.719 -17.141 1 88.69 380 GLN A C 1
ATOM 3002 O O . GLN A 1 380 ? -9.031 -19.031 -16.156 1 88.69 380 GLN A O 1
ATOM 3007 N N . ILE A 1 381 ? -9.188 -19.266 -18.406 1 92.62 381 ILE A N 1
ATOM 3008 C CA . ILE A 1 381 ? -8.664 -17.938 -18.703 1 92.62 381 ILE A CA 1
ATOM 3009 C C . ILE A 1 381 ? -9.664 -16.875 -18.219 1 92.62 381 ILE A C 1
ATOM 3011 O O . ILE A 1 381 ? -9.305 -15.977 -17.453 1 92.62 381 ILE A O 1
ATOM 3015 N N . PHE A 1 382 ? -10.859 -17.047 -18.641 1 94.31 382 PHE A N 1
ATOM 3016 C CA . PHE A 1 382 ? -11.82 -15.977 -18.391 1 94.31 382 PHE A CA 1
ATOM 3017 C C . PHE A 1 382 ? -12.453 -16.141 -17.016 1 94.31 382 PHE A C 1
ATOM 3019 O O . PHE A 1 382 ? -12.891 -15.156 -16.406 1 94.31 382 PHE A O 1
ATOM 3026 N N . GLY A 1 383 ? -12.477 -17.391 -16.484 1 90.5 383 GLY A N 1
ATOM 3027 C CA . GLY A 1 383 ? -12.875 -17.562 -15.094 1 90.5 383 GLY A CA 1
ATOM 3028 C C . GLY A 1 383 ? -11.945 -16.875 -14.117 1 90.5 383 GLY A C 1
ATOM 3029 O O . GLY A 1 383 ? -12.406 -16.219 -13.172 1 90.5 383 GLY A O 1
ATOM 3030 N N . MET A 1 384 ? -10.656 -17.016 -14.367 1 91 384 MET A N 1
ATOM 3031 C CA . MET A 1 384 ? -9.648 -16.359 -13.547 1 91 384 MET A CA 1
ATOM 3032 C C . MET A 1 384 ? -9.758 -14.836 -13.656 1 91 384 MET A C 1
ATOM 3034 O O . MET A 1 384 ? -9.695 -14.133 -12.648 1 91 384 MET A O 1
ATOM 3038 N N . THR A 1 385 ? -9.969 -14.391 -14.828 1 95.19 385 THR A N 1
ATOM 3039 C CA . THR A 1 385 ? -10.055 -12.953 -15.07 1 95.19 385 THR A CA 1
ATOM 3040 C C . THR A 1 385 ? -11.289 -12.359 -14.406 1 95.19 385 THR A C 1
ATOM 3042 O O . THR A 1 385 ? -11.219 -11.312 -13.766 1 95.19 385 THR A O 1
ATOM 3045 N N . ASP A 1 386 ? -12.43 -13.062 -14.562 1 95 386 ASP A N 1
ATOM 3046 C CA . ASP A 1 386 ? -13.672 -12.625 -13.938 1 95 386 ASP A CA 1
ATOM 3047 C C . ASP A 1 386 ? -13.539 -12.578 -12.414 1 95 386 ASP A C 1
ATOM 3049 O O . ASP A 1 386 ? -14.023 -11.641 -11.773 1 95 386 ASP A O 1
ATOM 3053 N N . SER A 1 387 ? -12.852 -13.547 -11.883 1 91.75 387 SER A N 1
ATOM 3054 C CA . SER A 1 387 ? -12.68 -13.594 -10.43 1 91.75 387 SER A CA 1
ATOM 3055 C C . SER A 1 387 ? -11.875 -12.398 -9.93 1 91.75 387 SER A C 1
ATOM 3057 O O . SER A 1 387 ? -12.102 -11.914 -8.82 1 91.75 387 SER A O 1
ATOM 3059 N N . ALA A 1 388 ? -10.984 -11.93 -10.734 1 93.75 388 ALA A N 1
ATOM 3060 C CA . ALA A 1 388 ? -10.141 -10.805 -10.359 1 93.75 388 ALA A CA 1
ATOM 3061 C C . ALA A 1 388 ? -10.906 -9.492 -10.445 1 93.75 388 ALA A C 1
ATOM 3063 O O . ALA A 1 388 ? -10.797 -8.641 -9.555 1 93.75 388 ALA A O 1
ATOM 3064 N N . VAL A 1 389 ? -11.766 -9.32 -11.43 1 95.56 389 VAL A N 1
ATOM 3065 C CA . VAL A 1 389 ? -12.289 -8.008 -11.789 1 95.56 389 VAL A CA 1
ATOM 3066 C C . VAL A 1 389 ? -13.672 -7.812 -11.172 1 95.56 389 VAL A C 1
ATOM 3068 O O . VAL A 1 389 ? -14.031 -6.695 -10.789 1 95.56 389 VAL A O 1
ATOM 3071 N N . ILE A 1 390 ? -14.539 -8.852 -11.078 1 93.12 390 ILE A N 1
ATOM 3072 C CA . ILE A 1 390 ? -15.938 -8.742 -10.672 1 93.12 390 ILE A CA 1
ATOM 3073 C C . ILE A 1 390 ? -16.047 -8.914 -9.164 1 93.12 390 ILE A C 1
ATOM 3075 O O . ILE A 1 390 ? -17.109 -8.68 -8.586 1 93.12 390 ILE A O 1
ATOM 3079 N N . GLY A 1 391 ? -14.992 -9.047 -8.43 1 84.06 391 GLY A N 1
ATOM 3080 C CA . GLY A 1 391 ? -15.047 -9.211 -6.984 1 84.06 391 GLY A CA 1
ATOM 3081 C C . GLY A 1 391 ? -15.648 -8.008 -6.277 1 84.06 391 GLY A C 1
ATOM 3082 O O . GLY A 1 391 ? -15.641 -6.898 -6.809 1 84.06 391 GLY A O 1
ATOM 3083 N N . GLY A 1 392 ? -16.312 -8.234 -5.027 1 84.81 392 GLY A N 1
ATOM 3084 C CA . GLY A 1 392 ? -17.078 -7.191 -4.363 1 84.81 392 GLY A CA 1
ATOM 3085 C C . GLY A 1 392 ? -16.391 -6.656 -3.119 1 84.81 392 GLY A C 1
ATOM 3086 O O . GLY A 1 392 ? -16.922 -5.762 -2.451 1 84.81 392 GLY A O 1
ATOM 3087 N N . TRP A 1 393 ? -15.25 -7.242 -2.699 1 91.12 393 TRP A N 1
ATOM 3088 C CA . TRP A 1 393 ? -14.594 -6.785 -1.479 1 91.12 393 TRP A CA 1
ATOM 3089 C C . TRP A 1 393 ? -13.094 -6.617 -1.7 1 91.12 393 TRP A C 1
ATOM 3091 O O . TRP A 1 393 ? -12.523 -7.199 -2.629 1 91.12 393 TRP A O 1
ATOM 3101 N N . ALA A 1 394 ? -12.531 -5.746 -0.915 1 93.25 394 ALA A N 1
ATOM 3102 C CA . ALA A 1 394 ? -11.117 -5.406 -1.032 1 93.25 394 ALA A CA 1
ATOM 3103 C C . ALA A 1 394 ? -10.234 -6.602 -0.683 1 93.25 394 ALA A C 1
ATOM 3105 O O . ALA A 1 394 ? -10.656 -7.504 0.042 1 93.25 394 ALA A O 1
ATOM 3106 N N . LEU A 1 395 ? -9.078 -6.652 -1.265 1 95.94 395 LEU A N 1
ATOM 3107 C CA . LEU A 1 395 ? -8.055 -7.656 -1.023 1 95.94 395 LEU A CA 1
ATOM 3108 C C . LEU A 1 395 ? -6.684 -7.008 -0.858 1 95.94 395 LEU A C 1
ATOM 3110 O O . LEU A 1 395 ? -6.121 -6.48 -1.821 1 95.94 395 LEU A O 1
ATOM 3114 N N . SER A 1 396 ? -6.215 -6.961 0.352 1 96.75 396 SER A N 1
ATOM 3115 C CA . SER A 1 396 ? -4.887 -6.43 0.639 1 96.75 396 SER A CA 1
ATOM 3116 C C . SER A 1 396 ? -4.129 -7.328 1.612 1 96.75 396 SER A C 1
ATOM 3118 O O . SER A 1 396 ? -4.715 -7.852 2.564 1 96.75 396 SER A O 1
ATOM 3120 N N . LEU A 1 397 ? -2.912 -7.559 1.315 1 97.81 397 LEU A N 1
ATOM 3121 C CA . LEU A 1 397 ? -2.01 -8.336 2.158 1 97.81 397 LEU A CA 1
ATOM 3122 C C . LEU A 1 397 ? -1.004 -7.43 2.859 1 97.81 397 LEU A C 1
ATOM 3124 O O . LEU A 1 397 ? -0.311 -6.645 2.209 1 97.81 397 LEU A O 1
ATOM 3128 N N . SER A 1 398 ? -0.917 -7.551 4.117 1 97.25 398 SER A N 1
ATOM 3129 C CA . SER A 1 398 ? 0.016 -6.711 4.863 1 97.25 398 SER A CA 1
ATOM 3130 C C . SER A 1 398 ? 1.457 -7.16 4.645 1 97.25 398 SER A C 1
ATOM 3132 O O . SER A 1 398 ? 1.762 -8.352 4.723 1 97.25 398 SER A O 1
ATOM 3134 N N . MET A 1 399 ? 2.34 -6.242 4.449 1 97.12 399 MET A N 1
ATOM 3135 C CA . MET A 1 399 ? 3.764 -6.516 4.277 1 97.12 399 MET A CA 1
ATOM 3136 C C . MET A 1 399 ? 4.559 -6.031 5.484 1 97.12 399 MET A C 1
ATOM 3138 O O . MET A 1 399 ? 5.785 -5.91 5.422 1 97.12 399 MET A O 1
ATOM 3142 N N . ARG A 1 400 ? 3.875 -5.734 6.582 1 96.25 400 ARG A N 1
ATOM 3143 C CA . ARG A 1 400 ? 4.504 -5.137 7.758 1 96.25 400 ARG A CA 1
ATOM 3144 C C . ARG A 1 400 ? 5.637 -6.016 8.273 1 96.25 400 ARG A C 1
ATOM 3146 O O . ARG A 1 400 ? 6.695 -5.512 8.656 1 96.25 400 ARG A O 1
ATOM 3153 N N . LYS A 1 401 ? 5.426 -7.332 8.336 1 97.38 401 LYS A N 1
ATOM 3154 C CA . LYS A 1 401 ? 6.434 -8.266 8.836 1 97.38 401 LYS A CA 1
ATOM 3155 C C . LYS A 1 401 ? 7.676 -8.258 7.949 1 97.38 401 LYS A C 1
ATOM 3157 O O . LYS A 1 401 ? 8.797 -8.219 8.445 1 97.38 401 LYS A O 1
ATOM 3162 N N . ALA A 1 402 ? 7.465 -8.336 6.609 1 97.88 402 ALA A N 1
ATOM 3163 C CA . ALA A 1 402 ? 8.57 -8.32 5.656 1 97.88 402 ALA A CA 1
ATOM 3164 C C . ALA A 1 402 ? 9.359 -7.016 5.754 1 97.88 402 ALA A C 1
ATOM 3166 O O . ALA A 1 402 ? 10.594 -7.027 5.75 1 97.88 402 ALA A O 1
ATOM 3167 N N . ARG A 1 403 ? 8.609 -5.859 5.848 1 97.38 403 ARG A N 1
ATOM 3168 C CA . ARG A 1 403 ? 9.273 -4.566 5.965 1 97.38 403 ARG A CA 1
ATOM 3169 C C . ARG A 1 403 ? 10.133 -4.504 7.227 1 97.38 403 ARG A C 1
ATOM 3171 O O . ARG A 1 403 ? 11.273 -4.051 7.184 1 97.38 403 ARG A O 1
ATOM 3178 N N . ARG A 1 404 ? 9.57 -4.984 8.312 1 95.75 404 ARG A N 1
ATOM 3179 C CA . ARG A 1 404 ? 10.273 -4.965 9.594 1 95.75 404 ARG A CA 1
ATOM 3180 C C . ARG A 1 404 ? 11.555 -5.793 9.531 1 95.75 404 ARG A C 1
ATOM 3182 O O . ARG A 1 404 ? 12.555 -5.449 10.164 1 95.75 404 ARG A O 1
ATOM 3189 N N . LEU A 1 405 ? 11.555 -6.828 8.711 1 96.69 405 LEU A N 1
ATOM 3190 C CA . LEU A 1 405 ? 12.703 -7.723 8.625 1 96.69 405 LEU A CA 1
ATOM 3191 C C . LEU A 1 405 ? 13.672 -7.266 7.547 1 96.69 405 LEU A C 1
ATOM 3193 O O . LEU A 1 405 ? 14.734 -7.867 7.363 1 96.69 405 LEU A O 1
ATOM 3197 N N . GLY A 1 406 ? 13.281 -6.23 6.785 1 96.44 406 GLY A N 1
ATOM 3198 C CA . GLY A 1 406 ? 14.281 -5.59 5.949 1 96.44 406 GLY A CA 1
ATOM 3199 C C . GLY A 1 406 ? 14 -5.727 4.465 1 96.44 406 GLY A C 1
ATOM 3200 O O . GLY A 1 406 ? 14.734 -5.191 3.637 1 96.44 406 GLY A O 1
ATOM 3201 N N . PHE A 1 407 ? 12.977 -6.496 4.07 1 98.38 407 PHE A N 1
ATOM 3202 C CA . PHE A 1 407 ? 12.641 -6.508 2.652 1 98.38 407 PHE A CA 1
ATOM 3203 C C . PHE A 1 407 ? 11.906 -5.23 2.258 1 98.38 407 PHE A C 1
ATOM 3205 O O . PHE A 1 407 ? 10.773 -5.004 2.688 1 98.38 407 PHE A O 1
ATOM 3212 N N . LEU A 1 408 ? 12.445 -4.469 1.349 1 98.44 408 LEU A N 1
ATOM 3213 C CA . LEU A 1 408 ? 11.883 -3.176 0.977 1 98.44 408 LEU A CA 1
ATOM 3214 C C . LEU A 1 408 ? 11.43 -3.178 -0.479 1 98.44 408 LEU A C 1
ATOM 3216 O O . LEU A 1 408 ? 10.977 -2.152 -0.995 1 98.44 408 LEU A O 1
ATOM 3220 N N . GLY A 1 409 ? 11.523 -4.359 -1.164 1 98.5 409 GLY A N 1
ATOM 3221 C CA . GLY A 1 409 ? 11.195 -4.449 -2.578 1 98.5 409 GLY A CA 1
ATOM 3222 C C . GLY A 1 409 ? 9.766 -4.031 -2.885 1 98.5 409 GLY A C 1
ATOM 3223 O O . GLY A 1 409 ? 8.844 -4.375 -2.15 1 98.5 409 GLY A O 1
ATOM 3224 N N . THR A 1 410 ? 9.57 -3.213 -3.924 1 98.25 410 THR A N 1
ATOM 3225 C CA . THR A 1 410 ? 8.273 -2.746 -4.406 1 98.25 410 THR A CA 1
ATOM 3226 C C . THR A 1 410 ? 8.227 -2.758 -5.93 1 98.25 410 THR A C 1
ATOM 3228 O O . THR A 1 410 ? 9.258 -2.615 -6.59 1 98.25 410 THR A O 1
ATOM 3231 N N . ALA A 1 411 ? 7.078 -2.967 -6.422 1 97.56 411 ALA A N 1
ATOM 3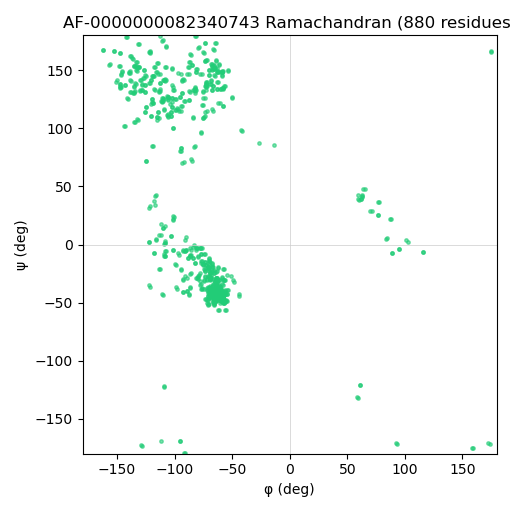232 C CA . ALA A 1 411 ? 6.844 -2.865 -7.859 1 97.56 411 ALA A CA 1
ATOM 3233 C C . ALA A 1 411 ? 5.641 -1.974 -8.156 1 97.56 411 ALA A C 1
ATOM 3235 O O . ALA A 1 411 ? 4.672 -1.953 -7.395 1 97.56 411 ALA A O 1
ATOM 3236 N N . ASP A 1 412 ? 5.711 -1.189 -9.195 1 95.56 412 ASP A N 1
ATOM 3237 C CA . ASP A 1 412 ? 4.535 -0.521 -9.742 1 95.56 412 ASP A CA 1
ATOM 3238 C C . ASP A 1 412 ? 3.646 -1.507 -10.5 1 95.56 412 ASP A C 1
ATOM 3240 O O . ASP A 1 412 ? 3.979 -1.919 -11.617 1 95.56 412 ASP A O 1
ATOM 3244 N N . SER A 1 413 ? 2.484 -1.804 -9.945 1 96.88 413 SER A N 1
ATOM 3245 C CA . SER A 1 413 ? 1.616 -2.84 -10.492 1 96.88 413 SER A CA 1
ATOM 3246 C C . SER A 1 413 ? 1.143 -2.477 -11.898 1 96.88 413 SER A C 1
ATOM 3248 O O . SER A 1 413 ? 0.888 -3.359 -12.719 1 96.88 413 SER A O 1
ATOM 3250 N N . TYR A 1 414 ? 0.991 -1.187 -12.219 1 97.19 414 TYR A N 1
ATOM 3251 C CA . TYR A 1 414 ? 0.563 -0.769 -13.555 1 97.19 414 TYR A CA 1
ATOM 3252 C C . TYR A 1 414 ? 1.663 -1.009 -14.578 1 97.19 414 TYR A C 1
ATOM 3254 O O . TYR A 1 414 ? 1.406 -1.545 -15.656 1 97.19 414 TYR A O 1
ATOM 3262 N N . GLU A 1 415 ? 2.861 -0.642 -14.195 1 97.44 415 GLU A N 1
ATOM 3263 C CA . GLU A 1 415 ? 3.992 -0.887 -15.086 1 97.44 415 GLU A CA 1
ATOM 3264 C C . GLU A 1 415 ? 4.254 -2.383 -15.25 1 97.44 415 GLU A C 1
ATOM 3266 O O . GLU A 1 415 ? 4.578 -2.846 -16.344 1 97.44 415 GLU A O 1
ATOM 3271 N N . SER A 1 416 ? 4.152 -3.117 -14.141 1 97.12 416 SER A N 1
ATOM 3272 C CA . SER A 1 416 ? 4.355 -4.559 -14.203 1 97.12 416 SER A CA 1
ATOM 3273 C C . SER A 1 416 ? 3.32 -5.227 -15.102 1 97.12 416 SER A C 1
ATOM 3275 O O . SER A 1 416 ? 3.635 -6.184 -15.812 1 97.12 416 SER A O 1
ATOM 3277 N N . ALA A 1 417 ? 2.062 -4.75 -15.023 1 97.81 417 ALA A N 1
ATOM 3278 C CA . ALA A 1 417 ? 1.021 -5.285 -15.898 1 97.81 417 ALA A CA 1
ATOM 3279 C C . ALA A 1 417 ? 1.341 -5.004 -17.359 1 97.81 417 ALA A C 1
ATOM 3281 O O . ALA A 1 417 ? 1.221 -5.895 -18.219 1 97.81 417 ALA A O 1
ATOM 3282 N N . PHE A 1 418 ? 1.76 -3.805 -17.641 1 98.38 418 PHE A N 1
ATOM 3283 C CA . PHE A 1 418 ? 2.158 -3.434 -19 1 98.38 418 PHE A CA 1
ATOM 3284 C C . PHE A 1 418 ? 3.268 -4.348 -19.5 1 98.38 418 PHE A C 1
ATOM 3286 O O . PHE A 1 418 ? 3.174 -4.895 -20.609 1 98.38 418 PHE A O 1
ATOM 3293 N N . ASN A 1 419 ? 4.305 -4.504 -18.688 1 97.69 419 ASN A N 1
ATOM 3294 C CA . ASN A 1 419 ? 5.441 -5.34 -19.062 1 97.69 419 ASN A CA 1
ATOM 3295 C C . ASN A 1 419 ? 5.027 -6.797 -19.25 1 97.69 419 ASN A C 1
ATOM 3297 O O . ASN A 1 419 ? 5.535 -7.473 -20.156 1 97.69 419 ASN A O 1
ATOM 3301 N N . THR A 1 420 ? 4.16 -7.242 -18.391 1 97.56 420 THR A N 1
ATOM 3302 C CA . THR A 1 420 ? 3.67 -8.609 -18.5 1 97.56 420 THR A CA 1
ATOM 3303 C C . THR A 1 420 ? 2.957 -8.82 -19.844 1 97.56 420 THR A C 1
ATOM 3305 O O . THR A 1 420 ? 3.223 -9.797 -20.547 1 97.56 420 THR A O 1
ATOM 3308 N N . MET A 1 421 ? 2.059 -7.906 -20.219 1 97.88 421 MET A N 1
ATOM 3309 C CA . MET A 1 421 ? 1.325 -8.016 -21.469 1 97.88 421 MET A CA 1
ATOM 3310 C C . MET A 1 421 ? 2.271 -7.934 -22.672 1 97.88 421 MET A C 1
ATOM 3312 O O . MET A 1 421 ? 2.109 -8.656 -23.656 1 97.88 421 MET A O 1
ATOM 3316 N N . ARG A 1 422 ? 3.227 -7.066 -22.547 1 97.94 422 ARG A N 1
ATOM 3317 C CA . ARG A 1 422 ? 4.238 -6.949 -23.594 1 97.94 422 ARG A CA 1
ATOM 3318 C C . ARG A 1 422 ? 5 -8.258 -23.766 1 97.94 422 ARG A C 1
ATOM 3320 O O . ARG A 1 422 ? 5.219 -8.711 -24.906 1 97.94 422 ARG A O 1
ATOM 3327 N N . ASP A 1 423 ? 5.402 -8.844 -22.688 1 96.38 423 ASP A N 1
ATOM 3328 C CA . ASP A 1 423 ? 6.176 -10.086 -22.734 1 96.38 423 ASP A CA 1
ATOM 3329 C C . ASP A 1 423 ? 5.316 -11.25 -23.203 1 96.38 423 ASP A C 1
ATOM 3331 O O . ASP A 1 423 ? 5.805 -12.156 -23.875 1 96.38 423 ASP A O 1
ATOM 3335 N N . LEU A 1 424 ? 4.039 -11.281 -22.781 1 96.75 424 LEU A N 1
ATOM 3336 C CA . LEU A 1 424 ? 3.121 -12.297 -23.281 1 96.75 424 LEU A CA 1
ATOM 3337 C C . LEU A 1 424 ? 2.982 -12.211 -24.797 1 96.75 424 LEU A C 1
ATOM 3339 O O . LEU A 1 424 ? 2.887 -13.227 -25.484 1 96.75 424 LEU A O 1
ATOM 3343 N N . ALA A 1 425 ? 2.943 -11.008 -25.281 1 97.19 425 ALA A N 1
ATOM 3344 C CA . ALA A 1 425 ? 2.875 -10.797 -26.734 1 97.19 425 ALA A CA 1
ATOM 3345 C C . ALA A 1 425 ? 4.137 -11.312 -27.422 1 97.19 425 ALA A C 1
ATOM 3347 O O . ALA A 1 425 ? 4.062 -11.93 -28.484 1 97.19 425 ALA A O 1
ATOM 3348 N N . ARG A 1 426 ? 5.246 -11.031 -26.797 1 95.5 426 ARG A N 1
ATOM 3349 C CA . ARG A 1 426 ? 6.512 -11.531 -27.328 1 95.5 426 ARG A CA 1
ATOM 3350 C C . ARG A 1 426 ? 6.5 -13.055 -27.422 1 95.5 426 ARG A C 1
ATOM 3352 O O . ARG A 1 426 ? 7.07 -13.625 -28.359 1 95.5 426 ARG A O 1
ATOM 3359 N N . LEU A 1 427 ? 5.84 -13.703 -26.516 1 94.44 427 LEU A N 1
ATOM 3360 C CA . LEU A 1 427 ? 5.746 -15.156 -26.469 1 94.44 427 LEU A CA 1
ATOM 3361 C C . LEU A 1 427 ? 4.629 -15.656 -27.391 1 94.44 427 LEU A C 1
ATOM 3363 O O . LEU A 1 427 ? 4.324 -16.844 -27.406 1 94.44 427 LEU A O 1
ATOM 3367 N N . LYS A 1 428 ? 3.928 -14.742 -28.031 1 95.38 428 LYS A N 1
ATOM 3368 C CA . LYS A 1 428 ? 2.879 -15.031 -29.016 1 95.38 428 LYS A CA 1
ATOM 3369 C C . LYS A 1 428 ? 1.642 -15.609 -28.328 1 95.38 428 LYS A C 1
ATOM 3371 O O . LYS A 1 428 ? 0.93 -16.422 -28.922 1 95.38 428 LYS A O 1
ATOM 3376 N N . VAL A 1 429 ? 1.458 -15.219 -27.078 1 95.44 429 VAL A N 1
ATOM 3377 C CA . VAL A 1 429 ? 0.292 -15.68 -26.344 1 95.44 429 VAL A CA 1
ATOM 3378 C C . VAL A 1 429 ? -0.873 -14.719 -26.562 1 95.44 429 VAL A C 1
ATOM 3380 O O . VAL A 1 429 ? -2.025 -15.141 -26.656 1 95.44 429 VAL A O 1
ATOM 3383 N N . VAL A 1 430 ? -0.593 -13.445 -26.578 1 97.12 430 VAL A N 1
ATOM 3384 C CA . VAL A 1 430 ? -1.632 -12.438 -26.734 1 97.12 430 VAL A CA 1
ATOM 3385 C C . VAL A 1 430 ? -1.217 -11.438 -27.812 1 97.12 430 VAL A C 1
ATOM 3387 O O . VAL A 1 430 ? -0.102 -11.508 -28.344 1 97.12 430 VAL A O 1
ATOM 3390 N N . VAL A 1 431 ? -2.141 -10.555 -28.172 1 98.31 431 VAL A N 1
ATOM 3391 C CA . VAL A 1 431 ? -1.928 -9.531 -29.188 1 98.31 431 VAL A CA 1
ATOM 3392 C C . VAL A 1 431 ? -1.003 -8.445 -28.641 1 98.31 431 VAL A C 1
ATOM 3394 O O . VAL A 1 431 ? -1.124 -8.039 -27.484 1 98.31 431 VAL A O 1
ATOM 3397 N N . PRO A 1 432 ? -0.02 -7.988 -29.453 1 98.25 432 PRO A N 1
ATOM 3398 C CA . PRO A 1 432 ? 0.851 -6.898 -29 1 98.25 432 PRO A CA 1
ATOM 3399 C C . PRO A 1 432 ? 0.078 -5.625 -28.656 1 98.25 432 PRO A C 1
ATOM 3401 O O . PRO A 1 432 ? -0.912 -5.305 -29.312 1 98.25 432 PRO A O 1
ATOM 3404 N N . LEU A 1 433 ? 0.578 -4.914 -27.641 1 98.44 433 LEU A N 1
ATOM 3405 C CA . LEU A 1 433 ? 0.032 -3.604 -27.312 1 98.44 433 LEU A CA 1
ATOM 3406 C C . LEU A 1 433 ? 0.324 -2.594 -28.422 1 98.44 433 LEU A C 1
ATOM 3408 O O . LEU A 1 433 ? 1.291 -2.75 -29.172 1 98.44 433 LEU A O 1
ATOM 3412 N N . VAL A 1 434 ? -0.511 -1.578 -28.531 1 97.94 434 VAL A N 1
ATOM 3413 C CA . VAL A 1 434 ? -0.251 -0.519 -29.5 1 97.94 434 VAL A CA 1
ATOM 3414 C C . VAL A 1 434 ? 0.77 0.464 -28.938 1 97.94 434 VAL A C 1
ATOM 3416 O O . VAL A 1 434 ? 1.545 1.065 -29.688 1 97.94 434 VAL A O 1
ATOM 3419 N N . LYS A 1 435 ? 0.776 0.572 -27.594 1 96.31 435 LYS A N 1
ATOM 3420 C CA . LYS A 1 435 ? 1.793 1.392 -26.953 1 96.31 435 LYS A CA 1
ATOM 3421 C C . LYS A 1 435 ? 3.102 0.624 -26.797 1 96.31 435 LYS A C 1
ATOM 3423 O O . LYS A 1 435 ? 3.113 -0.499 -26.281 1 96.31 435 LYS A O 1
ATOM 3428 N N . GLU A 1 436 ? 4.152 1.208 -27.125 1 92.69 436 GLU A N 1
ATOM 3429 C CA . GLU A 1 436 ? 5.441 0.522 -27.125 1 92.69 436 GLU A CA 1
ATOM 3430 C C . GLU A 1 436 ? 6.102 0.573 -25.75 1 92.69 436 GLU A C 1
ATOM 3432 O O . GLU A 1 436 ? 6.844 -0.339 -25.391 1 92.69 436 GLU A O 1
ATOM 3437 N N . GLU A 1 437 ? 5.922 1.663 -25.141 1 93.06 437 GLU A N 1
ATOM 3438 C CA . GLU A 1 437 ? 6.539 1.848 -23.828 1 93.06 437 GLU A CA 1
ATOM 3439 C C . GLU A 1 437 ? 5.508 2.268 -22.797 1 93.06 437 GLU A C 1
ATOM 3441 O O . GLU A 1 437 ? 4.504 2.906 -23.125 1 93.06 437 GLU A O 1
ATOM 3446 N N . PHE A 1 438 ? 5.758 1.885 -21.594 1 94.25 438 PHE A N 1
ATOM 3447 C CA . PHE A 1 438 ? 4.918 2.342 -20.5 1 94.25 438 PHE A CA 1
ATOM 3448 C C . PHE A 1 438 ? 5.172 3.812 -20.203 1 94.25 438 PHE A C 1
ATOM 3450 O O . PHE A 1 438 ? 6.301 4.203 -19.891 1 94.25 438 PHE A O 1
ATOM 3457 N N . ALA A 1 439 ? 4.266 4.609 -20.391 1 87.75 439 ALA A N 1
ATOM 3458 C CA . ALA A 1 439 ? 4.367 6.027 -20.062 1 87.75 439 ALA A CA 1
ATOM 3459 C C . ALA A 1 439 ? 3.775 6.309 -18.688 1 87.75 439 ALA A C 1
ATOM 3461 O O . ALA A 1 439 ? 2.592 6.637 -18.562 1 87.75 439 ALA A O 1
ATOM 3462 N N . GLY A 1 440 ? 4.629 6.016 -17.688 1 80.06 440 GLY A N 1
ATOM 3463 C CA . GLY A 1 440 ? 4.121 6.281 -16.359 1 80.06 440 GLY A CA 1
ATOM 3464 C C . GLY A 1 440 ? 3.939 7.758 -16.062 1 80.06 440 GLY A C 1
ATOM 3465 O O . GLY A 1 440 ? 4.641 8.602 -16.641 1 80.06 440 GLY A O 1
ATOM 3466 N N . ASP A 1 441 ? 2.898 8.102 -15.375 1 78.62 441 ASP A N 1
ATOM 3467 C CA . ASP A 1 441 ? 2.637 9.477 -14.961 1 78.62 441 ASP A CA 1
ATOM 3468 C C . ASP A 1 441 ? 3.352 9.805 -13.656 1 78.62 441 ASP A C 1
ATOM 3470 O O . ASP A 1 441 ? 2.744 9.766 -12.578 1 78.62 441 ASP A O 1
ATOM 3474 N N . TYR A 1 442 ? 4.738 9.961 -13.867 1 82.88 442 TYR A N 1
ATOM 3475 C CA . TYR A 1 442 ? 5.531 10.258 -12.68 1 82.88 442 TYR A CA 1
ATOM 3476 C C . TYR A 1 442 ? 5.836 11.75 -12.586 1 82.88 442 TYR A C 1
ATOM 3478 O O . TYR A 1 442 ? 5.965 12.43 -13.609 1 82.88 442 TYR A O 1
ATOM 3486 N N . MET B 1 1 ? 20.172 0.495 -16.062 1 70.94 1 MET B N 1
ATOM 3487 C CA . MET B 1 1 ? 21.156 -0.075 -15.148 1 70.94 1 MET B CA 1
ATOM 3488 C C . MET B 1 1 ? 20.672 0.035 -13.703 1 70.94 1 MET B C 1
ATOM 3490 O O . MET B 1 1 ? 20.094 1.052 -13.312 1 70.94 1 MET B O 1
ATOM 3494 N N . ALA B 1 2 ? 20.938 -1.047 -12.945 1 82.5 2 ALA B N 1
ATOM 3495 C CA . ALA B 1 2 ? 20.547 -1.079 -11.539 1 82.5 2 ALA B CA 1
ATOM 3496 C C . ALA B 1 2 ? 21.359 -0.07 -10.727 1 82.5 2 ALA B C 1
ATOM 3498 O O . ALA B 1 2 ? 22.547 0.126 -10.969 1 82.5 2 ALA B O 1
ATOM 3499 N N . THR B 1 3 ? 20.641 0.739 -9.867 1 92.56 3 THR B N 1
ATOM 3500 C CA . THR B 1 3 ? 21.281 1.692 -8.961 1 92.56 3 THR B CA 1
ATOM 3501 C C . THR B 1 3 ? 21.141 1.243 -7.512 1 92.56 3 THR B C 1
ATOM 3503 O O . THR B 1 3 ? 20.125 0.641 -7.145 1 92.56 3 THR B O 1
ATOM 3506 N N . THR B 1 4 ? 22.219 1.474 -6.738 1 96.5 4 THR B N 1
ATOM 3507 C CA . THR B 1 4 ? 22.156 1.084 -5.336 1 96.5 4 THR B CA 1
ATOM 3508 C C . THR B 1 4 ? 22.062 2.312 -4.438 1 96.5 4 THR B C 1
ATOM 3510 O O . THR B 1 4 ? 22.406 3.422 -4.852 1 96.5 4 THR B O 1
ATOM 3513 N N . GLN B 1 5 ? 21.484 2.166 -3.309 1 96.75 5 GLN B N 1
ATOM 3514 C CA . GLN B 1 5 ? 21.453 3.209 -2.289 1 96.75 5 GLN B CA 1
ATOM 3515 C C . GLN B 1 5 ? 21.453 2.605 -0.886 1 96.75 5 GLN B C 1
ATOM 3517 O O . GLN B 1 5 ? 21.078 1.444 -0.705 1 96.75 5 GLN B O 1
ATOM 3522 N N . VAL B 1 6 ? 21.938 3.32 0.068 1 97.81 6 VAL B N 1
ATOM 3523 C CA . VAL B 1 6 ? 21.938 2.91 1.469 1 97.81 6 VAL B CA 1
ATOM 3524 C C . VAL B 1 6 ? 20.719 3.51 2.178 1 97.81 6 VAL B C 1
ATOM 3526 O O . VAL B 1 6 ? 20.453 4.707 2.064 1 97.81 6 VAL B O 1
ATOM 3529 N N . VAL B 1 7 ? 19.938 2.721 2.836 1 98.25 7 VAL B N 1
ATOM 3530 C CA . VAL B 1 7 ? 18.781 3.176 3.604 1 98.25 7 VAL B CA 1
ATOM 3531 C C . VAL B 1 7 ? 18.922 2.754 5.062 1 98.25 7 VAL B C 1
ATOM 3533 O O . VAL B 1 7 ? 19.797 1.945 5.395 1 98.25 7 VAL B O 1
ATOM 3536 N N . LYS B 1 8 ? 18.094 3.342 5.922 1 97.56 8 LYS B N 1
ATOM 3537 C CA . LYS B 1 8 ? 18.188 3.006 7.336 1 97.56 8 LYS B CA 1
ATOM 3538 C C . LYS B 1 8 ? 16.812 2.73 7.93 1 97.56 8 LYS B C 1
ATOM 3540 O O . LYS B 1 8 ? 15.805 3.188 7.398 1 97.56 8 LYS B O 1
ATOM 3545 N N . SER B 1 9 ? 16.766 1.897 8.898 1 96.94 9 SER B N 1
ATOM 3546 C CA . SER B 1 9 ? 15.562 1.625 9.688 1 96.94 9 SER B CA 1
ATOM 3547 C C . SER B 1 9 ? 15.719 2.113 11.117 1 96.94 9 SER B C 1
ATOM 3549 O O . SER B 1 9 ? 16.797 2.01 11.703 1 96.94 9 SER B O 1
ATOM 3551 N N . ASP B 1 10 ? 14.664 2.686 11.609 1 95.19 10 ASP B N 1
ATOM 3552 C CA . ASP B 1 10 ? 14.633 3.197 12.977 1 95.19 10 ASP B CA 1
ATOM 3553 C C . ASP B 1 10 ? 13.258 2.977 13.617 1 95.19 10 ASP B C 1
ATOM 3555 O O . ASP B 1 10 ? 12.336 3.762 13.398 1 95.19 10 ASP B O 1
ATOM 3559 N N . GLY B 1 11 ? 13.172 1.967 14.461 1 91.75 11 GLY B N 1
ATOM 3560 C CA . GLY B 1 11 ? 11.898 1.655 15.086 1 91.75 11 GLY B CA 1
ATOM 3561 C C . GLY B 1 11 ? 10.812 1.294 14.086 1 91.75 11 GLY B C 1
ATOM 3562 O O . GLY B 1 11 ? 10.992 0.387 13.273 1 91.75 11 GLY B O 1
ATOM 3563 N N . PRO B 1 12 ? 9.703 2.1 14.109 1 93.38 12 PRO B N 1
ATOM 3564 C CA . PRO B 1 12 ? 8.578 1.796 13.219 1 93.38 12 PRO B CA 1
ATOM 3565 C C . PRO B 1 12 ? 8.836 2.213 11.773 1 93.38 12 PRO B C 1
ATOM 3567 O O . PRO B 1 12 ? 8.008 1.963 10.898 1 93.38 12 PRO B O 1
ATOM 3570 N N . PHE B 1 13 ? 9.938 2.822 11.523 1 97.75 13 PHE B N 1
ATOM 3571 C CA . PHE B 1 13 ? 10.227 3.348 10.195 1 97.75 13 PHE B CA 1
ATOM 3572 C C . PHE B 1 13 ? 11.266 2.484 9.484 1 97.75 13 PHE B C 1
ATOM 3574 O O . PHE B 1 13 ? 12.328 2.195 10.047 1 97.75 13 PHE B O 1
ATOM 3581 N N . GLN B 1 14 ? 10.922 2.051 8.273 1 98.19 14 GLN B N 1
ATOM 3582 C CA . GLN B 1 14 ? 11.836 1.262 7.457 1 98.19 14 GLN B CA 1
ATOM 3583 C C . GLN B 1 14 ? 12.156 1.973 6.148 1 98.19 14 GLN B C 1
ATOM 3585 O O . GLN B 1 14 ? 11.312 2.686 5.598 1 98.19 14 GLN B O 1
ATOM 3590 N N . GLY B 1 15 ? 13.367 1.813 5.695 1 98.38 15 GLY B N 1
ATOM 3591 C CA . GLY B 1 15 ? 13.75 2.295 4.379 1 98.38 15 GLY B CA 1
ATOM 3592 C C . GLY B 1 15 ? 13.961 3.797 4.328 1 98.38 15 GLY B C 1
ATOM 3593 O O . GLY B 1 15 ? 13.789 4.418 3.279 1 98.38 15 GLY B O 1
ATOM 3594 N N . LEU B 1 16 ? 14.305 4.457 5.453 1 98.62 16 LEU B N 1
ATOM 3595 C CA . LEU B 1 16 ? 14.539 5.895 5.496 1 98.62 16 LEU B CA 1
ATOM 3596 C C . LEU B 1 16 ? 15.797 6.258 4.707 1 98.62 16 LEU B C 1
ATOM 3598 O O . LEU B 1 16 ? 16.734 5.465 4.633 1 98.62 16 LEU B O 1
ATOM 3602 N N . PRO B 1 17 ? 15.797 7.457 4.168 1 97.5 17 PRO B N 1
ATOM 3603 C CA . PRO B 1 17 ? 16.969 7.871 3.393 1 97.5 17 PRO B CA 1
ATOM 3604 C C . PRO B 1 17 ? 18.203 8.109 4.266 1 97.5 17 PRO B C 1
ATOM 3606 O O . PRO B 1 17 ? 18.062 8.43 5.453 1 97.5 17 PRO B O 1
ATOM 3609 N N . THR B 1 18 ? 19.312 7.883 3.701 1 96.94 18 THR B N 1
ATOM 3610 C CA . THR B 1 18 ? 20.594 8.312 4.262 1 96.94 18 THR B CA 1
ATOM 3611 C C . THR B 1 18 ? 21.25 9.352 3.363 1 96.94 18 THR B C 1
ATOM 3613 O O . THR B 1 18 ? 20.922 9.461 2.182 1 96.94 18 THR B O 1
ATOM 3616 N N . TYR B 1 19 ? 22.094 10.148 3.924 1 96.12 19 TYR B N 1
ATOM 3617 C CA . TYR B 1 19 ? 22.766 11.219 3.197 1 96.12 19 TYR B CA 1
ATOM 3618 C C . TYR B 1 19 ? 24.266 11.141 3.398 1 96.12 19 TYR B C 1
ATOM 3620 O O . TYR B 1 19 ? 24.75 10.938 4.52 1 96.12 19 TYR B O 1
ATOM 3628 N N . PRO B 1 20 ? 25 11.242 2.352 1 91.44 20 PRO B N 1
ATOM 3629 C CA . PRO B 1 20 ? 26.453 11.258 2.527 1 91.44 20 PRO B CA 1
ATOM 3630 C C . PRO B 1 20 ? 26.953 12.492 3.277 1 91.44 20 PRO B C 1
ATOM 3632 O O . PRO B 1 20 ? 26.281 13.539 3.252 1 91.44 20 PRO B O 1
ATOM 3635 N N . ASP B 1 21 ? 28.062 12.352 3.908 1 89.56 21 ASP B N 1
ATOM 3636 C CA . ASP B 1 21 ? 28.703 13.484 4.57 1 89.56 21 ASP B CA 1
ATOM 3637 C C . ASP B 1 21 ? 29.516 14.305 3.584 1 89.56 21 ASP B C 1
ATOM 3639 O O . ASP B 1 21 ? 30.719 14.062 3.412 1 89.56 21 ASP B O 1
ATOM 3643 N N . THR B 1 22 ? 28.875 15.164 2.953 1 91.38 22 THR B N 1
ATOM 3644 C CA . THR B 1 22 ? 29.531 16.016 1.97 1 91.38 22 THR B CA 1
ATOM 3645 C C . THR B 1 22 ? 29.359 17.484 2.32 1 91.38 22 THR B C 1
ATOM 3647 O O . THR B 1 22 ? 28.484 17.844 3.121 1 91.38 22 THR B O 1
ATOM 3650 N N . GLU B 1 23 ? 30.109 18.281 1.718 1 90.38 23 GLU B N 1
ATOM 3651 C CA . GLU B 1 23 ? 30.047 19.719 1.961 1 90.38 23 GLU B CA 1
ATOM 3652 C C . GLU B 1 23 ? 28.703 20.297 1.51 1 90.38 23 GLU B C 1
ATOM 3654 O O . GLU B 1 23 ? 28.172 21.203 2.135 1 90.38 23 GLU B O 1
ATOM 3659 N N . GLY B 1 24 ? 28.172 19.719 0.509 1 92 24 GLY B N 1
ATOM 3660 C CA . GLY B 1 24 ? 26.906 20.203 -0.022 1 92 24 GLY B CA 1
ATOM 3661 C C . GLY B 1 24 ? 25.719 19.859 0.857 1 92 24 GLY B C 1
ATOM 3662 O O . GLY B 1 24 ? 24.656 20.453 0.731 1 92 24 GLY B O 1
ATOM 3663 N N . LEU B 1 25 ? 25.922 18.969 1.737 1 96.38 25 LEU B N 1
ATOM 3664 C CA . LEU B 1 25 ? 24.844 18.531 2.621 1 96.38 25 LEU B CA 1
ATOM 3665 C C . LEU B 1 25 ? 25.219 18.75 4.082 1 96.38 25 LEU B C 1
ATOM 3667 O O . LEU B 1 25 ? 24.859 17.953 4.949 1 96.38 25 LEU B O 1
ATOM 3671 N N . SER B 1 26 ? 25.984 19.797 4.312 1 96.44 26 SER B N 1
ATOM 3672 C CA . SER B 1 26 ? 26.375 20.172 5.664 1 96.44 26 SER B CA 1
ATOM 3673 C C . SER B 1 26 ? 26.156 21.672 5.91 1 96.44 26 SER B C 1
ATOM 3675 O O . SER B 1 26 ? 26.125 22.453 4.969 1 96.44 26 SER B O 1
ATOM 3677 N N . ASN B 1 27 ? 25.938 22 7.164 1 96.69 27 ASN B N 1
ATOM 3678 C CA . ASN B 1 27 ? 25.797 23.375 7.605 1 96.69 27 ASN B CA 1
ATOM 3679 C C . ASN B 1 27 ? 24.641 24.078 6.906 1 96.69 27 ASN B C 1
ATOM 3681 O O . ASN B 1 27 ? 24.781 25.219 6.465 1 96.69 27 ASN B O 1
ATOM 3685 N N . LEU B 1 28 ? 23.594 23.312 6.738 1 98.31 28 LEU B N 1
ATOM 3686 C CA . LEU B 1 28 ? 22.406 23.844 6.082 1 98.31 28 LEU B CA 1
ATOM 3687 C C . LEU B 1 28 ? 21.516 24.578 7.082 1 98.31 28 LEU B C 1
ATOM 3689 O O . LEU B 1 28 ? 21.562 24.312 8.281 1 98.31 28 LEU B O 1
ATOM 3693 N N . THR B 1 29 ? 20.719 25.516 6.578 1 98.62 29 THR B N 1
ATOM 3694 C CA . THR B 1 29 ? 19.766 26.266 7.395 1 98.62 29 THR B CA 1
ATOM 3695 C C . THR B 1 29 ? 18.359 26.141 6.816 1 98.62 29 THR B C 1
ATOM 3697 O O . THR B 1 29 ? 18.188 26.047 5.602 1 98.62 29 THR B O 1
ATOM 3700 N N . ALA B 1 30 ? 17.375 26.109 7.699 1 98.81 30 ALA B N 1
ATOM 3701 C CA . ALA B 1 30 ? 15.992 25.953 7.25 1 98.81 30 ALA B CA 1
ATOM 3702 C C . ALA B 1 30 ? 15.055 26.875 8.031 1 98.81 30 ALA B C 1
ATOM 3704 O O . ALA B 1 30 ? 15.242 27.094 9.227 1 98.81 30 ALA B O 1
ATOM 3705 N N . ILE B 1 31 ? 14.102 27.438 7.328 1 98.88 31 ILE B N 1
ATOM 3706 C CA . ILE B 1 31 ? 12.953 28.109 7.949 1 98.88 31 ILE B CA 1
ATOM 3707 C C . ILE B 1 31 ? 11.758 27.156 7.965 1 98.88 31 ILE B C 1
ATOM 3709 O O . ILE B 1 31 ? 11.391 26.594 6.934 1 98.88 31 ILE B O 1
ATOM 3713 N N . ILE B 1 32 ? 11.211 26.953 9.094 1 98.81 32 ILE B N 1
ATOM 3714 C CA . ILE B 1 32 ? 10.008 26.141 9.266 1 98.81 32 ILE B CA 1
ATOM 3715 C C . ILE B 1 32 ? 8.867 27.016 9.773 1 98.81 32 ILE B C 1
ATOM 3717 O O . ILE B 1 32 ? 8.875 27.453 10.93 1 98.81 32 ILE B O 1
ATOM 3721 N N . THR B 1 33 ? 7.855 27.266 8.922 1 98.25 33 THR B N 1
ATOM 3722 C CA . THR B 1 33 ? 6.684 27.984 9.406 1 98.25 33 THR B CA 1
ATOM 3723 C C . THR B 1 33 ? 5.664 27.031 10.008 1 98.25 33 THR B C 1
ATOM 3725 O O . THR B 1 33 ? 5.66 25.828 9.688 1 98.25 33 THR B O 1
ATOM 3728 N N . GLY B 1 34 ? 4.809 27.5 10.875 1 95.44 34 GLY B N 1
ATOM 3729 C CA . GLY B 1 34 ? 3.879 26.625 11.562 1 95.44 34 GLY B CA 1
ATOM 3730 C C . GLY B 1 34 ? 4.566 25.578 12.422 1 95.44 34 GLY B C 1
ATOM 3731 O O . GLY B 1 34 ? 4.129 24.422 12.477 1 95.44 34 GLY B O 1
ATOM 3732 N N . ALA B 1 35 ? 5.625 25.938 13.078 1 95.25 35 ALA B N 1
ATOM 3733 C CA . ALA B 1 35 ? 6.512 25 13.766 1 95.25 35 ALA B CA 1
ATOM 3734 C C . ALA B 1 35 ? 5.836 24.406 14.992 1 95.25 35 ALA B C 1
ATOM 3736 O O . ALA B 1 35 ? 6.211 23.328 15.453 1 95.25 35 ALA B O 1
ATOM 3737 N N . ASN B 1 36 ? 4.836 25.047 15.508 1 92.75 36 ASN B N 1
ATOM 3738 C CA . ASN B 1 36 ? 4.145 24.562 16.703 1 92.75 36 ASN B CA 1
ATOM 3739 C C . ASN B 1 36 ? 3.115 23.5 16.359 1 92.75 36 ASN B C 1
ATOM 3741 O O . ASN B 1 36 ? 2.627 22.797 17.234 1 92.75 36 ASN B O 1
ATOM 3745 N N . GLY B 1 37 ? 2.791 23.453 15.07 1 93.25 37 GLY B N 1
ATOM 3746 C CA . GLY B 1 37 ? 1.793 22.5 14.625 1 93.25 37 GLY B CA 1
ATOM 3747 C C . GLY B 1 37 ? 2.359 21.109 14.414 1 93.25 37 GLY B C 1
ATOM 3748 O O . GLY B 1 37 ? 3.562 20.891 14.57 1 93.25 37 GLY B O 1
ATOM 3749 N N . MET B 1 38 ? 1.552 20.25 14.047 1 94.06 38 MET B N 1
ATOM 3750 C CA . MET B 1 38 ? 1.883 18.844 13.906 1 94.06 38 MET B CA 1
ATOM 3751 C C . MET B 1 38 ? 2.965 18.641 12.852 1 94.06 38 MET B C 1
ATOM 3753 O O . MET B 1 38 ? 4.008 18.047 13.125 1 94.06 38 MET B O 1
ATOM 3757 N N . SER B 1 39 ? 2.736 19.109 11.641 1 96.56 39 SER B N 1
ATOM 3758 C CA . SER B 1 39 ? 3.699 18.922 10.562 1 96.56 39 SER B CA 1
ATOM 3759 C C . SER B 1 39 ? 4.992 19.688 10.844 1 96.56 39 SER B C 1
ATOM 3761 O O . SER B 1 39 ? 6.086 19.125 10.703 1 96.56 39 SER B O 1
ATOM 3763 N N . GLY B 1 40 ? 4.828 20.953 11.289 1 97.19 40 GLY B N 1
ATOM 3764 C CA . GLY B 1 40 ? 5.996 21.781 11.539 1 97.19 40 GLY B CA 1
ATOM 3765 C C . GLY B 1 40 ? 6.902 21.234 12.617 1 97.19 40 GLY B C 1
ATOM 3766 O O . GLY B 1 40 ? 8.117 21.141 12.438 1 97.19 40 GLY B O 1
ATOM 3767 N N . TYR B 1 41 ? 6.309 20.828 13.703 1 96.94 41 TYR B N 1
ATOM 3768 C CA . TYR B 1 41 ? 7.102 20.344 14.836 1 96.94 41 TYR B CA 1
ATOM 3769 C C . TYR B 1 41 ? 7.855 19.078 14.469 1 96.94 41 TYR B C 1
ATOM 3771 O O . TYR B 1 41 ? 9.016 18.906 14.844 1 96.94 41 TYR B O 1
ATOM 3779 N N . HIS B 1 42 ? 7.23 18.188 13.781 1 97.75 42 HIS B N 1
ATOM 3780 C CA . HIS B 1 42 ? 7.887 16.938 13.445 1 97.75 42 HIS B CA 1
ATOM 3781 C C . HIS B 1 42 ? 8.969 17.141 12.391 1 97.75 42 HIS B C 1
ATOM 3783 O O . HIS B 1 42 ? 9.969 16.422 12.367 1 97.75 42 HIS B O 1
ATOM 3789 N N . MET B 1 43 ? 8.742 18.172 11.523 1 98.62 43 MET B N 1
ATOM 3790 C CA . MET B 1 43 ? 9.844 18.547 10.641 1 98.62 43 MET B CA 1
ATOM 3791 C C . MET B 1 43 ? 11.039 19.047 11.445 1 98.62 43 MET B C 1
ATOM 3793 O O . MET B 1 43 ? 12.18 18.672 11.164 1 98.62 43 MET B O 1
ATOM 3797 N N . VAL B 1 44 ? 10.781 19.844 12.43 1 98.62 44 VAL B N 1
ATOM 3798 C CA . VAL B 1 44 ? 11.836 20.359 13.297 1 98.62 44 VAL B CA 1
ATOM 3799 C C . VAL B 1 44 ? 12.555 19.203 13.984 1 98.62 44 VAL B C 1
ATOM 3801 O O . VAL B 1 44 ? 13.781 19.203 14.086 1 98.62 44 VAL B O 1
ATOM 3804 N N . ARG B 1 45 ? 11.797 18.203 14.438 1 98.19 45 ARG B N 1
ATOM 3805 C CA . ARG B 1 45 ? 12.383 17.031 15.094 1 98.19 45 ARG B CA 1
ATOM 3806 C C . ARG B 1 45 ? 13.344 16.312 14.156 1 98.19 45 ARG B C 1
ATOM 3808 O O . ARG B 1 45 ? 14.43 15.898 14.57 1 98.19 45 ARG B O 1
ATOM 3815 N N . VAL B 1 46 ? 12.953 16.141 12.93 1 98.38 46 VAL B N 1
ATOM 3816 C CA . VAL B 1 46 ? 13.773 15.438 11.953 1 98.38 46 VAL B CA 1
ATOM 3817 C C . VAL B 1 46 ? 15.062 16.203 11.711 1 98.38 46 VAL B C 1
ATOM 3819 O O . VAL B 1 46 ? 16.156 15.641 11.75 1 98.38 46 VAL B O 1
ATOM 3822 N N . LEU B 1 47 ? 14.945 17.516 11.492 1 98.69 47 LEU B N 1
ATOM 3823 C CA . LEU B 1 47 ? 16.109 18.344 11.188 1 98.69 47 LEU B CA 1
ATOM 3824 C C . LEU B 1 47 ? 17.031 18.438 12.391 1 98.69 47 LEU B C 1
ATOM 3826 O O . LEU B 1 47 ? 18.266 18.375 12.25 1 98.69 47 LEU B O 1
ATOM 3830 N N . ALA B 1 48 ? 16.453 18.547 13.555 1 98.38 48 ALA B N 1
ATOM 3831 C CA . ALA B 1 48 ? 17.219 18.703 14.781 1 98.38 48 ALA B CA 1
ATOM 3832 C C . ALA B 1 48 ? 17.984 17.438 15.125 1 98.38 48 ALA B C 1
ATOM 3834 O O . ALA B 1 48 ? 19.016 17.484 15.812 1 98.38 48 ALA B O 1
ATOM 3835 N N . ALA B 1 49 ? 17.562 16.344 14.656 1 96.75 49 ALA B N 1
ATOM 3836 C CA . ALA B 1 49 ? 18.188 15.055 14.945 1 96.75 49 ALA B CA 1
ATOM 3837 C C . ALA B 1 49 ? 19.422 14.844 14.062 1 96.75 49 ALA B C 1
ATOM 3839 O O . ALA B 1 49 ? 20.156 13.867 14.242 1 96.75 49 ALA B O 1
ATOM 3840 N N . ALA B 1 50 ? 19.719 15.789 13.148 1 96.75 50 ALA B N 1
ATOM 3841 C CA . ALA B 1 50 ? 20.844 15.641 12.227 1 96.75 50 ALA B CA 1
ATOM 3842 C C . ALA B 1 50 ? 21.797 16.828 12.32 1 96.75 50 ALA B C 1
ATOM 3844 O O . ALA B 1 50 ? 21.922 17.609 11.375 1 96.75 50 ALA B O 1
ATOM 3845 N N . PRO B 1 51 ? 22.531 16.906 13.398 1 96.06 51 PRO B N 1
ATOM 3846 C CA . PRO B 1 51 ? 23.391 18.078 13.609 1 96.06 51 PRO B CA 1
ATOM 3847 C C . PRO B 1 51 ? 24.484 18.203 12.555 1 96.06 51 PRO B C 1
ATOM 3849 O O . PRO B 1 51 ? 25 19.297 12.312 1 96.06 51 PRO B O 1
ATOM 3852 N N . GLU B 1 52 ? 24.844 17.109 11.922 1 95 52 GLU B N 1
ATOM 3853 C CA . GLU B 1 52 ? 25.875 17.125 10.891 1 95 52 GLU B CA 1
ATOM 3854 C C . GLU B 1 52 ? 25.391 17.844 9.633 1 95 52 GLU B C 1
ATOM 3856 O O . GLU B 1 52 ? 26.203 18.297 8.82 1 95 52 GLU B O 1
ATOM 3861 N N . ARG B 1 53 ? 24.109 17.969 9.5 1 97.69 53 ARG B N 1
ATOM 3862 C CA . ARG B 1 53 ? 23.531 18.5 8.266 1 97.69 53 ARG B CA 1
ATOM 3863 C C . ARG B 1 53 ? 22.938 19.891 8.484 1 97.69 53 ARG B C 1
ATOM 3865 O O . ARG B 1 53 ? 23.125 20.781 7.66 1 97.69 53 ARG B O 1
ATOM 3872 N N . TRP B 1 54 ? 22.266 19.984 9.57 1 98.19 54 TRP B N 1
ATOM 3873 C CA . TRP B 1 54 ? 21.516 21.203 9.812 1 98.19 54 TRP B CA 1
ATOM 3874 C C . TRP B 1 54 ? 22.141 22.031 10.938 1 98.19 54 TRP B C 1
ATOM 3876 O O . TRP B 1 54 ? 22.094 21.609 12.102 1 98.19 54 TRP B O 1
ATOM 3886 N N . SER B 1 55 ? 22.625 23.234 10.586 1 97.81 55 SER B N 1
ATOM 3887 C CA . SER B 1 55 ? 23.344 24.031 11.57 1 97.81 55 SER B CA 1
ATOM 3888 C C . SER B 1 55 ? 22.406 24.984 12.297 1 97.81 55 SER B C 1
ATOM 3890 O O . SER B 1 55 ? 22.641 25.359 13.453 1 97.81 55 SER B O 1
ATOM 3892 N N . LYS B 1 56 ? 21.312 25.406 11.547 1 98.25 56 LYS B N 1
ATOM 3893 C CA . LYS B 1 56 ? 20.344 26.312 12.148 1 98.25 56 LYS B CA 1
ATOM 3894 C C . LYS B 1 56 ? 18.938 26.047 11.609 1 98.25 56 LYS B C 1
ATOM 3896 O O . LYS B 1 56 ? 18.766 25.844 10.406 1 98.25 56 LYS B O 1
ATOM 3901 N N . ILE B 1 57 ? 18.016 26.031 12.484 1 98.75 57 ILE B N 1
ATOM 3902 C CA . ILE B 1 57 ? 16.609 25.859 12.156 1 98.75 57 ILE B CA 1
ATOM 3903 C C . ILE B 1 57 ? 15.781 27 12.742 1 98.75 57 ILE B C 1
ATOM 3905 O O . ILE B 1 57 ? 15.727 27.156 13.969 1 98.75 57 ILE B O 1
ATOM 3909 N N . TYR B 1 58 ? 15.211 27.812 11.891 1 98.75 58 TYR B N 1
ATOM 3910 C CA . TYR B 1 58 ? 14.406 28.938 12.312 1 98.75 58 TYR B CA 1
ATOM 3911 C C . TYR B 1 58 ? 12.922 28.594 12.289 1 98.75 58 TYR B C 1
ATOM 3913 O O . TYR B 1 58 ? 12.352 28.344 11.227 1 98.75 58 TYR B O 1
ATOM 3921 N N . CYS B 1 59 ? 12.297 28.625 13.43 1 98.31 59 CYS B N 1
ATOM 3922 C CA . CYS B 1 59 ? 10.898 28.25 13.586 1 98.31 59 CYS B CA 1
ATOM 3923 C C . CYS B 1 59 ? 10.008 29.484 13.688 1 98.31 59 CYS B C 1
ATOM 3925 O O . CYS B 1 59 ? 10.172 30.297 14.602 1 98.31 59 CYS B O 1
ATOM 3927 N N . LEU B 1 60 ? 9.125 29.609 12.766 1 97.69 60 LEU B N 1
ATOM 3928 C CA . LEU B 1 60 ? 8.234 30.75 12.758 1 97.69 60 LEU B CA 1
ATOM 3929 C C . LEU B 1 60 ? 6.824 30.344 13.195 1 97.69 60 LEU B C 1
ATOM 3931 O O . LEU B 1 60 ? 6.246 29.406 12.641 1 97.69 60 LEU B O 1
ATOM 3935 N N . SER B 1 61 ? 6.32 30.938 14.109 1 93.31 61 SER B N 1
ATOM 3936 C CA . SER B 1 61 ? 4.93 30.844 14.547 1 93.31 61 SER B CA 1
ATOM 3937 C C . SER B 1 61 ? 4.512 32.094 15.328 1 93.31 61 SER B C 1
ATOM 3939 O O . SER B 1 61 ? 5.355 32.781 15.875 1 93.31 61 SER B O 1
ATOM 3941 N N . ARG B 1 62 ? 3.236 32.375 15.32 1 89.25 62 ARG B N 1
ATOM 3942 C CA . ARG B 1 62 ? 2.732 33.531 16.047 1 89.25 62 ARG B CA 1
ATOM 3943 C C . ARG B 1 62 ? 2.904 33.344 17.547 1 89.25 62 ARG B C 1
ATOM 3945 O O . ARG B 1 62 ? 3.402 34.25 18.234 1 89.25 62 ARG B O 1
ATOM 3952 N N . ARG B 1 63 ? 2.49 32.219 18.047 1 89 63 ARG B N 1
ATOM 3953 C CA . ARG B 1 63 ? 2.566 31.906 19.469 1 89 63 ARG B CA 1
ATOM 3954 C C . ARG B 1 63 ? 3.902 31.25 19.812 1 89 63 ARG B C 1
ATOM 3956 O O . ARG B 1 63 ? 4.457 30.5 19.016 1 89 63 ARG B O 1
ATOM 3963 N N . PRO B 1 64 ? 4.344 31.547 21 1 91.75 64 PRO B N 1
ATOM 3964 C CA . PRO B 1 64 ? 5.551 30.859 21.453 1 91.75 64 PRO B CA 1
ATOM 3965 C C . PRO B 1 64 ? 5.355 29.344 21.547 1 91.75 64 PRO B C 1
ATOM 3967 O O . PRO B 1 64 ? 4.258 28.875 21.844 1 91.75 64 PRO B O 1
ATOM 3970 N N . PRO B 1 65 ? 6.418 28.578 21.312 1 92.88 65 PRO B N 1
ATOM 3971 C CA . PRO B 1 65 ? 6.32 27.125 21.438 1 92.88 65 PRO B CA 1
ATOM 3972 C C . PRO B 1 65 ? 5.988 26.688 22.859 1 92.88 65 PRO B C 1
ATOM 3974 O O . PRO B 1 65 ? 6.371 27.344 23.828 1 92.88 65 PRO B O 1
ATOM 3977 N N . PRO B 1 66 ? 5.293 25.625 22.953 1 90.56 66 PRO B N 1
ATOM 3978 C CA . PRO B 1 66 ? 5.039 25.078 24.281 1 90.56 66 PRO B CA 1
ATOM 3979 C C . PRO B 1 66 ? 6.309 24.578 24.969 1 90.56 66 PRO B C 1
ATOM 3981 O O . PRO B 1 66 ? 7.344 24.422 24.312 1 90.56 66 PRO B O 1
ATOM 3984 N N . SER B 1 67 ? 6.207 24.312 26.234 1 87 67 SER B N 1
ATOM 3985 C CA . SER B 1 67 ? 7.363 23.969 27.062 1 87 67 SER B CA 1
ATOM 3986 C C . SER B 1 67 ? 8.047 22.703 26.562 1 87 67 SER B C 1
ATOM 3988 O O . SER B 1 67 ? 9.281 22.594 26.609 1 87 67 SER B O 1
ATOM 3990 N N . ASN B 1 68 ? 7.332 21.781 26.109 1 91.12 68 ASN B N 1
ATOM 3991 C CA . ASN B 1 68 ? 7.898 20.484 25.719 1 91.12 68 ASN B CA 1
ATOM 3992 C C . ASN B 1 68 ? 8.617 20.578 24.375 1 91.12 68 ASN B C 1
ATOM 3994 O O . ASN B 1 68 ? 9.391 19.688 24.016 1 91.12 68 ASN B O 1
ATOM 3998 N N . PHE B 1 69 ? 8.359 21.656 23.688 1 93.94 69 PHE B N 1
ATOM 3999 C CA . PHE B 1 69 ? 8.883 21.812 22.328 1 93.94 69 PHE B CA 1
ATOM 4000 C C . PHE B 1 69 ? 10.406 21.672 22.328 1 93.94 69 PHE B C 1
ATOM 4002 O O . PHE B 1 69 ? 10.945 20.781 21.672 1 93.94 69 PHE B O 1
ATOM 4009 N N . PHE B 1 70 ? 11.086 22.453 23.094 1 95.25 70 PHE B N 1
ATOM 4010 C CA . PHE B 1 70 ? 12.547 22.453 23.109 1 95.25 70 PHE B CA 1
ATOM 4011 C C . PHE B 1 70 ? 13.07 21.266 23.906 1 95.25 70 PHE B C 1
ATOM 4013 O O . PHE B 1 70 ? 14.086 20.672 23.547 1 95.25 70 PHE B O 1
ATOM 4020 N N . ALA B 1 71 ? 12.359 20.891 24.953 1 94.94 71 ALA B N 1
ATOM 4021 C CA . ALA B 1 71 ? 12.789 19.781 25.797 1 94.94 71 ALA B CA 1
ATOM 4022 C C . ALA B 1 71 ? 12.844 18.484 25 1 94.94 71 ALA B C 1
ATOM 4024 O O . ALA B 1 71 ? 13.781 17.688 25.156 1 94.94 71 ALA B O 1
ATOM 4025 N N . ASP B 1 72 ? 11.906 18.281 24.125 1 94.75 72 ASP B N 1
ATOM 4026 C CA . ASP B 1 72 ? 11.789 17.031 23.375 1 94.75 72 ASP B CA 1
ATOM 4027 C C . ASP B 1 72 ? 12.859 16.969 22.281 1 94.75 72 ASP B C 1
ATOM 4029 O O . ASP B 1 72 ? 13.125 15.891 21.734 1 94.75 72 ASP B O 1
ATOM 4033 N N . LEU B 1 73 ? 13.461 18.094 21.953 1 97.12 73 LEU B N 1
ATOM 4034 C CA . LEU B 1 73 ? 14.461 18.141 20.891 1 97.12 73 LEU B CA 1
ATOM 4035 C C . LEU B 1 73 ? 15.836 17.75 21.422 1 97.12 73 LEU B C 1
ATOM 4037 O O . LEU B 1 73 ? 16.781 17.594 20.641 1 97.12 73 LEU B O 1
ATOM 4041 N N . GLY B 1 74 ? 15.977 17.672 22.766 1 96.12 74 GLY B N 1
ATOM 4042 C CA . GLY B 1 74 ? 17.266 17.344 23.375 1 96.12 74 GLY B CA 1
ATOM 4043 C C . GLY B 1 74 ? 18.359 18.328 22.984 1 96.12 74 GLY B C 1
ATOM 4044 O O . GLY B 1 74 ? 18.172 19.547 23.078 1 96.12 74 GLY B O 1
ATOM 4045 N N . GLU B 1 75 ? 19.516 17.812 22.562 1 96.69 75 GLU B N 1
ATOM 4046 C CA . GLU B 1 75 ? 20.656 18.625 22.188 1 96.69 75 GLU B CA 1
ATOM 4047 C C . GLU B 1 75 ? 20.375 19.438 20.938 1 96.69 75 GLU B C 1
ATOM 4049 O O . GLU B 1 75 ? 20.953 20.516 20.734 1 96.69 75 GLU B O 1
ATOM 4054 N N . GLY B 1 76 ? 19.422 18.938 20.188 1 97.25 76 GLY B N 1
ATOM 4055 C CA . GLY B 1 76 ? 19.078 19.625 18.938 1 97.25 76 GLY B CA 1
ATOM 4056 C C . GLY B 1 76 ? 18.453 20.984 19.156 1 97.25 76 GLY B C 1
ATOM 4057 O O . GLY B 1 76 ? 18.484 21.828 18.266 1 97.25 76 GLY B O 1
ATOM 4058 N N . ALA B 1 77 ? 17.953 21.188 20.359 1 97.5 77 ALA B N 1
ATOM 4059 C CA . ALA B 1 77 ? 17.281 22.438 20.703 1 97.5 77 ALA B CA 1
ATOM 4060 C C . ALA B 1 77 ? 18.234 23.625 20.516 1 97.5 77 ALA B C 1
ATOM 4062 O O . ALA B 1 77 ? 17.797 24.734 20.172 1 97.5 77 ALA B O 1
ATOM 4063 N N . GLN B 1 78 ? 19.531 23.422 20.656 1 97.5 78 GLN B N 1
ATOM 4064 C CA . GLN B 1 78 ? 20.516 24.5 20.594 1 97.5 78 GLN B CA 1
ATOM 4065 C C . GLN B 1 78 ? 20.594 25.094 19.188 1 97.5 78 GLN B C 1
ATOM 4067 O O . GLN B 1 78 ? 21.047 26.234 19.016 1 97.5 78 GLN B O 1
ATOM 4072 N N . ARG B 1 79 ? 20.125 24.344 18.219 1 98.06 79 ARG B N 1
ATOM 4073 C CA . ARG B 1 79 ? 20.203 24.797 16.844 1 98.06 79 ARG B CA 1
ATOM 4074 C C . ARG B 1 79 ? 18.859 25.312 16.344 1 98.06 79 ARG B C 1
ATOM 4076 O O . ARG B 1 79 ? 18.703 25.625 15.164 1 98.06 79 ARG B O 1
ATOM 4083 N N . VAL B 1 80 ? 17.906 25.406 17.25 1 98.25 80 VAL B N 1
ATOM 4084 C CA . VAL B 1 80 ? 16.562 25.844 16.891 1 98.25 80 VAL B CA 1
ATOM 4085 C C . VAL B 1 80 ? 16.297 27.219 17.484 1 98.25 80 VAL B C 1
ATOM 4087 O O . VAL B 1 80 ? 16.531 27.453 18.672 1 98.25 80 VAL B O 1
ATOM 4090 N N . THR B 1 81 ? 15.898 28.141 16.641 1 97.81 81 THR B N 1
ATOM 4091 C CA . THR B 1 81 ? 15.547 29.5 17.062 1 97.81 81 THR B CA 1
ATOM 4092 C C . THR B 1 81 ? 14.094 29.812 16.719 1 97.81 81 THR B C 1
ATOM 4094 O O . THR B 1 81 ? 13.68 29.656 15.57 1 97.81 81 THR B O 1
ATOM 4097 N N . HIS B 1 82 ? 13.359 30.203 17.703 1 97.5 82 HIS B N 1
ATOM 4098 C CA . HIS B 1 82 ? 11.984 30.625 17.453 1 97.5 82 HIS B CA 1
ATOM 4099 C C . HIS B 1 82 ? 11.93 32.125 17.109 1 97.5 82 HIS B C 1
ATOM 4101 O O . HIS B 1 82 ? 12.594 32.938 17.75 1 97.5 82 HIS B O 1
ATOM 4107 N N . ILE B 1 83 ? 11.258 32.469 16.094 1 97.38 83 ILE B N 1
ATOM 4108 C CA . ILE B 1 83 ? 10.992 33.844 15.672 1 97.38 83 ILE B CA 1
ATOM 4109 C C . ILE B 1 83 ? 9.484 34.094 15.648 1 97.38 83 ILE B C 1
ATOM 4111 O O . ILE B 1 83 ? 8.773 33.562 14.805 1 97.38 83 ILE B O 1
ATOM 4115 N N . PRO B 1 84 ? 8.953 34.906 16.562 1 95.81 84 PRO B N 1
ATOM 4116 C CA . PRO B 1 84 ? 7.52 35.219 16.516 1 95.81 84 PRO B CA 1
ATOM 4117 C C . PRO B 1 84 ? 7.121 36.031 15.297 1 95.81 84 PRO B C 1
ATOM 4119 O O . PRO B 1 84 ? 7.582 37.156 15.133 1 95.81 84 PRO B O 1
ATOM 4122 N N . VAL B 1 85 ? 6.359 35.5 14.469 1 95.69 85 VAL B N 1
ATOM 4123 C CA . VAL B 1 85 ? 5.938 36.188 13.25 1 95.69 85 VAL B CA 1
ATOM 4124 C C . VAL B 1 85 ? 4.438 36 13.039 1 95.69 85 VAL B C 1
ATOM 4126 O O . VAL B 1 85 ? 3.928 34.875 13.164 1 95.69 85 VAL B O 1
ATOM 4129 N N . ASP B 1 86 ? 3.746 37.031 12.781 1 94.44 86 ASP B N 1
ATOM 4130 C CA . ASP B 1 86 ? 2.354 37 12.344 1 94.44 86 ASP B CA 1
ATOM 4131 C C . ASP B 1 86 ? 2.252 37.156 10.828 1 94.44 86 ASP B C 1
ATOM 4133 O O . ASP B 1 86 ? 2.5 38.25 10.289 1 94.44 86 ASP B O 1
ATOM 4137 N N . PHE B 1 87 ? 1.756 36.125 10.148 1 94.38 87 PHE B N 1
ATOM 4138 C CA . PHE B 1 87 ? 1.761 36.125 8.695 1 94.38 87 PHE B CA 1
ATOM 4139 C C . PHE B 1 87 ? 0.588 36.938 8.156 1 94.38 87 PHE B C 1
ATOM 4141 O O . PHE B 1 87 ? 0.49 37.188 6.949 1 94.38 87 PHE B O 1
ATOM 4148 N N . LEU B 1 88 ? -0.264 37.406 9.047 1 92.69 88 LEU B N 1
ATOM 4149 C CA . LEU B 1 88 ? -1.33 38.312 8.617 1 92.69 88 LEU B CA 1
ATOM 4150 C C . LEU B 1 88 ? -0.897 39.75 8.742 1 92.69 88 LEU B C 1
ATOM 4152 O O . LEU B 1 88 ? -1.621 40.656 8.32 1 92.69 88 LEU B O 1
ATOM 4156 N N . ALA B 1 89 ? 0.258 39.938 9.281 1 91.88 89 ALA B N 1
ATOM 4157 C CA . ALA B 1 89 ? 0.825 41.281 9.359 1 91.88 89 ALA B CA 1
ATOM 4158 C C . ALA B 1 89 ? 1.316 41.75 7.992 1 91.88 89 ALA B C 1
ATOM 4160 O O . ALA B 1 89 ? 1.335 40.969 7.035 1 91.88 89 ALA B O 1
ATOM 4161 N N . ASP B 1 90 ? 1.721 43.062 7.992 1 93.94 90 ASP B N 1
ATOM 4162 C CA . ASP B 1 90 ? 2.309 43.625 6.785 1 93.94 90 ASP B CA 1
ATOM 4163 C C . ASP B 1 90 ? 3.604 42.906 6.414 1 93.94 90 ASP B C 1
ATOM 4165 O O . ASP B 1 90 ? 4.41 42.594 7.285 1 93.94 90 ASP B O 1
ATOM 4169 N N . SER B 1 91 ? 3.775 42.688 5.074 1 96 91 SER B N 1
ATOM 4170 C CA . SER B 1 91 ? 4.941 41.969 4.586 1 96 91 SER B CA 1
ATOM 4171 C C . SER B 1 91 ? 6.238 42.625 5.031 1 96 91 SER B C 1
ATOM 4173 O O . SER B 1 91 ? 7.238 41.938 5.277 1 96 91 SER B O 1
ATOM 4175 N N . ALA B 1 92 ? 6.234 43.938 5.199 1 96.75 92 ALA B N 1
ATOM 4176 C CA . ALA B 1 92 ? 7.418 44.656 5.656 1 96.75 92 ALA B CA 1
ATOM 4177 C C . ALA B 1 92 ? 7.773 44.281 7.09 1 96.75 92 ALA B C 1
ATOM 4179 O O . ALA B 1 92 ? 8.953 44.188 7.445 1 96.75 92 ALA B O 1
ATOM 4180 N N . GLU B 1 93 ? 6.762 44.125 7.871 1 96.88 93 GLU B N 1
ATOM 4181 C CA . GLU B 1 93 ? 6.98 43.688 9.242 1 96.88 93 GLU B CA 1
ATOM 4182 C C . GLU B 1 93 ? 7.559 42.25 9.281 1 96.88 93 GLU B C 1
ATOM 4184 O O . GLU B 1 93 ? 8.461 41.969 10.078 1 96.88 93 GLU B O 1
ATOM 4189 N N . ILE B 1 94 ? 7.004 41.406 8.453 1 97.56 94 ILE B N 1
ATOM 4190 C CA . ILE B 1 94 ? 7.52 40.031 8.344 1 97.56 94 ILE B CA 1
ATOM 4191 C C . ILE B 1 94 ? 8.984 40.094 7.918 1 97.56 94 ILE B C 1
ATOM 4193 O O . ILE B 1 94 ? 9.828 39.406 8.516 1 97.56 94 ILE B O 1
ATOM 4197 N N . ALA B 1 95 ? 9.305 40.875 6.949 1 97.81 95 ALA B N 1
ATOM 4198 C CA . ALA B 1 95 ? 10.656 41.031 6.422 1 97.81 95 ALA B CA 1
ATOM 4199 C C . ALA B 1 95 ? 11.625 41.469 7.512 1 97.81 95 ALA B C 1
ATOM 4201 O O . ALA B 1 95 ? 12.742 40.969 7.621 1 97.81 95 ALA B O 1
ATOM 4202 N N . ASP B 1 96 ? 11.195 42.469 8.281 1 97.19 96 ASP B N 1
ATOM 4203 C CA . ASP B 1 96 ? 12.039 43 9.344 1 97.19 96 ASP B CA 1
ATOM 4204 C C . ASP B 1 96 ? 12.367 41.938 10.391 1 97.19 96 ASP B C 1
ATOM 4206 O O . ASP B 1 96 ? 13.508 41.844 10.859 1 97.19 96 ASP B O 1
ATOM 4210 N N . LYS B 1 97 ? 11.383 41.156 10.727 1 96.88 97 LYS B N 1
ATOM 4211 C CA . LYS B 1 97 ? 11.586 40.094 11.703 1 96.88 97 LYS B CA 1
ATOM 4212 C C . LYS B 1 97 ? 12.555 39.031 11.172 1 96.88 97 LYS B C 1
ATOM 4214 O O . LYS B 1 97 ? 13.422 38.562 11.906 1 96.88 97 LYS B O 1
ATOM 4219 N N . LEU B 1 98 ? 12.414 38.688 9.93 1 97.56 98 LEU B N 1
ATOM 4220 C CA . LEU B 1 98 ? 13.281 37.688 9.328 1 97.56 98 LEU B CA 1
ATOM 4221 C C . LEU B 1 98 ? 14.719 38.188 9.227 1 97.56 98 LEU B C 1
ATOM 4223 O O . LEU B 1 98 ? 15.656 37.469 9.625 1 97.56 98 LEU B O 1
ATOM 4227 N N . LYS B 1 99 ? 14.859 39.375 8.758 1 95.06 99 LYS B N 1
ATOM 4228 C CA . LYS B 1 99 ? 16.188 39.938 8.5 1 95.06 99 LYS B CA 1
ATOM 4229 C C . LYS B 1 99 ? 16.938 40.188 9.805 1 95.06 99 LYS B C 1
ATOM 4231 O O . LYS B 1 99 ? 18.172 40.094 9.828 1 95.06 99 LYS B O 1
ATOM 4236 N N . SER B 1 100 ? 16.219 40.438 10.828 1 96.12 100 SER B N 1
ATOM 4237 C CA . SER B 1 100 ? 16.844 40.75 12.109 1 96.12 100 SER B CA 1
ATOM 4238 C C . SER B 1 100 ? 17.5 39.531 12.727 1 96.12 100 SER B C 1
ATOM 4240 O O . SER B 1 100 ? 18.406 39.625 13.547 1 96.12 100 SER B O 1
ATOM 4242 N N . VAL B 1 101 ? 17.109 38.344 12.297 1 96.69 101 VAL B N 1
ATOM 4243 C CA . VAL B 1 101 ? 17.562 37.125 12.969 1 96.69 101 VAL B CA 1
ATOM 4244 C C . VAL B 1 101 ? 18.281 36.219 11.969 1 96.69 101 VAL B C 1
ATOM 4246 O O . VAL B 1 101 ? 19.266 35.594 12.312 1 96.69 101 VAL B O 1
ATOM 4249 N N . ILE B 1 102 ? 17.828 36.219 10.75 1 97.62 102 ILE B N 1
ATOM 4250 C CA . ILE B 1 102 ? 18.281 35.219 9.789 1 97.62 102 ILE B CA 1
ATOM 4251 C C . ILE B 1 102 ? 19.281 35.844 8.828 1 97.62 102 ILE B C 1
ATOM 4253 O O . ILE B 1 102 ? 18.969 36.781 8.117 1 97.62 102 ILE B O 1
ATOM 4257 N N . GLU B 1 103 ? 20.469 35.312 8.781 1 94.5 103 GLU B N 1
ATOM 4258 C CA . GLU B 1 103 ? 21.484 35.781 7.863 1 94.5 103 GLU B CA 1
ATOM 4259 C C . GLU B 1 103 ? 21.391 35.094 6.504 1 94.5 103 GLU B C 1
ATOM 4261 O O . GLU B 1 103 ? 21.547 35.75 5.465 1 94.5 103 GLU B O 1
ATOM 4266 N N . LYS B 1 104 ? 21.172 33.812 6.578 1 94.75 104 LYS B N 1
ATOM 4267 C CA . LYS B 1 104 ? 21.078 33 5.371 1 94.75 104 LYS B CA 1
ATOM 4268 C C . LYS B 1 104 ? 20.078 31.875 5.555 1 94.75 104 LYS B C 1
ATOM 4270 O O . LYS B 1 104 ? 19.891 31.375 6.672 1 94.75 104 LYS B O 1
ATOM 4275 N N . VAL B 1 105 ? 19.469 31.547 4.406 1 97.69 105 VAL B N 1
ATOM 4276 C CA . VAL B 1 105 ? 18.547 30.422 4.477 1 97.69 105 VAL B CA 1
ATOM 4277 C C . VAL B 1 105 ? 18.719 29.516 3.258 1 97.69 105 VAL B C 1
ATOM 4279 O O . VAL B 1 105 ? 18.812 30 2.127 1 97.69 105 VAL B O 1
ATOM 4282 N N . ASP B 1 106 ? 18.844 28.219 3.436 1 98.56 106 ASP B N 1
ATOM 4283 C CA . ASP B 1 106 ? 18.969 27.266 2.344 1 98.56 106 ASP B CA 1
ATOM 4284 C C . ASP B 1 106 ? 17.609 26.719 1.929 1 98.56 106 ASP B C 1
ATOM 4286 O O . ASP B 1 106 ? 17.344 26.547 0.738 1 98.56 106 ASP B O 1
ATOM 4290 N N . TYR B 1 107 ? 16.781 26.438 2.885 1 98.88 107 TYR B N 1
ATOM 4291 C CA . TYR B 1 107 ? 15.516 25.781 2.586 1 98.88 107 TYR B CA 1
ATOM 4292 C C . TYR B 1 107 ? 14.383 26.391 3.406 1 98.88 107 TYR B C 1
ATOM 4294 O O . TYR B 1 107 ? 14.602 26.875 4.523 1 98.88 107 TYR B O 1
ATOM 4302 N N . VAL B 1 108 ? 13.188 26.422 2.842 1 98.88 108 VAL B N 1
ATOM 4303 C CA . VAL B 1 108 ? 11.977 26.891 3.512 1 98.88 108 VAL B CA 1
ATOM 4304 C C . VAL B 1 108 ? 10.898 25.812 3.443 1 98.88 108 VAL B C 1
ATOM 4306 O O . VAL B 1 108 ? 10.664 25.234 2.385 1 98.88 108 VAL B O 1
ATOM 4309 N N . CYS B 1 109 ? 10.305 25.531 4.555 1 98.94 109 CYS B N 1
ATOM 4310 C CA . CYS B 1 109 ? 9.133 24.672 4.625 1 98.94 109 CYS B CA 1
ATOM 4311 C C . CYS B 1 109 ? 7.934 25.422 5.191 1 98.94 109 CYS B C 1
ATOM 4313 O O . CYS B 1 109 ? 7.988 25.938 6.312 1 98.94 109 CYS B O 1
ATOM 4315 N N . PHE B 1 110 ? 6.91 25.484 4.465 1 98.81 110 PHE B N 1
ATOM 4316 C CA . PHE B 1 110 ? 5.711 26.203 4.875 1 98.81 110 PHE B CA 1
ATOM 4317 C C . PHE B 1 110 ? 4.625 25.234 5.332 1 98.81 110 PHE B C 1
ATOM 4319 O O . PHE B 1 110 ? 4.051 24.516 4.52 1 98.81 110 PHE B O 1
ATOM 4326 N N . PHE B 1 111 ? 4.281 25.281 6.633 1 97.31 111 PHE B N 1
ATOM 4327 C CA . PHE B 1 111 ? 3.285 24.406 7.23 1 97.31 111 PHE B CA 1
ATOM 4328 C C . PHE B 1 111 ? 2.168 25.203 7.879 1 97.31 111 PHE B C 1
ATOM 4330 O O . PHE B 1 111 ? 1.241 24.641 8.461 1 97.31 111 PHE B O 1
ATOM 4337 N N . SER B 1 112 ? 2.209 26.516 7.797 1 95.56 112 SER B N 1
ATOM 4338 C CA . SER B 1 112 ? 1.237 27.359 8.484 1 95.56 112 SER B CA 1
ATOM 4339 C C . SER B 1 112 ? -0.161 27.172 7.902 1 95.56 112 SER B C 1
ATOM 4341 O O . SER B 1 112 ? -0.322 27.016 6.691 1 95.56 112 SER B O 1
ATOM 4343 N N . TYR B 1 113 ? -1.036 27.078 8.734 1 90.56 113 TYR B N 1
ATOM 4344 C CA . TYR B 1 113 ? -2.445 26.906 8.398 1 90.56 113 TYR B CA 1
ATOM 4345 C C . TYR B 1 113 ? -3.336 27.609 9.43 1 90.56 113 TYR B C 1
ATOM 4347 O O . TYR B 1 113 ? -3.055 27.562 10.625 1 90.56 113 TYR B O 1
ATOM 4355 N N . MET B 1 114 ? -4.258 28.266 9.016 1 86.19 114 MET B N 1
ATOM 4356 C CA . MET B 1 114 ? -5.258 28.875 9.891 1 86.19 114 MET B CA 1
ATOM 4357 C C . MET B 1 114 ? -6.652 28.359 9.562 1 86.19 114 MET B C 1
ATOM 4359 O O . MET B 1 114 ? -7.094 28.438 8.406 1 86.19 114 MET B O 1
ATOM 4363 N N . GLN B 1 115 ? -7.262 27.766 10.586 1 79.38 115 GLN B N 1
ATOM 4364 C CA . GLN B 1 115 ? -8.617 27.25 10.438 1 79.38 115 GLN B CA 1
ATOM 4365 C C . GLN B 1 115 ? -9.656 28.281 10.875 1 79.38 115 GLN B C 1
ATOM 4367 O O . GLN B 1 115 ? -9.688 28.672 12.039 1 79.38 115 GLN B O 1
ATOM 4372 N N . PRO B 1 116 ? -10.492 28.656 9.93 1 73.62 116 PRO B N 1
ATOM 4373 C CA . PRO B 1 116 ? -11.609 29.484 10.367 1 73.62 116 PRO B CA 1
ATOM 4374 C C . PRO B 1 116 ? -12.602 28.734 11.25 1 73.62 116 PRO B C 1
ATOM 4376 O O . PRO B 1 116 ? -12.617 27.5 11.258 1 73.62 116 PRO B O 1
ATOM 4379 N N . PRO B 1 117 ? -13.336 29.5 12.078 1 67.69 117 PRO B N 1
ATOM 4380 C CA . PRO B 1 117 ? -14.328 28.844 12.938 1 67.69 117 PRO B CA 1
ATOM 4381 C C . PRO B 1 117 ? -15.25 27.906 12.164 1 67.69 117 PRO B C 1
ATOM 4383 O O . PRO B 1 117 ? -15.648 28.234 11.039 1 67.69 117 PRO B O 1
ATOM 4386 N N . GLN B 1 118 ? -15.289 26.688 12.688 1 63.91 118 GLN B N 1
ATOM 4387 C CA . GLN B 1 118 ? -16.047 25.641 12 1 63.91 118 GLN B CA 1
ATOM 4388 C C . GLN B 1 118 ? -17.406 25.422 12.68 1 63.91 118 GLN B C 1
ATOM 4390 O O . GLN B 1 118 ? -17.531 25.594 13.891 1 63.91 118 GLN B O 1
ATOM 4395 N N . GLU B 1 119 ? -18.422 25.375 11.836 1 59.16 119 GLU B N 1
ATOM 4396 C CA . GLU B 1 119 ? -19.703 24.906 12.352 1 59.16 119 GLU B CA 1
ATOM 4397 C C . GLU B 1 119 ? -19.766 23.375 12.32 1 59.16 119 GLU B C 1
ATOM 4399 O O . GLU B 1 119 ? -19.172 22.734 11.445 1 59.16 119 GLU B O 1
ATOM 4404 N N . GLY B 1 120 ? -19.75 22.594 13.289 1 55.19 120 GLY B N 1
ATOM 4405 C CA . GLY B 1 120 ? -19.797 21.172 13.578 1 55.19 120 GLY B CA 1
ATOM 4406 C C . GLY B 1 120 ? -20.797 20.406 12.727 1 55.19 120 GLY B C 1
ATOM 4407 O O . GLY B 1 120 ? -21.938 20.859 12.555 1 55.19 120 GLY B O 1
ATOM 4408 N N . ASN B 1 121 ? -20.391 19.625 11.461 1 58.81 121 ASN B N 1
ATOM 4409 C CA . ASN B 1 121 ? -21.156 18.641 10.727 1 58.81 121 ASN B CA 1
ATOM 4410 C C . ASN B 1 121 ? -20.25 17.625 10.023 1 58.81 121 ASN B C 1
ATOM 4412 O O . ASN B 1 121 ? -19.109 17.953 9.672 1 58.81 121 ASN B O 1
ATOM 4416 N N . ILE B 1 122 ? -20.719 16.328 10.078 1 50.88 122 ILE B N 1
ATOM 4417 C CA . ILE B 1 122 ? -19.953 15.188 9.57 1 50.88 122 ILE B CA 1
ATOM 4418 C C . ILE B 1 122 ? -19.344 15.539 8.219 1 50.88 122 ILE B C 1
ATOM 4420 O O . ILE B 1 122 ? -18.219 15.133 7.91 1 50.88 122 ILE B O 1
ATOM 4424 N N . LEU B 1 123 ? -20 16.094 7.414 1 55.09 123 LEU B N 1
ATOM 4425 C CA . LEU B 1 123 ? -19.5 16.438 6.086 1 55.09 123 LEU B CA 1
ATOM 4426 C C . LEU B 1 123 ? -19.281 17.938 5.961 1 55.09 123 LEU B C 1
ATOM 4428 O O . LEU B 1 123 ? -19.031 18.438 4.863 1 55.09 123 LEU B O 1
ATOM 4432 N N . GLY B 1 124 ? -19.25 18.562 7.086 1 57.03 124 GLY B N 1
ATOM 4433 C CA . GLY B 1 124 ? -19.281 20.016 7.031 1 57.03 124 GLY B CA 1
ATOM 4434 C C . GLY B 1 124 ? -17.969 20.656 7.406 1 57.03 124 GLY B C 1
ATOM 4435 O O . GLY B 1 124 ? -17.797 21.875 7.281 1 57.03 124 GLY B O 1
ATOM 4436 N N . MET B 1 125 ? -17.078 19.953 7.883 1 52.84 125 MET B N 1
ATOM 4437 C CA . MET B 1 125 ? -15.859 20.516 8.438 1 52.84 125 MET B CA 1
ATOM 4438 C C . MET B 1 125 ? -15.203 21.484 7.449 1 52.84 125 MET B C 1
ATOM 4440 O O . MET B 1 125 ? -14.594 22.469 7.852 1 52.84 125 MET B O 1
ATOM 4444 N N . TRP B 1 126 ? -15.453 21.266 6.164 1 57.47 126 TRP B N 1
ATOM 4445 C CA . TRP B 1 126 ? -14.75 22.094 5.188 1 57.47 126 TRP B CA 1
ATOM 4446 C C . TRP B 1 126 ? -15.719 22.922 4.367 1 57.47 126 TRP B C 1
ATOM 4448 O O . TRP B 1 126 ? -15.477 23.203 3.191 1 57.47 126 TRP B O 1
ATOM 4458 N N . SER B 1 127 ? -16.719 23.359 5.047 1 60.75 127 SER B N 1
ATOM 4459 C CA . SER B 1 127 ? -17.828 23.953 4.332 1 60.75 127 SER B CA 1
ATOM 4460 C C . SER B 1 127 ? -17.531 25.391 3.93 1 60.75 127 SER B C 1
ATOM 4462 O O . SER B 1 127 ? -18 25.875 2.9 1 60.75 127 SER B O 1
ATOM 4464 N N . ASP B 1 128 ? -16.719 26.062 4.723 1 74.88 128 ASP B N 1
ATOM 4465 C CA . ASP B 1 128 ? -16.438 27.422 4.293 1 74.88 128 ASP B CA 1
ATOM 4466 C C . ASP B 1 128 ? -15.172 27.484 3.447 1 74.88 128 ASP B C 1
ATOM 4468 O O . ASP B 1 128 ? -14.203 28.156 3.812 1 74.88 128 ASP B O 1
ATOM 4472 N N . ALA B 1 129 ? -15.203 26.984 2.301 1 80.81 129 ALA B N 1
ATOM 4473 C CA . ALA B 1 129 ? -14.07 26.75 1.414 1 80.81 129 ALA B CA 1
ATOM 4474 C C . ALA B 1 129 ? -13.484 28.062 0.907 1 80.81 129 ALA B C 1
ATOM 4476 O O . ALA B 1 129 ? -12.266 28.188 0.783 1 80.81 129 ALA B O 1
ATOM 4477 N N . ALA B 1 130 ? -14.305 29.031 0.662 1 83.88 130 ALA B N 1
ATOM 4478 C CA . ALA B 1 130 ? -13.828 30.297 0.128 1 83.88 130 ALA B CA 1
ATOM 4479 C C . ALA B 1 130 ? -13.016 31.062 1.17 1 83.88 130 ALA B C 1
ATOM 4481 O O . ALA B 1 130 ? -11.969 31.641 0.854 1 83.88 130 ALA B O 1
ATOM 4482 N N . GLU B 1 131 ? -13.523 31.047 2.363 1 84.62 131 GLU B N 1
ATOM 4483 C CA . GLU B 1 131 ? -12.812 31.75 3.432 1 84.62 131 GLU B CA 1
ATOM 4484 C C . GLU B 1 131 ? -11.5 31.047 3.768 1 84.62 131 GLU B C 1
ATOM 4486 O O . GLU B 1 131 ? -10.492 31.703 4.039 1 84.62 131 GLU B O 1
ATOM 4491 N N . LEU B 1 132 ? -11.531 29.75 3.721 1 85.75 132 LEU B N 1
ATOM 4492 C CA . LEU B 1 132 ? -10.312 28.969 3.92 1 85.75 132 LEU B CA 1
ATOM 4493 C C . LEU B 1 132 ? -9.273 29.312 2.857 1 85.75 132 LEU B C 1
ATOM 4495 O O . LEU B 1 132 ? -8.086 29.453 3.168 1 85.75 132 LEU B O 1
ATOM 4499 N N . ALA B 1 133 ? -9.727 29.469 1.665 1 88.5 133 ALA B N 1
ATOM 4500 C CA . ALA B 1 133 ? -8.836 29.766 0.548 1 88.5 133 ALA B CA 1
ATOM 4501 C C . ALA B 1 133 ? -8.242 31.156 0.673 1 88.5 133 ALA B C 1
ATOM 4503 O O . ALA B 1 133 ? -7.047 31.359 0.436 1 88.5 133 ALA B O 1
ATOM 4504 N N . ARG B 1 134 ? -9.039 32.062 1.062 1 89.94 134 ARG B N 1
ATOM 4505 C CA . ARG B 1 134 ? -8.594 33.438 1.193 1 89.94 134 ARG B CA 1
ATOM 4506 C C . ARG B 1 134 ? -7.543 33.594 2.291 1 89.94 134 ARG B C 1
ATOM 4508 O O . ARG B 1 134 ? -6.441 34.094 2.047 1 89.94 134 ARG B O 1
ATOM 4515 N N . VAL B 1 135 ? -7.844 33.062 3.43 1 90.62 135 VAL B N 1
ATOM 4516 C CA . VAL B 1 135 ? -6.996 33.281 4.602 1 90.62 135 VAL B CA 1
ATOM 4517 C C . VAL B 1 135 ? -5.672 32.531 4.418 1 90.62 135 VAL B C 1
ATOM 4519 O O . VAL B 1 135 ? -4.602 33.094 4.625 1 90.62 135 VAL B O 1
ATOM 4522 N N . ASN B 1 136 ? -5.738 31.297 4 1 93.06 136 ASN B N 1
ATOM 4523 C CA . ASN B 1 136 ? -4.523 30.5 3.891 1 93.06 136 ASN B CA 1
ATOM 4524 C C . ASN B 1 136 ? -3.691 30.922 2.68 1 93.06 136 ASN B C 1
ATOM 4526 O O . ASN B 1 136 ? -2.461 30.828 2.709 1 93.06 136 ASN B O 1
ATOM 4530 N N . GLY B 1 137 ? -4.348 31.391 1.622 1 94.31 137 GLY B N 1
ATOM 4531 C CA . GLY B 1 137 ? -3.607 32 0.529 1 94.31 137 GLY B CA 1
ATOM 4532 C C . GLY B 1 137 ? -2.844 33.25 0.946 1 94.31 137 GLY B C 1
ATOM 4533 O O . GLY B 1 137 ? -1.693 33.438 0.548 1 94.31 137 GLY B O 1
ATOM 4534 N N . THR B 1 138 ? -3.518 34.031 1.742 1 94.56 138 THR B N 1
ATOM 4535 C CA . THR B 1 138 ? -2.93 35.281 2.213 1 94.56 138 THR B CA 1
ATOM 4536 C C . THR B 1 138 ? -1.708 35 3.086 1 94.56 138 THR B C 1
ATOM 4538 O O . THR B 1 138 ? -0.694 35.688 2.979 1 94.56 138 THR B O 1
ATOM 4541 N N . LEU B 1 139 ? -1.798 33.969 3.93 1 95.94 139 LEU B N 1
ATOM 4542 C CA . LEU B 1 139 ? -0.677 33.625 4.797 1 95.94 139 LEU B CA 1
ATOM 4543 C C . LEU B 1 139 ? 0.583 33.375 3.979 1 95.94 139 LEU B C 1
ATOM 4545 O O . LEU B 1 139 ? 1.649 33.906 4.285 1 95.94 139 LEU B O 1
ATOM 4549 N N . LEU B 1 140 ? 0.424 32.562 2.939 1 97.81 140 LEU B N 1
ATOM 4550 C CA . LEU B 1 140 ? 1.586 32.188 2.137 1 97.81 140 LEU B CA 1
ATOM 4551 C C . LEU B 1 140 ? 2.088 33.375 1.33 1 97.81 140 LEU B C 1
ATOM 4553 O O . LEU B 1 140 ? 3.297 33.594 1.229 1 97.81 140 LEU B O 1
ATOM 4557 N N . LYS B 1 141 ? 1.215 34.156 0.763 1 97.5 141 LYS B N 1
ATOM 4558 C CA . LYS B 1 141 ? 1.596 35.312 -0.036 1 97.5 141 LYS B CA 1
ATOM 4559 C C . LYS B 1 141 ? 2.357 36.344 0.806 1 97.5 141 LYS B C 1
ATOM 4561 O O . LYS B 1 141 ? 3.352 36.906 0.351 1 97.5 141 LYS B O 1
ATOM 4566 N N . ASN B 1 142 ? 1.842 36.562 1.99 1 97.75 142 ASN B N 1
ATOM 4567 C CA . ASN B 1 142 ? 2.516 37.5 2.893 1 97.75 142 ASN B CA 1
ATOM 4568 C C . ASN B 1 142 ? 3.912 37 3.26 1 97.75 142 ASN B C 1
ATOM 4570 O O . ASN B 1 142 ? 4.863 37.781 3.299 1 97.75 142 ASN B O 1
ATOM 4574 N N . PHE B 1 143 ? 3.992 35.781 3.551 1 98.12 143 PHE B N 1
ATOM 4575 C CA . PHE B 1 143 ? 5.293 35.219 3.889 1 98.12 143 PHE B CA 1
ATOM 4576 C C . PHE B 1 143 ? 6.266 35.344 2.723 1 98.12 143 PHE B C 1
ATOM 4578 O O . PHE B 1 143 ? 7.414 35.75 2.912 1 98.12 143 PHE B O 1
ATOM 4585 N N . ILE B 1 144 ? 5.805 34.969 1.508 1 98.56 144 ILE B N 1
ATOM 4586 C CA . ILE B 1 144 ? 6.633 35.062 0.311 1 98.56 144 ILE B CA 1
ATOM 4587 C C . ILE B 1 144 ? 7.082 36.531 0.121 1 98.56 144 ILE B C 1
ATOM 4589 O O . ILE B 1 144 ? 8.258 36.781 -0.146 1 98.56 144 ILE B O 1
ATOM 4593 N N . ALA B 1 145 ? 6.18 37.469 0.302 1 98.12 145 ALA B N 1
ATOM 4594 C CA . ALA B 1 145 ? 6.516 38.875 0.171 1 98.12 145 ALA B CA 1
ATOM 4595 C C . ALA B 1 145 ? 7.555 39.281 1.209 1 98.12 145 ALA B C 1
ATOM 4597 O O . ALA B 1 145 ? 8.5 40 0.895 1 98.12 145 ALA B O 1
ATOM 4598 N N . GLY B 1 146 ? 7.297 38.844 2.439 1 97.94 146 GLY B N 1
ATOM 4599 C CA . GLY B 1 146 ? 8.266 39.094 3.492 1 97.94 146 GLY B CA 1
ATOM 4600 C C . GLY B 1 146 ? 9.633 38.531 3.211 1 97.94 146 GLY B C 1
ATOM 4601 O O . GLY B 1 146 ? 10.656 39.156 3.467 1 97.94 146 GLY B O 1
ATOM 4602 N N . LEU B 1 147 ? 9.609 37.281 2.727 1 97.81 147 LEU B N 1
ATOM 4603 C CA . LEU B 1 147 ? 10.852 36.625 2.363 1 97.81 147 LEU B CA 1
ATOM 4604 C C . LEU B 1 147 ? 11.609 37.406 1.296 1 97.81 147 LEU B C 1
ATOM 4606 O O . LEU B 1 147 ? 12.812 37.594 1.417 1 97.81 147 LEU B O 1
ATOM 4610 N N . GLN B 1 148 ? 10.93 37.844 0.307 1 97.31 148 GLN B N 1
ATOM 4611 C CA . GLN B 1 148 ? 11.523 38.594 -0.781 1 97.31 148 GLN B CA 1
ATOM 4612 C C . GLN B 1 148 ? 12.078 39.938 -0.277 1 97.31 148 GLN B C 1
ATOM 4614 O O . GLN B 1 148 ? 13.195 40.312 -0.625 1 97.31 148 GLN B O 1
ATOM 4619 N N . GLN B 1 149 ? 11.32 40.625 0.54 1 97.62 149 GLN B N 1
ATOM 4620 C CA . GLN B 1 149 ? 11.703 41.938 1.052 1 97.62 149 GLN B CA 1
ATOM 4621 C C . GLN B 1 149 ? 12.883 41.812 2.012 1 97.62 149 GLN B C 1
ATOM 4623 O O . GLN B 1 149 ? 13.625 42.781 2.197 1 97.62 149 GLN B O 1
ATOM 4628 N N . SER B 1 150 ? 13.031 40.719 2.652 1 97.19 150 SER B N 1
ATOM 4629 C CA . SER B 1 150 ? 14.133 40.5 3.588 1 97.19 150 SER B CA 1
ATOM 4630 C C . SER B 1 150 ? 15.445 40.25 2.852 1 97.19 150 SER B C 1
ATOM 4632 O O . SER B 1 150 ? 16.516 40.312 3.447 1 97.19 150 SER B O 1
ATOM 4634 N N . GLY B 1 151 ? 15.383 39.906 1.584 1 96.06 151 GLY B N 1
ATOM 4635 C CA . GLY B 1 151 ? 16.562 39.594 0.8 1 96.06 151 GLY B CA 1
ATOM 4636 C C . GLY B 1 151 ? 17.016 38.156 0.948 1 96.06 151 GLY B C 1
ATOM 4637 O O . GLY B 1 151 ? 18.031 37.75 0.365 1 96.06 151 GLY B O 1
ATOM 4638 N N . LEU B 1 152 ? 16.25 37.344 1.665 1 97.44 152 LEU B N 1
ATOM 4639 C CA . LEU B 1 152 ? 16.547 35.938 1.824 1 97.44 152 LEU B CA 1
ATOM 4640 C C . LEU B 1 152 ? 16.047 35.125 0.626 1 97.44 152 LEU B C 1
ATOM 4642 O O . LEU B 1 152 ? 14.914 35.312 0.185 1 97.44 152 LEU B O 1
ATOM 4646 N N . GLN B 1 153 ? 16.844 34.312 0.062 1 97.75 153 GLN B N 1
ATOM 4647 C CA . GLN B 1 153 ? 16.469 33.469 -1.068 1 97.75 153 GLN B CA 1
ATOM 4648 C C . GLN B 1 153 ? 16.891 32.031 -0.846 1 97.75 153 GLN B C 1
ATOM 4650 O O . GLN B 1 153 ? 18.078 31.688 -0.962 1 97.75 153 GLN B O 1
ATOM 4655 N N . PRO B 1 154 ? 15.961 31.188 -0.588 1 98.56 154 PRO B N 1
ATOM 4656 C CA . PRO B 1 154 ? 16.297 29.781 -0.388 1 98.56 154 PRO B CA 1
ATOM 4657 C C . PRO B 1 154 ? 16.625 29.062 -1.696 1 98.56 154 PRO B C 1
ATOM 4659 O O . PRO B 1 154 ? 16.359 29.594 -2.777 1 98.56 154 PRO B O 1
ATOM 4662 N N . LYS B 1 155 ? 17.266 27.844 -1.552 1 98.12 155 LYS B N 1
ATOM 4663 C CA . LYS B 1 155 ? 17.469 26.953 -2.693 1 98.12 155 LYS B CA 1
ATOM 4664 C C . LYS B 1 155 ? 16.172 26.266 -3.104 1 98.12 155 LYS B C 1
ATOM 4666 O O . LYS B 1 155 ? 15.922 26.047 -4.293 1 98.12 155 LYS B O 1
ATOM 4671 N N . ARG B 1 156 ? 15.352 25.891 -2.154 1 98.75 156 ARG B N 1
ATOM 4672 C CA . ARG B 1 156 ? 14.102 25.156 -2.332 1 98.75 156 ARG B CA 1
ATOM 4673 C C . ARG B 1 156 ? 13.039 25.641 -1.347 1 98.75 156 ARG B C 1
ATOM 4675 O O . ARG B 1 156 ? 13.352 25.938 -0.194 1 98.75 156 ARG B O 1
ATOM 4682 N N . PHE B 1 157 ? 11.859 25.797 -1.839 1 98.94 157 PHE B N 1
ATOM 4683 C CA . PHE B 1 157 ? 10.688 26.141 -1.052 1 98.94 157 PHE B CA 1
ATOM 4684 C C . PHE B 1 157 ? 9.672 25 -1.065 1 98.94 157 PHE B C 1
ATOM 4686 O O . PHE B 1 157 ? 9.102 24.688 -2.113 1 98.94 157 PHE B O 1
ATOM 4693 N N . LEU B 1 158 ? 9.461 24.406 0.099 1 98.94 158 LEU B N 1
ATOM 4694 C CA . LEU B 1 158 ? 8.523 23.297 0.205 1 98.94 158 LEU B CA 1
ATOM 4695 C C . LEU B 1 158 ? 7.199 23.75 0.815 1 98.94 158 LEU B C 1
ATOM 4697 O O . LEU B 1 158 ? 7.188 24.391 1.871 1 98.94 158 LEU B O 1
ATOM 4701 N N . LEU B 1 159 ? 6.105 23.484 0.135 1 98.94 159 LEU B N 1
ATOM 4702 C CA . LEU B 1 159 ? 4.746 23.734 0.601 1 98.94 159 LEU B CA 1
ATOM 4703 C C . LEU B 1 159 ? 4.027 22.406 0.879 1 98.94 159 LEU B C 1
ATOM 4705 O O . LEU B 1 159 ? 3.949 21.547 0.006 1 98.94 159 LEU B O 1
ATOM 4709 N N . GLN B 1 160 ? 3.543 22.25 2.104 1 98.69 160 GLN B N 1
ATOM 4710 C CA . GLN B 1 160 ? 2.699 21.094 2.379 1 98.69 160 GLN B CA 1
ATOM 4711 C C . GLN B 1 160 ? 1.227 21.422 2.143 1 98.69 160 GLN B C 1
ATOM 4713 O O . GLN B 1 160 ? 0.701 22.391 2.701 1 98.69 160 GLN B O 1
ATOM 4718 N N . THR B 1 161 ? 0.634 20.688 1.327 1 98 161 THR B N 1
ATOM 4719 C CA . THR B 1 161 ? -0.813 20.688 1.144 1 98 161 THR B CA 1
ATOM 4720 C C . THR B 1 161 ? -1.438 19.406 1.688 1 98 161 THR B C 1
ATOM 4722 O O . THR B 1 161 ? -1.379 19.156 2.891 1 98 161 THR B O 1
ATOM 4725 N N . GLY B 1 162 ? -2.172 18.688 0.771 1 96.94 162 GLY B N 1
ATOM 4726 C CA . GLY B 1 162 ? -2.75 17.453 1.273 1 96.94 162 GLY B CA 1
ATOM 4727 C C . GLY B 1 162 ? -3.672 16.781 0.276 1 96.94 162 GLY B C 1
ATOM 4728 O O . GLY B 1 162 ? -3.795 17.219 -0.866 1 96.94 162 GLY B O 1
ATOM 4729 N N . ALA B 1 163 ? -4.355 15.766 0.725 1 95.44 163 ALA B N 1
ATOM 4730 C CA . ALA B 1 163 ? -5.148 14.891 -0.134 1 95.44 163 ALA B CA 1
ATOM 4731 C C . ALA B 1 163 ? -6.414 15.594 -0.614 1 95.44 163 ALA B C 1
ATOM 4733 O O . ALA B 1 163 ? -7.055 15.148 -1.566 1 95.44 163 ALA B O 1
ATOM 4734 N N . LYS B 1 164 ? -6.836 16.703 0.036 1 93.69 164 LYS B N 1
ATOM 4735 C CA . LYS B 1 164 ? -7.977 17.469 -0.454 1 93.69 164 LYS B CA 1
ATOM 4736 C C . LYS B 1 164 ? -7.742 17.938 -1.887 1 93.69 164 LYS B C 1
ATOM 4738 O O . LYS B 1 164 ? -8.688 18.312 -2.584 1 93.69 164 LYS B O 1
ATOM 4743 N N . HIS B 1 165 ? -6.48 17.969 -2.25 1 96.75 165 HIS B N 1
ATOM 4744 C CA . HIS B 1 165 ? -6.105 18.312 -3.617 1 96.75 165 HIS B CA 1
ATOM 4745 C C . HIS B 1 165 ? -6.922 17.531 -4.633 1 96.75 165 HIS B C 1
ATOM 4747 O O . HIS B 1 165 ? -7.254 18.031 -5.703 1 96.75 165 HIS B O 1
ATOM 4753 N N . TYR B 1 166 ? -7.297 16.297 -4.25 1 96.5 166 TYR B N 1
ATOM 4754 C CA . TYR B 1 166 ? -7.906 15.375 -5.199 1 96.5 166 TYR B CA 1
ATOM 4755 C C . TYR B 1 166 ? -9.414 15.328 -5.016 1 96.5 166 TYR B C 1
ATOM 4757 O O . TYR B 1 166 ? -10.109 14.586 -5.719 1 96.5 166 TYR B O 1
ATOM 4765 N N . GLY B 1 167 ? -9.93 16.016 -4.016 1 92.88 167 GLY B N 1
ATOM 4766 C CA . GLY B 1 167 ? -11.367 16.156 -3.859 1 92.88 167 GLY B CA 1
ATOM 4767 C C . GLY B 1 167 ? -12 15.031 -3.07 1 92.88 167 GLY B C 1
ATOM 4768 O O . GLY B 1 167 ? -13.219 14.828 -3.133 1 92.88 167 GLY B O 1
ATOM 4769 N N . PHE B 1 168 ? -11.289 14.305 -2.26 1 90.12 168 PHE B N 1
ATOM 4770 C CA . PHE B 1 168 ? -11.828 13.172 -1.511 1 90.12 168 PHE B CA 1
ATOM 4771 C C . PHE B 1 168 ? -12.859 13.641 -0.491 1 90.12 168 PHE B C 1
ATOM 4773 O O . PHE B 1 168 ? -13.727 12.867 -0.08 1 90.12 168 PHE B O 1
ATOM 4780 N N . HIS B 1 169 ? -12.781 14.898 -0.047 1 86.81 169 HIS B N 1
ATOM 4781 C CA . HIS B 1 169 ? -13.664 15.422 0.987 1 86.81 169 HIS B CA 1
ATOM 4782 C C . HIS B 1 169 ? -15.047 15.734 0.423 1 86.81 169 HIS B C 1
ATOM 4784 O O . HIS B 1 169 ? -15.992 15.969 1.18 1 86.81 169 HIS B O 1
ATOM 4790 N N . ILE B 1 170 ? -15.211 15.648 -0.927 1 88.06 170 ILE B N 1
ATOM 4791 C CA . ILE B 1 170 ? -16.516 16.031 -1.471 1 88.06 170 ILE B CA 1
ATOM 4792 C C . ILE B 1 170 ? -17.141 14.82 -2.164 1 88.06 170 ILE B C 1
ATOM 4794 O O . ILE B 1 170 ? -18.281 14.898 -2.646 1 88.06 170 ILE B O 1
ATOM 4798 N N . GLY B 1 171 ? -16.469 13.719 -2.332 1 90.62 171 GLY B N 1
ATOM 4799 C CA . GLY B 1 171 ? -17.031 12.523 -2.932 1 90.62 171 GLY B CA 1
ATOM 4800 C C . GLY B 1 171 ? -15.977 11.578 -3.477 1 90.62 171 GLY B C 1
ATOM 4801 O O . GLY B 1 171 ? -14.781 11.773 -3.26 1 90.62 171 GLY B O 1
ATOM 4802 N N . PRO B 1 172 ? -16.469 10.477 -4.145 1 93.19 172 PRO B N 1
ATOM 4803 C CA . PRO B 1 172 ? -15.539 9.523 -4.75 1 93.19 172 PRO B CA 1
ATOM 4804 C C . PRO B 1 172 ? -14.609 10.18 -5.773 1 93.19 172 PRO B C 1
ATOM 4806 O O . PRO B 1 172 ? -15.086 10.773 -6.75 1 93.19 172 PRO B O 1
ATOM 4809 N N . ALA B 1 173 ? -13.344 10.125 -5.52 1 94.38 173 ALA B N 1
ATOM 4810 C CA . ALA B 1 173 ? -12.305 10.672 -6.383 1 94.38 173 ALA B CA 1
ATOM 4811 C C . ALA B 1 173 ? -11.531 9.555 -7.082 1 94.38 173 ALA B C 1
ATOM 4813 O O . ALA B 1 173 ? -11.758 8.375 -6.82 1 94.38 173 ALA B O 1
ATOM 4814 N N . THR B 1 174 ? -10.703 9.961 -8.016 1 95.19 174 THR B N 1
ATOM 4815 C CA . THR B 1 174 ? -9.844 8.961 -8.648 1 95.19 174 THR B CA 1
ATOM 4816 C C . THR B 1 174 ? -8.914 8.32 -7.625 1 95.19 174 THR B C 1
ATOM 4818 O O . THR B 1 174 ? -8.195 9.023 -6.91 1 95.19 174 THR B O 1
ATOM 4821 N N . ASN B 1 175 ? -8.984 6.977 -7.48 1 95.81 175 ASN B N 1
ATOM 4822 C CA . ASN B 1 175 ? -8.258 6.215 -6.473 1 95.81 175 ASN B CA 1
ATOM 4823 C C . ASN B 1 175 ? -7.512 5.035 -7.09 1 95.81 175 ASN B C 1
ATOM 4825 O O . ASN B 1 175 ? -8.062 4.316 -7.926 1 95.81 175 ASN B O 1
ATOM 4829 N N . PRO B 1 176 ? -6.227 4.832 -6.754 1 96.88 176 PRO B N 1
ATOM 4830 C CA . PRO B 1 176 ? -5.375 5.766 -6.016 1 96.88 176 PRO B CA 1
ATOM 4831 C C . PRO B 1 176 ? -5.102 7.055 -6.789 1 96.88 176 PRO B C 1
ATOM 4833 O O . PRO B 1 176 ? -5.074 7.043 -8.023 1 96.88 176 PRO B O 1
ATOM 4836 N N . SER B 1 177 ? -4.879 8.133 -6.051 1 97.75 177 SER B N 1
ATOM 4837 C CA . SER B 1 177 ? -4.605 9.422 -6.688 1 97.75 177 SER B CA 1
ATOM 4838 C C . SER B 1 177 ? -3.143 9.539 -7.098 1 97.75 177 SER B C 1
ATOM 4840 O O . SER B 1 177 ? -2.25 9.125 -6.352 1 97.75 177 SER B O 1
ATOM 4842 N N . PHE B 1 178 ? -2.939 10.023 -8.305 1 97.56 178 PHE B N 1
ATOM 4843 C CA . PHE B 1 178 ? -1.608 10.32 -8.812 1 97.56 178 PHE B CA 1
ATOM 4844 C C . PHE B 1 178 ? -1.334 11.82 -8.766 1 97.56 178 PHE B C 1
ATOM 4846 O O . PHE B 1 178 ? -2.254 12.633 -8.898 1 97.56 178 PHE B O 1
ATOM 4853 N N . GLU B 1 179 ? -0.046 12.188 -8.625 1 97.88 179 GLU B N 1
ATOM 4854 C CA . GLU B 1 179 ? 0.313 13.594 -8.539 1 97.88 179 GLU B CA 1
ATOM 4855 C C . GLU B 1 179 ? -0.054 14.344 -9.82 1 97.88 179 GLU B C 1
ATOM 4857 O O . GLU B 1 179 ? -0.273 15.555 -9.805 1 97.88 179 GLU B O 1
ATOM 4862 N N . SER B 1 180 ? -0.234 13.578 -10.914 1 96.38 180 SER B N 1
ATOM 4863 C CA . SER B 1 180 ? -0.542 14.18 -12.203 1 96.38 180 SER B CA 1
ATOM 4864 C C . SER B 1 180 ? -2.041 14.398 -12.375 1 96.38 180 SER B C 1
ATOM 4866 O O . SER B 1 180 ? -2.479 15.031 -13.336 1 96.38 180 SER B O 1
ATOM 4868 N N . ASP B 1 181 ? -2.863 13.852 -11.461 1 96.81 181 ASP B N 1
ATOM 4869 C CA . ASP B 1 181 ? -4.305 14.062 -11.562 1 96.81 181 ASP B CA 1
ATOM 4870 C C . ASP B 1 181 ? -4.645 15.555 -11.523 1 96.81 181 ASP B C 1
ATOM 4872 O O . ASP B 1 181 ? -3.996 16.328 -10.812 1 96.81 181 ASP B O 1
ATOM 4876 N N . PRO B 1 182 ? -5.676 15.938 -12.195 1 95.31 182 PRO B N 1
ATOM 4877 C CA . PRO B 1 182 ? -6 17.359 -12.273 1 95.31 182 PRO B CA 1
ATOM 4878 C C . PRO B 1 182 ? -6.586 17.906 -10.969 1 95.31 182 PRO B C 1
ATOM 4880 O O . PRO B 1 182 ? -7.102 17.125 -10.156 1 95.31 182 PRO B O 1
ATOM 4883 N N . ARG B 1 183 ? -6.469 19.219 -10.82 1 96.56 183 ARG B N 1
ATOM 4884 C CA . ARG B 1 183 ? -7.184 19.922 -9.758 1 96.56 183 ARG B CA 1
ATOM 4885 C C . ARG B 1 183 ? -8.688 19.703 -9.875 1 96.56 183 ARG B C 1
ATOM 4887 O O . ARG B 1 183 ? -9.203 19.453 -10.969 1 96.56 183 ARG B O 1
ATOM 4894 N N . ILE B 1 184 ? -9.344 19.703 -8.805 1 95.06 184 ILE B N 1
ATOM 4895 C CA . ILE B 1 184 ? -10.797 19.562 -8.758 1 95.06 184 ILE B CA 1
ATOM 4896 C C . ILE B 1 184 ? -11.43 20.922 -8.492 1 95.06 184 ILE B C 1
ATOM 4898 O O . ILE B 1 184 ? -11.453 21.406 -7.359 1 95.06 184 ILE B O 1
ATOM 4902 N N . ASP B 1 185 ? -12.102 21.484 -9.461 1 91.12 185 ASP B N 1
ATOM 4903 C CA . ASP B 1 185 ? -12.562 22.859 -9.375 1 91.12 185 ASP B CA 1
ATOM 4904 C C . ASP B 1 185 ? -14.047 22.922 -9.016 1 91.12 185 ASP B C 1
ATOM 4906 O O . ASP B 1 185 ? -14.719 23.922 -9.312 1 91.12 185 ASP B O 1
ATOM 4910 N N . LEU B 1 186 ? -14.5 21.906 -8.445 1 88.81 186 LEU B N 1
ATOM 4911 C CA . LEU B 1 186 ? -15.906 21.875 -8.062 1 88.81 186 LEU B CA 1
ATOM 4912 C C . LEU B 1 186 ? -16.172 22.828 -6.902 1 88.81 186 LEU B C 1
ATOM 4914 O O . LEU B 1 186 ? -17.297 23.281 -6.715 1 88.81 186 LEU B O 1
ATOM 4918 N N . GLU B 1 187 ? -15.172 23.109 -6.047 1 86.31 187 GLU B N 1
ATOM 4919 C CA . GLU B 1 187 ? -15.203 24.094 -4.973 1 86.31 187 GLU B CA 1
ATOM 4920 C C . GLU B 1 187 ? -13.828 24.719 -4.754 1 86.31 187 GLU B C 1
ATOM 4922 O O . GLU B 1 187 ? -12.82 24.203 -5.25 1 86.31 187 GLU B O 1
ATOM 4927 N N . ALA B 1 188 ? -13.914 25.812 -4.023 1 88.62 188 ALA B N 1
ATOM 4928 C CA . ALA B 1 188 ? -12.641 26.453 -3.715 1 88.62 188 ALA B CA 1
ATOM 4929 C C . ALA B 1 188 ? -11.75 25.547 -2.871 1 88.62 188 ALA B C 1
ATOM 4931 O O . ALA B 1 188 ? -12.234 24.859 -1.966 1 88.62 188 ALA B O 1
ATOM 4932 N N . ASN B 1 189 ? -10.547 25.453 -3.246 1 92.44 189 ASN B N 1
ATOM 4933 C CA . ASN B 1 189 ? -9.516 24.734 -2.51 1 92.44 189 ASN B CA 1
ATOM 4934 C C . ASN B 1 189 ? -8.312 25.625 -2.207 1 92.44 189 ASN B C 1
ATOM 4936 O O . ASN B 1 189 ? -7.641 26.094 -3.125 1 92.44 189 ASN B O 1
ATOM 4940 N N . PHE B 1 190 ? -8.023 25.844 -0.954 1 92.75 190 PHE B N 1
ATOM 4941 C CA . PHE B 1 190 ? -7.008 26.828 -0.579 1 92.75 190 PHE B CA 1
ATOM 4942 C C . PHE B 1 190 ? -5.625 26.359 -1.013 1 92.75 190 PHE B C 1
ATOM 4944 O O . PHE B 1 190 ? -4.688 27.156 -1.073 1 92.75 190 PHE B O 1
ATOM 4951 N N . TYR B 1 191 ? -5.461 25.078 -1.344 1 96.5 191 TYR B N 1
ATOM 4952 C CA . TYR B 1 191 ? -4.188 24.562 -1.844 1 96.5 191 TYR B CA 1
ATOM 4953 C C . TYR B 1 191 ? -3.809 25.25 -3.156 1 96.5 191 TYR B C 1
ATOM 4955 O O . TYR B 1 191 ? -2.629 25.5 -3.412 1 96.5 191 TYR B O 1
ATOM 4963 N N . TYR B 1 192 ? -4.844 25.516 -3.957 1 96.25 192 TYR B N 1
ATOM 4964 C CA . TYR B 1 192 ? -4.582 25.953 -5.324 1 96.25 192 TYR B CA 1
ATOM 4965 C C . TYR B 1 192 ? -4.016 27.375 -5.348 1 96.25 192 TYR B C 1
ATOM 4967 O O . TYR B 1 192 ? -2.967 27.609 -5.945 1 96.25 192 TYR B O 1
ATOM 4975 N N . PRO B 1 193 ? -4.605 28.297 -4.652 1 95.81 193 PRO B N 1
ATOM 4976 C CA . PRO B 1 193 ? -3.99 29.625 -4.617 1 95.81 193 PRO B CA 1
ATOM 4977 C C . PRO B 1 193 ? -2.615 29.625 -3.955 1 95.81 193 PRO B C 1
ATOM 4979 O O . PRO B 1 193 ? -1.743 30.406 -4.328 1 95.81 193 PRO B O 1
ATOM 4982 N N . GLN B 1 194 ? -2.396 28.766 -2.996 1 98.25 194 GLN B N 1
ATOM 4983 C CA . GLN B 1 194 ? -1.081 28.641 -2.377 1 98.25 194 GLN B CA 1
ATOM 4984 C C . GLN B 1 194 ? -0.047 28.141 -3.377 1 98.25 194 GLN B C 1
ATOM 4986 O O . GLN B 1 194 ? 1.051 28.688 -3.479 1 98.25 194 GLN B O 1
ATOM 4991 N N . GLU B 1 195 ? -0.411 27.109 -4.07 1 98.44 195 GLU B N 1
ATOM 4992 C CA . GLU B 1 195 ? 0.483 26.578 -5.094 1 98.44 195 GLU B CA 1
ATOM 4993 C C . GLU B 1 195 ? 0.787 27.625 -6.164 1 98.44 195 GLU B C 1
ATOM 4995 O O . GLU B 1 195 ? 1.937 27.781 -6.582 1 98.44 195 GLU B O 1
ATOM 5000 N N . ASP B 1 196 ? -0.258 28.297 -6.59 1 98 196 ASP B N 1
ATOM 5001 C CA . ASP B 1 196 ? -0.071 29.312 -7.621 1 98 196 ASP B CA 1
ATOM 5002 C C . ASP B 1 196 ? 0.909 30.391 -7.156 1 98 196 ASP B C 1
ATOM 5004 O O . ASP B 1 196 ? 1.789 30.812 -7.914 1 98 196 ASP B O 1
ATOM 5008 N N . ALA B 1 197 ? 0.733 30.828 -5.922 1 98.44 197 ALA B N 1
ATOM 5009 C CA . ALA B 1 197 ? 1.636 31.828 -5.359 1 98.44 197 ALA B CA 1
ATOM 5010 C C . ALA B 1 197 ? 3.064 31.297 -5.281 1 98.44 197 ALA B C 1
ATOM 5012 O O . ALA B 1 197 ? 4.016 32.031 -5.594 1 98.44 197 ALA B O 1
ATOM 5013 N N . LEU B 1 198 ? 3.191 30.094 -4.867 1 98.81 198 LEU B N 1
ATOM 5014 C CA . LEU B 1 198 ? 4.496 29.453 -4.781 1 98.81 198 LEU B CA 1
ATOM 5015 C C . LEU B 1 198 ? 5.16 29.375 -6.152 1 98.81 198 LEU B C 1
ATOM 5017 O O . LEU B 1 198 ? 6.336 29.719 -6.297 1 98.81 198 LEU B O 1
ATOM 5021 N N . PHE B 1 199 ? 4.43 28.938 -7.16 1 98.75 199 PHE B N 1
ATOM 5022 C CA . PHE B 1 199 ? 4.965 28.766 -8.508 1 98.75 199 PHE B CA 1
ATOM 5023 C C . PHE B 1 199 ? 5.391 30.109 -9.086 1 98.75 199 PHE B C 1
ATOM 5025 O O . PHE B 1 199 ? 6.434 30.219 -9.734 1 98.75 199 PHE B O 1
ATOM 5032 N N . GLU B 1 200 ? 4.578 31.094 -8.844 1 98.56 200 GLU B N 1
ATOM 5033 C CA . GLU B 1 200 ? 4.914 32.438 -9.312 1 98.56 200 GLU B CA 1
ATOM 5034 C C . GLU B 1 200 ? 6.223 32.906 -8.695 1 98.56 200 GLU B C 1
ATOM 5036 O O . GLU B 1 200 ? 7.094 33.438 -9.398 1 98.56 200 GLU B O 1
ATOM 5041 N N . TYR B 1 201 ? 6.359 32.812 -7.434 1 98.62 201 TYR B N 1
ATOM 5042 C CA . TYR B 1 201 ? 7.57 33.188 -6.719 1 98.62 201 TYR B CA 1
ATOM 5043 C C . TYR B 1 201 ? 8.789 32.438 -7.266 1 98.62 201 TYR B C 1
ATOM 5045 O O . TYR B 1 201 ? 9.82 33.062 -7.539 1 98.62 201 TYR B O 1
ATOM 5053 N N . CYS B 1 202 ? 8.633 31.109 -7.395 1 98.75 202 CYS B N 1
ATOM 5054 C CA . CYS B 1 202 ? 9.742 30.281 -7.836 1 98.75 202 CYS B CA 1
ATOM 5055 C C . CYS B 1 202 ? 10.133 30.594 -9.273 1 98.75 202 CYS B C 1
ATOM 5057 O O . CYS B 1 202 ? 11.32 30.609 -9.609 1 98.75 202 CYS B O 1
ATOM 5059 N N . ASN B 1 203 ? 9.125 30.859 -10.117 1 98.38 203 ASN B N 1
ATOM 5060 C CA . ASN B 1 203 ? 9.398 31.25 -11.492 1 98.38 203 ASN B CA 1
ATOM 5061 C C . ASN B 1 203 ? 10.156 32.562 -11.562 1 98.38 203 ASN B C 1
ATOM 5063 O O . ASN B 1 203 ? 11.039 32.75 -12.406 1 98.38 203 ASN B O 1
ATOM 5067 N N . ALA B 1 204 ? 9.875 33.438 -10.688 1 98.06 204 ALA B N 1
ATOM 5068 C CA . ALA B 1 204 ? 10.453 34.781 -10.703 1 98.06 204 ALA B CA 1
ATOM 5069 C C . ALA B 1 204 ? 11.867 34.781 -10.133 1 98.06 204 ALA B C 1
ATOM 5071 O O . ALA B 1 204 ? 12.703 35.594 -10.516 1 98.06 204 ALA B O 1
ATOM 5072 N N . THR B 1 205 ? 12.203 33.906 -9.281 1 98.31 205 THR B N 1
ATOM 5073 C CA . THR B 1 205 ? 13.43 34 -8.508 1 98.31 205 THR B CA 1
ATOM 5074 C C . THR B 1 205 ? 14.414 32.906 -8.883 1 98.31 205 THR B C 1
ATOM 5076 O O . THR B 1 205 ? 15.602 32.969 -8.57 1 98.31 205 THR B O 1
ATOM 5079 N N . GLY B 1 206 ? 13.922 31.828 -9.469 1 98.06 206 GLY B N 1
ATOM 5080 C CA . GLY B 1 206 ? 14.758 30.672 -9.758 1 98.06 206 GLY B CA 1
ATOM 5081 C C . GLY B 1 206 ? 14.805 29.672 -8.617 1 98.06 206 GLY B C 1
ATOM 5082 O O . GLY B 1 206 ? 15.375 28.578 -8.766 1 98.06 206 GLY B O 1
ATOM 5083 N N . VAL B 1 207 ? 14.219 30.031 -7.461 1 98.75 207 VAL B N 1
ATOM 5084 C CA . VAL B 1 207 ? 14.062 29.094 -6.359 1 98.75 207 VAL B CA 1
ATOM 5085 C C . VAL B 1 207 ? 13.258 27.891 -6.832 1 98.75 207 VAL B C 1
ATOM 5087 O O . VAL B 1 207 ? 12.281 28.031 -7.566 1 98.75 207 VAL B O 1
ATOM 5090 N N . THR B 1 208 ? 13.703 26.625 -6.5 1 98.81 208 THR B N 1
ATOM 5091 C CA . THR B 1 208 ? 12.93 25.438 -6.852 1 98.81 208 THR B CA 1
ATOM 5092 C C . THR B 1 208 ? 11.891 25.125 -5.773 1 98.81 208 THR B C 1
ATOM 5094 O O . THR B 1 208 ? 11.938 25.688 -4.68 1 98.81 208 THR B O 1
ATOM 5097 N N . TRP B 1 209 ? 10.906 24.281 -6.117 1 98.88 209 TRP B N 1
ATOM 5098 C CA . TRP B 1 209 ? 9.812 24.062 -5.18 1 98.88 209 TRP B CA 1
ATOM 5099 C C . TRP B 1 209 ? 9.508 22.578 -5.023 1 98.88 209 TRP B C 1
ATOM 5101 O O . TRP B 1 209 ? 9.898 21.766 -5.867 1 98.88 209 TRP B O 1
ATOM 5111 N N . ASN B 1 210 ? 8.93 22.234 -3.957 1 98.94 210 ASN B N 1
ATOM 5112 C CA . ASN B 1 210 ? 8.203 20.984 -3.746 1 98.94 210 ASN B CA 1
ATOM 5113 C C . ASN B 1 210 ? 6.809 21.25 -3.182 1 98.94 210 ASN B C 1
ATOM 5115 O O . ASN B 1 210 ? 6.621 22.141 -2.357 1 98.94 210 ASN B O 1
ATOM 5119 N N . VAL B 1 211 ? 5.844 20.547 -3.668 1 98.88 211 VAL B N 1
ATOM 5120 C CA . VAL B 1 211 ? 4.547 20.422 -3.02 1 98.88 211 VAL B CA 1
ATOM 5121 C C . VAL B 1 211 ? 4.363 18.984 -2.508 1 98.88 211 VAL B C 1
ATOM 5123 O O . VAL B 1 211 ? 4.512 18.031 -3.266 1 98.88 211 VAL B O 1
ATOM 5126 N N . VAL B 1 212 ? 4.109 18.844 -1.217 1 98.88 212 VAL B N 1
ATOM 5127 C CA . VAL B 1 212 ? 3.92 17.516 -0.629 1 98.88 212 VAL B CA 1
ATOM 5128 C C . VAL B 1 212 ? 2.479 17.375 -0.147 1 98.88 212 VAL B C 1
ATOM 5130 O O . VAL B 1 212 ? 1.945 18.266 0.52 1 98.88 212 VAL B O 1
ATOM 5133 N N . ARG B 1 213 ? 1.862 16.281 -0.493 1 98.75 213 ARG B N 1
ATOM 5134 C CA . ARG B 1 213 ? 0.439 16.078 -0.25 1 98.75 213 ARG B CA 1
ATOM 5135 C C . ARG B 1 213 ? 0.208 14.875 0.655 1 98.75 213 ARG B C 1
ATOM 5137 O O . ARG B 1 213 ? -0.044 13.766 0.172 1 98.75 213 ARG B O 1
ATOM 5144 N N . PRO B 1 214 ? 0.275 15.07 1.955 1 98.12 214 PRO B N 1
ATOM 5145 C CA . PRO B 1 214 ? -0.118 14.016 2.887 1 98.12 214 PRO B CA 1
ATOM 5146 C C . PRO B 1 214 ? -1.632 13.898 3.049 1 98.12 214 PRO B C 1
ATOM 5148 O O . PRO B 1 214 ? -2.379 14.703 2.486 1 98.12 214 PRO B O 1
ATOM 5151 N N . SER B 1 215 ? -2.016 12.859 3.691 1 95.75 215 SER B N 1
ATOM 5152 C CA . SER B 1 215 ? -3.41 12.664 4.082 1 95.75 215 SER B CA 1
ATOM 5153 C C . SER B 1 215 ? -3.58 12.75 5.594 1 95.75 215 SER B C 1
ATOM 5155 O O . SER B 1 215 ? -2.795 13.414 6.273 1 95.75 215 SER B O 1
ATOM 5157 N N . TYR B 1 216 ? -4.594 12.445 6.227 1 94.62 216 TYR B N 1
ATOM 5158 C CA . TYR B 1 216 ? -4.887 12.438 7.656 1 94.62 216 TYR B CA 1
ATOM 5159 C C . TYR B 1 216 ? -3.611 12.258 8.477 1 94.62 216 TYR B C 1
ATOM 5161 O O . TYR B 1 216 ? -3.289 11.148 8.898 1 94.62 216 TYR B O 1
ATOM 5169 N N . ILE B 1 217 ? -2.939 13.406 8.781 1 97.06 217 ILE B N 1
ATOM 5170 C CA . ILE B 1 217 ? -1.647 13.398 9.461 1 97.06 217 ILE B CA 1
ATOM 5171 C C . ILE B 1 217 ? -1.845 13.094 10.938 1 97.06 217 ILE B C 1
ATOM 5173 O O . ILE B 1 217 ? -2.732 13.656 11.586 1 97.06 217 ILE B O 1
ATOM 5177 N N . ILE B 1 218 ? -1.055 12.156 11.453 1 97.56 218 ILE B N 1
ATOM 5178 C CA . ILE B 1 218 ? -1.113 11.867 12.883 1 97.56 218 ILE B CA 1
ATOM 5179 C C . ILE B 1 218 ? 0.243 12.156 13.523 1 97.56 218 ILE B C 1
ATOM 5181 O O . ILE B 1 218 ? 1.284 12.016 12.875 1 97.56 218 ILE B O 1
ATOM 5185 N N . GLY B 1 219 ? 0.261 12.594 14.656 1 96.81 219 GLY B N 1
ATOM 5186 C CA . GLY B 1 219 ? 1.417 12.945 15.461 1 96.81 219 GLY B CA 1
ATOM 5187 C C . GLY B 1 219 ? 1.046 13.578 16.797 1 96.81 219 GLY B C 1
ATOM 5188 O O . GLY B 1 219 ? -0.111 13.945 17.016 1 96.81 219 GLY B O 1
ATOM 5189 N N . ALA B 1 220 ? 1.968 13.656 17.656 1 95.56 220 ALA B N 1
ATOM 5190 C CA . ALA B 1 220 ? 1.665 14.148 19 1 95.56 220 ALA B CA 1
ATOM 5191 C C . ALA B 1 220 ? 2.188 15.57 19.188 1 95.56 220 ALA B C 1
ATOM 5193 O O . ALA B 1 220 ? 3.398 15.797 19.156 1 95.56 220 ALA B O 1
ATOM 5194 N N . VAL B 1 221 ? 1.33 16.438 19.281 1 93.56 221 VAL B N 1
ATOM 5195 C CA . VAL B 1 221 ? 1.577 17.797 19.703 1 93.56 221 VAL B CA 1
ATOM 5196 C C . VAL B 1 221 ? 0.46 18.266 20.641 1 93.56 221 VAL B C 1
ATOM 5198 O O . VAL B 1 221 ? -0.616 17.656 20.672 1 93.56 221 VAL B O 1
ATOM 5201 N N . ARG B 1 222 ? 0.66 19.297 21.391 1 86.5 222 ARG B N 1
ATOM 5202 C CA . ARG B 1 222 ? -0.325 19.766 22.359 1 86.5 222 ARG B CA 1
ATOM 5203 C C . ARG B 1 222 ? -1.522 20.391 21.656 1 86.5 222 ARG B C 1
ATOM 5205 O O . ARG B 1 222 ? -2.668 20.188 22.062 1 86.5 222 ARG B O 1
ATOM 5212 N N . ASP B 1 223 ? -1.203 21.156 20.578 1 78.75 223 ASP B N 1
ATOM 5213 C CA . ASP B 1 223 ? -2.287 21.719 19.781 1 78.75 223 ASP B CA 1
ATOM 5214 C C . ASP B 1 223 ? -2.631 20.828 18.594 1 78.75 223 ASP B C 1
ATOM 5216 O O . ASP B 1 223 ? -2.145 21.047 17.484 1 78.75 223 ASP B O 1
ATOM 5220 N N . SER B 1 224 ? -3.449 19.828 18.859 1 67.31 224 SER B N 1
ATOM 5221 C CA . SER B 1 224 ? -3.621 18.719 17.938 1 67.31 224 SER B CA 1
ATOM 5222 C C . SER B 1 224 ? -5.055 18.641 17.422 1 67.31 224 SER B C 1
ATOM 5224 O O . SER B 1 224 ? -5.562 17.562 17.125 1 67.31 224 SER B O 1
ATOM 5226 N N . ALA B 1 225 ? -5.645 19.688 17.109 1 68.56 225 ALA B N 1
ATOM 5227 C CA . ALA B 1 225 ? -7.09 19.641 16.891 1 68.56 225 ALA B CA 1
ATOM 5228 C C . ALA B 1 225 ? -7.418 18.953 15.562 1 68.56 225 ALA B C 1
ATOM 5230 O O . ALA B 1 225 ? -8.508 18.391 15.391 1 68.56 225 ALA B O 1
ATOM 5231 N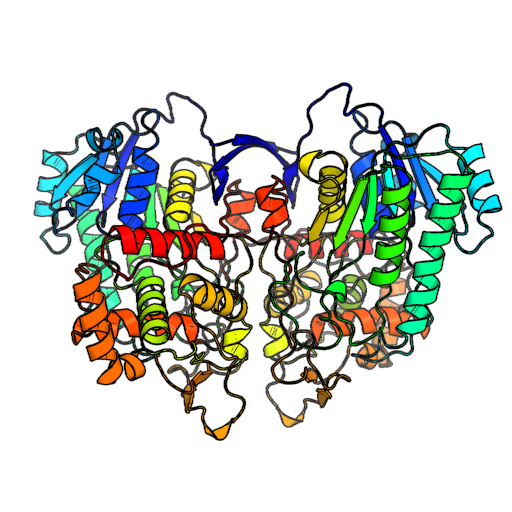 N . LEU B 1 226 ? -6.539 18.859 14.594 1 77.19 226 LEU B N 1
ATOM 5232 C CA . LEU B 1 226 ? -6.836 18.219 13.32 1 77.19 226 LEU B CA 1
ATOM 5233 C C . LEU B 1 226 ? -6.27 16.812 13.273 1 77.19 226 LEU B C 1
ATOM 5235 O O . LEU B 1 226 ? -6.105 16.234 12.195 1 77.19 226 LEU B O 1
ATOM 5239 N N . ASN B 1 227 ? -6.066 16.234 14.406 1 91.19 227 ASN B N 1
ATOM 5240 C CA . ASN B 1 227 ? -5.566 14.875 14.594 1 91.19 227 ASN B CA 1
ATOM 5241 C C . ASN B 1 227 ? -6.676 13.922 15.039 1 91.19 227 ASN B C 1
ATOM 5243 O O . ASN B 1 227 ? -7.117 13.977 16.188 1 91.19 227 ASN B O 1
ATOM 5247 N N . HIS B 1 228 ? -7.059 12.992 14.211 1 95.56 228 HIS B N 1
ATOM 5248 C CA . HIS B 1 228 ? -8.195 12.133 14.523 1 95.56 228 HIS B CA 1
ATOM 5249 C C . HIS B 1 228 ? -7.828 11.102 15.594 1 95.56 228 HIS B C 1
ATOM 5251 O O . HIS B 1 228 ? -8.711 10.461 16.172 1 95.56 228 HIS B O 1
ATOM 5257 N N . MET B 1 229 ? -6.547 11 15.969 1 97.25 229 MET B N 1
ATOM 5258 C CA . MET B 1 229 ? -6.148 10.109 17.047 1 97.25 229 MET B CA 1
ATOM 5259 C C . MET B 1 229 ? -6.652 10.617 18.391 1 97.25 229 MET B C 1
ATOM 5261 O O . MET B 1 229 ? -6.902 9.836 19.312 1 97.25 229 MET B O 1
ATOM 5265 N N . VAL B 1 230 ? -6.793 11.969 18.516 1 97.31 230 VAL B N 1
ATOM 5266 C CA . VAL B 1 230 ? -7.246 12.562 19.766 1 97.31 230 VAL B CA 1
ATOM 5267 C C . VAL B 1 230 ? -8.688 12.141 20.047 1 97.31 230 VAL B C 1
ATOM 5269 O O . VAL B 1 230 ? -8.984 11.617 21.125 1 97.31 230 VAL B O 1
ATOM 5272 N N . GLY B 1 231 ? -9.562 12.336 19.062 1 97.25 231 GLY B N 1
ATOM 5273 C CA . GLY B 1 231 ? -10.953 11.938 19.219 1 97.25 231 GLY B CA 1
ATOM 5274 C C . GLY B 1 231 ? -11.117 10.445 19.469 1 97.25 231 GLY B C 1
ATOM 5275 O O . GLY B 1 231 ? -11.945 10.031 20.281 1 97.25 231 GLY B O 1
ATOM 5276 N N . LEU B 1 232 ? -10.344 9.664 18.812 1 98.44 232 LEU B N 1
ATOM 5277 C CA . LEU B 1 232 ? -10.422 8.219 18.953 1 98.44 232 LEU B CA 1
ATOM 5278 C C . LEU B 1 232 ? -9.953 7.785 20.344 1 98.44 232 LEU B C 1
ATOM 5280 O O . LEU B 1 232 ? -10.531 6.867 20.938 1 98.44 232 LEU B O 1
ATOM 5284 N N . SER B 1 233 ? -8.891 8.414 20.828 1 98.25 233 SER B N 1
ATOM 5285 C CA . SER B 1 233 ? -8.383 8.102 22.156 1 98.25 233 SER B CA 1
ATOM 5286 C C . SER B 1 233 ? -9.406 8.453 23.234 1 98.25 233 SER B C 1
ATOM 5288 O O . SER B 1 233 ? -9.594 7.695 24.188 1 98.25 233 SER B O 1
ATOM 5290 N N . ILE B 1 234 ? -10.031 9.602 23.062 1 98.19 234 ILE B N 1
ATOM 5291 C CA . ILE B 1 234 ? -11.039 10.031 24.016 1 98.19 234 ILE B CA 1
ATOM 5292 C C . ILE B 1 234 ? -12.219 9.062 23.984 1 98.19 234 ILE B C 1
ATOM 5294 O O . ILE B 1 234 ? -12.688 8.609 25.047 1 98.19 234 ILE B O 1
ATOM 5298 N N . TYR B 1 235 ? -12.719 8.742 22.828 1 98.69 235 TYR B N 1
ATOM 5299 C CA . TYR B 1 235 ? -13.82 7.809 22.672 1 98.69 235 TYR B CA 1
ATOM 5300 C C . TYR B 1 235 ? -13.516 6.473 23.344 1 98.69 235 TYR B C 1
ATOM 5302 O O . TYR B 1 235 ? -14.312 5.969 24.125 1 98.69 235 TYR B O 1
ATOM 5310 N N . ALA B 1 236 ? -12.328 5.922 23.078 1 98.88 236 ALA B N 1
ATOM 5311 C CA . ALA B 1 236 ? -11.961 4.602 23.562 1 98.88 236 ALA B CA 1
ATOM 5312 C C . ALA B 1 236 ? -11.812 4.609 25.094 1 98.88 236 ALA B C 1
ATOM 5314 O O . ALA B 1 236 ? -12.266 3.684 25.766 1 98.88 236 ALA B O 1
ATOM 5315 N N . SER B 1 237 ? -11.203 5.637 25.641 1 98.75 237 SER B N 1
ATOM 5316 C CA . SER B 1 237 ? -10.969 5.703 27.078 1 98.75 237 SER B CA 1
ATOM 5317 C C . SER B 1 237 ? -12.281 5.883 27.844 1 98.75 237 SER B C 1
ATOM 5319 O O . SER B 1 237 ? -12.469 5.289 28.906 1 98.75 237 SER B O 1
ATOM 5321 N N . VAL B 1 238 ? -13.148 6.715 27.312 1 98.81 238 VAL B N 1
ATOM 5322 C CA . VAL B 1 238 ? -14.438 6.945 27.953 1 98.81 238 VAL B CA 1
ATOM 5323 C C . VAL B 1 238 ? -15.273 5.668 27.906 1 98.81 238 VAL B C 1
ATOM 5325 O O . VAL B 1 238 ? -15.875 5.285 28.922 1 98.81 238 VAL B O 1
ATOM 5328 N N . GLN B 1 239 ? -15.32 5.008 26.703 1 98.81 239 GLN B N 1
ATOM 5329 C CA . GLN B 1 239 ? -16.062 3.754 26.594 1 98.81 239 GLN B CA 1
ATOM 5330 C C . GLN B 1 239 ? -15.516 2.715 27.578 1 98.81 239 GLN B C 1
ATOM 5332 O O . GLN B 1 239 ? -16.297 1.98 28.203 1 98.81 239 GLN B O 1
ATOM 5337 N N . ALA B 1 240 ? -14.219 2.645 27.656 1 98.81 240 ALA B N 1
ATOM 5338 C CA . ALA B 1 240 ? -13.609 1.72 28.625 1 98.81 240 ALA B CA 1
ATOM 5339 C C . ALA B 1 240 ? -14.039 2.049 30.047 1 98.81 240 ALA B C 1
ATOM 5341 O O . ALA B 1 240 ? -14.375 1.15 30.828 1 98.81 240 ALA B O 1
ATOM 5342 N N . HIS B 1 241 ? -14.023 3.348 30.391 1 98.69 241 HIS B N 1
ATOM 5343 C CA . HIS B 1 241 ? -14.414 3.811 31.719 1 98.69 241 HIS B CA 1
ATOM 5344 C C . HIS B 1 241 ? -15.867 3.467 32 1 98.69 241 HIS B C 1
ATOM 5346 O O . HIS B 1 241 ? -16.219 3.115 33.156 1 98.69 241 HIS B O 1
ATOM 5352 N N . LEU B 1 242 ? -16.734 3.555 31.031 1 98.62 242 LEU B N 1
ATOM 5353 C CA . LEU B 1 242 ? -18.156 3.299 31.172 1 98.62 242 LEU B CA 1
ATOM 5354 C C . LEU B 1 242 ? -18.453 1.813 31 1 98.62 242 LEU B C 1
ATOM 5356 O O . LEU B 1 242 ? -19.609 1.396 31.109 1 98.62 242 LEU B O 1
ATOM 5360 N N . LYS B 1 243 ? -17.469 0.979 30.672 1 98.38 243 LYS B N 1
ATOM 5361 C CA . LYS B 1 243 ? -17.609 -0.458 30.453 1 98.38 243 LYS B CA 1
ATOM 5362 C C . LYS B 1 243 ? -18.531 -0.749 29.281 1 98.38 243 LYS B C 1
ATOM 5364 O O . LYS B 1 243 ? -19.422 -1.608 29.391 1 98.38 243 LYS B O 1
ATOM 5369 N N . GLU B 1 244 ? -18.375 0.025 28.297 1 98.44 244 GLU B N 1
ATOM 5370 C CA . GLU B 1 244 ? -19.109 -0.13 27.047 1 98.44 244 GLU B CA 1
ATOM 5371 C C . GLU B 1 244 ? -18.172 -0.468 25.891 1 98.44 244 GLU B C 1
ATOM 5373 O O . GLU B 1 244 ? -17.016 -0.049 25.875 1 98.44 244 GLU B O 1
ATOM 5378 N N . PRO B 1 245 ? -18.609 -1.22 24.906 1 98.56 245 PRO B N 1
ATOM 5379 C CA . PRO B 1 245 ? -17.766 -1.529 23.75 1 98.56 245 PRO B CA 1
ATOM 5380 C C . PRO B 1 245 ? -17.578 -0.33 22.812 1 98.56 245 PRO B C 1
ATOM 5382 O O . PRO B 1 245 ? -18.359 0.624 22.859 1 98.56 245 PRO B O 1
ATOM 5385 N N . LEU B 1 246 ? -16.547 -0.377 22.031 1 98.69 246 LEU B N 1
ATOM 5386 C CA . LEU B 1 246 ? -16.375 0.591 20.953 1 98.69 246 LEU B CA 1
ATOM 5387 C C . LEU B 1 246 ? -17.281 0.257 19.781 1 98.69 246 LEU B C 1
ATOM 5389 O O . LEU B 1 246 ? -16.906 -0.526 18.906 1 98.69 246 LEU B O 1
ATOM 5393 N N . ALA B 1 247 ? -18.406 0.899 19.75 1 98.5 247 ALA B N 1
ATOM 5394 C CA . ALA B 1 247 ? -19.266 0.785 18.578 1 98.5 247 ALA B CA 1
ATOM 5395 C C . ALA B 1 247 ? -18.688 1.553 17.406 1 98.5 247 ALA B C 1
ATOM 5397 O O . ALA B 1 247 ? -18.125 2.641 17.562 1 98.5 247 ALA B O 1
ATOM 5398 N N . PHE B 1 248 ? -18.75 0.987 16.219 1 98.12 248 PHE B N 1
ATOM 5399 C CA . PHE B 1 248 ? -18.281 1.652 15 1 98.12 248 PHE B CA 1
ATOM 5400 C C . PHE B 1 248 ? -19.406 2.502 14.398 1 98.12 248 PHE B C 1
ATOM 5402 O O . PHE B 1 248 ? -20.5 2.008 14.148 1 98.12 248 PHE B O 1
ATOM 5409 N N . PRO B 1 249 ? -19.125 3.758 14.203 1 97.75 249 PRO B N 1
ATOM 5410 C CA . PRO B 1 249 ? -20.219 4.641 13.773 1 97.75 249 PRO B CA 1
ATOM 5411 C C . PRO B 1 249 ? -20.609 4.426 12.312 1 97.75 249 PRO B C 1
ATOM 5413 O O . PRO B 1 249 ? -21.734 4.734 11.922 1 97.75 249 PRO B O 1
ATOM 5416 N N . GLY B 1 250 ? -19.703 3.973 11.469 1 96.94 250 GLY B N 1
ATOM 5417 C CA . GLY B 1 250 ? -19.953 3.797 10.047 1 96.94 250 GLY B CA 1
ATOM 5418 C C . GLY B 1 250 ? -20.453 2.41 9.695 1 96.94 250 GLY B C 1
ATOM 5419 O O . GLY B 1 250 ? -20.719 1.6 10.586 1 96.94 250 GLY B O 1
ATOM 5420 N N . ASP B 1 251 ? -20.703 2.127 8.383 1 96.31 251 ASP B N 1
ATOM 5421 C CA . ASP B 1 251 ? -21.141 0.825 7.891 1 96.31 251 ASP B CA 1
ATOM 5422 C C . ASP B 1 251 ? -19.969 -0.01 7.41 1 96.31 251 ASP B C 1
ATOM 5424 O O . ASP B 1 251 ? -18.812 0.311 7.707 1 96.31 251 ASP B O 1
ATOM 5428 N N . TYR B 1 252 ? -20.234 -1.134 6.727 1 94.25 252 TYR B N 1
ATOM 5429 C CA . TYR B 1 252 ? -19.172 -2.053 6.328 1 94.25 252 TYR B CA 1
ATOM 5430 C C . TYR B 1 252 ? -18.359 -1.476 5.176 1 94.25 252 TYR B C 1
ATOM 5432 O O . TYR B 1 252 ? -17.219 -1.883 4.953 1 94.25 252 TYR B O 1
ATOM 5440 N N . ALA B 1 253 ? -18.938 -0.505 4.352 1 93.19 253 ALA B N 1
ATOM 5441 C CA . ALA B 1 253 ? -18.125 0.199 3.363 1 93.19 253 ALA B CA 1
ATOM 5442 C C . ALA B 1 253 ? -17 0.974 4.035 1 93.19 253 ALA B C 1
ATOM 5444 O O . ALA B 1 253 ? -15.859 0.935 3.576 1 93.19 253 ALA B O 1
ATOM 5445 N N . ALA B 1 254 ? -17.344 1.629 5.121 1 95.56 254 ALA B N 1
ATOM 5446 C CA . ALA B 1 254 ? -16.359 2.381 5.879 1 95.56 254 ALA B CA 1
ATOM 5447 C C . ALA B 1 254 ? -15.406 1.442 6.617 1 95.56 254 ALA B C 1
ATOM 5449 O O . ALA B 1 254 ? -14.195 1.695 6.684 1 95.56 254 ALA B O 1
ATOM 5450 N N . TRP B 1 255 ? -15.922 0.327 7.125 1 96.56 255 TRP B N 1
ATOM 5451 C CA . TRP B 1 255 ? -15.188 -0.656 7.914 1 96.56 255 TRP B CA 1
ATOM 5452 C C . TRP B 1 255 ? -14.086 -1.303 7.086 1 96.56 255 TRP B C 1
ATOM 5454 O O . TRP B 1 255 ? -12.969 -1.51 7.578 1 96.56 255 TRP B O 1
ATOM 5464 N N . ASP B 1 256 ? -14.367 -1.503 5.793 1 94.38 256 ASP B N 1
ATOM 5465 C CA . ASP B 1 256 ? -13.516 -2.367 4.98 1 94.38 256 ASP B CA 1
ATOM 5466 C C . ASP B 1 256 ? -12.695 -1.551 3.982 1 94.38 256 ASP B C 1
ATOM 5468 O O . ASP B 1 256 ? -11.766 -2.068 3.367 1 94.38 256 ASP B O 1
ATOM 5472 N N . ARG B 1 257 ? -12.961 -0.292 3.83 1 94.19 257 ARG B N 1
ATOM 5473 C CA . ARG B 1 257 ? -12.258 0.483 2.812 1 94.19 257 ARG B CA 1
ATOM 5474 C C . ARG B 1 257 ? -10.797 0.692 3.195 1 94.19 257 ARG B C 1
ATOM 5476 O O . ARG B 1 257 ? -10.477 0.854 4.375 1 94.19 257 ARG B O 1
ATOM 5483 N N . GLU B 1 258 ? -9.953 0.709 2.152 1 95.44 258 GLU B N 1
ATOM 5484 C CA . GLU B 1 258 ? -8.586 1.16 2.395 1 95.44 258 GLU B CA 1
ATOM 5485 C C . GLU B 1 258 ? -8.547 2.65 2.723 1 95.44 258 GLU B C 1
ATOM 5487 O O . GLU B 1 258 ? -9.289 3.441 2.137 1 95.44 258 GLU B O 1
ATOM 5492 N N . PHE B 1 259 ? -7.758 2.975 3.676 1 95.25 259 PHE B N 1
ATOM 5493 C CA . PHE B 1 259 ? -7.543 4.336 4.156 1 95.25 259 PHE B CA 1
ATOM 5494 C C . PHE B 1 259 ? -6.055 4.609 4.352 1 95.25 259 PHE B C 1
ATOM 5496 O O . PHE B 1 259 ? -5.312 3.736 4.805 1 95.25 259 PHE B O 1
ATOM 5503 N N . CYS B 1 260 ? -5.605 5.719 3.838 1 94.94 260 CYS B N 1
ATOM 5504 C CA . CYS B 1 260 ? -4.184 5.969 4.027 1 94.94 260 CYS B CA 1
ATOM 5505 C C . CYS B 1 260 ? -3.951 6.988 5.137 1 94.94 260 CYS B C 1
ATOM 5507 O O . CYS B 1 260 ? -4.727 7.934 5.289 1 94.94 260 CYS B O 1
ATOM 5509 N N . GLN B 1 261 ? -2.979 6.707 5.969 1 96.06 261 GLN B N 1
ATOM 5510 C CA . GLN B 1 261 ? -2.502 7.559 7.051 1 96.06 261 GLN B CA 1
ATOM 5511 C C . GLN B 1 261 ? -1.124 8.133 6.734 1 96.06 261 GLN B C 1
ATOM 5513 O O . GLN B 1 261 ? -0.318 7.492 6.059 1 96.06 261 GLN B O 1
ATOM 5518 N N . SER B 1 262 ? -0.926 9.352 7.105 1 97.94 262 SER B N 1
ATOM 5519 C CA . SER B 1 262 ? 0.385 9.984 6.992 1 97.94 262 SER B CA 1
ATOM 5520 C C . SER B 1 262 ? 0.949 10.328 8.367 1 97.94 262 SER B C 1
ATOM 5522 O O . SER B 1 262 ? 0.483 11.266 9.016 1 97.94 262 SER B O 1
ATOM 5524 N N . THR B 1 263 ? 1.938 9.562 8.766 1 98.38 263 THR B N 1
ATOM 5525 C CA . THR B 1 263 ? 2.611 9.805 10.039 1 98.38 263 THR B CA 1
ATOM 5526 C C . THR B 1 263 ? 3.518 11.031 9.945 1 98.38 263 THR B C 1
ATOM 5528 O O . THR B 1 263 ? 4.398 11.094 9.078 1 98.38 263 THR B O 1
ATOM 5531 N N . ALA B 1 264 ? 3.309 11.969 10.859 1 98.12 264 ALA B N 1
ATOM 5532 C CA . ALA B 1 264 ? 3.971 13.273 10.773 1 98.12 264 ALA B CA 1
ATOM 5533 C C . ALA B 1 264 ? 5.488 13.109 10.719 1 98.12 264 ALA B C 1
ATOM 5535 O O . ALA B 1 264 ? 6.16 13.805 9.953 1 98.12 264 ALA B O 1
ATOM 5536 N N . LEU B 1 265 ? 6.016 12.234 11.523 1 98.31 265 LEU B N 1
ATOM 5537 C CA . LEU B 1 265 ? 7.461 12.039 11.547 1 98.31 265 LEU B CA 1
ATOM 5538 C C . LEU B 1 265 ? 7.953 11.477 10.219 1 98.31 265 LEU B C 1
ATOM 5540 O O . LEU B 1 265 ? 9 11.891 9.711 1 98.31 265 LEU B O 1
ATOM 5544 N N . LEU B 1 266 ? 7.23 10.492 9.664 1 98.75 266 LEU B N 1
ATOM 5545 C CA . LEU B 1 266 ? 7.602 9.977 8.344 1 98.75 266 LEU B CA 1
ATOM 5546 C C . LEU B 1 266 ? 7.527 11.078 7.293 1 98.75 266 LEU B C 1
ATOM 5548 O O . LEU B 1 266 ? 8.375 11.148 6.395 1 98.75 266 LEU B O 1
ATOM 5552 N N . ASN B 1 267 ? 6.453 11.914 7.379 1 98.81 267 ASN B N 1
ATOM 5553 C CA . ASN B 1 267 ? 6.371 13.062 6.484 1 98.81 267 ASN B CA 1
ATOM 5554 C C . ASN B 1 267 ? 7.621 13.938 6.578 1 98.81 267 ASN B C 1
ATOM 5556 O O . ASN B 1 267 ? 8.117 14.422 5.562 1 98.81 267 ASN B O 1
ATOM 5560 N N . GLY B 1 268 ? 8.078 14.148 7.828 1 98.81 268 GLY B N 1
ATOM 5561 C CA . GLY B 1 268 ? 9.297 14.93 8.016 1 98.81 268 GLY B CA 1
ATOM 5562 C C . GLY B 1 268 ? 10.492 14.336 7.297 1 98.81 268 GLY B C 1
ATOM 5563 O O . GLY B 1 268 ? 11.234 15.055 6.617 1 98.81 268 GLY B O 1
ATOM 5564 N N . TYR B 1 269 ? 10.695 12.992 7.434 1 98.75 269 TYR B N 1
ATOM 5565 C CA . TYR B 1 269 ? 11.789 12.32 6.742 1 98.75 269 TYR B CA 1
ATOM 5566 C C . TYR B 1 269 ? 11.648 12.461 5.234 1 98.75 269 TYR B C 1
ATOM 5568 O O . TYR B 1 269 ? 12.641 12.672 4.527 1 98.75 269 TYR B O 1
ATOM 5576 N N . PHE B 1 270 ? 10.484 12.344 4.762 1 98.88 270 PHE B N 1
ATOM 5577 C CA . PHE B 1 270 ? 10.195 12.453 3.338 1 98.88 270 PHE B CA 1
ATOM 5578 C C . PHE B 1 270 ? 10.5 13.859 2.832 1 98.88 270 PHE B C 1
ATOM 5580 O O . PHE B 1 270 ? 11.109 14.023 1.771 1 98.88 270 PHE B O 1
ATOM 5587 N N . GLU B 1 271 ? 9.992 14.812 3.562 1 98.94 271 GLU B N 1
ATOM 5588 C CA . GLU B 1 271 ? 10.156 16.203 3.146 1 98.94 271 GLU B CA 1
ATOM 5589 C C . GLU B 1 271 ? 11.617 16.625 3.191 1 98.94 271 GLU B C 1
ATOM 5591 O O . GLU B 1 271 ? 12.078 17.391 2.344 1 98.94 271 GLU B O 1
ATOM 5596 N N . GLU B 1 272 ? 12.383 16.172 4.199 1 98.88 272 GLU B N 1
ATOM 5597 C CA . GLU B 1 272 ? 13.82 16.406 4.168 1 98.88 272 GLU B CA 1
ATOM 5598 C C . GLU B 1 272 ? 14.453 15.797 2.916 1 98.88 272 GLU B C 1
ATOM 5600 O O . GLU B 1 272 ? 15.281 16.438 2.264 1 98.88 272 GLU B O 1
ATOM 5605 N N . TRP B 1 273 ? 14.055 14.555 2.594 1 98.81 273 TRP B N 1
ATOM 5606 C CA . TRP B 1 273 ? 14.539 13.883 1.392 1 98.81 273 TRP B CA 1
ATOM 5607 C C . TRP B 1 273 ? 14.211 14.703 0.146 1 98.81 273 TRP B C 1
ATOM 5609 O O . TRP B 1 273 ? 15.062 14.867 -0.735 1 98.81 273 TRP B O 1
ATOM 5619 N N . ALA B 1 274 ? 12.992 15.195 0.043 1 98.75 274 ALA B N 1
ATOM 5620 C CA . ALA B 1 274 ? 12.57 15.984 -1.115 1 98.75 274 ALA B CA 1
ATOM 5621 C C . ALA B 1 274 ? 13.414 17.25 -1.253 1 98.75 274 ALA B C 1
ATOM 5623 O O . ALA B 1 274 ? 13.766 17.656 -2.365 1 98.75 274 ALA B O 1
ATOM 5624 N N . LEU B 1 275 ? 13.727 17.891 -0.132 1 98.62 275 LEU B N 1
ATOM 5625 C CA . LEU B 1 275 ? 14.539 19.109 -0.13 1 98.62 275 LEU B CA 1
ATOM 5626 C C . LEU B 1 275 ? 15.938 18.812 -0.657 1 98.62 275 LEU B C 1
ATOM 5628 O O . LEU B 1 275 ? 16.5 19.609 -1.412 1 98.62 275 LEU B O 1
ATOM 5632 N N . LEU B 1 276 ? 16.516 17.703 -0.293 1 98.25 276 LEU B N 1
ATOM 5633 C CA . LEU B 1 276 ? 17.938 17.453 -0.466 1 98.25 276 LEU B CA 1
ATOM 5634 C C . LEU B 1 276 ? 18.203 16.672 -1.747 1 98.25 276 LEU B C 1
ATOM 5636 O O . LEU B 1 276 ? 19.359 16.5 -2.145 1 98.25 276 LEU B O 1
ATOM 5640 N N . THR B 1 277 ? 17.156 16.172 -2.41 1 97.25 277 THR B N 1
ATOM 5641 C CA . THR B 1 277 ? 17.297 15.383 -3.625 1 97.25 277 THR B CA 1
ATOM 5642 C C . THR B 1 277 ? 17.156 16.266 -4.863 1 97.25 277 THR B C 1
ATOM 5644 O O . THR B 1 277 ? 16.078 16.781 -5.156 1 97.25 277 THR B O 1
ATOM 5647 N N . ASP B 1 278 ? 18.188 16.391 -5.613 1 96.94 278 ASP B N 1
ATOM 5648 C CA . ASP B 1 278 ? 18.203 17.266 -6.777 1 96.94 278 ASP B CA 1
ATOM 5649 C C . ASP B 1 278 ? 17.109 16.891 -7.762 1 96.94 278 ASP B C 1
ATOM 5651 O O . ASP B 1 278 ? 16.406 17.766 -8.273 1 96.94 278 ASP B O 1
ATOM 5655 N N . ALA B 1 279 ? 16.891 15.602 -7.953 1 96.88 279 ALA B N 1
ATOM 5656 C CA . ALA B 1 279 ? 15.914 15.125 -8.93 1 96.88 279 ALA B CA 1
ATOM 5657 C C . ALA B 1 279 ? 14.484 15.43 -8.484 1 96.88 279 ALA B C 1
ATOM 5659 O O . ALA B 1 279 ? 13.547 15.352 -9.281 1 96.88 279 ALA B O 1
ATOM 5660 N N . ALA B 1 280 ? 14.297 15.828 -7.227 1 98.12 280 ALA B N 1
ATOM 5661 C CA . ALA B 1 280 ? 12.961 16.094 -6.691 1 98.12 280 ALA B CA 1
ATOM 5662 C C . ALA B 1 280 ? 12.578 17.562 -6.906 1 98.12 280 ALA B C 1
ATOM 5664 O O . ALA B 1 280 ? 11.445 17.953 -6.613 1 98.12 280 ALA B O 1
ATOM 5665 N N . ALA B 1 281 ? 13.484 18.375 -7.434 1 98.56 281 ALA B N 1
ATOM 5666 C CA . ALA B 1 281 ? 13.203 19.797 -7.633 1 98.56 281 ALA B CA 1
ATOM 5667 C C . ALA B 1 281 ? 12.016 20 -8.562 1 98.56 281 ALA B C 1
ATOM 5669 O O . ALA B 1 281 ? 11.898 19.328 -9.594 1 98.56 281 ALA B O 1
ATOM 5670 N N . ASN B 1 282 ? 11.133 20.875 -8.172 1 98.56 282 ASN B N 1
ATOM 5671 C CA . ASN B 1 282 ? 9.961 21.297 -8.938 1 98.56 282 ASN B CA 1
ATOM 5672 C C . ASN B 1 282 ? 9.008 20.125 -9.18 1 98.56 282 ASN B C 1
ATOM 5674 O O . ASN B 1 282 ? 8.531 19.922 -10.297 1 98.56 282 ASN B O 1
ATOM 5678 N N . GLU B 1 283 ? 8.836 19.312 -8.102 1 98.38 283 GLU B N 1
ATOM 5679 C CA . GLU B 1 283 ? 7.922 18.172 -8.156 1 98.38 283 GLU B CA 1
ATOM 5680 C C . GLU B 1 283 ? 6.922 18.219 -7.008 1 98.38 283 GLU B C 1
ATOM 5682 O O . GLU B 1 283 ? 7.262 18.625 -5.898 1 98.38 283 GLU B O 1
ATOM 5687 N N . ALA B 1 284 ? 5.68 17.797 -7.285 1 98.62 284 ALA B N 1
ATOM 5688 C CA . ALA B 1 284 ? 4.703 17.469 -6.25 1 98.62 284 ALA B CA 1
ATOM 5689 C C . ALA B 1 284 ? 4.75 15.984 -5.902 1 98.62 284 ALA B C 1
ATOM 5691 O O . ALA B 1 284 ? 4.992 15.141 -6.773 1 98.62 284 ALA B O 1
ATOM 5692 N N . PHE B 1 285 ? 4.578 15.688 -4.648 1 98.75 285 PHE B N 1
ATOM 5693 C CA . PHE B 1 285 ? 4.621 14.305 -4.207 1 98.75 285 PHE B CA 1
ATOM 5694 C C . PHE B 1 285 ? 3.459 14 -3.268 1 98.75 285 PHE B C 1
ATOM 5696 O O . PHE B 1 285 ? 3.092 14.828 -2.436 1 98.75 285 PHE B O 1
ATOM 5703 N N . ASN B 1 286 ? 2.867 12.82 -3.449 1 98.56 286 ASN B N 1
ATOM 5704 C CA . ASN B 1 286 ? 2.045 12.219 -2.408 1 98.56 286 ASN B CA 1
ATOM 5705 C C . ASN B 1 286 ? 2.9 11.586 -1.314 1 98.56 286 ASN B C 1
ATOM 5707 O O . ASN B 1 286 ? 4.008 11.109 -1.581 1 98.56 286 ASN B O 1
ATOM 5711 N N . ILE B 1 287 ? 2.396 11.625 -0.083 1 98.62 287 ILE B N 1
ATOM 5712 C CA . ILE B 1 287 ? 3.088 10.891 0.974 1 98.62 287 ILE B CA 1
ATOM 5713 C C . ILE B 1 287 ? 2.066 10.242 1.901 1 98.62 287 ILE B C 1
ATOM 5715 O O . ILE B 1 287 ? 1.089 10.875 2.305 1 98.62 287 ILE B O 1
ATOM 5719 N N . GLN B 1 288 ? 2.137 9 2.115 1 98.12 288 GLN B N 1
ATOM 5720 C CA . GLN B 1 288 ? 1.421 8.211 3.111 1 98.12 288 GLN B CA 1
ATOM 5721 C C . GLN B 1 288 ? 2.322 7.137 3.715 1 98.12 288 GLN B C 1
ATOM 5723 O O . GLN B 1 288 ? 3.48 6.996 3.314 1 98.12 288 GLN B O 1
ATOM 5728 N N . ASP B 1 289 ? 1.879 6.375 4.617 1 97.94 289 ASP B N 1
ATOM 5729 C CA . ASP B 1 289 ? 2.697 5.477 5.426 1 97.94 289 ASP B CA 1
ATOM 5730 C C . ASP B 1 289 ? 3.242 4.324 4.586 1 97.94 289 ASP B C 1
ATOM 5732 O O . ASP B 1 289 ? 4.273 3.738 4.922 1 97.94 289 ASP B O 1
ATOM 5736 N N . GLY B 1 290 ? 2.58 3.842 3.535 1 95.81 290 GLY B N 1
ATOM 5737 C CA . GLY B 1 290 ? 3.145 2.9 2.582 1 95.81 290 GLY B CA 1
ATOM 5738 C C . GLY B 1 290 ? 2.664 1.477 2.797 1 95.81 290 GLY B C 1
ATOM 5739 O O . GLY B 1 290 ? 3.102 0.558 2.1 1 95.81 290 GLY B O 1
ATOM 5740 N N . LEU B 1 291 ? 1.771 1.238 3.775 1 95.56 291 LEU B N 1
ATOM 5741 C CA . LEU B 1 291 ? 1.225 -0.083 4.062 1 95.56 291 LEU B CA 1
ATOM 5742 C C . LEU B 1 291 ? -0.295 -0.032 4.168 1 95.56 291 LEU B C 1
ATOM 5744 O O . LEU B 1 291 ? -0.861 1 4.539 1 95.56 291 LEU B O 1
ATOM 5748 N N . PRO B 1 292 ? -0.972 -1.141 3.867 1 96.25 292 PRO B N 1
ATOM 5749 C CA . PRO B 1 292 ? -2.438 -1.131 3.893 1 96.25 292 PRO B CA 1
ATOM 5750 C C . PRO B 1 292 ? -3.002 -0.917 5.293 1 96.25 292 PRO B C 1
ATOM 5752 O O . PRO B 1 292 ? -2.424 -1.393 6.273 1 96.25 292 PRO B O 1
ATOM 5755 N N . PHE B 1 293 ? -4.059 -0.271 5.359 1 97.12 293 PHE B N 1
ATOM 5756 C CA . PHE B 1 293 ? -4.738 0.083 6.598 1 97.12 293 PHE B CA 1
ATOM 5757 C C . PHE B 1 293 ? -6.246 0.132 6.398 1 97.12 293 PHE B C 1
ATOM 5759 O O . PHE B 1 293 ? -6.727 0.661 5.391 1 97.12 293 PHE B O 1
ATOM 5766 N N . THR B 1 294 ? -7.051 -0.379 7.328 1 97.25 294 THR B N 1
ATOM 5767 C CA . THR B 1 294 ? -8.5 -0.24 7.398 1 97.25 294 THR B CA 1
ATOM 5768 C C . THR B 1 294 ? -8.945 0.096 8.82 1 97.25 294 THR B C 1
ATOM 5770 O O . THR B 1 294 ? -8.266 -0.251 9.789 1 97.25 294 THR B O 1
ATOM 5773 N N . TRP B 1 295 ? -10.062 0.741 8.922 1 97.75 295 TRP B N 1
ATOM 5774 C CA . TRP B 1 295 ? -10.617 1.058 10.234 1 97.75 295 TRP B CA 1
ATOM 5775 C C . TRP B 1 295 ? -11.047 -0.209 10.961 1 97.75 295 TRP B C 1
ATOM 5777 O O . TRP B 1 295 ? -10.945 -0.293 12.188 1 97.75 295 TRP B O 1
ATOM 5787 N N . GLY B 1 296 ? -11.531 -1.176 10.211 1 96.88 296 GLY B N 1
ATOM 5788 C CA . GLY B 1 296 ? -11.922 -2.43 10.828 1 96.88 296 GLY B CA 1
ATOM 5789 C C . GLY B 1 296 ? -10.789 -3.088 11.602 1 96.88 296 GLY B C 1
ATOM 5790 O O . GLY B 1 296 ? -10.977 -3.502 12.75 1 96.88 296 GLY B O 1
ATOM 5791 N N . ARG B 1 297 ? -9.672 -3.203 10.961 1 96.06 297 ARG B N 1
ATOM 5792 C CA . ARG B 1 297 ? -8.508 -3.775 11.633 1 96.06 297 ARG B CA 1
ATOM 5793 C C . ARG B 1 297 ? -8.055 -2.889 12.789 1 96.06 297 ARG B C 1
ATOM 5795 O O . ARG B 1 297 ? -7.707 -3.387 13.867 1 96.06 297 ARG B O 1
ATOM 5802 N N . PHE B 1 298 ? -8.047 -1.602 12.641 1 97.69 298 PHE B N 1
ATOM 5803 C CA . PHE B 1 298 ? -7.605 -0.652 13.656 1 97.69 298 PHE B CA 1
ATOM 5804 C C . PHE B 1 298 ? -8.516 -0.701 14.875 1 97.69 298 PHE B C 1
ATOM 5806 O O . PHE B 1 298 ? -8.055 -0.563 16 1 97.69 298 PHE B O 1
ATOM 5813 N N . TRP B 1 299 ? -9.789 -0.868 14.586 1 98.31 299 TRP B N 1
ATOM 5814 C CA . TRP B 1 299 ? -10.797 -0.778 15.641 1 98.31 299 TRP B CA 1
ATOM 5815 C C . TRP B 1 299 ? -10.555 -1.831 16.719 1 98.31 299 TRP B C 1
ATOM 5817 O O . TRP B 1 299 ? -10.711 -1.558 17.906 1 98.31 299 TRP B O 1
ATOM 5827 N N . THR B 1 300 ? -10.141 -2.99 16.328 1 96.06 300 THR B N 1
ATOM 5828 C CA . THR B 1 300 ? -9.852 -4.066 17.281 1 96.06 300 THR B CA 1
ATOM 5829 C C . THR B 1 300 ? -8.617 -3.732 18.109 1 96.06 300 THR B C 1
ATOM 5831 O O . THR B 1 300 ? -8.594 -3.996 19.312 1 96.06 300 THR B O 1
ATOM 5834 N N . TYR B 1 301 ? -7.617 -3.127 17.531 1 97.12 301 TYR B N 1
ATOM 5835 C CA . TYR B 1 301 ? -6.422 -2.68 18.25 1 97.12 301 TYR B CA 1
ATOM 5836 C C . TYR B 1 301 ? -6.762 -1.583 19.25 1 97.12 301 TYR B C 1
ATOM 5838 O O . TYR B 1 301 ? -6.293 -1.611 20.391 1 97.12 301 TYR B O 1
ATOM 5846 N N . LEU B 1 302 ? -7.602 -0.671 18.734 1 98.56 302 LEU B N 1
ATOM 5847 C CA . LEU B 1 302 ? -7.973 0.45 19.594 1 98.56 302 LEU B CA 1
ATOM 5848 C C . LEU B 1 302 ? -8.641 -0.041 20.875 1 98.56 302 LEU B C 1
ATOM 5850 O O . LEU B 1 302 ? -8.32 0.434 21.969 1 98.56 302 LEU B O 1
ATOM 5854 N N . ALA B 1 303 ? -9.586 -0.962 20.703 1 98.5 303 ALA B N 1
ATOM 5855 C CA . ALA B 1 303 ? -10.266 -1.533 21.875 1 98.5 303 ALA B CA 1
ATOM 5856 C C . ALA B 1 303 ? -9.273 -2.203 22.812 1 98.5 303 ALA B C 1
ATOM 5858 O O . ALA B 1 303 ? -9.32 -1.986 24.031 1 98.5 303 ALA B O 1
ATOM 5859 N N . GLU B 1 304 ? -8.391 -2.949 22.266 1 97.44 304 GLU B N 1
ATOM 5860 C CA . GLU B 1 304 ? -7.379 -3.646 23.047 1 97.44 304 GLU B CA 1
ATOM 5861 C C . GLU B 1 304 ? -6.473 -2.662 23.781 1 97.44 304 GLU B C 1
ATOM 5863 O O . GLU B 1 304 ? -6.148 -2.863 24.953 1 97.44 304 GLU B O 1
ATOM 5868 N N . TRP B 1 305 ? -6.055 -1.617 23.125 1 98.44 305 TRP B N 1
ATOM 5869 C CA . TRP B 1 305 ? -5.109 -0.647 23.672 1 98.44 305 TRP B CA 1
ATOM 5870 C C . TRP B 1 305 ? -5.699 0.057 24.891 1 98.44 305 TRP B C 1
ATOM 5872 O O . TRP B 1 305 ? -4.965 0.449 25.797 1 98.44 305 TRP B O 1
ATOM 5882 N N . TYR B 1 306 ? -7.027 0.195 24.953 1 98.62 306 TYR B N 1
ATOM 5883 C CA . TYR B 1 306 ? -7.645 0.926 26.062 1 98.62 306 TYR B CA 1
ATOM 5884 C C . TYR B 1 306 ? -8.367 -0.023 27 1 98.62 306 TYR B C 1
ATOM 5886 O O . TYR B 1 306 ? -8.977 0.411 27.984 1 98.62 306 TYR B O 1
ATOM 5894 N N . GLY B 1 307 ? -8.305 -1.297 26.688 1 98 307 GLY B N 1
ATOM 5895 C CA . GLY B 1 307 ? -8.82 -2.309 27.594 1 98 307 GLY B CA 1
ATOM 5896 C C . GLY B 1 307 ? -10.328 -2.424 27.562 1 98 307 GLY B C 1
ATOM 5897 O O . GLY B 1 307 ? -10.969 -2.557 28.609 1 98 307 GLY B O 1
ATOM 5898 N N . THR B 1 308 ? -10.969 -2.287 26.469 1 98.44 308 THR B N 1
ATOM 5899 C CA . THR B 1 308 ? -12.398 -2.504 26.297 1 98.44 308 THR B CA 1
ATOM 5900 C C . THR B 1 308 ? -12.664 -3.443 25.125 1 98.44 308 THR B C 1
ATOM 5902 O O . THR B 1 308 ? -11.758 -4.129 24.656 1 98.44 308 THR B O 1
ATOM 5905 N N . THR B 1 309 ? -13.906 -3.658 24.719 1 98.38 309 THR B N 1
ATOM 5906 C CA . THR B 1 309 ? -14.305 -4.508 23.594 1 98.38 309 THR B CA 1
ATOM 5907 C C . THR B 1 309 ? -14.844 -3.67 22.438 1 98.38 309 THR B C 1
ATOM 5909 O O . THR B 1 309 ? -14.828 -2.439 22.5 1 98.38 309 THR B O 1
ATOM 5912 N N . TRP B 1 310 ? -15.141 -4.293 21.375 1 98.38 310 TRP B N 1
ATOM 5913 C CA . TRP B 1 310 ? -15.672 -3.594 20.219 1 98.38 310 TRP B CA 1
ATOM 5914 C C . TRP B 1 310 ? -16.828 -4.367 19.594 1 98.38 310 TRP B C 1
ATOM 5916 O O . TRP B 1 310 ? -17.031 -5.547 19.891 1 98.38 310 TRP B O 1
ATOM 5926 N N . THR B 1 311 ? -17.656 -3.709 18.812 1 98.06 311 THR B N 1
ATOM 5927 C CA . THR B 1 311 ? -18.688 -4.34 18 1 98.06 311 THR B CA 1
ATOM 5928 C C . THR B 1 311 ? -18.484 -4.023 16.516 1 98.06 311 THR B C 1
ATOM 5930 O O . THR B 1 311 ? -18.031 -2.93 16.172 1 98.06 311 THR B O 1
ATOM 5933 N N . PRO B 1 312 ? -18.734 -4.992 15.641 1 96.62 312 PRO B N 1
ATOM 5934 C CA . PRO B 1 312 ? -18.734 -4.668 14.211 1 96.62 312 PRO B CA 1
ATOM 5935 C C . PRO B 1 312 ? -19.844 -3.701 13.82 1 96.62 312 PRO B C 1
ATOM 5937 O O . PRO B 1 312 ? -20.672 -3.33 14.664 1 96.62 312 PRO B O 1
ATOM 5940 N N . PRO B 1 313 ? -19.828 -3.256 12.586 1 97.12 313 PRO B N 1
ATOM 5941 C CA . PRO B 1 313 ? -20.891 -2.346 12.148 1 97.12 313 PRO B CA 1
ATOM 5942 C C . PRO B 1 313 ? -22.281 -2.902 12.398 1 97.12 313 PRO B C 1
ATOM 5944 O O . PRO B 1 313 ? -22.484 -4.121 12.359 1 97.12 313 PRO B O 1
ATOM 5947 N N . GLU B 1 314 ? -23.188 -1.991 12.625 1 96.5 314 GLU B N 1
ATOM 5948 C CA . GLU B 1 314 ? -24.594 -2.293 12.938 1 96.5 314 GLU B CA 1
ATOM 5949 C C . GLU B 1 314 ? -25.234 -3.143 11.852 1 96.5 314 GLU B C 1
ATOM 5951 O O . GLU B 1 314 ? -25 -2.916 10.656 1 96.5 314 GLU B O 1
ATOM 5956 N N . THR B 1 315 ? -26 -4.168 12.242 1 93.31 315 THR B N 1
ATOM 5957 C CA . THR B 1 315 ? -26.625 -5.078 11.289 1 93.31 315 THR B CA 1
ATOM 5958 C C . THR B 1 315 ? -28 -4.566 10.883 1 93.31 315 THR B C 1
ATOM 5960 O O . THR B 1 315 ? -28.469 -4.848 9.781 1 93.31 315 THR B O 1
ATOM 5963 N N . ASP B 1 316 ? -28.672 -3.824 11.773 1 95.62 316 ASP B N 1
ATOM 5964 C CA . ASP B 1 316 ? -30 -3.285 11.5 1 95.62 316 ASP B CA 1
ATOM 5965 C C . ASP B 1 316 ? -29.922 -2.092 10.547 1 95.62 316 ASP B C 1
ATOM 5967 O O . ASP B 1 316 ? -29.609 -0.976 10.969 1 95.62 316 ASP B O 1
ATOM 5971 N N . GLU B 1 317 ? -30.344 -2.262 9.383 1 94.44 317 GLU B N 1
ATOM 5972 C CA . GLU B 1 317 ? -30.266 -1.262 8.32 1 94.44 317 GLU B CA 1
ATOM 5973 C C . GLU B 1 317 ? -31.109 -0.03 8.664 1 94.44 317 GLU B C 1
ATOM 5975 O O . GLU B 1 317 ? -30.766 1.084 8.25 1 94.44 317 GLU B O 1
ATOM 5980 N N . ALA B 1 318 ? -32.125 -0.24 9.414 1 96.5 318 ALA B N 1
ATOM 5981 C CA . ALA B 1 318 ? -33.062 0.833 9.727 1 96.5 318 ALA B CA 1
ATOM 5982 C C . ALA B 1 318 ? -32.438 1.867 10.648 1 96.5 318 ALA B C 1
ATOM 5984 O O . ALA B 1 318 ? -32.938 2.994 10.766 1 96.5 318 ALA B O 1
ATOM 5985 N N . LYS B 1 319 ? -31.297 1.513 11.258 1 97.12 319 LYS B N 1
ATOM 5986 C CA . LYS B 1 319 ? -30.672 2.402 12.234 1 97.12 319 LYS B CA 1
ATOM 5987 C C . LYS B 1 319 ? -29.719 3.379 11.547 1 97.12 319 LYS B C 1
ATOM 5989 O O . LYS B 1 319 ? -29.266 4.348 12.164 1 97.12 319 LYS B O 1
ATOM 5994 N N . TYR B 1 320 ? -29.406 3.178 10.289 1 97.5 320 TYR B N 1
ATOM 5995 C CA . TYR B 1 320 ? -28.453 4.02 9.578 1 97.5 320 TYR B CA 1
ATOM 5996 C C . TYR B 1 320 ? -29.125 5.281 9.047 1 97.5 320 TYR B C 1
ATOM 5998 O O . TYR B 1 320 ? -30.234 5.219 8.5 1 97.5 320 TYR B O 1
ATOM 6006 N N . ARG B 1 321 ? -28.484 6.336 9.289 1 95.56 321 ARG B N 1
ATOM 6007 C CA . ARG B 1 321 ? -28.766 7.574 8.57 1 95.56 321 ARG B CA 1
ATOM 6008 C C . ARG B 1 321 ? -27.859 7.73 7.359 1 95.56 321 ARG B C 1
ATOM 6010 O O . ARG B 1 321 ? -26.672 7.422 7.426 1 95.56 321 ARG B O 1
ATOM 6017 N N . VAL B 1 322 ? -28.438 8.234 6.258 1 93.38 322 VAL B N 1
ATOM 6018 C CA . VAL B 1 322 ? -27.688 8.383 5.016 1 93.38 322 VAL B CA 1
ATOM 6019 C C . VAL B 1 322 ? -27.422 9.859 4.742 1 93.38 322 VAL B C 1
ATOM 6021 O O . VAL B 1 322 ? -28.328 10.688 4.82 1 93.38 322 VAL B O 1
ATOM 6024 N N . SER B 1 323 ? -26.156 10.164 4.57 1 88.38 323 SER B N 1
ATOM 6025 C CA . SER B 1 323 ? -25.75 11.5 4.148 1 88.38 323 SER B CA 1
ATOM 6026 C C . SER B 1 323 ? -25.156 11.477 2.744 1 88.38 323 SER B C 1
ATOM 6028 O O . SER B 1 323 ? -24.328 10.617 2.428 1 88.38 323 SER B O 1
ATOM 6030 N N . THR B 1 324 ? -25.625 12.391 1.913 1 87.75 324 THR B N 1
ATOM 6031 C CA . THR B 1 324 ? -25.141 12.469 0.542 1 87.75 324 THR B CA 1
ATOM 6032 C C . THR B 1 324 ? -24.25 13.695 0.356 1 87.75 324 THR B C 1
ATOM 6034 O O . THR B 1 324 ? -24.516 14.758 0.919 1 87.75 324 THR B O 1
ATOM 6037 N N . SER B 1 325 ? -23.219 13.461 -0.432 1 79.75 325 SER B N 1
ATOM 6038 C CA . SER B 1 325 ? -22.297 14.555 -0.709 1 79.75 325 SER B CA 1
ATOM 6039 C C . SER B 1 325 ? -23.016 15.734 -1.36 1 79.75 325 SER B C 1
ATOM 6041 O O . SER B 1 325 ? -24.031 15.547 -2.047 1 79.75 325 SER B O 1
ATOM 6043 N N . ARG B 1 326 ? -22.578 16.891 -1.107 1 71.38 326 ARG B N 1
ATOM 6044 C CA . ARG B 1 326 ? -23.219 18.141 -1.519 1 71.38 326 ARG B CA 1
ATOM 6045 C C . ARG B 1 326 ? -23.125 18.344 -3.029 1 71.38 326 ARG B C 1
ATOM 6047 O O . ARG B 1 326 ? -23.922 19.047 -3.621 1 71.38 326 ARG B O 1
ATOM 6054 N N . TYR B 1 327 ? -22.156 17.734 -3.621 1 72.12 327 TYR B N 1
ATOM 6055 C CA . TYR B 1 327 ? -21.938 18.047 -5.027 1 72.12 327 TYR B CA 1
ATOM 6056 C C . TYR B 1 327 ? -22.641 17.062 -5.934 1 72.12 327 TYR B C 1
ATOM 6058 O O . TYR B 1 327 ? -22.75 15.875 -5.605 1 72.12 327 TYR B O 1
ATOM 6066 N N . VAL B 1 328 ? -23 17.703 -6.969 1 67.56 328 VAL B N 1
ATOM 6067 C CA . VAL B 1 328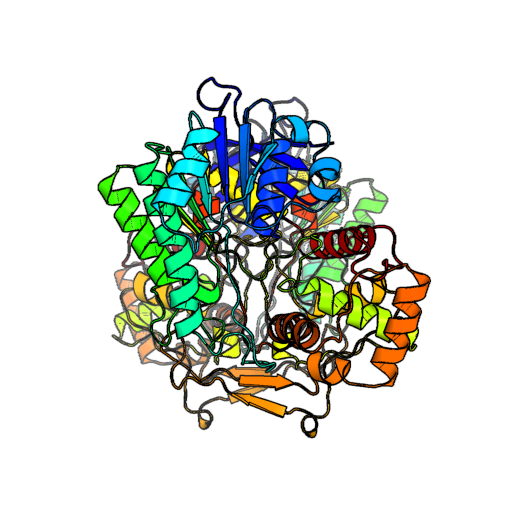 ? -23.781 16.938 -7.945 1 67.56 328 VAL B CA 1
ATOM 6068 C C . VAL B 1 328 ? -22.828 16.062 -8.773 1 67.56 328 VAL B C 1
ATOM 6070 O O . VAL B 1 328 ? -23.219 14.984 -9.219 1 67.56 328 VAL B O 1
ATOM 6073 N N . GLU B 1 329 ? -21.641 16.547 -8.836 1 86.38 329 GLU B N 1
ATOM 6074 C CA . GLU B 1 329 ? -20.656 15.773 -9.594 1 86.38 329 GLU B CA 1
ATOM 6075 C C . GLU B 1 329 ? -19.578 15.211 -8.672 1 86.38 329 GLU B C 1
ATOM 6077 O O . GLU B 1 329 ? -19.297 15.781 -7.617 1 86.38 329 GLU B O 1
ATOM 6082 N N . THR B 1 330 ? -19.156 14.07 -9.094 1 91.06 330 THR B N 1
ATOM 6083 C CA . THR B 1 330 ? -18.047 13.484 -8.336 1 91.06 330 THR B CA 1
ATOM 6084 C C . THR B 1 330 ? -16.719 14.102 -8.75 1 91.06 330 THR B C 1
ATOM 6086 O O . THR B 1 330 ? -16.562 14.531 -9.898 1 91.06 330 THR B O 1
ATOM 6089 N N . PRO B 1 331 ? -15.766 14.148 -7.832 1 92.88 331 PRO B N 1
ATOM 6090 C CA . PRO B 1 331 ? -14.438 14.656 -8.188 1 92.88 331 PRO B CA 1
ATOM 6091 C C . PRO B 1 331 ? -13.805 13.891 -9.336 1 92.88 331 PRO B C 1
ATOM 6093 O O . PRO B 1 331 ? -13.047 14.469 -10.125 1 92.88 331 PRO B O 1
ATOM 6096 N N . ARG B 1 332 ? -14.086 12.609 -9.5 1 94.12 332 ARG B N 1
ATOM 6097 C CA . ARG B 1 332 ? -13.477 11.836 -10.578 1 94.12 332 ARG B CA 1
ATOM 6098 C C . ARG B 1 332 ? -14.18 12.094 -11.906 1 94.12 332 ARG B C 1
ATOM 6100 O O . ARG B 1 332 ? -13.727 11.641 -12.953 1 94.12 332 ARG B O 1
ATOM 6107 N N . GLY B 1 333 ? -15.328 12.766 -11.922 1 92.69 333 GLY B N 1
ATOM 6108 C CA . GLY B 1 333 ? -15.969 13.203 -13.148 1 92.69 333 GLY B CA 1
ATOM 6109 C C . GLY B 1 333 ? -17.031 12.234 -13.648 1 92.69 333 GLY B C 1
ATOM 6110 O O . GLY B 1 333 ? -17.672 12.492 -14.672 1 92.69 333 GLY B O 1
ATOM 6111 N N . TYR B 1 334 ? -17.203 11.078 -12.969 1 92.81 334 TYR B N 1
ATOM 6112 C CA . TYR B 1 334 ? -18.234 10.109 -13.344 1 92.81 334 TYR B CA 1
ATOM 6113 C C . TYR B 1 334 ? -18.672 9.305 -12.133 1 92.81 334 TYR B C 1
ATOM 6115 O O . TYR B 1 334 ? -18.062 9.367 -11.07 1 92.81 334 TYR B O 1
ATOM 6123 N N . GLY B 1 335 ? -19.781 8.617 -12.312 1 91.25 335 GLY B N 1
ATOM 6124 C CA . GLY B 1 335 ? -20.266 7.746 -11.258 1 91.25 335 GLY B CA 1
ATOM 6125 C C . GLY B 1 335 ? -21.266 8.43 -10.336 1 91.25 335 GLY B C 1
ATOM 6126 O O . GLY B 1 335 ? -21.672 9.562 -10.594 1 91.25 335 GLY B O 1
ATOM 6127 N N . THR B 1 336 ? -21.594 7.758 -9.281 1 87.62 336 THR B N 1
ATOM 6128 C CA . THR B 1 336 ? -22.609 8.227 -8.359 1 87.62 336 THR B CA 1
ATOM 6129 C C . THR B 1 336 ? -22.016 9.141 -7.297 1 87.62 336 THR B C 1
ATOM 6131 O O . THR B 1 336 ? -20.828 9.016 -6.961 1 87.62 336 THR B O 1
ATOM 6134 N N . VAL B 1 337 ? -22.844 10 -6.805 1 88.38 337 VAL B N 1
ATOM 6135 C CA . VAL B 1 337 ? -22.406 10.914 -5.754 1 88.38 337 VAL B CA 1
ATOM 6136 C C . VAL B 1 337 ? -22.031 10.125 -4.504 1 88.38 337 VAL B C 1
ATOM 6138 O O . VAL B 1 337 ? -22.469 8.984 -4.332 1 88.38 337 VAL B O 1
ATOM 6141 N N . GLY B 1 338 ? -21.234 10.766 -3.674 1 87.56 338 GLY B N 1
ATOM 6142 C CA . GLY B 1 338 ? -20.797 10.109 -2.453 1 87.56 338 GLY B CA 1
ATOM 6143 C C . GLY B 1 338 ? -21.891 9.992 -1.41 1 87.56 338 GLY B C 1
ATOM 6144 O O . GLY B 1 338 ? -22.641 10.945 -1.185 1 87.56 338 GLY B O 1
ATOM 6145 N N . THR B 1 339 ? -22 8.836 -0.875 1 89.31 339 THR B N 1
ATOM 6146 C CA . THR B 1 339 ? -22.938 8.609 0.218 1 89.31 339 THR B CA 1
ATOM 6147 C C . THR B 1 339 ? -22.219 8.008 1.427 1 89.31 339 THR B C 1
ATOM 6149 O O . THR B 1 339 ? -21.328 7.172 1.275 1 89.31 339 THR B O 1
ATOM 6152 N N . THR B 1 340 ? -22.531 8.484 2.604 1 90.94 340 THR B N 1
ATOM 6153 C CA . THR B 1 340 ? -22.016 7.949 3.861 1 90.94 340 THR B CA 1
ATOM 6154 C C . THR B 1 340 ? -23.156 7.516 4.77 1 90.94 340 THR B C 1
ATOM 6156 O O . THR B 1 340 ? -24.219 8.148 4.801 1 90.94 340 THR B O 1
ATOM 6159 N N . ARG B 1 341 ? -23.016 6.441 5.414 1 94.75 341 ARG B N 1
ATOM 6160 C CA . ARG B 1 341 ? -24 5.902 6.34 1 94.75 341 ARG B CA 1
ATOM 6161 C C . ARG B 1 341 ? -23.453 5.828 7.758 1 94.75 341 ARG B C 1
ATOM 6163 O O . ARG B 1 341 ? -22.312 5.406 7.957 1 94.75 341 ARG B O 1
ATOM 6170 N N . SER B 1 342 ? -24.172 6.262 8.719 1 96.88 342 SER B N 1
ATOM 6171 C CA . SER B 1 342 ? -23.734 6.25 10.109 1 96.88 342 SER B CA 1
ATOM 6172 C C . SER B 1 342 ? -24.906 6.027 11.055 1 96.88 342 SER B C 1
ATOM 6174 O O . SER B 1 342 ? -26.031 6.414 10.758 1 96.88 342 SER B O 1
ATOM 6176 N N . THR B 1 343 ? -24.688 5.348 12.148 1 97.81 343 THR B N 1
ATOM 6177 C CA . THR B 1 343 ? -25.703 5.156 13.18 1 97.81 343 THR B CA 1
ATOM 6178 C C . THR B 1 343 ? -25.578 6.215 14.266 1 97.81 343 THR B C 1
ATOM 6180 O O . THR B 1 343 ? -26.531 6.441 15.031 1 97.81 343 THR B O 1
ATOM 6183 N N . PHE B 1 344 ? -24.438 6.816 14.406 1 97.12 344 PHE B N 1
ATOM 6184 C CA . PHE B 1 344 ? -24.125 7.949 15.266 1 97.12 344 PHE B CA 1
ATOM 6185 C C . PHE B 1 344 ? -22.828 8.625 14.828 1 97.12 344 PHE B C 1
ATOM 6187 O O . PHE B 1 344 ? -22.172 8.172 13.883 1 97.12 344 PHE B O 1
ATOM 6194 N N . SER B 1 345 ? -22.547 9.789 15.328 1 96.19 345 SER B N 1
ATOM 6195 C CA . SER B 1 345 ? -21.25 10.445 15.172 1 96.19 345 SER B CA 1
ATOM 6196 C C . SER B 1 345 ? -20.578 10.664 16.516 1 96.19 345 SER B C 1
ATOM 6198 O O . SER B 1 345 ? -21.234 10.703 17.547 1 96.19 345 SER B O 1
ATOM 6200 N N . LEU B 1 346 ? -19.312 10.711 16.469 1 96.69 346 LEU B N 1
ATOM 6201 C CA . LEU B 1 346 ? -18.609 10.977 17.719 1 96.69 346 LEU B CA 1
ATOM 6202 C C . LEU B 1 346 ? -18.938 12.367 18.25 1 96.69 346 LEU B C 1
ATOM 6204 O O . LEU B 1 346 ? -18.938 12.594 19.469 1 96.69 346 LEU B O 1
ATOM 6208 N N . GLN B 1 347 ? -19.25 13.273 17.359 1 94.56 347 GLN B N 1
ATOM 6209 C CA . GLN B 1 347 ? -19.719 14.578 17.797 1 94.56 347 GLN B CA 1
ATOM 6210 C C . GLN B 1 347 ? -21 14.445 18.625 1 94.56 347 GLN B C 1
ATOM 6212 O O . GLN B 1 347 ? -21.094 15.016 19.719 1 94.56 347 GLN B O 1
ATOM 6217 N N . GLU B 1 348 ? -21.953 13.688 18.125 1 95.12 348 GLU B N 1
ATOM 6218 C CA . GLU B 1 348 ? -23.188 13.422 18.859 1 95.12 348 GLU B CA 1
ATOM 6219 C C . GLU B 1 348 ? -22.906 12.703 20.172 1 95.12 348 GLU B C 1
ATOM 6221 O O . GLU B 1 348 ? -23.469 13.055 21.203 1 95.12 348 GLU B O 1
ATOM 6226 N N . TRP B 1 349 ? -22.062 11.734 20.062 1 97.5 349 TRP B N 1
ATOM 6227 C CA . TRP B 1 349 ? -21.656 10.961 21.234 1 97.5 349 TRP B CA 1
ATOM 6228 C C . TRP B 1 349 ? -21.078 11.875 22.312 1 97.5 349 TRP B C 1
ATOM 6230 O O . TRP B 1 349 ? -21.391 11.719 23.5 1 97.5 349 TRP B O 1
ATOM 6240 N N . SER B 1 350 ? -20.344 12.844 21.953 1 96.81 350 SER B N 1
ATOM 6241 C CA . SER B 1 350 ? -19.641 13.734 22.859 1 96.81 350 SER B CA 1
ATOM 6242 C C . SER B 1 350 ? -20.609 14.641 23.609 1 96.81 350 SER B C 1
ATOM 6244 O O . SER B 1 350 ? -20.25 15.258 24.609 1 96.81 350 SER B O 1
ATOM 6246 N N . GLU B 1 351 ? -21.797 14.727 23.141 1 95.88 351 GLU B N 1
ATOM 6247 C CA . GLU B 1 351 ? -22.797 15.609 23.75 1 95.88 351 GLU B CA 1
ATOM 6248 C C . GLU B 1 351 ? -23.516 14.93 24.906 1 95.88 351 GLU B C 1
ATOM 6250 O O . GLU B 1 351 ? -24.188 15.586 25.703 1 95.88 351 GLU B O 1
ATOM 6255 N N . ARG B 1 352 ? -23.297 13.68 25.078 1 97.25 352 ARG B N 1
ATOM 6256 C CA . ARG B 1 352 ? -23.984 12.93 26.125 1 97.25 352 ARG B CA 1
ATOM 6257 C C . ARG B 1 352 ? -23.438 13.289 27.5 1 97.25 352 ARG B C 1
ATOM 6259 O O . ARG B 1 352 ? -22.219 13.398 27.688 1 97.25 352 ARG B O 1
ATOM 6266 N N . ARG B 1 353 ? -24.344 13.398 28.469 1 97.38 353 ARG B N 1
ATOM 6267 C CA . ARG B 1 353 ? -23.969 13.82 29.812 1 97.38 353 ARG B CA 1
ATOM 6268 C C . ARG B 1 353 ? -23.047 12.789 30.469 1 97.38 353 ARG B C 1
ATOM 6270 O O . ARG B 1 353 ? -22.062 13.148 31.109 1 97.38 353 ARG B O 1
ATOM 6277 N N . GLU B 1 354 ? -23.406 11.555 30.297 1 98 354 GLU B N 1
ATOM 6278 C CA . GLU B 1 354 ? -22.609 10.508 30.906 1 98 354 GLU B CA 1
ATOM 6279 C C . GLU B 1 354 ? -21.188 10.484 30.344 1 98 354 GLU B C 1
ATOM 6281 O O . GLU B 1 354 ? -20.234 10.148 31.062 1 98 354 GLU B O 1
ATOM 6286 N N . VAL B 1 355 ? -21.062 10.844 29.094 1 98.44 355 VAL B N 1
ATOM 6287 C CA . VAL B 1 355 ? -19.766 10.906 28.422 1 98.44 355 VAL B CA 1
ATOM 6288 C C . VAL B 1 355 ? -18.938 12.055 29 1 98.44 355 VAL B C 1
ATOM 6290 O O . VAL B 1 355 ? -17.766 11.875 29.328 1 98.44 355 VAL B O 1
ATOM 6293 N N . GLN B 1 356 ? -19.531 13.172 29.172 1 97.75 356 GLN B N 1
ATOM 6294 C CA . GLN B 1 356 ? -18.859 14.344 29.719 1 97.75 356 GLN B CA 1
ATOM 6295 C C . GLN B 1 356 ? -18.438 14.125 31.172 1 97.75 356 GLN B C 1
ATOM 6297 O O . GLN B 1 356 ? -17.344 14.516 31.562 1 97.75 356 GLN B O 1
ATOM 6302 N N . ASP B 1 357 ? -19.312 13.516 31.922 1 98.06 357 ASP B N 1
ATOM 6303 C CA . ASP B 1 357 ? -18.984 13.211 33.312 1 98.06 357 ASP B CA 1
ATOM 6304 C C . ASP B 1 357 ? -17.828 12.234 33.406 1 98.06 357 ASP B C 1
ATOM 6306 O O . ASP B 1 357 ? -16.938 12.398 34.25 1 98.06 357 ASP B O 1
ATOM 6310 N N . ALA B 1 358 ? -17.891 11.242 32.562 1 98.5 358 ALA B N 1
ATOM 6311 C CA . ALA B 1 358 ? -16.797 10.266 32.531 1 98.5 358 ALA B CA 1
ATOM 6312 C C . ALA B 1 358 ? -15.469 10.922 32.219 1 98.5 358 ALA B C 1
ATOM 6314 O O . ALA B 1 358 ? -14.453 10.617 32.844 1 98.5 358 ALA B O 1
ATOM 6315 N N . TRP B 1 359 ? -15.445 11.797 31.266 1 98.31 359 TRP B N 1
ATOM 6316 C CA . TRP B 1 359 ? -14.203 12.469 30.891 1 98.31 359 TRP B CA 1
ATOM 6317 C C . TRP B 1 359 ? -13.688 13.336 32.031 1 98.31 359 TRP B C 1
ATOM 6319 O O . TRP B 1 359 ? -12.477 13.414 32.25 1 98.31 359 TRP B O 1
ATOM 6329 N N . LYS B 1 360 ? -14.609 14.008 32.688 1 97.38 360 LYS B N 1
ATOM 6330 C CA . LYS B 1 360 ? -14.219 14.836 33.812 1 97.38 360 LYS B CA 1
ATOM 6331 C C . LYS B 1 360 ? -13.477 14.016 34.875 1 97.38 360 LYS B C 1
ATOM 6333 O O . LYS B 1 360 ? -12.469 14.461 35.438 1 97.38 360 LYS B O 1
ATOM 6338 N N . GLU B 1 361 ? -13.984 12.883 35.125 1 98.38 361 GLU B N 1
ATOM 6339 C CA . GLU B 1 361 ? -13.336 11.984 36.062 1 98.38 361 GLU B CA 1
ATOM 6340 C C . GLU B 1 361 ? -11.961 11.555 35.562 1 98.38 361 GLU B C 1
ATOM 6342 O O . GLU B 1 361 ? -10.992 11.555 36.344 1 98.38 361 GLU B O 1
ATOM 6347 N N . LEU B 1 362 ? -11.914 11.172 34.312 1 98.56 362 LEU B N 1
ATOM 6348 C CA . LEU B 1 362 ? -10.664 10.711 33.719 1 98.56 362 LEU B CA 1
ATOM 6349 C C . LEU B 1 362 ? -9.633 11.836 33.688 1 98.56 362 LEU B C 1
ATOM 6351 O O . LEU B 1 362 ? -8.453 11.602 33.969 1 98.56 362 LEU B O 1
ATOM 6355 N N . ALA B 1 363 ? -10.102 13.016 33.344 1 98 363 ALA B N 1
ATOM 6356 C CA . ALA B 1 363 ? -9.211 14.172 33.25 1 98 363 ALA B CA 1
ATOM 6357 C C . ALA B 1 363 ? -8.602 14.484 34.625 1 98 363 ALA B C 1
ATOM 6359 O O . ALA B 1 363 ? -7.422 14.82 34.719 1 98 363 ALA B O 1
ATOM 6360 N N . ALA B 1 364 ? -9.438 14.398 35.656 1 98 364 ALA B N 1
ATOM 6361 C CA . ALA B 1 364 ? -8.961 14.633 37 1 98 364 ALA B CA 1
ATOM 6362 C C . ALA B 1 364 ? -7.961 13.562 37.438 1 98 364 ALA B C 1
ATOM 6364 O O . ALA B 1 364 ? -6.914 13.875 38 1 98 364 ALA B O 1
ATOM 6365 N N . LYS B 1 365 ? -8.273 12.391 37.125 1 98.31 365 LYS B N 1
ATOM 6366 C CA . LYS B 1 365 ? -7.449 11.258 37.531 1 98.31 365 LYS B CA 1
ATOM 6367 C C . LYS B 1 365 ? -6.07 11.32 36.875 1 98.31 365 LYS B C 1
ATOM 6369 O O . LYS B 1 365 ? -5.066 10.969 37.5 1 98.31 365 LYS B O 1
ATOM 6374 N N . HIS B 1 366 ? -6.027 11.742 35.625 1 98 366 HIS B N 1
ATOM 6375 C CA . HIS B 1 366 ? -4.785 11.633 34.875 1 98 366 HIS B CA 1
ATOM 6376 C C . HIS B 1 366 ? -4.152 13.008 34.656 1 98 366 HIS B C 1
ATOM 6378 O O . HIS B 1 366 ? -3.131 13.125 34 1 98 366 HIS B O 1
ATOM 6384 N N . GLY B 1 367 ? -4.727 14.047 35.188 1 97.44 367 GLY B N 1
ATOM 6385 C CA . GLY B 1 367 ? -4.18 15.391 35.062 1 97.44 367 GLY B CA 1
ATOM 6386 C C . GLY B 1 367 ? -4.141 15.891 33.625 1 97.44 367 GLY B C 1
ATOM 6387 O O . GLY B 1 367 ? -3.121 16.422 33.156 1 97.44 367 GLY B O 1
ATOM 6388 N N . LEU B 1 368 ? -5.258 15.727 32.938 1 96.38 368 LEU B N 1
ATOM 6389 C CA . LEU B 1 368 ? -5.293 16.062 31.5 1 96.38 368 LEU B CA 1
ATOM 6390 C C . LEU B 1 368 ? -5.496 17.547 31.297 1 96.38 368 LEU B C 1
ATOM 6392 O O . LEU B 1 368 ? -6.176 18.203 32.094 1 96.38 368 LEU B O 1
ATOM 6396 N N . SER B 1 369 ? -4.934 18.078 30.234 1 89.69 369 SER B N 1
ATOM 6397 C CA . SER B 1 369 ? -4.934 19.516 29.953 1 89.69 369 SER B CA 1
ATOM 6398 C C . SER B 1 369 ? -6.027 19.891 28.953 1 89.69 369 SER B C 1
ATOM 6400 O O . SER B 1 369 ? -6.43 21.062 28.875 1 89.69 369 SER B O 1
ATOM 6402 N N . LEU B 1 370 ? -6.539 18.984 28.25 1 90.81 370 LEU B N 1
ATOM 6403 C CA . LEU B 1 370 ? -7.484 19.25 27.172 1 90.81 370 LEU B CA 1
ATOM 6404 C C . LEU B 1 370 ? -8.922 19.156 27.672 1 90.81 370 LEU B C 1
ATOM 6406 O O . LEU B 1 370 ? -9.273 18.219 28.406 1 90.81 370 LEU B O 1
ATOM 6410 N N . ASP B 1 371 ? -9.711 20.125 27.391 1 92.44 371 ASP B N 1
ATOM 6411 C CA . ASP B 1 371 ? -11.164 20 27.469 1 92.44 371 ASP B CA 1
ATOM 6412 C C . ASP B 1 371 ? -11.773 19.797 26.094 1 92.44 371 ASP B C 1
ATOM 6414 O O . ASP B 1 371 ? -12.016 20.766 25.359 1 92.44 371 ASP B O 1
ATOM 6418 N N . PRO B 1 372 ? -12.078 18.578 25.797 1 94 372 PRO B N 1
ATOM 6419 C CA . PRO B 1 372 ? -12.531 18.281 24.438 1 94 372 PRO B CA 1
ATOM 6420 C C . PRO B 1 372 ? -13.984 18.688 24.203 1 94 372 PRO B C 1
ATOM 6422 O O . PRO B 1 372 ? -14.453 18.688 23.062 1 94 372 PRO B O 1
ATOM 6425 N N . PHE B 1 373 ? -14.648 19.188 25.234 1 93.81 373 PHE B N 1
ATOM 6426 C CA . PHE B 1 373 ? -16.094 19.312 25.094 1 93.81 373 PHE B CA 1
ATOM 6427 C C . PHE B 1 373 ? -16.5 20.781 25.078 1 93.81 373 PHE B C 1
ATOM 6429 O O . PHE B 1 373 ? -17.703 21.094 25.062 1 93.81 373 PHE B O 1
ATOM 6436 N N . THR B 1 374 ? -15.5 21.734 25.016 1 90.25 374 THR B N 1
ATOM 6437 C CA . THR B 1 374 ? -15.891 23.094 24.672 1 90.25 374 THR B CA 1
ATOM 6438 C C . THR B 1 374 ? -16.516 23.125 23.281 1 90.25 374 THR B C 1
ATOM 6440 O O . THR B 1 374 ? -16.266 22.25 22.453 1 90.25 374 THR B O 1
ATOM 6443 N N . PRO B 1 375 ? -17.359 24.109 23 1 84.5 375 PRO B N 1
ATOM 6444 C CA . PRO B 1 375 ? -17.984 24.156 21.672 1 84.5 375 PRO B CA 1
ATOM 6445 C C . PRO B 1 375 ? -16.969 24.125 20.547 1 84.5 375 PRO B C 1
ATOM 6447 O O . PRO B 1 375 ? -17.156 23.406 19.562 1 84.5 375 PRO B O 1
ATOM 6450 N N . LYS B 1 376 ? -15.898 24.781 20.703 1 84.25 376 LYS B N 1
ATOM 6451 C CA . LYS B 1 376 ?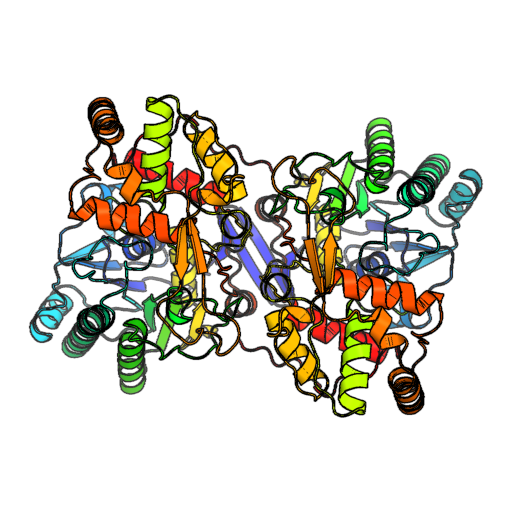 -14.859 24.844 19.688 1 84.25 376 LYS B CA 1
ATOM 6452 C C . LYS B 1 376 ? -14.141 23.5 19.547 1 84.25 376 LYS B C 1
ATOM 6454 O O . LYS B 1 376 ? -14.031 22.953 18.453 1 84.25 376 LYS B O 1
ATOM 6459 N N . ASN B 1 377 ? -13.703 22.984 20.672 1 89.38 377 ASN B N 1
ATOM 6460 C CA . ASN B 1 377 ? -12.922 21.75 20.656 1 89.38 377 ASN B CA 1
ATOM 6461 C C . ASN B 1 377 ? -13.758 20.562 20.188 1 89.38 377 ASN B C 1
ATOM 6463 O O . ASN B 1 377 ? -13.266 19.703 19.453 1 89.38 377 ASN B O 1
ATOM 6467 N N . ARG B 1 378 ? -15.016 20.625 20.594 1 91.44 378 ARG B N 1
ATOM 6468 C CA . ARG B 1 378 ? -15.891 19.5 20.266 1 91.44 378 ARG B CA 1
ATOM 6469 C C . ARG B 1 378 ? -16.062 19.344 18.75 1 91.44 378 ARG B C 1
ATOM 6471 O O . ARG B 1 378 ? -15.875 18.266 18.203 1 91.44 378 ARG B O 1
ATOM 6478 N N . ALA B 1 379 ? -16.344 20.469 18.141 1 88.06 379 ALA B N 1
ATOM 6479 C CA . ALA B 1 379 ? -16.562 20.453 16.703 1 88.06 379 ALA B CA 1
ATOM 6480 C C . ALA B 1 379 ? -15.297 20.078 15.953 1 88.06 379 ALA B C 1
ATOM 6482 O O . ALA B 1 379 ? -15.344 19.297 14.992 1 88.06 379 ALA B O 1
ATOM 6483 N N . GLN B 1 380 ? -14.203 20.562 16.391 1 88.62 380 GLN B N 1
ATOM 6484 C CA . GLN B 1 380 ? -12.945 20.344 15.695 1 88.62 380 GLN B CA 1
ATOM 6485 C C . GLN B 1 380 ? -12.445 18.906 15.891 1 88.62 380 GLN B C 1
ATOM 6487 O O . GLN B 1 380 ? -12.078 18.234 14.93 1 88.62 380 GLN B O 1
ATOM 6492 N N . ILE B 1 381 ? -12.484 18.453 17.156 1 92.69 381 ILE B N 1
ATOM 6493 C CA . ILE B 1 381 ? -11.906 17.156 17.5 1 92.69 381 ILE B CA 1
ATOM 6494 C C . ILE B 1 381 ? -12.773 16.031 16.922 1 92.69 381 ILE B C 1
ATOM 6496 O O . ILE B 1 381 ? -12.273 15.172 16.203 1 92.69 381 ILE B O 1
ATOM 6500 N N . PHE B 1 382 ? -14.016 16.125 17.203 1 94.31 382 PHE B N 1
ATOM 6501 C CA . PHE B 1 382 ? -14.867 14.992 16.844 1 94.31 382 PHE B CA 1
ATOM 6502 C C . PHE B 1 382 ? -15.352 15.109 15.414 1 94.31 382 PHE B C 1
ATOM 6504 O O . PHE B 1 382 ? -15.641 14.102 14.766 1 94.31 382 PHE B O 1
ATOM 6511 N N . GLY B 1 383 ? -15.414 16.359 14.875 1 90.56 383 GLY B N 1
ATOM 6512 C CA . GLY B 1 383 ? -15.664 16.5 13.453 1 90.56 383 GLY B CA 1
ATOM 6513 C C . GLY B 1 383 ? -14.586 15.891 12.586 1 90.56 383 GLY B C 1
ATOM 6514 O O . GLY B 1 383 ? -14.883 15.203 11.602 1 90.56 383 GLY B O 1
ATOM 6515 N N . MET B 1 384 ? -13.344 16.125 12.984 1 91.06 384 MET B N 1
ATOM 6516 C CA . MET B 1 384 ? -12.203 15.539 12.281 1 91.06 384 MET B CA 1
ATOM 6517 C C . MET B 1 384 ? -12.219 14.016 12.391 1 91.06 384 MET B C 1
ATOM 6519 O O . MET B 1 384 ? -12 13.32 11.398 1 91.06 384 MET B O 1
ATOM 6523 N N . THR B 1 385 ? -12.523 13.547 13.531 1 95.25 385 THR B N 1
ATOM 6524 C CA . THR B 1 385 ? -12.531 12.102 13.766 1 95.25 385 THR B CA 1
ATOM 6525 C C . THR B 1 385 ? -13.641 11.43 12.969 1 95.25 385 THR B C 1
ATOM 6527 O O . THR B 1 385 ? -13.422 10.398 12.336 1 95.25 385 THR B O 1
ATOM 6530 N N . ASP B 1 386 ? -14.836 12.055 12.984 1 95 386 ASP B N 1
ATOM 6531 C CA . ASP B 1 386 ? -15.969 11.531 12.227 1 95 386 ASP B CA 1
ATOM 6532 C C . ASP B 1 386 ? -15.656 11.492 10.734 1 95 386 ASP B C 1
ATOM 6534 O O . ASP B 1 386 ? -15.992 10.531 10.047 1 95 386 ASP B O 1
ATOM 6538 N N . SER B 1 387 ? -14.984 12.508 10.273 1 91.75 387 SER B N 1
ATOM 6539 C CA . SER B 1 387 ? -14.656 12.578 8.852 1 91.75 387 SER B CA 1
ATOM 6540 C C . SER B 1 387 ? -13.719 11.453 8.445 1 91.75 387 SER B C 1
ATOM 6542 O O . SER B 1 387 ? -13.781 10.961 7.312 1 91.75 387 SER B O 1
ATOM 6544 N N . ALA B 1 388 ? -12.906 11.039 9.352 1 93.75 388 ALA B N 1
ATOM 6545 C CA . ALA B 1 388 ? -11.945 9.977 9.07 1 93.75 388 ALA B CA 1
ATOM 6546 C C . ALA B 1 388 ? -12.625 8.609 9.07 1 93.75 388 ALA B C 1
ATOM 6548 O O . ALA B 1 388 ? -12.359 7.777 8.203 1 93.75 388 ALA B O 1
ATOM 6549 N N . VAL B 1 389 ? -13.57 8.383 9.953 1 95.56 389 VAL B N 1
ATOM 6550 C CA . VAL B 1 389 ? -14.047 7.035 10.258 1 95.56 389 VAL B CA 1
ATOM 6551 C C . VAL B 1 389 ? -15.328 6.746 9.484 1 95.56 389 VAL B C 1
ATOM 6553 O O . VAL B 1 389 ? -15.555 5.613 9.047 1 95.56 389 VAL B O 1
ATOM 6556 N N . ILE B 1 390 ? -16.266 7.715 9.297 1 93 390 ILE B N 1
ATOM 6557 C CA . ILE B 1 390 ? -17.594 7.504 8.734 1 93 390 ILE B CA 1
ATOM 6558 C C . ILE B 1 390 ? -17.562 7.676 7.223 1 93 390 ILE B C 1
ATOM 6560 O O . ILE B 1 390 ? -18.516 7.332 6.527 1 93 390 ILE B O 1
ATOM 6564 N N . GLY B 1 391 ? -16.438 7.852 6.605 1 84.44 391 GLY B N 1
ATOM 6565 C CA . GLY B 1 391 ? -16.344 8.023 5.164 1 84.44 391 GLY B CA 1
ATOM 6566 C C . GLY B 1 391 ? -16.781 6.789 4.391 1 84.44 391 GLY B C 1
ATOM 6567 O O . GLY B 1 391 ? -16.75 5.676 4.918 1 84.44 391 GLY B O 1
ATOM 6568 N N . GLY B 1 392 ? -17.312 6.973 3.076 1 84.81 392 GLY B N 1
ATOM 6569 C CA . GLY B 1 392 ? -17.922 5.883 2.326 1 84.81 392 GLY B CA 1
ATOM 6570 C C . GLY B 1 392 ? -17.062 5.402 1.173 1 84.81 392 GLY B C 1
ATOM 6571 O O . GLY B 1 392 ? -17.438 4.469 0.459 1 84.81 392 GLY B O 1
ATOM 6572 N N . TRP B 1 393 ? -15.922 6.07 0.888 1 91.06 393 TRP B N 1
ATOM 6573 C CA . TRP B 1 393 ? -15.102 5.668 -0.248 1 91.06 393 TRP B CA 1
ATOM 6574 C C . TRP B 1 393 ? -13.625 5.605 0.144 1 91.06 393 TRP B C 1
ATOM 6576 O O . TRP B 1 393 ? -13.211 6.227 1.127 1 91.06 393 TRP B O 1
ATOM 6586 N N . ALA B 1 394 ? -12.922 4.781 -0.571 1 93.06 394 ALA B N 1
ATOM 6587 C CA . ALA B 1 394 ? -11.508 4.539 -0.292 1 93.06 394 ALA B CA 1
ATOM 6588 C C . ALA B 1 394 ? -10.672 5.793 -0.55 1 93.06 394 ALA B C 1
ATOM 6590 O O . ALA B 1 394 ? -11.078 6.668 -1.32 1 93.06 394 ALA B O 1
ATOM 6591 N N . LEU B 1 395 ? -9.594 5.918 0.152 1 95.94 395 LEU B N 1
ATOM 6592 C CA . LEU B 1 395 ? -8.633 7.004 0.021 1 95.94 395 LEU B CA 1
ATOM 6593 C C . LEU B 1 395 ? -7.203 6.461 0.022 1 95.94 395 LEU B C 1
ATOM 6595 O O . LEU B 1 395 ? -6.723 5.973 1.046 1 95.94 395 LEU B O 1
ATOM 6599 N N . SER B 1 396 ? -6.59 6.449 -1.124 1 96.88 396 SER B N 1
ATOM 6600 C CA . SER B 1 396 ? -5.195 6.035 -1.249 1 96.88 396 SER B CA 1
ATOM 6601 C C . SER B 1 396 ? -4.41 6.984 -2.146 1 96.88 396 SER B C 1
ATOM 6603 O O . SER B 1 396 ? -4.934 7.465 -3.154 1 96.88 396 SER B O 1
ATOM 6605 N N . LEU B 1 397 ? -3.25 7.312 -1.719 1 97.81 397 LEU B N 1
ATOM 6606 C CA . LEU B 1 397 ? -2.324 8.156 -2.469 1 97.81 397 LEU B CA 1
ATOM 6607 C C . LEU B 1 397 ? -1.187 7.328 -3.055 1 97.81 397 LEU B C 1
ATOM 6609 O O . LEU B 1 397 ? -0.504 6.602 -2.328 1 97.81 397 LEU B O 1
ATOM 6613 N N . SER B 1 398 ? -0.98 7.449 -4.293 1 97.25 398 SER B N 1
ATOM 6614 C CA . SER B 1 398 ? 0.081 6.676 -4.934 1 97.25 398 SER B CA 1
ATOM 6615 C C . SER B 1 398 ? 1.458 7.211 -4.551 1 97.25 398 SER B C 1
ATOM 6617 O O . SER B 1 398 ? 1.693 8.422 -4.59 1 97.25 398 SER B O 1
ATOM 6619 N N . MET B 1 399 ? 2.373 6.352 -4.262 1 97.19 399 MET B N 1
ATOM 6620 C CA . MET B 1 399 ? 3.748 6.711 -3.926 1 97.19 399 MET B CA 1
ATOM 6621 C C . MET B 1 399 ? 4.707 6.293 -5.035 1 97.19 399 MET B C 1
ATOM 6623 O O . MET B 1 399 ? 5.922 6.262 -4.832 1 97.19 399 MET B O 1
ATOM 6627 N N . ARG B 1 400 ? 4.176 5.957 -6.207 1 96.31 400 ARG B N 1
ATOM 6628 C CA . ARG B 1 400 ? 4.973 5.414 -7.301 1 96.31 400 ARG B CA 1
ATOM 6629 C C . ARG B 1 400 ? 6.098 6.371 -7.688 1 96.31 400 ARG B C 1
ATOM 6631 O O . ARG B 1 400 ? 7.223 5.945 -7.945 1 96.31 400 ARG B O 1
ATOM 6638 N N . LYS B 1 401 ? 5.801 7.672 -7.785 1 97.38 401 LYS B N 1
ATOM 6639 C CA . LYS B 1 401 ? 6.789 8.672 -8.164 1 97.38 401 LYS B CA 1
ATOM 6640 C C . LYS B 1 401 ? 7.918 8.75 -7.141 1 97.38 401 LYS B C 1
ATOM 6642 O O . LYS B 1 401 ? 9.094 8.789 -7.504 1 97.38 401 LYS B O 1
ATOM 6647 N N . ALA B 1 402 ? 7.547 8.812 -5.832 1 97.88 402 ALA B N 1
ATOM 6648 C CA . ALA B 1 402 ? 8.531 8.867 -4.758 1 97.88 402 ALA B CA 1
ATOM 6649 C C . ALA B 1 402 ? 9.422 7.621 -4.762 1 97.88 402 ALA B C 1
ATOM 6651 O O . ALA B 1 402 ? 10.641 7.723 -4.621 1 97.88 402 ALA B O 1
ATOM 6652 N N . ARG B 1 403 ? 8.773 6.406 -4.938 1 97.38 403 ARG B N 1
ATOM 6653 C CA . ARG B 1 403 ? 9.539 5.164 -4.977 1 97.38 403 ARG B CA 1
ATOM 6654 C C . ARG B 1 403 ? 10.531 5.172 -6.137 1 97.38 403 ARG B C 1
ATOM 6656 O O . ARG B 1 403 ? 11.695 4.801 -5.965 1 97.38 403 ARG B O 1
ATOM 6663 N N . ARG B 1 404 ? 10.062 5.621 -7.277 1 95.81 404 ARG B N 1
ATOM 6664 C CA . ARG B 1 404 ? 10.906 5.66 -8.477 1 95.81 404 ARG B CA 1
ATOM 6665 C C . ARG B 1 404 ? 12.109 6.574 -8.273 1 95.81 404 ARG B C 1
ATOM 6667 O O . ARG B 1 404 ? 13.188 6.309 -8.789 1 95.81 404 ARG B O 1
ATOM 6674 N N . LEU B 1 405 ? 11.945 7.609 -7.461 1 96.69 405 LEU B N 1
ATOM 6675 C CA . LEU B 1 405 ? 13.008 8.586 -7.254 1 96.69 405 LEU B CA 1
ATOM 6676 C C . LEU B 1 405 ? 13.883 8.195 -6.07 1 96.69 405 LEU B C 1
ATOM 6678 O O . LEU B 1 405 ? 14.875 8.867 -5.77 1 96.69 405 LEU B O 1
ATOM 6682 N N . GLY B 1 406 ? 13.484 7.121 -5.355 1 96.44 406 GLY B N 1
ATOM 6683 C CA . GLY B 1 406 ? 14.43 6.555 -4.41 1 96.44 406 GLY B CA 1
ATOM 6684 C C . GLY B 1 406 ? 13.977 6.664 -2.967 1 96.44 406 GLY B C 1
ATOM 6685 O O . GLY B 1 406 ? 14.648 6.176 -2.059 1 96.44 406 GLY B O 1
ATOM 6686 N N . PHE B 1 407 ? 12.859 7.352 -2.688 1 98.38 407 PHE B N 1
ATOM 6687 C CA . PHE B 1 407 ? 12.375 7.332 -1.313 1 98.38 407 PHE B CA 1
ATOM 6688 C C . PHE B 1 407 ? 11.688 6.008 -0.999 1 98.38 407 PHE B C 1
ATOM 6690 O O . PHE B 1 407 ? 10.633 5.703 -1.552 1 98.38 407 PHE B O 1
ATOM 6697 N N . LEU B 1 408 ? 12.18 5.281 -0.03 1 98.44 408 LEU B N 1
ATOM 6698 C CA . LEU B 1 408 ? 11.672 3.949 0.282 1 98.44 408 LEU B CA 1
ATOM 6699 C C . LEU B 1 408 ? 11.062 3.914 1.682 1 98.44 408 LEU B C 1
ATOM 6701 O O . LEU B 1 408 ? 10.633 2.857 2.148 1 98.44 408 LEU B O 1
ATOM 6705 N N . GLY B 1 409 ? 10.992 5.098 2.367 1 98.5 409 GLY B N 1
ATOM 6706 C CA . GLY B 1 409 ? 10.5 5.16 3.736 1 98.5 409 GLY B CA 1
ATOM 6707 C C . GLY B 1 409 ? 9.086 4.629 3.889 1 98.5 409 GLY B C 1
ATOM 6708 O O . GLY B 1 409 ? 8.227 4.902 3.053 1 98.5 409 GLY B O 1
AT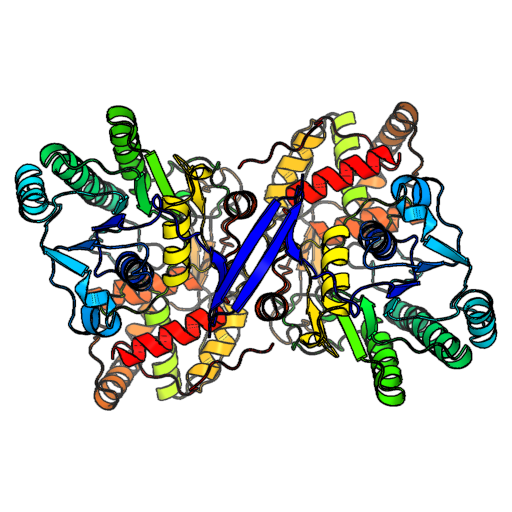OM 6709 N N . THR B 1 410 ? 8.828 3.803 4.91 1 98.25 410 THR B N 1
ATOM 6710 C CA . THR B 1 410 ? 7.531 3.23 5.242 1 98.25 410 THR B CA 1
ATOM 6711 C C . THR B 1 410 ? 7.312 3.227 6.754 1 98.25 410 THR B C 1
ATOM 6713 O O . THR B 1 410 ? 8.266 3.146 7.523 1 98.25 410 THR B O 1
ATOM 6716 N N . ALA B 1 411 ? 6.105 3.352 7.109 1 97.56 411 ALA B N 1
ATOM 6717 C CA . ALA B 1 411 ? 5.719 3.223 8.508 1 97.56 411 ALA B CA 1
ATOM 6718 C C . ALA B 1 411 ? 4.547 2.258 8.672 1 97.56 411 ALA B C 1
ATOM 6720 O O . ALA B 1 411 ? 3.668 2.189 7.805 1 97.56 411 ALA B O 1
ATOM 6721 N N . ASP B 1 412 ? 4.551 1.467 9.711 1 95.81 412 ASP B N 1
ATOM 6722 C CA . ASP B 1 412 ? 3.365 0.719 10.125 1 95.81 412 ASP B CA 1
ATOM 6723 C C . ASP B 1 412 ? 2.332 1.639 10.773 1 95.81 412 ASP B C 1
ATOM 6725 O O . ASP B 1 412 ? 2.512 2.07 11.914 1 95.81 412 ASP B O 1
ATOM 6729 N N . SER B 1 413 ? 1.222 1.857 10.086 1 96.94 413 SER B N 1
ATOM 6730 C CA . SER B 1 413 ? 0.228 2.83 10.531 1 96.94 413 SER B CA 1
ATOM 6731 C C . SER B 1 413 ? -0.371 2.432 11.875 1 96.94 413 SER B C 1
ATOM 6733 O O . SER B 1 413 ? -0.773 3.293 12.656 1 96.94 413 SER B O 1
ATOM 6735 N N . TYR B 1 414 ? -0.47 1.136 12.188 1 97.19 414 TYR B N 1
ATOM 6736 C CA . TYR B 1 414 ? -1.011 0.685 13.461 1 97.19 414 TYR B CA 1
ATOM 6737 C C . TYR B 1 414 ? -0.048 0.995 14.602 1 97.19 414 TYR B C 1
ATOM 6739 O O . TYR B 1 414 ? -0.457 1.505 15.648 1 97.19 414 TYR B O 1
ATOM 6747 N N . GLU B 1 415 ? 1.203 0.723 14.352 1 97.44 415 GLU B N 1
ATOM 6748 C CA . GLU B 1 415 ? 2.215 1.042 15.359 1 97.44 415 GLU B CA 1
ATOM 6749 C C . GLU B 1 415 ? 2.35 2.551 15.547 1 97.44 415 GLU B C 1
ATOM 6751 O O . GLU B 1 415 ? 2.521 3.031 16.672 1 97.44 415 GLU B O 1
ATOM 6756 N N . SER B 1 416 ? 2.312 3.277 14.43 1 97.12 416 SER B N 1
ATOM 6757 C CA . SER B 1 416 ? 2.406 4.73 14.508 1 97.12 416 SER B CA 1
ATOM 6758 C C . SER B 1 416 ? 1.238 5.32 15.289 1 97.12 416 SER B C 1
ATOM 6760 O O . SER B 1 416 ? 1.405 6.293 16.031 1 97.12 416 SER B O 1
ATOM 6762 N N . ALA B 1 417 ? 0.042 4.758 15.078 1 97.88 417 ALA B N 1
ATOM 6763 C CA . ALA B 1 417 ? -1.124 5.211 15.828 1 97.88 417 ALA B CA 1
ATOM 6764 C C . ALA B 1 417 ? -0.95 4.949 17.328 1 97.88 417 ALA B C 1
ATOM 6766 O O . ALA B 1 417 ? -1.228 5.82 18.156 1 97.88 417 ALA B O 1
ATOM 6767 N N . PHE B 1 418 ? -0.475 3.783 17.641 1 98.38 418 PHE B N 1
ATOM 6768 C CA . PHE B 1 418 ? -0.203 3.434 19.031 1 98.38 418 PHE B CA 1
ATOM 6769 C C . PHE B 1 418 ? 0.776 4.418 19.656 1 98.38 418 PHE B C 1
ATOM 6771 O O . PHE B 1 418 ? 0.524 4.953 20.75 1 98.38 418 PHE B O 1
ATOM 6778 N N . ASN B 1 419 ? 1.878 4.652 18.969 1 97.69 419 ASN B N 1
ATOM 6779 C CA . ASN B 1 419 ? 2.906 5.566 19.453 1 97.69 419 ASN B CA 1
ATOM 6780 C C . ASN B 1 419 ? 2.369 6.988 19.609 1 97.69 419 ASN B C 1
ATOM 6782 O O . ASN B 1 419 ? 2.729 7.695 20.547 1 97.69 419 ASN B O 1
ATOM 6786 N N . THR B 1 420 ? 1.575 7.371 18.656 1 97.56 420 THR B N 1
ATOM 6787 C CA . THR B 1 420 ? 0.98 8.703 18.703 1 97.56 420 THR B CA 1
ATOM 6788 C C . THR B 1 420 ? 0.112 8.852 19.953 1 97.56 420 THR B C 1
ATOM 6790 O O . THR B 1 420 ? 0.23 9.836 20.688 1 97.56 420 THR B O 1
ATOM 6793 N N . MET B 1 421 ? -0.75 7.883 20.234 1 97.88 421 MET B N 1
ATOM 6794 C CA . MET B 1 421 ? -1.627 7.938 21.391 1 97.88 421 MET B CA 1
ATOM 6795 C C . MET B 1 421 ? -0.817 7.906 22.688 1 97.88 421 MET B C 1
ATOM 6797 O O . MET B 1 421 ? -1.142 8.609 23.641 1 97.88 421 MET B O 1
ATOM 6801 N N . ARG B 1 422 ? 0.193 7.109 22.688 1 98 422 ARG B N 1
ATOM 6802 C CA . ARG B 1 422 ? 1.086 7.055 23.844 1 98 422 ARG B CA 1
ATOM 6803 C C . ARG B 1 422 ? 1.73 8.414 24.094 1 98 422 ARG B C 1
ATOM 6805 O O . ARG B 1 422 ? 1.787 8.867 25.234 1 98 422 ARG B O 1
ATOM 6812 N N . ASP B 1 423 ? 2.207 9.039 23.062 1 96.44 423 ASP B N 1
ATOM 6813 C CA . ASP B 1 423 ? 2.885 10.32 23.188 1 96.44 423 ASP B CA 1
ATOM 6814 C C . ASP B 1 423 ? 1.898 11.43 23.562 1 96.44 423 ASP B C 1
ATOM 6816 O O . ASP B 1 423 ? 2.244 12.367 24.281 1 96.44 423 ASP B O 1
ATOM 6820 N N . LEU B 1 424 ? 0.686 11.367 23 1 96.81 424 LEU B N 1
ATOM 6821 C CA . LEU B 1 424 ? -0.35 12.32 23.391 1 96.81 424 LEU B CA 1
ATOM 6822 C C . LEU B 1 424 ? -0.653 12.211 24.875 1 96.81 424 LEU B C 1
ATOM 6824 O O . LEU B 1 424 ? -0.895 13.219 25.547 1 96.81 424 LEU B O 1
ATOM 6828 N N . ALA B 1 425 ? -0.666 11.008 25.359 1 97.25 425 ALA B N 1
ATOM 6829 C CA . ALA B 1 425 ? -0.883 10.789 26.781 1 97.25 425 ALA B CA 1
ATOM 6830 C C . ALA B 1 425 ? 0.254 11.383 27.609 1 97.25 425 ALA B C 1
ATOM 6832 O O . ALA B 1 425 ? 0.018 11.984 28.656 1 97.25 425 ALA B O 1
ATOM 6833 N N . ARG B 1 426 ? 1.435 11.188 27.125 1 95.56 426 ARG B N 1
ATOM 6834 C CA . ARG B 1 426 ? 2.596 11.766 27.781 1 95.56 426 ARG B CA 1
ATOM 6835 C C . ARG B 1 426 ? 2.467 13.289 27.875 1 95.56 426 ARG B C 1
ATOM 6837 O O . ARG B 1 426 ? 2.889 13.891 28.875 1 95.56 426 ARG B O 1
ATOM 6844 N N . LEU B 1 427 ? 1.878 13.891 26.891 1 94.62 427 LEU B N 1
ATOM 6845 C CA . LEU B 1 427 ? 1.688 15.336 26.844 1 94.62 427 LEU B CA 1
ATOM 6846 C C . LEU B 1 427 ? 0.444 15.75 27.625 1 94.62 427 LEU B C 1
ATOM 6848 O O . LEU B 1 427 ? 0.059 16.922 27.609 1 94.62 427 LEU B O 1
ATOM 6852 N N . LYS B 1 428 ? -0.253 14.781 28.203 1 95.44 428 LYS B N 1
ATOM 6853 C CA . LYS B 1 428 ? -1.42 14.992 29.047 1 95.44 428 LYS B CA 1
ATOM 6854 C C . LYS B 1 428 ? -2.611 15.492 28.234 1 95.44 428 LYS B C 1
ATOM 6856 O O . LYS B 1 428 ? -3.434 16.25 28.734 1 95.44 428 LYS B O 1
ATOM 6861 N N . VAL B 1 429 ? -2.631 15.094 26.969 1 95.5 429 VAL B N 1
ATOM 6862 C CA . VAL B 1 429 ? -3.734 15.477 26.109 1 95.5 429 VAL B CA 1
ATOM 6863 C C . VAL B 1 429 ? -4.848 14.438 26.188 1 95.5 429 VAL B C 1
ATOM 6865 O O . VAL B 1 429 ? -6.031 14.781 26.172 1 95.5 429 VAL B O 1
ATOM 6868 N N . VAL B 1 430 ? -4.484 13.195 26.234 1 97.25 430 VAL B N 1
ATOM 6869 C CA . VAL B 1 430 ? -5.465 12.117 26.297 1 97.25 430 VAL B CA 1
ATOM 6870 C C . VAL B 1 430 ? -5.109 11.141 27.406 1 97.25 430 VAL B C 1
ATOM 6872 O O . VAL B 1 430 ? -4.066 11.281 28.062 1 97.25 430 VAL B O 1
ATOM 6875 N N . VAL B 1 431 ? -6 10.203 27.672 1 98.31 431 VAL B N 1
ATOM 6876 C CA . VAL B 1 431 ? -5.832 9.188 28.703 1 98.31 431 VAL B CA 1
ATOM 6877 C C . VAL B 1 431 ? -4.781 8.172 28.266 1 98.31 431 VAL B C 1
ATOM 6879 O O . VAL B 1 431 ? -4.742 7.766 27.094 1 98.31 431 VAL B O 1
ATOM 6882 N N . PRO B 1 432 ? -3.863 7.777 29.172 1 98.25 432 PRO B N 1
ATOM 6883 C CA . PRO B 1 432 ? -2.875 6.754 28.828 1 98.25 432 PRO B CA 1
ATOM 6884 C C . PRO B 1 432 ? -3.516 5.434 28.406 1 98.25 432 PRO B C 1
ATOM 6886 O O . PRO B 1 432 ? -4.551 5.043 28.953 1 98.25 432 PRO B O 1
ATOM 6889 N N . LEU B 1 433 ? -2.85 4.766 27.453 1 98.44 433 LEU B N 1
ATOM 6890 C CA . LEU B 1 433 ? -3.264 3.422 27.062 1 98.44 433 LEU B CA 1
ATOM 6891 C C . LEU B 1 433 ? -3.031 2.428 28.203 1 98.44 433 LEU B C 1
ATOM 6893 O O . LEU B 1 433 ? -2.17 2.646 29.047 1 98.44 433 LEU B O 1
ATOM 6897 N N . VAL B 1 434 ? -3.805 1.354 28.219 1 97.94 434 VAL B N 1
ATOM 6898 C CA . VAL B 1 434 ? -3.584 0.309 29.219 1 97.94 434 VAL B CA 1
ATOM 6899 C C . VAL B 1 434 ? -2.445 -0.603 28.766 1 97.94 434 VAL B C 1
ATOM 6901 O O . VAL B 1 434 ? -1.719 -1.155 29.594 1 97.94 434 VAL B O 1
ATOM 6904 N N . LYS B 1 435 ? -2.291 -0.707 27.438 1 96.31 435 LYS B N 1
ATOM 6905 C CA . LYS B 1 435 ? -1.158 -1.456 26.906 1 96.31 435 LYS B CA 1
ATOM 6906 C C . LYS B 1 435 ? 0.108 -0.604 26.891 1 96.31 435 LYS B C 1
ATOM 6908 O O . LYS B 1 435 ? 0.102 0.52 26.391 1 96.31 435 LYS B O 1
ATOM 6913 N N . GLU B 1 436 ? 1.153 -1.121 27.344 1 92.88 436 GLU B N 1
ATOM 6914 C CA . GLU B 1 436 ? 2.387 -0.354 27.5 1 92.88 436 GLU B CA 1
ATOM 6915 C C . GLU B 1 436 ? 3.201 -0.361 26.203 1 92.88 436 GLU B C 1
ATOM 6917 O O . GLU B 1 436 ? 3.92 0.597 25.906 1 92.88 436 GLU B O 1
ATOM 6922 N N . GLU B 1 437 ? 3.152 -1.465 25.578 1 93 437 GLU B N 1
ATOM 6923 C CA . GLU B 1 437 ? 3.926 -1.605 24.344 1 93 437 GLU B CA 1
ATOM 6924 C C . GLU B 1 437 ? 3.047 -2.078 23.188 1 93 437 GLU B C 1
ATOM 6926 O O . GLU B 1 437 ? 2.057 -2.781 23.406 1 93 437 GLU B O 1
ATOM 6931 N N . PHE B 1 438 ? 3.432 -1.667 22.031 1 94.31 438 PHE B N 1
ATOM 6932 C CA . PHE B 1 438 ? 2.754 -2.17 20.844 1 94.31 438 PHE B CA 1
ATOM 6933 C C . PHE B 1 438 ? 3.139 -3.617 20.562 1 94.31 438 PHE B C 1
ATOM 6935 O O . PHE B 1 438 ? 4.316 -3.926 20.375 1 94.31 438 PHE B O 1
ATOM 6942 N N . ALA B 1 439 ? 2.26 -4.477 20.672 1 87.62 439 ALA B N 1
ATOM 6943 C CA . ALA B 1 439 ? 2.496 -5.883 20.359 1 87.62 439 ALA B CA 1
ATOM 6944 C C . ALA B 1 439 ? 2.086 -6.199 18.922 1 87.62 439 ALA B C 1
ATOM 6946 O O . ALA B 1 439 ? 0.948 -6.602 18.672 1 87.62 439 ALA B O 1
ATOM 6947 N N . GLY B 1 440 ? 3.02 -5.844 18.047 1 79.94 440 GLY B N 1
ATOM 6948 C CA . GLY B 1 440 ? 2.693 -6.148 16.656 1 79.94 440 GLY B CA 1
ATOM 6949 C C . GLY B 1 440 ? 2.67 -7.637 16.359 1 79.94 440 GLY B C 1
ATOM 6950 O O . GLY B 1 440 ? 3.369 -8.414 17.016 1 79.94 440 GLY B O 1
ATOM 6951 N N . ASP B 1 441 ? 1.753 -8.086 15.57 1 78.81 441 ASP B N 1
ATOM 6952 C CA . ASP B 1 441 ? 1.666 -9.477 15.133 1 78.81 441 ASP B CA 1
ATOM 6953 C C . ASP B 1 441 ? 2.547 -9.727 13.914 1 78.81 441 ASP B C 1
ATOM 6955 O O . ASP B 1 441 ? 2.053 -9.766 12.781 1 78.81 441 ASP B O 1
ATOM 6959 N N . TYR B 1 442 ? 3.922 -9.719 14.281 1 82.69 442 TYR B N 1
ATOM 6960 C CA . TYR B 1 442 ? 4.863 -9.93 13.188 1 82.69 442 TYR B CA 1
ATOM 6961 C C . TYR B 1 442 ? 5.309 -11.383 13.117 1 82.69 442 TYR B C 1
ATOM 6963 O O . TYR B 1 442 ? 5.352 -12.07 14.141 1 82.69 442 TYR B O 1
#

Sequence (884 aa):
MATTQVVKSDGPFQGLPTYPDTEGLSNLTAIITGANGMSGYHMVRVLAAAPERWSKIYCLSRRPPPSNFFADLGEGAQRVTHIPVDFLADSAEIADKLKSVIEKVDYVCFFSYMQPPQEGNILGMWSDAAELARVNGTLLKNFIAGLQQSGLQPKRFLLQTGAKHYGFHIGPATNPSFESDPRIDLEANFYYPQEDALFEYCNATGVTWNVVRPSYIIGAVRDSALNHMVGLSIYASVQAHLKEPLAFPGDYAAWDREFCQSTALLNGYFEEWALLTDAAANEAFNIQDGLPFTWGRFWTYLAEWYGTTWTPPETDEAKYRVSTSRYVETPRGYGTVGTTRSTFSLQEWSERREVQDAWKELAAKHGLSLDPFTPKNRAQIFGMTDSAVIGGWALSLSMRKARRLGFLGTADSYESAFNTMRDLARLKVVVPLVKEEFAGDYMATTQVVKSDGPFQGLPTYPDTEGLSNLTAIITGANGMSGYHMVRVLAAAPERWSKIYCLSRRPPPSNFFADLGEGAQRVTHIPVDFLADSAEIADKLKSVIEKVDYVCFFSYMQPPQEGNILGMWSDAAELARVNGTLLKNFIAGLQQSGLQPKRFLLQTGAKHYGFHIGPATNPSFESDPRIDLEANFYYPQEDALFEYCNATGVTWNVVRPSYIIGAVRDSALNHMVGLSIYASVQAHLKEPLAFPGDYAAWDREFCQSTALLNGYFEEWALLTDAAANEAFNIQDGLPFTWGRFWTYLAEWYGTTWTPPETDEAKYRVSTSRYVETPRGYGTVGTTRSTFSLQEWSERREVQDAWKELAAKHGLSLDPFTPKNRAQIFGMTDSAVIGGWALSLSMRKARRLGFLGTADSYESAFNTMRDLARLKVVVPLVKEEFAGDY

Organism: NCBI:txid1220207

Nearest PDB structures (foldseek):
  5dcu-assembly1_A  TM=8.713E-01  e=1.542E-27  Catharanthus roseus
  5df1-assembly1_A  TM=8.634E-01  e=2.985E-27  Catharanthus roseus
  5dcy-assembly1_A-3  TM=8.589E-01  e=5.443E-27  Catharanthus roseus
  5dbg-assembly1_A  TM=8.605E-01  e=1.033E-25  Catharanthus roseus
  5cob-assembly2_D  TM=8.183E-01  e=3.796E-27  Catharanthus roseus

Foldseek 3Di:
DDDDADADDDVQKPRFHDDDQDPLQAQAEEEFEPCQALLNLLLLLVLLVCVRRYQAYEYEDQDDHDPVSLVVSPPSSVRYHYQHDDLLDALQVLLVSCLVPPDAHAEYEYDDADQDFFDFDLLGRCVVQVVRQVVLLSSLLSNLSSCVSNVYDYQEYEYEDADCQQVLSQFDGDPPDEQPDDGQVLDHHNVVSNVVSVVVSCVVPVRWYEYEHEYQEFAAGQPHLLHQLLLLLLQLQLCVLVQHAAEFFFAVLLQPFWEFYAYSNLVSSLVVCLSSQPVNTNYYFYDTQPDTDGVNVLRQVSNVQAVHHHDHHDPDPVLKDKDWRPDPAHSHGDDHTFIWITNDFSLRVLPDPSSQVSVVVLCVVLVADDDCNDSRNSSRRRSSNSNNRRGRHHYHYDRVVVVVSSRPMHGDPSQSSLVRQQVNSVVRHGHGTPDDHDDDPD/DDDDADADDDVQKPRFHDDDQDPLQAQAEEEFEPCQALLNLLLLLVLLVCVRRYQAYEYEDQDDHDPVSLVVSPPSSVRYHYFHDDLLDALQVLLVSCLVPPDAHAEYEYDDADQDFFDFDLLGRCVVQVVRQVVLLSSLLSNLSSCVSNVYDYQEYEYEDADCQQVLSQFDGDPPDEQPDDGQVLDHHNVVSNVVSVVVSCVVPVRWYEYEHEYQEFAAGQPHLLHQLLLLQLQLQLCVLVQHAAEFFFAVLLQPFWEFYAYSNLVSSLVVCLSSQPVNTNYYAYDTQPDTDGVNVLRQVSNVQAVHHHDHHDPDPVLKDKDWGPDPAHSHGDDHTFIWITNDFSLRVLPDPSSQVSVVVQCVVLVADDDCNDSRNSSRRRSSNSNNRRGRHHYHYDRVVVVVSSRPMHGDPSQSSLVRQQVNSVVRHGHGTPDDHDDDPD

InterPro domains:
  IPR036291 NAD(P)-binding domain superfamily [SSF51735] (29-344)
  IPR055222 PRISE-like, Rossmann-fold domain [PF22917] (30-313)
  IPR055222 PRISE-like, Rossmann-fold domain [cd08948] (29-367)